Protein AF-0000000084418316 (afdb_homodimer)

Structure (mmCIF, N/CA/C/O backbone):
data_AF-0000000084418316-model_v1
#
loop_
_entity.id
_entity.type
_entity.pdbx_description
1 polymer 'Protein kinase domain-containing protein'
#
loop_
_atom_site.group_PDB
_atom_site.id
_atom_site.type_symbol
_atom_site.label_atom_id
_atom_site.label_alt_id
_atom_site.label_comp_id
_atom_site.label_asym_id
_atom_site.label_entity_id
_atom_site.label_seq_id
_atom_site.pdbx_PDB_ins_code
_atom_site.Cartn_x
_atom_site.Cartn_y
_atom_site.Cartn_z
_atom_site.occupancy
_atom_site.B_iso_or_equiv
_atom_site.auth_seq_id
_atom_site.auth_comp_id
_atom_site.auth_asym_id
_atom_site.auth_atom_id
_atom_site.pdbx_PDB_model_num
ATOM 1 N N . MET A 1 1 ? -5.098 -10.656 -24.969 1 36.81 1 MET A N 1
ATOM 2 C CA . MET A 1 1 ? -5.328 -9.789 -23.828 1 36.81 1 MET A CA 1
ATOM 3 C C . MET A 1 1 ? -4.992 -10.516 -22.516 1 36.81 1 MET A C 1
ATOM 5 O O . MET A 1 1 ? -5.582 -11.547 -22.203 1 36.81 1 MET A O 1
ATOM 9 N N . GLY A 1 2 ? -3.758 -10.477 -22.016 1 43.19 2 GLY A N 1
ATOM 10 C CA . GLY A 1 2 ? -3.17 -11.344 -21.016 1 43.19 2 GLY A CA 1
ATOM 11 C C . GLY A 1 2 ? -3.787 -11.172 -19.641 1 43.19 2 GLY A C 1
ATOM 12 O O . GLY A 1 2 ? -4.938 -11.547 -19.422 1 43.19 2 GLY A O 1
ATOM 13 N N . CYS A 1 3 ? -3.117 -10.469 -18.781 1 48.62 3 CYS A N 1
ATOM 14 C CA . CYS A 1 3 ? -3.398 -10.508 -17.359 1 48.62 3 CYS A CA 1
ATOM 15 C C . CYS A 1 3 ? -4.289 -9.344 -16.953 1 48.62 3 CYS A C 1
ATOM 17 O O . CYS A 1 3 ? -3.979 -8.188 -17.234 1 48.62 3 CYS A O 1
ATOM 19 N N . PRO A 1 4 ? -5.602 -9.695 -16.672 1 51.12 4 PRO A N 1
ATOM 20 C CA . PRO A 1 4 ? -6.477 -8.633 -16.172 1 51.12 4 PRO A CA 1
ATOM 21 C C . PRO A 1 4 ? -5.738 -7.633 -15.289 1 51.12 4 PRO A C 1
ATOM 23 O O . PRO A 1 4 ? -6.055 -6.441 -15.297 1 51.12 4 PRO A O 1
ATOM 26 N N . HIS A 1 5 ? -4.812 -8.188 -14.773 1 55.28 5 HIS A N 1
ATOM 27 C CA . HIS A 1 5 ? -4.051 -7.312 -13.891 1 55.28 5 HIS A CA 1
ATOM 28 C C . HIS A 1 5 ? -3.303 -6.246 -14.68 1 55.28 5 HIS A C 1
ATOM 30 O O . HIS A 1 5 ? -2.992 -5.176 -14.148 1 55.28 5 HIS A O 1
ATOM 36 N N . GLN A 1 6 ? -3.092 -6.609 -15.93 1 53.12 6 GLN A N 1
ATOM 37 C CA . GLN A 1 6 ? -2.42 -5.629 -16.781 1 53.12 6 GLN A CA 1
ATOM 38 C C . GLN A 1 6 ? -3.275 -4.379 -16.953 1 53.12 6 GLN A C 1
ATOM 40 O O . GLN A 1 6 ? -2.744 -3.277 -17.125 1 53.12 6 GLN A O 1
ATOM 45 N N . ALA A 1 7 ? -4.539 -4.715 -16.891 1 45.88 7 ALA A N 1
ATOM 46 C CA . ALA A 1 7 ? -5.449 -3.596 -17.125 1 45.88 7 ALA A CA 1
ATOM 47 C C . ALA A 1 7 ? -5.438 -2.625 -15.938 1 45.88 7 ALA A C 1
ATOM 49 O O . ALA A 1 7 ? -5.727 -1.438 -16.109 1 45.88 7 ALA A O 1
ATOM 50 N N . VAL A 1 8 ? -5.121 -3.195 -14.797 1 52.38 8 VAL A N 1
ATOM 51 C CA . VAL A 1 8 ? -5.238 -2.334 -13.625 1 52.38 8 VAL A CA 1
ATOM 52 C C . VAL A 1 8 ? -3.863 -2.131 -12.992 1 52.38 8 VAL A C 1
ATOM 54 O O . VAL A 1 8 ? -3.736 -1.439 -11.977 1 52.38 8 VAL A O 1
ATOM 57 N N . ALA A 1 9 ? -2.914 -2.811 -13.594 1 52.31 9 ALA A N 1
ATOM 58 C CA . ALA A 1 9 ? -1.593 -2.695 -12.977 1 52.31 9 ALA A CA 1
ATOM 59 C C . ALA A 1 9 ? -1.119 -1.245 -12.961 1 52.31 9 ALA A C 1
ATOM 61 O O . ALA A 1 9 ? -1.149 -0.564 -13.992 1 52.31 9 ALA A O 1
ATOM 62 N N . GLY A 1 10 ? -1.32 -0.512 -11.922 1 50.88 10 GLY A N 1
ATOM 63 C CA . GLY A 1 10 ? -0.862 0.856 -11.734 1 50.88 10 GLY A CA 1
ATOM 64 C C . GLY A 1 10 ? 0.598 1.049 -12.102 1 50.88 10 GLY A C 1
ATOM 65 O O . GLY A 1 10 ? 1.486 0.791 -11.289 1 50.88 10 GLY A O 1
ATOM 66 N N . GLY A 1 11 ? 0.791 0.738 -13.305 1 54.06 11 GLY A N 1
ATOM 67 C CA . GLY A 1 11 ? 2.133 1.188 -13.641 1 54.06 11 GLY A CA 1
ATOM 68 C C . GLY A 1 11 ? 2.475 2.539 -13.039 1 54.06 11 GLY A C 1
ATOM 69 O O . GLY A 1 11 ? 1.628 3.176 -12.406 1 54.06 11 GLY A O 1
ATOM 70 N N . ASN A 1 12 ? 3.678 2.775 -12.805 1 63.22 12 ASN A N 1
ATOM 71 C CA . ASN A 1 12 ? 4.23 4.043 -12.328 1 63.22 12 ASN A CA 1
ATOM 72 C C . ASN A 1 12 ? 3.857 5.195 -13.258 1 63.22 12 ASN A C 1
ATOM 74 O O . ASN A 1 12 ? 4.703 6.031 -13.586 1 63.22 12 ASN A O 1
ATOM 78 N N . TYR A 1 13 ? 2.381 5.055 -13.641 1 72.44 13 TYR A N 1
ATOM 79 C CA . TYR A 1 13 ? 2 6.195 -14.469 1 72.44 13 TYR A CA 1
ATOM 80 C C . TYR A 1 13 ? 1.75 7.43 -13.617 1 72.44 13 TYR A C 1
ATOM 82 O O . TYR A 1 13 ? 1.115 7.344 -12.562 1 72.44 13 TYR A O 1
ATOM 90 N N . PRO A 1 14 ? 2.238 8.461 -14.18 1 81.81 14 PRO A N 1
ATOM 91 C CA . PRO A 1 14 ? 2.016 9.688 -13.414 1 81.81 14 PRO A CA 1
ATOM 92 C C . PRO A 1 14 ? 0.55 10.117 -13.398 1 81.81 14 PRO A C 1
ATOM 94 O O . PRO A 1 14 ? -0.157 9.945 -14.398 1 81.81 14 PRO A O 1
ATOM 97 N N . LEU A 1 15 ? 0.095 10.578 -12.344 1 89 15 LEU A N 1
ATOM 98 C CA . LEU A 1 15 ? -1.263 11.094 -12.211 1 89 15 LEU A CA 1
ATOM 99 C C . LEU A 1 15 ? -1.44 12.375 -13.008 1 89 15 LEU A C 1
ATOM 101 O O . LEU A 1 15 ? -0.502 13.164 -13.141 1 89 15 LEU A O 1
ATOM 105 N N . GLU A 1 16 ? -2.592 12.547 -13.547 1 91 16 GLU A N 1
ATOM 106 C CA . GLU A 1 16 ? -2.996 13.789 -14.203 1 91 16 GLU A CA 1
ATOM 107 C C . GLU A 1 16 ? -4.023 14.547 -13.367 1 91 16 GLU A C 1
ATOM 109 O O . GLU A 1 16 ? -4.586 13.992 -12.422 1 91 16 GLU A O 1
ATOM 114 N N . GLN A 1 17 ? -4.227 15.781 -13.75 1 92.12 17 GLN A N 1
ATOM 115 C CA . GLN A 1 17 ? -5.133 16.641 -13 1 92.12 17 GLN A CA 1
ATOM 116 C C . GLN A 1 17 ? -6.539 16.062 -12.953 1 92.12 17 GLN A C 1
ATOM 118 O O . GLN A 1 17 ? -7.219 16.141 -11.93 1 92.12 17 GLN A O 1
ATOM 123 N N . GLU A 1 18 ? -6.945 15.5 -14.031 1 93.88 18 GLU A N 1
ATOM 124 C CA . GLU A 1 18 ? -8.297 14.953 -14.109 1 93.88 18 GLU A CA 1
ATOM 125 C C . GLU A 1 18 ? -8.469 13.773 -13.156 1 93.88 18 GLU A C 1
ATOM 127 O O . GLU A 1 18 ? -9.562 13.562 -12.617 1 93.88 18 GLU A O 1
ATOM 132 N N . ASP A 1 19 ? -7.43 12.961 -12.984 1 94.25 19 ASP A N 1
ATOM 133 C CA . ASP A 1 19 ? -7.473 11.844 -12.047 1 94.25 19 ASP A CA 1
ATOM 134 C C . ASP A 1 19 ? -7.723 12.336 -10.625 1 94.25 19 ASP A C 1
ATOM 136 O O . ASP A 1 19 ? -8.523 11.75 -9.891 1 94.25 19 ASP A O 1
ATOM 140 N N . CYS A 1 20 ? -7.047 13.43 -10.289 1 94.31 20 CYS A N 1
ATOM 141 C CA . CYS A 1 20 ? -7.172 13.992 -8.945 1 94.31 20 CYS A CA 1
ATOM 142 C C . CYS A 1 20 ? -8.539 14.641 -8.75 1 94.31 20 CYS A C 1
ATOM 144 O O . CYS A 1 20 ? -9.141 14.523 -7.684 1 94.31 20 CYS A O 1
ATOM 146 N N . GLN A 1 21 ? -8.984 15.234 -9.789 1 94.56 21 GLN A N 1
ATOM 147 C CA . GLN A 1 21 ? -10.281 15.906 -9.703 1 94.56 21 GLN A CA 1
ATOM 148 C C . GLN A 1 21 ? -11.406 14.898 -9.484 1 94.56 21 GLN A C 1
ATOM 150 O O . GLN A 1 21 ? -12.273 15.109 -8.641 1 94.56 21 GLN A O 1
ATOM 155 N N . VAL A 1 22 ? -11.422 13.844 -10.234 1 96.94 22 VAL A N 1
ATOM 156 C CA . VAL A 1 22 ? -12.477 12.844 -10.094 1 96.94 22 VAL A CA 1
ATOM 157 C C . VAL A 1 22 ? -12.406 12.211 -8.711 1 96.94 22 VAL A C 1
ATOM 159 O O . VAL A 1 22 ? -13.438 11.945 -8.086 1 96.94 22 VAL A O 1
ATOM 162 N N . ALA A 1 23 ? -11.203 11.906 -8.266 1 96.06 23 ALA A N 1
ATOM 163 C CA . ALA A 1 23 ? -11.039 11.375 -6.922 1 96.06 23 ALA A CA 1
ATOM 164 C C . ALA A 1 23 ? -11.609 12.328 -5.875 1 96.06 23 ALA A C 1
ATOM 166 O O . ALA A 1 23 ? -12.328 11.906 -4.969 1 96.06 23 ALA A O 1
ATOM 167 N N . PHE A 1 24 ? -11.266 13.617 -6.039 1 95.44 24 PHE A N 1
ATOM 168 C CA . PHE A 1 24 ? -11.758 14.641 -5.121 1 95.44 24 PHE A CA 1
ATOM 169 C C . PHE A 1 24 ? -13.281 14.695 -5.145 1 95.44 24 PHE A C 1
ATOM 171 O O . PHE A 1 24 ? -13.922 14.742 -4.09 1 95.44 24 PHE A O 1
ATOM 178 N N . ASP A 1 25 ? -13.852 14.641 -6.305 1 96.94 25 ASP A N 1
ATOM 179 C CA . ASP A 1 25 ? -15.305 14.711 -6.461 1 96.94 25 ASP A CA 1
ATOM 180 C C . ASP A 1 25 ? -15.984 13.516 -5.797 1 96.94 25 ASP A C 1
ATOM 182 O O . ASP A 1 25 ? -16.969 13.688 -5.066 1 96.94 25 ASP A O 1
ATOM 186 N N . LEU A 1 26 ? -15.484 12.352 -6.043 1 97.44 26 LEU A N 1
ATOM 187 C CA . LEU A 1 26 ? -16.062 11.148 -5.457 1 97.44 26 LEU A CA 1
ATOM 188 C C . LEU A 1 26 ? -15.938 11.172 -3.938 1 97.44 26 LEU A C 1
ATOM 190 O O . LEU A 1 26 ? -16.891 10.852 -3.225 1 97.44 26 LEU A O 1
ATOM 194 N N . CYS A 1 27 ? -14.82 11.586 -3.426 1 95.5 27 CYS A N 1
ATOM 195 C CA . CYS A 1 27 ? -14.57 11.602 -1.988 1 95.5 27 CYS A CA 1
ATOM 196 C C . CYS A 1 27 ? -15.398 12.68 -1.304 1 95.5 27 CYS A C 1
ATOM 198 O O . CYS A 1 27 ? -15.656 12.602 -0.099 1 95.5 27 CYS A O 1
ATOM 200 N N . SER A 1 28 ? -15.805 13.672 -2.078 1 94.75 28 SER A N 1
ATOM 201 C CA . SER A 1 28 ? -16.625 14.742 -1.522 1 94.75 28 SER A CA 1
ATOM 202 C C . SER A 1 28 ? -18.109 14.398 -1.576 1 94.75 28 SER A C 1
ATOM 204 O O . SER A 1 28 ? -18.859 14.727 -0.661 1 94.75 28 SER A O 1
ATOM 206 N N . GLN A 1 29 ? -18.562 13.656 -2.551 1 95.62 29 GLN A N 1
ATOM 207 C CA . GLN A 1 29 ? -20 13.477 -2.801 1 95.62 29 GLN A CA 1
ATOM 208 C C . GLN A 1 29 ? -20.5 12.156 -2.227 1 95.62 29 GLN A C 1
ATOM 210 O O . GLN A 1 29 ? -21.609 12.086 -1.693 1 95.62 29 GLN A O 1
ATOM 215 N N . MET A 1 30 ? -19.703 11.102 -2.234 1 94 30 MET A N 1
ATOM 216 C CA . MET A 1 30 ? -20.188 9.758 -1.927 1 94 30 MET A CA 1
ATOM 217 C C . MET A 1 30 ? -20.453 9.602 -0.435 1 94 30 MET A C 1
ATOM 219 O O . MET A 1 30 ? -21.266 8.766 -0.033 1 94 30 MET A O 1
ATOM 223 N N . PRO A 1 31 ? -19.75 10.406 0.423 1 90.5 31 PRO A N 1
ATOM 224 C CA . PRO A 1 31 ? -20.062 10.273 1.848 1 90.5 31 PRO A CA 1
ATOM 225 C C . PRO A 1 31 ? -21.391 10.93 2.225 1 90.5 31 PRO A C 1
ATOM 227 O O . PRO A 1 31 ? -21.891 10.727 3.332 1 90.5 31 PRO A O 1
ATOM 230 N N . GLN A 1 32 ? -21.906 11.656 1.34 1 89.88 32 GLN A N 1
ATOM 231 C CA . GLN A 1 32 ? -23.188 12.297 1.633 1 89.88 32 GLN A CA 1
ATOM 232 C C . GLN A 1 32 ? -24.312 11.273 1.764 1 89.88 32 GLN A C 1
ATOM 234 O O . GLN A 1 32 ? -24.156 10.125 1.323 1 89.88 32 GLN A O 1
ATOM 239 N N . SER A 1 33 ? -25.344 11.664 2.527 1 86.81 33 SER A N 1
ATOM 240 C CA . SER A 1 33 ? -26.516 10.797 2.668 1 86.81 33 SER A CA 1
ATOM 241 C C . SER A 1 33 ? -27.391 10.852 1.428 1 86.81 33 SER A C 1
ATOM 243 O O . SER A 1 33 ? -27.656 11.93 0.896 1 86.81 33 SER A O 1
ATOM 245 N N . PHE A 1 34 ? -27.734 9.633 0.931 1 90.19 34 PHE A N 1
ATOM 246 C CA . PHE A 1 34 ? -28.656 9.523 -0.197 1 90.19 34 PHE A CA 1
ATOM 247 C C . PHE A 1 34 ? -29.953 8.867 0.231 1 90.19 34 PHE A C 1
ATOM 249 O O . PHE A 1 34 ? -29.953 7.848 0.927 1 90.19 34 PHE A O 1
ATOM 256 N N . PRO A 1 35 ? -31.062 9.445 -0.2 1 89.38 35 PRO A N 1
ATOM 257 C CA . PRO A 1 35 ? -32.344 8.859 0.175 1 89.38 35 PRO A CA 1
ATOM 258 C C . PRO A 1 35 ? -32.625 7.527 -0.517 1 89.38 35 PRO A C 1
ATOM 260 O O . PRO A 1 35 ? -33.406 6.723 -0.027 1 89.38 35 PRO A O 1
ATOM 263 N N . SER A 1 36 ? -32.031 7.34 -1.69 1 89.69 36 SER A N 1
ATOM 264 C CA . SER A 1 36 ? -32.25 6.098 -2.428 1 89.69 36 SER A CA 1
ATOM 265 C C . SER A 1 36 ? -30.969 5.672 -3.17 1 89.69 36 SER A C 1
ATOM 267 O O . SER A 1 36 ? -30.078 6.484 -3.398 1 89.69 36 SER A O 1
ATOM 269 N N . GLU A 1 37 ? -31 4.418 -3.492 1 89.12 37 GLU A N 1
ATOM 270 C CA . GLU A 1 37 ? -29.906 3.855 -4.281 1 89.12 37 GLU A CA 1
ATOM 271 C C . GLU A 1 37 ? -29.828 4.508 -5.66 1 89.12 37 GLU A C 1
ATOM 273 O O . GLU A 1 37 ? -28.734 4.746 -6.176 1 89.12 37 GLU A O 1
ATOM 278 N N . GLN A 1 38 ? -30.922 4.891 -6.227 1 90.75 38 GLN A N 1
ATOM 279 C CA . GLN A 1 38 ? -31 5.48 -7.559 1 90.75 38 GLN A CA 1
ATOM 280 C C . GLN A 1 38 ? -30.312 6.848 -7.594 1 90.75 38 GLN A C 1
ATOM 282 O O . GLN A 1 38 ? -29.641 7.188 -8.57 1 90.75 38 GLN A O 1
ATOM 287 N N . LEU A 1 39 ? -30.516 7.547 -6.535 1 93.75 39 LEU A N 1
ATOM 288 C CA . LEU A 1 39 ? -29.922 8.875 -6.496 1 93.75 39 LEU A CA 1
ATOM 289 C C . LEU A 1 39 ? -28.406 8.773 -6.328 1 93.75 39 LEU A C 1
ATOM 291 O O . LEU A 1 39 ? -27.656 9.555 -6.926 1 93.75 39 LEU A O 1
ATOM 295 N N . ARG A 1 40 ? -27.953 7.824 -5.52 1 92.88 40 ARG A N 1
ATOM 296 C CA . ARG A 1 40 ? -26.516 7.586 -5.41 1 92.88 40 ARG A CA 1
ATOM 297 C C . ARG A 1 40 ? -25.922 7.16 -6.75 1 92.88 40 ARG A C 1
ATOM 299 O O . ARG A 1 40 ? -24.859 7.645 -7.148 1 92.88 40 ARG A O 1
ATOM 306 N N . GLU A 1 41 ? -26.641 6.301 -7.391 1 93.88 41 GLU A N 1
ATOM 307 C CA . GLU A 1 41 ? -26.234 5.836 -8.711 1 93.88 41 GLU A CA 1
ATOM 308 C C . GLU A 1 41 ? -26.094 7 -9.688 1 93.88 41 GLU A C 1
ATOM 310 O O . GLU A 1 41 ? -25.109 7.086 -10.422 1 93.88 41 GLU A O 1
ATOM 315 N N . ALA A 1 42 ? -27.047 7.883 -9.664 1 94.5 42 ALA A N 1
ATOM 316 C CA . ALA A 1 42 ? -27.078 9.008 -10.594 1 94.5 42 ALA A CA 1
ATOM 317 C C . ALA A 1 42 ? -25.859 9.914 -10.398 1 94.5 42 ALA A C 1
ATOM 319 O O . ALA A 1 42 ? -25.219 10.32 -11.359 1 94.5 42 ALA A O 1
ATOM 320 N N . VAL A 1 43 ? -25.562 10.203 -9.141 1 95.69 43 VAL A N 1
ATOM 321 C CA . VAL A 1 43 ? -24.438 11.078 -8.836 1 95.69 43 VAL A CA 1
ATOM 322 C C . VAL A 1 43 ? -23.125 10.375 -9.188 1 95.69 43 VAL A C 1
ATOM 324 O O . VAL A 1 43 ? -22.234 10.984 -9.797 1 95.69 43 VAL A O 1
ATOM 327 N N . PHE A 1 44 ? -23.078 9.117 -8.883 1 96.62 44 PHE A N 1
ATOM 328 C CA . PHE A 1 44 ? -21.875 8.336 -9.18 1 96.62 44 PHE A CA 1
ATOM 329 C C . PHE A 1 44 ? -21.656 8.234 -10.688 1 96.62 44 PHE A C 1
ATOM 331 O O . PHE A 1 44 ? -20.547 8.422 -11.172 1 96.62 44 PHE A O 1
ATOM 338 N N . HIS A 1 45 ? -22.656 8 -11.453 1 96.06 45 HIS A N 1
ATOM 339 C CA . HIS A 1 45 ? -22.594 7.887 -12.906 1 96.06 45 HIS A CA 1
ATOM 340 C C . HIS A 1 45 ? -22.156 9.203 -13.547 1 96.06 45 HIS A C 1
ATOM 342 O O . HIS A 1 45 ? -21.391 9.203 -14.508 1 96.06 45 HIS A O 1
ATOM 348 N N . ALA A 1 46 ? -22.672 10.242 -13.047 1 96.06 46 ALA A N 1
ATOM 349 C CA . ALA A 1 46 ? -22.328 11.555 -13.594 1 96.06 46 ALA A CA 1
ATOM 350 C C . ALA A 1 46 ? -20.844 11.844 -13.453 1 96.06 46 ALA A C 1
ATOM 352 O O . ALA A 1 46 ? -20.203 12.336 -14.391 1 96.06 46 ALA A O 1
ATOM 353 N N . ILE A 1 47 ? -20.312 11.516 -12.305 1 96.94 47 ILE A N 1
ATOM 354 C CA . ILE A 1 47 ? -18.906 11.805 -12.031 1 96.94 47 ILE A CA 1
ATOM 355 C C . ILE A 1 47 ? -18.016 10.82 -12.789 1 96.94 47 ILE A C 1
ATOM 357 O O . ILE A 1 47 ? -17.172 11.234 -13.586 1 96.94 47 ILE A O 1
ATOM 361 N N . LEU A 1 48 ? -18.234 9.523 -12.617 1 96.31 48 LEU A N 1
ATOM 362 C CA . LEU A 1 48 ? -17.344 8.516 -13.172 1 96.31 48 LEU A CA 1
ATOM 363 C C . LEU A 1 48 ? -17.547 8.367 -14.672 1 96.31 48 LEU A C 1
ATOM 365 O O . LEU A 1 48 ? -16.578 8.133 -15.414 1 96.31 48 LEU A O 1
ATOM 369 N N . GLY A 1 49 ? -18.781 8.461 -15.117 1 95.69 49 GLY A N 1
ATOM 370 C CA . GLY A 1 49 ? -19.062 8.375 -16.547 1 95.69 49 GLY A CA 1
ATOM 371 C C . GLY A 1 49 ? -18.344 9.438 -17.359 1 95.69 49 GLY A C 1
ATOM 372 O O . GLY A 1 49 ? -17.797 9.148 -18.422 1 95.69 49 GLY A O 1
ATOM 373 N N . ARG A 1 50 ? -18.344 10.602 -16.828 1 94.75 50 ARG A N 1
ATOM 374 C CA . ARG A 1 50 ? -17.641 11.688 -17.5 1 94.75 50 ARG A CA 1
ATOM 375 C C . ARG A 1 50 ? -16.141 11.406 -17.547 1 94.75 50 ARG A C 1
ATOM 377 O O . ARG A 1 50 ? -15.492 11.633 -18.562 1 94.75 50 ARG A O 1
ATOM 384 N N . TYR A 1 51 ? -15.672 10.922 -16.547 1 96.25 51 TYR A N 1
ATOM 385 C CA . TYR A 1 51 ? -14.242 10.648 -16.438 1 96.25 51 TYR A CA 1
ATOM 386 C C . TYR A 1 51 ? -13.828 9.516 -17.375 1 96.25 51 TYR A C 1
ATOM 388 O O . TYR A 1 51 ? -12.789 9.602 -18.031 1 96.25 51 TYR A O 1
ATOM 396 N N . LEU A 1 52 ? -14.594 8.484 -17.438 1 95.88 52 LEU A N 1
ATOM 397 C CA . LEU A 1 52 ? -14.289 7.34 -18.281 1 95.88 52 LEU A CA 1
ATOM 398 C C . LEU A 1 52 ? -14.641 7.637 -19.734 1 95.88 52 LEU A C 1
ATOM 400 O O . LEU A 1 52 ? -14.305 6.855 -20.641 1 95.88 52 LEU A O 1
ATOM 404 N N . ASP A 1 53 ? -15.258 8.766 -19.969 1 93.12 53 ASP A N 1
ATOM 405 C CA . ASP A 1 53 ? -15.695 9.188 -21.297 1 93.12 53 ASP A CA 1
ATOM 406 C C . ASP A 1 53 ? -16.641 8.156 -21.906 1 93.12 53 ASP A C 1
ATOM 408 O O . ASP A 1 53 ? -16.484 7.797 -23.078 1 93.12 53 ASP A O 1
ATOM 412 N N . ASP A 1 54 ? -17.453 7.52 -21.078 1 91.88 54 ASP A N 1
ATOM 413 C CA . ASP A 1 54 ? -18.469 6.535 -21.438 1 91.88 54 ASP A CA 1
ATOM 414 C C . ASP A 1 54 ? -19.672 6.613 -20.5 1 91.88 54 ASP A C 1
ATOM 416 O O . ASP A 1 54 ? -19.516 6.598 -19.281 1 91.88 54 ASP A O 1
ATOM 420 N N . PRO A 1 55 ? -20.828 6.727 -21.109 1 88.12 55 PRO A N 1
ATOM 421 C CA . PRO A 1 55 ? -22 6.695 -20.234 1 88.12 55 PRO A CA 1
ATOM 422 C C . PRO A 1 55 ? -22.172 5.348 -19.531 1 88.12 55 PRO A C 1
ATOM 424 O O . PRO A 1 55 ? -22 4.297 -20.156 1 88.12 55 PRO A O 1
ATOM 427 N N . LEU A 1 56 ? -22.391 5.418 -18.25 1 89.44 56 LEU A N 1
ATOM 428 C CA . LEU A 1 56 ? -22.688 4.219 -17.484 1 89.44 56 LEU A CA 1
ATOM 429 C C . LEU A 1 56 ? -24.188 3.943 -17.484 1 89.44 56 LEU A C 1
ATOM 431 O O . LEU A 1 56 ? -24.984 4.793 -17.062 1 89.44 56 LEU A O 1
ATOM 435 N N . THR A 1 57 ? -24.578 2.854 -18.094 1 80.12 57 THR A N 1
ATOM 436 C CA . THR A 1 57 ? -26 2.566 -18.203 1 80.12 57 THR A CA 1
ATOM 437 C C . THR A 1 57 ? -26.297 1.125 -17.797 1 80.12 57 THR A C 1
ATOM 439 O O . THR A 1 57 ? -25.453 0.243 -17.984 1 80.12 57 THR A O 1
ATOM 442 N N . GLY A 1 58 ? -27.375 0.934 -17.031 1 68.44 58 GLY A N 1
ATOM 443 C CA . GLY A 1 58 ? -27.812 -0.405 -16.672 1 68.44 58 GLY A CA 1
ATOM 444 C C . GLY A 1 58 ? -28.5 -1.14 -17.812 1 68.44 58 GLY A C 1
ATOM 445 O O . GLY A 1 58 ? -28.75 -2.344 -17.719 1 68.44 58 GLY A O 1
ATOM 446 N N . ARG A 1 59 ? -28.906 -0.5 -18.859 1 59.97 59 ARG A N 1
ATOM 447 C CA . ARG A 1 59 ? -29.766 -1.107 -19.875 1 59.97 59 ARG A CA 1
ATOM 448 C C . ARG A 1 59 ? -28.938 -1.799 -20.953 1 59.97 59 ARG A C 1
ATOM 450 O O . ARG A 1 59 ? -28.031 -1.2 -21.516 1 59.97 59 ARG A O 1
ATOM 457 N N . PHE A 1 60 ? -28.844 -3.098 -20.75 1 58.19 60 PHE A N 1
ATOM 458 C CA . PHE A 1 60 ? -28.203 -3.846 -21.828 1 58.19 60 PHE A CA 1
ATOM 459 C C . PHE A 1 60 ? -29.219 -4.305 -22.859 1 58.19 60 PHE A C 1
ATOM 461 O O . PHE A 1 60 ? -30.359 -4.645 -22.5 1 58.19 60 PHE A O 1
ATOM 468 N N . PRO A 1 61 ? -28.938 -3.879 -24.078 1 48.72 61 PRO A N 1
ATOM 469 C CA . PRO A 1 61 ? -29.922 -4.188 -25.125 1 48.72 61 PRO A CA 1
ATOM 470 C C . PRO A 1 61 ? -30.344 -5.656 -25.125 1 48.72 61 PRO A C 1
ATOM 472 O O . PRO A 1 61 ? -31.25 -6.039 -25.859 1 48.72 61 PRO A O 1
ATOM 475 N N . ASN A 1 62 ? -29.484 -6.586 -24.719 1 49.94 62 ASN A N 1
ATOM 476 C CA . ASN A 1 62 ? -29.969 -7.922 -25.047 1 49.94 62 ASN A CA 1
ATOM 477 C C . ASN A 1 62 ? -31 -8.414 -24.031 1 49.94 62 ASN A C 1
ATOM 479 O O . ASN A 1 62 ? -30.953 -8.031 -22.859 1 49.94 62 ASN A O 1
ATOM 483 N N . LYS A 1 63 ? -32.062 -8.914 -24.547 1 46.28 63 LYS A N 1
ATOM 484 C CA . LYS A 1 63 ? -33.219 -9.516 -23.891 1 46.28 63 LYS A CA 1
ATOM 485 C C . LYS A 1 63 ? -32.812 -10.43 -22.75 1 46.28 63 LYS A C 1
ATOM 487 O O . LYS A 1 63 ? -33.562 -10.641 -21.797 1 46.28 63 LYS A O 1
ATOM 492 N N . VAL A 1 64 ? -31.797 -11.109 -22.922 1 45.03 64 VAL A N 1
ATOM 493 C CA . VAL A 1 64 ? -31.453 -12.148 -21.953 1 45.03 64 VAL A CA 1
ATOM 494 C C . VAL A 1 64 ? -31.25 -11.531 -20.578 1 45.03 64 VAL A C 1
ATOM 496 O O . VAL A 1 64 ? -31.469 -12.195 -19.562 1 45.03 64 VAL A O 1
ATOM 499 N N . MET A 1 65 ? -30.906 -10.281 -20.516 1 52.88 65 MET A N 1
ATOM 500 C CA . MET A 1 65 ? -30.625 -9.633 -19.234 1 52.88 65 MET A CA 1
ATOM 501 C C . MET A 1 65 ? -31.906 -9.117 -18.594 1 52.88 65 MET A C 1
ATOM 503 O O . MET A 1 65 ? -31.859 -8.234 -17.734 1 52.88 65 MET A O 1
ATOM 507 N N . SER A 1 66 ? -32.969 -9.492 -19.078 1 51.84 66 SER A N 1
ATOM 508 C CA . SER A 1 66 ? -34.219 -8.945 -18.578 1 51.84 66 SER A CA 1
ATOM 509 C C . SER A 1 66 ? -34.344 -9.109 -17.062 1 51.84 66 SER A C 1
ATOM 511 O O . SER A 1 66 ? -34.938 -8.266 -16.406 1 51.84 66 SER A O 1
ATOM 513 N N . GLU A 1 67 ? -33.781 -10.195 -16.562 1 57.34 67 GLU A N 1
ATOM 514 C CA . GLU A 1 67 ? -34.094 -10.438 -15.156 1 57.34 67 GLU A CA 1
ATOM 515 C C . GLU A 1 67 ? -33 -9.891 -14.25 1 57.34 67 GLU A C 1
ATOM 517 O O . GLU A 1 67 ? -33.219 -9.68 -13.055 1 57.34 67 GLU A O 1
ATOM 522 N N . ALA A 1 68 ? -31.844 -9.57 -14.82 1 71.62 68 ALA A N 1
ATOM 523 C CA . ALA A 1 68 ? -30.781 -9.078 -13.945 1 71.62 68 ALA A CA 1
ATOM 524 C C . ALA A 1 68 ? -29.922 -8.039 -14.656 1 71.62 68 ALA A C 1
ATOM 526 O O . ALA A 1 68 ? -29.234 -8.344 -15.633 1 71.62 68 ALA A O 1
ATOM 527 N N . VAL A 1 69 ? -30.25 -6.859 -14.281 1 78.62 69 VAL A N 1
ATOM 528 C CA . VAL A 1 69 ? -29.547 -5.75 -14.922 1 78.62 69 VAL A CA 1
ATOM 529 C C . VAL A 1 69 ? -28.562 -5.129 -13.938 1 78.62 69 VAL A C 1
ATOM 531 O O . VAL A 1 69 ? -28.906 -4.824 -12.797 1 78.62 69 VAL A O 1
ATOM 534 N N . PRO A 1 70 ? -27.297 -5.07 -14.469 1 88.69 70 PRO A N 1
ATOM 535 C CA . PRO A 1 70 ? -26.359 -4.352 -13.609 1 88.69 70 PRO A CA 1
ATOM 536 C C . PRO A 1 70 ? -26.719 -2.877 -13.438 1 88.69 70 PRO A C 1
ATOM 538 O O . PRO A 1 70 ? -27.453 -2.318 -14.266 1 88.69 70 PRO A O 1
ATOM 541 N N . ASP A 1 71 ? -26.25 -2.254 -12.414 1 90.75 71 ASP A N 1
ATOM 542 C CA . ASP A 1 71 ? -26.516 -0.838 -12.172 1 90.75 71 ASP A CA 1
ATOM 543 C C . ASP A 1 71 ? -25.797 0.037 -13.195 1 90.75 71 ASP A C 1
ATOM 545 O O . ASP A 1 71 ? -26.266 1.139 -13.508 1 90.75 71 ASP A O 1
ATOM 549 N N . GLY A 1 72 ? -24.703 -0.412 -13.672 1 91.94 72 GLY A N 1
ATOM 550 C CA . GLY A 1 72 ? -23.922 0.248 -14.719 1 91.94 72 GLY A CA 1
ATOM 551 C C . GLY A 1 72 ? -23.078 -0.711 -15.523 1 91.94 72 GLY A C 1
ATOM 552 O O . GLY A 1 72 ? -22.609 -1.73 -15.008 1 91.94 72 GLY A O 1
ATOM 553 N N . CYS A 1 73 ? -22.906 -0.337 -16.812 1 92.56 73 CYS A N 1
ATOM 554 C CA . CYS A 1 73 ? -22.125 -1.188 -17.688 1 92.56 73 CYS A CA 1
ATOM 555 C C . CYS A 1 73 ? -21.547 -0.384 -18.859 1 92.56 73 CYS A C 1
ATOM 557 O O . CYS A 1 73 ? -22.141 0.603 -19.281 1 92.56 73 CYS A O 1
ATOM 559 N N . ILE A 1 74 ? -20.344 -0.687 -19.203 1 93 74 ILE A N 1
ATOM 560 C CA . ILE A 1 74 ? -19.734 -0.262 -20.469 1 93 74 ILE A CA 1
ATOM 561 C C . ILE A 1 74 ? -19.5 -1.477 -21.359 1 93 74 ILE A C 1
ATOM 563 O O . ILE A 1 74 ? -18.906 -2.471 -20.922 1 93 74 ILE A O 1
ATOM 567 N N . ALA A 1 75 ? -20 -1.46 -22.578 1 90.44 75 ALA A N 1
ATOM 568 C CA . ALA A 1 75 ? -19.844 -2.584 -23.5 1 90.44 75 ALA A CA 1
ATOM 569 C C . ALA A 1 75 ? -19.516 -2.098 -24.906 1 90.44 75 ALA A C 1
ATOM 571 O O . ALA A 1 75 ? -19.797 -0.948 -25.25 1 90.44 75 ALA A O 1
ATOM 572 N N . ILE A 1 76 ? -18.906 -2.969 -25.625 1 88.06 76 ILE A N 1
ATOM 573 C CA . ILE A 1 76 ? -18.656 -2.732 -27.047 1 88.06 76 ILE A CA 1
ATOM 574 C C . ILE A 1 76 ? -19.734 -3.441 -27.875 1 88.06 76 ILE A C 1
ATOM 576 O O . ILE A 1 76 ? -20.109 -4.57 -27.562 1 88.06 76 ILE A O 1
ATOM 580 N N . TYR A 1 77 ? -20.203 -2.635 -28.812 1 84.44 77 TYR A N 1
ATOM 581 C CA . TYR A 1 77 ? -21.125 -3.186 -29.797 1 84.44 77 TYR A CA 1
ATOM 582 C C . TYR A 1 77 ? -20.531 -3.156 -31.188 1 84.44 77 TYR A C 1
ATOM 584 O O . TYR A 1 77 ? -20.422 -2.09 -31.812 1 84.44 77 TYR A O 1
ATOM 592 N N . LYS A 1 78 ? -20.172 -4.371 -31.594 1 86.12 78 LYS A N 1
ATOM 593 C CA . LYS A 1 78 ? -19.516 -4.465 -32.906 1 86.12 78 LYS A CA 1
ATOM 594 C C . LYS A 1 78 ? -19.781 -5.82 -33.562 1 86.12 78 LYS A C 1
ATOM 596 O O . LYS A 1 78 ? -19.688 -6.859 -32.906 1 86.12 78 LYS A O 1
ATOM 601 N N . LYS A 1 79 ? -20.156 -5.871 -34.875 1 84.88 79 LYS A N 1
ATOM 602 C CA . LYS A 1 79 ? -20.375 -7.07 -35.656 1 84.88 79 LYS A CA 1
ATOM 603 C C . LYS A 1 79 ? -21.359 -8.008 -35 1 84.88 79 LYS A C 1
ATOM 605 O O . LYS A 1 79 ? -21.141 -9.219 -34.906 1 84.88 79 LYS A O 1
ATOM 610 N N . GLY A 1 80 ? -22.406 -7.371 -34.281 1 77.88 80 GLY A N 1
ATOM 611 C CA . GLY A 1 80 ? -23.453 -8.148 -33.625 1 77.88 80 GLY A CA 1
ATOM 612 C C . GLY A 1 80 ? -23.031 -8.703 -32.281 1 77.88 80 GLY A C 1
ATOM 613 O O . GLY A 1 80 ? -23.828 -9.359 -31.609 1 77.88 80 GLY A O 1
ATOM 614 N N . CYS A 1 81 ? -21.812 -8.422 -31.922 1 80.62 81 CYS A N 1
ATOM 615 C CA . CYS A 1 81 ? -21.312 -8.883 -30.625 1 80.62 81 CYS A CA 1
ATOM 616 C C . CYS A 1 81 ? -21.422 -7.789 -29.578 1 80.62 81 CYS A C 1
ATOM 618 O O . CYS A 1 81 ? -21.219 -6.609 -29.875 1 80.62 81 CYS A O 1
ATOM 620 N N . VAL A 1 82 ? -21.828 -8.203 -28.375 1 82.19 82 VAL A N 1
ATOM 621 C CA . VAL A 1 82 ? -21.859 -7.293 -27.219 1 82.19 82 VAL A CA 1
ATOM 622 C C . VAL A 1 82 ? -20.891 -7.789 -26.156 1 82.19 82 VAL A C 1
ATOM 624 O O . VAL A 1 82 ? -21.219 -8.688 -25.375 1 82.19 82 VAL A O 1
ATOM 627 N N . ALA A 1 83 ? -19.797 -7.195 -26.109 1 87.75 83 ALA A N 1
ATOM 628 C CA . ALA A 1 83 ? -18.797 -7.621 -25.141 1 87.75 83 ALA A CA 1
ATOM 629 C C . ALA A 1 83 ? -18.672 -6.621 -23.984 1 87.75 83 ALA A C 1
ATOM 631 O O . ALA A 1 83 ? -18.375 -5.445 -24.203 1 87.75 83 ALA A O 1
ATOM 632 N N . PRO A 1 84 ? -18.891 -7.055 -22.797 1 91.31 84 PRO A N 1
ATOM 633 C CA . PRO A 1 84 ? -18.766 -6.141 -21.656 1 91.31 84 PRO A CA 1
ATOM 634 C C . PRO A 1 84 ? -17.297 -5.82 -21.312 1 91.31 84 PRO A C 1
ATOM 636 O O . PRO A 1 84 ? -16.438 -6.688 -21.422 1 91.31 84 PRO A O 1
ATOM 639 N N . LEU A 1 85 ? -17.062 -4.598 -20.969 1 92.56 85 LEU A N 1
ATOM 640 C CA . LEU A 1 85 ? -15.75 -4.137 -20.516 1 92.56 85 LEU A CA 1
ATOM 641 C C . LEU A 1 85 ? -15.758 -3.855 -19.016 1 92.56 85 LEU A C 1
ATOM 643 O O . LEU A 1 85 ? -14.719 -3.961 -18.359 1 92.56 85 LEU A O 1
ATOM 647 N N . TYR A 1 86 ? -16.859 -3.402 -18.578 1 93.94 86 TYR A N 1
ATOM 648 C CA . TYR A 1 86 ? -17.062 -2.844 -17.25 1 93.94 86 TYR A CA 1
ATOM 649 C C . TYR A 1 86 ? -18.469 -3.158 -16.734 1 93.94 86 TYR A C 1
ATOM 651 O O . TYR A 1 86 ? -19.453 -3.002 -17.469 1 93.94 86 TYR A O 1
ATOM 659 N N . ILE A 1 87 ? -18.547 -3.775 -15.555 1 94.06 87 ILE A N 1
ATOM 660 C CA . ILE A 1 87 ? -19.797 -4.031 -14.852 1 94.06 87 ILE A CA 1
ATOM 661 C C . ILE A 1 87 ? -19.766 -3.363 -13.484 1 94.06 87 ILE A C 1
ATOM 663 O O . ILE A 1 87 ? -18.734 -3.373 -12.805 1 94.06 87 ILE A O 1
ATOM 667 N N . GLU A 1 88 ? -20.875 -2.746 -13.094 1 94.81 88 GLU A N 1
ATOM 668 C CA . GLU A 1 88 ? -20.891 -2.055 -11.805 1 94.81 88 GLU A CA 1
ATOM 669 C C . GLU A 1 88 ? -22.125 -2.457 -10.984 1 94.81 88 GLU A C 1
ATOM 671 O O . GLU A 1 88 ? -23.188 -2.717 -11.539 1 94.81 88 GLU A O 1
ATOM 676 N N . GLU A 1 89 ? -21.938 -2.555 -9.734 1 91.94 89 GLU A N 1
ATOM 677 C CA . GLU A 1 89 ? -23.016 -2.752 -8.766 1 91.94 89 GLU A CA 1
ATOM 678 C C . GLU A 1 89 ? -22.922 -1.749 -7.621 1 91.94 89 GLU A C 1
ATOM 680 O O . GLU A 1 89 ? -21.844 -1.578 -7.023 1 91.94 89 GLU A O 1
ATOM 685 N N . ILE A 1 90 ? -24.016 -1.083 -7.375 1 91.75 90 ILE A N 1
ATOM 686 C CA . ILE A 1 90 ? -24.062 -0.032 -6.367 1 91.75 90 ILE A CA 1
ATOM 687 C C . ILE A 1 90 ? -25.062 -0.403 -5.281 1 91.75 90 ILE A C 1
ATOM 689 O O . ILE A 1 90 ? -26.156 -0.896 -5.578 1 91.75 90 ILE A O 1
ATOM 693 N N . LYS A 1 91 ? -24.656 -0.261 -4.055 1 87.69 91 LYS A N 1
ATOM 694 C CA . LYS A 1 91 ? -25.516 -0.415 -2.889 1 87.69 91 LYS A CA 1
ATOM 695 C C . LYS A 1 91 ? -25.562 0.869 -2.064 1 87.69 91 LYS A C 1
ATOM 697 O O . LYS A 1 91 ? -24.562 1.595 -1.983 1 87.69 91 LYS A O 1
ATOM 702 N N . LEU A 1 92 ? -26.656 1.159 -1.501 1 83.38 92 LEU A N 1
ATOM 703 C CA . LEU A 1 92 ? -26.844 2.393 -0.747 1 83.38 92 LEU A CA 1
ATOM 704 C C . LEU A 1 92 ? -25.906 2.443 0.456 1 83.38 92 LEU A C 1
ATOM 706 O O . LEU A 1 92 ? -25.266 3.461 0.695 1 83.38 92 LEU A O 1
ATOM 710 N N . GLU A 1 93 ? -25.891 1.451 1.227 1 77.94 93 GLU A N 1
ATOM 711 C CA . GLU A 1 93 ? -25.062 1.372 2.424 1 77.94 93 GLU A CA 1
ATOM 712 C C . GLU A 1 93 ? -24.578 -0.055 2.666 1 77.94 93 GLU A C 1
ATOM 714 O O . GLU A 1 93 ? -25.047 -0.993 2.018 1 77.94 93 GLU A O 1
ATOM 719 N N . ILE A 1 94 ? -23.578 -0.026 3.535 1 66.38 94 ILE A N 1
ATOM 720 C CA . ILE A 1 94 ? -23.188 -1.344 4.023 1 66.38 94 ILE A CA 1
ATOM 721 C C . ILE A 1 94 ? -24.375 -1.998 4.742 1 66.38 94 ILE A C 1
ATOM 723 O O . ILE A 1 94 ? -25.031 -1.359 5.559 1 66.38 94 ILE A O 1
ATOM 727 N N . GLY A 1 95 ? -24.766 -3.145 4.281 1 58.09 95 GLY A N 1
ATOM 728 C CA . GLY A 1 95 ? -25.875 -3.822 4.922 1 58.09 95 GLY A CA 1
ATOM 729 C C . GLY A 1 95 ? -27.125 -3.895 4.047 1 58.09 95 GLY A C 1
ATOM 730 O O . GLY A 1 95 ? -28.094 -4.559 4.398 1 58.09 95 GLY A O 1
ATOM 731 N N . SER A 1 96 ? -27.078 -3.178 2.924 1 56.53 96 SER A N 1
ATOM 732 C CA . SER A 1 96 ? -28.219 -3.258 2.018 1 56.53 96 SER A CA 1
ATOM 733 C C . SER A 1 96 ? -28.328 -4.645 1.39 1 56.53 96 SER A C 1
ATOM 735 O O . SER A 1 96 ? -27.406 -5.457 1.504 1 56.53 96 SER A O 1
ATOM 737 N N . LEU A 1 97 ? -29.422 -4.961 0.814 1 60.09 97 LEU A N 1
ATOM 738 C CA . LEU A 1 97 ? -29.766 -6.27 0.261 1 60.09 97 LEU A CA 1
ATOM 739 C C . LEU A 1 97 ? -28.859 -6.609 -0.918 1 60.09 97 LEU A C 1
ATOM 741 O O . LEU A 1 97 ? -28.672 -5.793 -1.825 1 60.09 97 LEU A O 1
ATOM 745 N N . GLY A 1 98 ? -28.203 -7.75 -0.809 1 69.81 98 GLY A N 1
ATOM 746 C CA . GLY A 1 98 ? -27.453 -8.32 -1.912 1 69.81 98 GLY A CA 1
ATOM 747 C C . GLY A 1 98 ? -25.969 -7.965 -1.867 1 69.81 98 GLY A C 1
ATOM 748 O O . GLY A 1 98 ? -25.609 -6.855 -1.475 1 69.81 98 GLY A O 1
ATOM 749 N N . ASP A 1 99 ? -25.125 -8.945 -2.074 1 79.19 99 ASP A N 1
ATOM 750 C CA . ASP A 1 99 ? -23.672 -8.75 -2.148 1 79.19 99 ASP A CA 1
ATOM 751 C C . ASP A 1 99 ? -23.234 -8.383 -3.564 1 79.19 99 ASP A C 1
ATOM 753 O O . ASP A 1 99 ? -23.422 -9.164 -4.5 1 79.19 99 ASP A O 1
ATOM 757 N N . PRO A 1 100 ? -22.766 -7.137 -3.688 1 85.88 100 PRO A N 1
ATOM 758 C CA . PRO A 1 100 ? -22.391 -6.688 -5.035 1 85.88 100 PRO A CA 1
ATOM 759 C C . PRO A 1 100 ? -21.344 -7.578 -5.691 1 85.88 100 PRO A C 1
ATOM 761 O O . PRO A 1 100 ? -21.312 -7.699 -6.918 1 85.88 100 PRO A O 1
ATOM 764 N N . TYR A 1 101 ? -20.547 -8.242 -4.918 1 85.62 101 TYR A N 1
ATOM 765 C CA . TYR A 1 101 ? -19.5 -9.125 -5.434 1 85.62 101 TYR A CA 1
ATOM 766 C C . TYR A 1 101 ? -20.109 -10.32 -6.16 1 85.62 101 TYR A C 1
ATOM 768 O O . TYR A 1 101 ? -19.719 -10.633 -7.289 1 85.62 101 TYR A O 1
ATOM 776 N N . PHE A 1 102 ? -21.094 -10.883 -5.633 1 85.75 102 PHE A N 1
ATOM 777 C CA . PHE A 1 102 ? -21.75 -12.047 -6.227 1 85.75 102 PHE A CA 1
ATOM 778 C C . PHE A 1 102 ? -22.688 -11.625 -7.355 1 85.75 102 PHE A C 1
ATOM 780 O O . PHE A 1 102 ? -22.812 -12.328 -8.359 1 85.75 102 PHE A O 1
ATOM 787 N N . GLN A 1 103 ? -23.328 -10.531 -7.16 1 87 103 GLN A N 1
ATOM 788 C CA . GLN A 1 103 ? -24.219 -10.031 -8.203 1 87 103 GLN A CA 1
ATOM 789 C C . GLN A 1 103 ? -23.438 -9.711 -9.477 1 87 103 GLN A C 1
ATOM 791 O O . GLN A 1 103 ? -23.891 -10.023 -10.586 1 87 103 GLN A O 1
ATOM 796 N N . GLY A 1 104 ? -22.266 -9.094 -9.266 1 90.06 104 GLY A N 1
ATOM 797 C CA . GLY A 1 104 ? -21.422 -8.812 -10.414 1 90.06 104 GLY A CA 1
ATOM 798 C C . GLY A 1 104 ? -21.016 -10.062 -11.172 1 90.06 104 GLY A C 1
ATOM 799 O O . GLY A 1 104 ? -21 -10.078 -12.406 1 90.06 104 GLY A O 1
ATOM 800 N N . GLN A 1 105 ? -20.75 -11.141 -10.445 1 90.81 105 GLN A N 1
ATOM 801 C CA . GLN A 1 105 ? -20.391 -12.414 -11.062 1 90.81 105 GLN A CA 1
ATOM 802 C C . GLN A 1 105 ? -21.562 -13.008 -11.844 1 90.81 105 GLN A C 1
ATOM 804 O O . GLN A 1 105 ? -21.391 -13.562 -12.922 1 90.81 105 GLN A O 1
ATOM 809 N N . ARG A 1 106 ? -22.688 -12.82 -11.273 1 88.31 106 ARG A N 1
ATOM 810 C CA . ARG A 1 106 ? -23.875 -13.328 -11.938 1 88.31 106 ARG A CA 1
ATOM 811 C C . ARG A 1 106 ? -24.109 -12.625 -13.266 1 88.31 106 ARG A C 1
ATOM 813 O O . ARG A 1 106 ? -24.438 -13.266 -14.266 1 88.31 106 ARG A O 1
ATOM 820 N N . TYR A 1 107 ? -23.984 -11.32 -13.266 1 88.81 107 TYR A N 1
ATOM 821 C CA . TYR A 1 107 ? -24.141 -10.578 -14.516 1 88.81 107 TYR A CA 1
ATOM 822 C C . TYR A 1 107 ? -23.125 -11.031 -15.555 1 88.81 107 TYR A C 1
ATOM 824 O O . TYR A 1 107 ? -23.469 -11.211 -16.719 1 88.81 107 TYR A O 1
ATOM 832 N N . TYR A 1 108 ? -21.922 -11.234 -15.133 1 90.31 108 TYR A N 1
ATOM 833 C CA . TYR A 1 108 ? -20.844 -11.703 -16 1 90.31 108 TYR A CA 1
ATOM 834 C C . TYR A 1 108 ? -21.188 -13.07 -16.578 1 90.31 108 TYR A C 1
ATOM 836 O O . TYR A 1 108 ? -20.953 -13.32 -17.766 1 90.31 108 TYR A O 1
ATOM 844 N N . GLN A 1 109 ? -21.734 -13.906 -15.789 1 87.75 109 GLN A N 1
ATOM 845 C CA . GLN A 1 109 ? -22.125 -15.234 -16.234 1 87.75 109 GLN A CA 1
ATOM 846 C C . GLN A 1 109 ? -23.188 -15.148 -17.328 1 87.75 109 GLN A C 1
ATOM 848 O O . GLN A 1 109 ? -23.172 -15.945 -18.281 1 87.75 109 GLN A O 1
ATOM 853 N N . LEU A 1 110 ? -24.031 -14.258 -17.156 1 84.94 110 LEU A N 1
ATOM 854 C CA . LEU A 1 110 ? -25.078 -14.078 -18.156 1 84.94 110 LEU A CA 1
ATOM 855 C C . LEU A 1 110 ? -24.484 -13.633 -19.5 1 84.94 110 LEU A C 1
ATOM 857 O O . LEU A 1 110 ? -24.906 -14.086 -20.562 1 84.94 110 LEU A O 1
ATOM 861 N N . PHE A 1 111 ? -23.484 -12.812 -19.469 1 84.56 111 PHE A N 1
ATOM 862 C CA . PHE A 1 111 ? -22.797 -12.398 -20.703 1 84.56 111 PHE A CA 1
ATOM 863 C C . PHE A 1 111 ? -22.125 -13.586 -21.359 1 84.56 111 PHE A C 1
ATOM 865 O O . PHE A 1 111 ? -22.125 -13.703 -22.594 1 84.56 111 PHE A O 1
ATOM 872 N N . LEU A 1 112 ? -21.625 -14.469 -20.594 1 84.56 112 LEU A N 1
ATOM 873 C CA . LEU A 1 112 ? -20.891 -15.625 -21.094 1 84.56 112 LEU A CA 1
ATOM 874 C C . LEU A 1 112 ? -21.812 -16.547 -21.875 1 84.56 112 LEU A C 1
ATOM 876 O O . LEU A 1 112 ? -21.359 -17.25 -22.797 1 84.56 112 LEU A O 1
ATOM 880 N N . THR A 1 113 ? -23.031 -16.484 -21.547 1 80.75 113 THR A N 1
ATOM 881 C CA . THR A 1 113 ? -23.969 -17.422 -22.172 1 80.75 113 THR A CA 1
ATOM 882 C C . THR A 1 113 ? -24.609 -16.812 -23.422 1 80.75 113 THR A C 1
ATOM 884 O O . THR A 1 113 ? -25.344 -17.484 -24.141 1 80.75 113 THR A O 1
ATOM 887 N N . GLU A 1 114 ? -24.266 -15.641 -23.688 1 79.88 114 GLU A N 1
ATOM 888 C CA . GLU A 1 114 ? -24.812 -14.977 -24.859 1 79.88 114 GLU A CA 1
ATOM 889 C C . GLU A 1 114 ? -24.203 -15.539 -26.141 1 79.88 114 GLU A C 1
ATOM 891 O O . GLU A 1 114 ? -22.984 -15.477 -26.328 1 79.88 114 GLU A O 1
ATOM 896 N N . LYS A 1 115 ? -25.016 -15.961 -27 1 77.81 115 LYS A N 1
ATOM 897 C CA . LYS A 1 115 ? -24.578 -16.609 -28.234 1 77.81 115 LYS A CA 1
ATOM 898 C C . LYS A 1 115 ? -23.766 -15.648 -29.094 1 77.81 115 LYS A C 1
ATOM 900 O O . LYS A 1 115 ? -22.828 -16.062 -29.781 1 77.81 115 LYS A O 1
ATOM 905 N N . SER A 1 116 ? -24.172 -14.406 -29.094 1 77.44 116 SER A N 1
ATOM 906 C CA . SER A 1 116 ? -23.5 -13.406 -29.906 1 77.44 116 SER A CA 1
ATOM 907 C C . SER A 1 116 ? -22.031 -13.25 -29.484 1 77.44 116 SER A C 1
ATOM 909 O O . SER A 1 116 ? -21.203 -12.789 -30.266 1 77.44 116 SER A O 1
ATOM 911 N N . LEU A 1 117 ? -21.672 -13.695 -28.312 1 83.56 117 LEU A N 1
ATOM 912 C CA . LEU A 1 117 ? -20.328 -13.547 -27.797 1 83.56 117 LEU A CA 1
ATOM 913 C C . LEU A 1 117 ? -19.516 -14.828 -28 1 83.56 117 LEU A C 1
ATOM 915 O O . LEU A 1 117 ? -18.344 -14.891 -27.625 1 83.56 117 LEU A O 1
ATOM 919 N N . GLY A 1 118 ? -20.125 -15.773 -28.547 1 80.38 118 GLY A N 1
ATOM 920 C CA . GLY A 1 118 ? -19.516 -17.078 -28.719 1 80.38 118 GLY A CA 1
ATOM 921 C C . GLY A 1 118 ? -18.125 -17.016 -29.312 1 80.38 118 GLY A C 1
ATOM 922 O O . GLY A 1 118 ? -17.156 -17.484 -28.719 1 80.38 118 GLY A O 1
ATOM 923 N N . PRO A 1 119 ? -18.062 -16.344 -30.438 1 81.75 119 PRO A N 1
ATOM 924 C CA . PRO A 1 119 ? -16.75 -16.266 -31.078 1 81.75 119 PRO A CA 1
ATOM 925 C C . PRO A 1 119 ? -15.703 -15.555 -30.203 1 81.75 119 PRO A C 1
ATOM 927 O O . PRO A 1 119 ? -14.523 -15.93 -30.219 1 81.75 119 PRO A O 1
ATOM 930 N N . VAL A 1 120 ? -16.078 -14.586 -29.5 1 84.81 120 VAL A N 1
ATOM 931 C CA . VAL A 1 120 ? -15.172 -13.844 -28.625 1 84.81 120 VAL A CA 1
ATOM 932 C C . VAL A 1 120 ? -14.75 -14.719 -27.453 1 84.81 120 VAL A C 1
ATOM 934 O O . VAL A 1 120 ? -13.562 -14.781 -27.109 1 84.81 120 VAL A O 1
ATOM 937 N N . VAL A 1 121 ? -15.672 -15.414 -26.938 1 84.94 121 VAL A N 1
ATOM 938 C CA . VAL A 1 121 ? -15.445 -16.25 -25.766 1 84.94 121 VAL A CA 1
ATOM 939 C C . VAL A 1 121 ? -14.555 -17.438 -26.141 1 84.94 121 VAL A C 1
ATOM 941 O O . VAL A 1 121 ? -13.781 -17.922 -25.312 1 84.94 121 VAL A O 1
ATOM 944 N N . GLN A 1 122 ? -14.625 -17.812 -27.328 1 83.44 122 GLN A N 1
ATOM 945 C CA . GLN A 1 122 ? -13.797 -18.922 -27.812 1 83.44 122 GLN A CA 1
ATOM 946 C C . GLN A 1 122 ? -12.32 -18.531 -27.828 1 83.44 122 GLN A C 1
ATOM 948 O O . GLN A 1 122 ? -11.445 -19.375 -27.656 1 83.44 122 GLN A O 1
ATOM 953 N N . ARG A 1 123 ? -12.078 -17.266 -27.969 1 85.62 123 ARG A N 1
ATOM 954 C CA . ARG A 1 123 ? -10.703 -16.844 -28.234 1 85.62 123 ARG A CA 1
ATOM 955 C C . ARG A 1 123 ? -10.18 -15.945 -27.125 1 85.62 123 ARG A C 1
ATOM 957 O O . ARG A 1 123 ? -9.086 -15.398 -27.219 1 85.62 123 ARG A O 1
ATOM 964 N N . SER A 1 124 ? -10.93 -15.766 -26.125 1 86.62 124 SER A N 1
ATOM 965 C CA . SER A 1 124 ? -10.539 -14.875 -25.031 1 86.62 124 SER A CA 1
ATOM 966 C C . SER A 1 124 ? -11.078 -15.375 -23.703 1 86.62 124 SER A C 1
ATOM 968 O O . SER A 1 124 ? -12.094 -16.078 -23.656 1 86.62 124 SER A O 1
ATOM 970 N N . VAL A 1 125 ? -10.383 -15.016 -22.656 1 87.94 125 VAL A N 1
ATOM 971 C CA . VAL A 1 125 ? -10.906 -15.328 -21.344 1 87.94 125 VAL A CA 1
ATOM 972 C C . VAL A 1 125 ? -11.945 -14.289 -20.938 1 87.94 125 VAL A C 1
ATOM 974 O O . VAL A 1 125 ? -12.453 -14.32 -19.812 1 87.94 125 VAL A O 1
ATOM 977 N N . LEU A 1 126 ? -12.25 -13.344 -21.75 1 87.19 126 LEU A N 1
ATOM 978 C CA . LEU A 1 126 ? -13.266 -12.305 -21.594 1 87.19 126 LEU A CA 1
ATOM 979 C C . LEU A 1 126 ? -13.078 -11.57 -20.266 1 87.19 126 LEU A C 1
ATOM 981 O O . LEU A 1 126 ? -13.961 -11.586 -19.406 1 87.19 126 LEU A O 1
ATOM 985 N N . PRO A 1 127 ? -11.945 -10.898 -20.125 1 91.31 127 PRO A N 1
ATOM 986 C CA . PRO A 1 127 ? -11.758 -10.117 -18.891 1 91.31 127 PRO A CA 1
ATOM 987 C C . PRO A 1 127 ? -12.672 -8.898 -18.828 1 91.31 127 PRO A C 1
ATOM 989 O O . PRO A 1 127 ? -12.898 -8.227 -19.844 1 91.31 127 PRO A O 1
ATOM 992 N N . VAL A 1 128 ? -13.227 -8.711 -17.641 1 93.19 128 VAL A N 1
ATOM 993 C CA . VAL A 1 128 ? -14.125 -7.586 -17.406 1 93.19 128 VAL A CA 1
ATOM 994 C C . VAL A 1 128 ? -13.797 -6.941 -16.047 1 93.19 128 VAL A C 1
ATOM 996 O O . VAL A 1 128 ? -13.469 -7.637 -15.094 1 93.19 128 VAL A O 1
ATOM 999 N N . LEU A 1 129 ? -13.852 -5.613 -16 1 94.75 129 LEU A N 1
ATOM 1000 C CA . LEU A 1 129 ? -13.672 -4.898 -14.742 1 94.75 129 LEU A CA 1
ATOM 1001 C C . LEU A 1 129 ? -14.992 -4.836 -13.969 1 94.75 129 LEU A C 1
ATOM 1003 O O . LEU A 1 129 ? -16.031 -4.477 -14.531 1 94.75 129 LEU A O 1
ATOM 1007 N N . LEU A 1 130 ? -14.93 -5.258 -12.758 1 95.81 130 LEU A N 1
ATOM 1008 C CA . LEU A 1 130 ? -16.078 -5.148 -11.859 1 95.81 130 LEU A CA 1
ATOM 1009 C C . LEU A 1 130 ? -15.867 -4.039 -10.836 1 95.81 130 LEU A C 1
ATOM 1011 O O . LEU A 1 130 ? -14.883 -4.055 -10.094 1 95.81 130 LEU A O 1
ATOM 1015 N N . VAL A 1 131 ? -16.75 -3.072 -10.828 1 96.19 131 VAL A N 1
ATOM 1016 C CA . VAL A 1 131 ? -16.688 -1.978 -9.867 1 96.19 131 VAL A CA 1
ATOM 1017 C C . VAL A 1 131 ? -17.844 -2.086 -8.883 1 96.19 131 VAL A C 1
ATOM 1019 O O . VAL A 1 131 ? -19 -2.146 -9.289 1 96.19 131 VAL A O 1
ATOM 1022 N N . GLU A 1 132 ? -17.516 -2.137 -7.645 1 94.56 132 GLU A N 1
ATOM 1023 C CA . GLU A 1 132 ? -18.5 -2.193 -6.578 1 94.56 132 GLU A CA 1
ATOM 1024 C C . GLU A 1 132 ? -18.484 -0.919 -5.738 1 94.56 132 GLU A C 1
ATOM 1026 O O . GLU A 1 132 ? -17.422 -0.503 -5.258 1 94.56 132 GLU A O 1
ATOM 1031 N N . LEU A 1 133 ? -19.625 -0.298 -5.613 1 93.88 133 LEU A N 1
ATOM 1032 C CA . LEU A 1 133 ? -19.781 0.836 -4.707 1 93.88 133 LEU A CA 1
ATOM 1033 C C . LEU A 1 133 ? -20.797 0.516 -3.611 1 93.88 133 LEU A C 1
ATOM 1035 O O . LEU A 1 133 ? -21.969 0.28 -3.893 1 93.88 133 LEU A O 1
ATOM 1039 N N . VAL A 1 134 ? -20.344 0.456 -2.396 1 90.5 134 VAL A N 1
ATOM 1040 C CA . VAL A 1 134 ? -21.188 0.217 -1.229 1 90.5 134 VAL A CA 1
ATOM 1041 C C . VAL A 1 134 ? -21.094 1.402 -0.27 1 90.5 134 VAL A C 1
ATOM 1043 O O . VAL A 1 134 ? -20.125 1.519 0.485 1 90.5 134 VAL A O 1
ATOM 1046 N N . GLY A 1 135 ? -22.172 2.207 -0.218 1 89.44 135 GLY A N 1
ATOM 1047 C CA . GLY A 1 135 ? -22 3.471 0.479 1 89.44 135 GLY A CA 1
ATOM 1048 C C . GLY A 1 135 ? -20.828 4.277 -0.045 1 89.44 135 GLY A C 1
ATOM 1049 O O . GLY A 1 135 ? -20.688 4.484 -1.253 1 89.44 135 GLY A O 1
ATOM 1050 N N . PRO A 1 136 ? -20.031 4.77 0.904 1 92.12 136 PRO A N 1
ATOM 1051 C CA . PRO A 1 136 ? -18.859 5.512 0.428 1 92.12 136 PRO A CA 1
ATOM 1052 C C . PRO A 1 136 ? -17.609 4.637 0.301 1 92.12 136 PRO A C 1
ATOM 1054 O O . PRO A 1 136 ? -16.516 5.066 0.658 1 92.12 136 PRO A O 1
ATOM 1057 N N . HIS A 1 137 ? -17.812 3.42 -0.128 1 93.06 137 HIS A N 1
ATOM 1058 C CA . HIS A 1 137 ? -16.688 2.502 -0.293 1 93.06 137 HIS A CA 1
ATOM 1059 C C . HIS A 1 137 ? -16.641 1.945 -1.712 1 93.06 137 HIS A C 1
ATOM 1061 O O . HIS A 1 137 ? -17.656 1.493 -2.244 1 93.06 137 HIS A O 1
ATOM 1067 N N . LEU A 1 138 ? -15.477 1.99 -2.275 1 95.44 138 LEU A N 1
ATOM 1068 C CA . LEU A 1 138 ? -15.297 1.587 -3.666 1 95.44 138 LEU A CA 1
ATOM 1069 C C . LEU A 1 138 ? -14.297 0.44 -3.77 1 95.44 138 LEU A C 1
ATOM 1071 O O . LEU A 1 138 ? -13.234 0.475 -3.141 1 95.44 138 LEU A O 1
ATOM 1075 N N . ARG A 1 139 ? -14.625 -0.611 -4.516 1 94.19 139 ARG A N 1
ATOM 1076 C CA . ARG A 1 139 ? -13.703 -1.708 -4.797 1 94.19 139 ARG A CA 1
ATOM 1077 C C . ARG A 1 139 ? -13.695 -2.053 -6.281 1 94.19 139 ARG A C 1
ATOM 1079 O O . ARG A 1 139 ? -14.742 -2.047 -6.93 1 94.19 139 ARG A O 1
ATOM 1086 N N . VAL A 1 140 ? -12.531 -2.312 -6.766 1 94.25 140 VAL A N 1
ATOM 1087 C CA . VAL A 1 140 ? -12.359 -2.773 -8.141 1 94.25 140 VAL A CA 1
ATOM 1088 C C . VAL A 1 140 ? -11.922 -4.234 -8.148 1 94.25 140 VAL A C 1
ATOM 1090 O O . VAL A 1 140 ? -10.984 -4.609 -7.441 1 94.25 140 VAL A O 1
ATOM 1093 N N . SER A 1 141 ? -12.609 -5.055 -8.922 1 93.38 141 SER A N 1
ATOM 1094 C CA . SER A 1 141 ? -12.289 -6.465 -9.102 1 93.38 141 SER A CA 1
ATOM 1095 C C . SER A 1 141 ? -12.172 -6.816 -10.586 1 93.38 141 SER A C 1
ATOM 1097 O O . SER A 1 141 ? -12.508 -6.004 -11.445 1 93.38 141 SER A O 1
ATOM 1099 N N . LEU A 1 142 ? -11.578 -7.973 -10.797 1 91.5 142 LEU A N 1
ATOM 1100 C CA . LEU A 1 142 ? -11.438 -8.492 -12.156 1 91.5 142 LEU A CA 1
ATOM 1101 C C . LEU A 1 142 ? -12.234 -9.781 -12.328 1 91.5 142 LEU A C 1
ATOM 1103 O O . LEU A 1 142 ? -12.234 -10.641 -11.445 1 91.5 142 LEU A O 1
ATOM 1107 N N . LEU A 1 143 ? -12.984 -9.812 -13.422 1 92.38 143 LEU A N 1
ATOM 1108 C CA . LEU A 1 143 ? -13.703 -11.016 -13.82 1 92.38 143 LEU A CA 1
ATOM 1109 C C . LEU A 1 143 ? -13.07 -11.648 -15.055 1 92.38 143 LEU A C 1
ATOM 1111 O O . LEU A 1 143 ? -12.617 -10.945 -15.953 1 92.38 143 LEU A O 1
ATOM 1115 N N . ALA A 1 144 ? -12.992 -12.945 -15.07 1 90.38 144 ALA A N 1
ATOM 1116 C CA . ALA A 1 144 ? -12.523 -13.695 -16.234 1 90.38 144 ALA A CA 1
ATOM 1117 C C . ALA A 1 144 ? -13.086 -15.109 -16.234 1 90.38 144 ALA A C 1
ATOM 1119 O O . ALA A 1 144 ? -13.562 -15.602 -15.211 1 90.38 144 ALA A O 1
ATOM 1120 N N . SER A 1 145 ? -13.094 -15.688 -17.391 1 88.12 145 SER A N 1
ATOM 1121 C CA . SER A 1 145 ? -13.5 -17.078 -17.547 1 88.12 145 SER A CA 1
ATOM 1122 C C . SER A 1 145 ? -12.484 -17.875 -18.359 1 88.12 145 SER A C 1
ATOM 1124 O O . SER A 1 145 ? -12.555 -17.906 -19.578 1 88.12 145 SER A O 1
ATOM 1126 N N . PRO A 1 146 ? -11.562 -18.594 -17.656 1 78.69 146 PRO A N 1
ATOM 1127 C CA . PRO A 1 146 ? -10.523 -19.328 -18.375 1 78.69 146 PRO A CA 1
ATOM 1128 C C . PRO A 1 146 ? -11.047 -20.625 -18.984 1 78.69 146 PRO A C 1
ATOM 1130 O O . PRO A 1 146 ? -10.461 -21.141 -19.953 1 78.69 146 PRO A O 1
ATOM 1133 N N . LYS A 1 147 ? -12.023 -21.172 -18.375 1 79 147 LYS A N 1
ATOM 1134 C CA . LYS A 1 147 ? -12.633 -22.406 -18.844 1 79 147 LYS A CA 1
ATOM 1135 C C . LYS A 1 147 ? -14.156 -22.297 -18.906 1 79 147 LYS A C 1
ATOM 1137 O O . LYS A 1 147 ? -14.734 -21.359 -18.344 1 79 147 LYS A O 1
ATOM 1142 N N . ASP A 1 148 ? -14.734 -23.25 -19.672 1 72.69 148 ASP A N 1
ATOM 1143 C CA . ASP A 1 148 ? -16.156 -23.125 -20.016 1 72.69 148 ASP A CA 1
ATOM 1144 C C . ASP A 1 148 ? -17.016 -23.141 -18.75 1 72.69 148 ASP A C 1
ATOM 1146 O O . ASP A 1 148 ? -17.031 -24.141 -18.016 1 72.69 148 ASP A O 1
ATOM 1150 N N . GLY A 1 149 ? -17.625 -21.969 -18.484 1 71.88 149 GLY A N 1
ATOM 1151 C CA . GLY A 1 149 ? -18.625 -21.844 -17.438 1 71.88 149 GLY A CA 1
ATOM 1152 C C . GLY A 1 149 ? -18.016 -21.438 -16.094 1 71.88 149 GLY A C 1
ATOM 1153 O O . GLY A 1 149 ? -18.75 -21.109 -15.156 1 71.88 149 GLY A O 1
ATOM 1154 N N . VAL A 1 150 ? -16.672 -21.484 -16.016 1 83.19 150 VAL A N 1
ATOM 1155 C CA . VAL A 1 150 ? -16.047 -21.156 -14.742 1 83.19 150 VAL A CA 1
ATOM 1156 C C . VAL A 1 150 ? -15.812 -19.641 -14.672 1 83.19 150 VAL A C 1
ATOM 1158 O O . VAL A 1 150 ? -15.25 -19.047 -15.594 1 83.19 150 VAL A O 1
ATOM 1161 N N . VAL A 1 151 ? -16.391 -19.062 -13.625 1 88.88 151 VAL A N 1
ATOM 1162 C CA . VAL A 1 151 ? -16.188 -17.641 -13.391 1 88.88 151 VAL A CA 1
ATOM 1163 C C . VAL A 1 151 ? -15.148 -17.438 -12.289 1 88.88 151 VAL A C 1
ATOM 1165 O O . VAL A 1 151 ? -15.258 -18.031 -11.211 1 88.88 151 VAL A O 1
ATOM 1168 N N . VAL A 1 152 ? -14.125 -16.703 -12.68 1 87.38 152 VAL A N 1
ATOM 1169 C CA . VAL A 1 152 ? -13.133 -16.312 -11.68 1 87.38 152 VAL A CA 1
ATOM 1170 C C . VAL A 1 152 ? -13.25 -14.805 -11.406 1 87.38 152 VAL A C 1
ATOM 1172 O O . VAL A 1 152 ? -13.344 -14.008 -12.336 1 87.38 152 VAL A O 1
ATOM 1175 N N . CYS A 1 153 ? -13.406 -14.469 -10.141 1 90.75 153 CYS A N 1
ATOM 1176 C CA . CYS A 1 153 ? -13.461 -13.078 -9.711 1 90.75 153 CYS A CA 1
ATOM 1177 C C . CYS A 1 153 ? -12.414 -12.797 -8.641 1 90.75 153 CYS A C 1
ATOM 1179 O O . CYS A 1 153 ? -12.344 -13.508 -7.637 1 90.75 153 CYS A O 1
ATOM 1181 N N . GLU A 1 154 ? -11.648 -11.797 -8.875 1 88 154 GLU A N 1
ATOM 1182 C CA . GLU A 1 154 ? -10.609 -11.461 -7.902 1 88 154 GLU A CA 1
ATOM 1183 C C . GLU A 1 154 ? -10.578 -9.961 -7.625 1 88 154 GLU A C 1
ATOM 1185 O O . GLU A 1 154 ? -10.438 -9.156 -8.547 1 88 154 GLU A O 1
ATOM 1190 N N . PRO A 1 155 ? -10.727 -9.602 -6.316 1 89.94 155 PRO A N 1
ATOM 1191 C CA . PRO A 1 155 ? -10.523 -8.188 -5.992 1 89.94 155 PRO A CA 1
ATOM 1192 C C . PRO A 1 155 ? -9.086 -7.73 -6.203 1 89.94 155 PRO A C 1
ATOM 1194 O O . PRO A 1 155 ? -8.148 -8.414 -5.781 1 89.94 155 PRO A O 1
ATOM 1197 N N . VAL A 1 156 ? -8.922 -6.625 -6.867 1 88.25 156 VAL A N 1
ATOM 1198 C CA . VAL A 1 156 ? -7.57 -6.125 -7.094 1 88.25 156 VAL A CA 1
ATOM 1199 C C . VAL A 1 156 ? -7.309 -4.918 -6.195 1 88.25 156 VAL A C 1
ATOM 1201 O O . VAL A 1 156 ? -6.176 -4.438 -6.109 1 88.25 156 VAL A O 1
ATOM 1204 N N . THR A 1 157 ? -8.305 -4.414 -5.531 1 89.94 157 THR A N 1
ATOM 1205 C CA . THR A 1 157 ? -8.188 -3.41 -4.48 1 89.94 157 THR A CA 1
ATOM 1206 C C . THR A 1 157 ? -8.992 -3.812 -3.252 1 89.94 157 THR A C 1
ATOM 1208 O O . THR A 1 157 ? -9.953 -4.586 -3.357 1 89.94 157 THR A O 1
ATOM 1211 N N . PRO A 1 158 ? -8.609 -3.295 -2.07 1 90.75 158 PRO A N 1
ATOM 1212 C CA . PRO A 1 158 ? -9.586 -3.35 -0.985 1 90.75 158 PRO A CA 1
ATOM 1213 C C . PRO A 1 158 ? -10.758 -2.389 -1.195 1 90.75 158 PRO A C 1
ATOM 1215 O O . PRO A 1 158 ? -10.852 -1.751 -2.248 1 90.75 158 PRO A O 1
ATOM 1218 N N . PHE A 1 159 ? -11.688 -2.441 -0.257 1 92.62 159 PHE A N 1
ATOM 1219 C CA . PHE A 1 159 ? -12.688 -1.377 -0.268 1 92.62 159 PHE A CA 1
ATOM 1220 C C . PHE A 1 159 ? -12.078 -0.061 0.205 1 92.62 159 PHE A C 1
ATOM 1222 O O . PHE A 1 159 ? -11.758 0.092 1.385 1 92.62 159 PHE A O 1
ATOM 1229 N N . LEU A 1 160 ? -11.961 0.811 -0.693 1 93.12 160 LEU A N 1
ATOM 1230 C CA . LEU A 1 160 ? -11.414 2.129 -0.39 1 93.12 160 LEU A CA 1
ATOM 1231 C C . LEU A 1 160 ? -12.508 3.07 0.105 1 93.12 160 LEU A C 1
ATOM 1233 O O . LEU A 1 160 ? -13.586 3.15 -0.496 1 93.12 160 LEU A O 1
ATOM 1237 N N . HIS A 1 161 ? -12.266 3.709 1.228 1 91.81 161 HIS A N 1
ATOM 1238 C CA . HIS A 1 161 ? -13.227 4.715 1.665 1 91.81 161 HIS A CA 1
ATOM 1239 C C . HIS A 1 161 ? -13.117 5.984 0.827 1 91.81 161 HIS A C 1
ATOM 1241 O O . HIS A 1 161 ? -12.008 6.422 0.5 1 91.81 161 HIS A O 1
ATOM 1247 N N . LEU A 1 162 ? -14.227 6.457 0.467 1 94.12 162 LEU A N 1
ATOM 1248 C CA . LEU A 1 162 ? -14.305 7.676 -0.332 1 94.12 162 LEU A CA 1
ATOM 1249 C C . LEU A 1 162 ? -14.617 8.883 0.545 1 94.12 162 LEU A C 1
ATOM 1251 O O . LEU A 1 162 ? -15.602 9.586 0.312 1 94.12 162 LEU A O 1
ATOM 1255 N N . PHE A 1 163 ? -13.758 9.148 1.51 1 91.38 163 PHE A N 1
ATOM 1256 C CA . PHE A 1 163 ? -13.805 10.336 2.354 1 91.38 163 PHE A CA 1
ATOM 1257 C C . PHE A 1 163 ? -12.797 11.375 1.887 1 91.38 163 PHE A C 1
ATOM 1259 O O . PHE A 1 163 ? -11.711 11.023 1.425 1 91.38 163 PHE A O 1
ATOM 1266 N N . ASN A 1 164 ? -13.219 12.609 1.941 1 89.44 164 ASN A N 1
ATOM 1267 C CA . ASN A 1 164 ? -12.227 13.648 1.675 1 89.44 164 ASN A CA 1
ATOM 1268 C C . ASN A 1 164 ? -11.227 13.773 2.82 1 89.44 164 ASN A C 1
ATOM 1270 O O . ASN A 1 164 ? -11.531 14.383 3.848 1 89.44 164 ASN A O 1
ATOM 1274 N N . MET A 1 165 ? -10.094 13.211 2.596 1 85.12 165 MET A N 1
ATOM 1275 C CA . MET A 1 165 ? -9.047 13.211 3.607 1 85.12 165 MET A CA 1
ATOM 1276 C C . MET A 1 165 ? -7.801 13.938 3.1 1 85.12 165 MET A C 1
ATOM 1278 O O . MET A 1 165 ? -6.68 13.531 3.402 1 85.12 165 MET A O 1
ATOM 1282 N N . SER A 1 166 ? -7.957 14.93 2.293 1 80.06 166 SER A N 1
ATOM 1283 C CA . SER A 1 166 ? -6.867 15.656 1.649 1 80.06 166 SER A CA 1
ATOM 1284 C C . SER A 1 166 ? -5.906 16.234 2.68 1 80.06 166 SER A C 1
ATOM 1286 O O . SER A 1 166 ? -4.695 16.281 2.449 1 80.06 166 SER A O 1
ATOM 1288 N N . SER A 1 167 ? -6.406 16.594 3.863 1 75.12 167 SER A N 1
ATOM 1289 C CA . SER A 1 167 ? -5.586 17.234 4.879 1 75.12 167 SER A CA 1
ATOM 1290 C C . SER A 1 167 ? -4.941 16.219 5.805 1 75.12 167 SER A C 1
ATOM 1292 O O . SER A 1 167 ? -3.787 16.375 6.211 1 75.12 167 SER A O 1
ATOM 1294 N N . SER A 1 168 ? -5.688 15.164 6.039 1 76.12 168 SER A N 1
ATOM 1295 C CA . SER A 1 168 ? -5.23 14.234 7.062 1 76.12 168 SER A CA 1
ATOM 1296 C C . SER A 1 168 ? -4.457 13.07 6.441 1 76.12 168 SER A C 1
ATOM 1298 O O . SER A 1 168 ? -3.463 12.609 7.008 1 76.12 168 SER A O 1
ATOM 1300 N N . GLN A 1 169 ? -4.961 12.656 5.289 1 81.06 169 GLN A N 1
ATOM 1301 C CA . GLN A 1 169 ? -4.328 11.516 4.633 1 81.06 169 GLN A CA 1
ATOM 1302 C C . GLN A 1 169 ? -4.207 11.742 3.129 1 81.06 169 GLN A C 1
ATOM 1304 O O . GLN A 1 169 ? -4.848 11.047 2.336 1 81.06 169 GLN A O 1
ATOM 1309 N N . PRO A 1 170 ? -3.262 12.586 2.779 1 81.88 170 PRO A N 1
ATOM 1310 C CA . PRO A 1 170 ? -3.102 12.859 1.351 1 81.88 170 PRO A CA 1
ATOM 1311 C C . PRO A 1 170 ? -2.705 11.625 0.552 1 81.88 170 PRO A C 1
ATOM 1313 O O . PRO A 1 170 ? -3.076 11.492 -0.617 1 81.88 170 PRO A O 1
ATOM 1316 N N . ASP A 1 171 ? -2.051 10.727 1.185 1 82.31 171 ASP A N 1
ATOM 1317 C CA . ASP A 1 171 ? -1.639 9.508 0.496 1 82.31 171 ASP A CA 1
ATOM 1318 C C . ASP A 1 171 ? -2.846 8.648 0.127 1 82.31 171 ASP A C 1
ATOM 1320 O O . ASP A 1 171 ? -2.838 7.965 -0.899 1 82.31 171 ASP A O 1
ATOM 1324 N N . HIS A 1 172 ? -3.783 8.68 1.005 1 86.69 172 HIS A N 1
ATOM 1325 C CA . HIS A 1 172 ? -5.004 7.945 0.686 1 86.69 172 HIS A CA 1
ATOM 1326 C C . HIS A 1 172 ? -5.699 8.539 -0.536 1 86.69 172 HIS A C 1
ATOM 1328 O O . HIS A 1 172 ? -6.141 7.797 -1.42 1 86.69 172 HIS A O 1
ATOM 1334 N N . MET A 1 173 ? -5.766 9.867 -0.548 1 89.62 173 MET A N 1
ATOM 1335 C CA . MET A 1 173 ? -6.375 10.531 -1.696 1 89.62 173 MET A CA 1
ATOM 1336 C C . MET A 1 173 ? -5.645 10.172 -2.984 1 89.62 173 MET A C 1
ATOM 1338 O O . MET A 1 173 ? -6.273 9.914 -4.012 1 89.62 173 MET A O 1
ATOM 1342 N N . THR A 1 174 ? -4.371 10.148 -2.861 1 89.06 174 THR A N 1
ATOM 1343 C CA . THR A 1 174 ? -3.541 9.797 -4.008 1 89.06 174 THR A CA 1
ATOM 1344 C C . THR A 1 174 ? -3.803 8.359 -4.438 1 89.06 174 THR A C 1
ATOM 1346 O O . THR A 1 174 ? -3.85 8.062 -5.637 1 89.06 174 THR A O 1
ATOM 1349 N N . ARG A 1 175 ? -4 7.496 -3.506 1 88.88 175 ARG A N 1
ATOM 1350 C CA . ARG A 1 175 ? -4.301 6.102 -3.805 1 88.88 175 ARG A CA 1
ATOM 1351 C C . ARG A 1 175 ? -5.621 5.973 -4.555 1 88.88 175 ARG A C 1
ATOM 1353 O O . ARG A 1 175 ? -5.723 5.211 -5.52 1 88.88 175 ARG A O 1
ATOM 1360 N N . VAL A 1 176 ? -6.582 6.688 -4.102 1 93.12 176 VAL A N 1
ATOM 1361 C CA . VAL A 1 176 ? -7.879 6.66 -4.773 1 93.12 176 VAL A CA 1
ATOM 1362 C C . VAL A 1 176 ? -7.727 7.133 -6.215 1 93.12 176 VAL A C 1
ATOM 1364 O O . VAL A 1 176 ? -8.219 6.488 -7.145 1 93.12 176 VAL A O 1
ATOM 1367 N N . ALA A 1 177 ? -6.969 8.211 -6.398 1 93.62 177 ALA A N 1
ATOM 1368 C CA . ALA A 1 177 ? -6.742 8.742 -7.738 1 93.62 177 ALA A CA 1
ATOM 1369 C C . ALA A 1 177 ? -6.023 7.727 -8.617 1 93.62 177 ALA A C 1
ATOM 1371 O O . ALA A 1 177 ? -6.355 7.57 -9.797 1 93.62 177 ALA A O 1
ATOM 1372 N N . ARG A 1 178 ? -5.078 7.059 -8.047 1 91.44 178 ARG A N 1
ATOM 1373 C CA . ARG A 1 178 ? -4.316 6.066 -8.797 1 91.44 178 ARG A CA 1
ATOM 1374 C C . ARG A 1 178 ? -5.207 4.906 -9.234 1 91.44 178 ARG A C 1
ATOM 1376 O O . ARG A 1 178 ? -5.07 4.395 -10.344 1 91.44 178 ARG A O 1
ATOM 1383 N N . VAL A 1 179 ? -6.027 4.465 -8.391 1 92.56 179 VAL A N 1
ATOM 1384 C CA . VAL A 1 179 ? -6.941 3.369 -8.695 1 92.56 179 VAL A CA 1
ATOM 1385 C C . VAL A 1 179 ? -7.891 3.781 -9.82 1 92.56 179 VAL A C 1
ATOM 1387 O O . VAL A 1 179 ? -8.141 3.006 -10.742 1 92.56 179 VAL A O 1
ATOM 1390 N N . LEU A 1 180 ? -8.375 5.008 -9.766 1 94.38 180 LEU A N 1
ATOM 1391 C CA . LEU A 1 180 ? -9.289 5.492 -10.797 1 94.38 180 LEU A CA 1
ATOM 1392 C C . LEU A 1 180 ? -8.578 5.621 -12.133 1 94.38 180 LEU A C 1
ATOM 1394 O O . LEU A 1 180 ? -9.148 5.301 -13.18 1 94.38 180 LEU A O 1
ATOM 1398 N N . ARG A 1 181 ? -7.367 6.074 -12.086 1 92.88 181 ARG A N 1
ATOM 1399 C CA . ARG A 1 181 ? -6.59 6.145 -13.32 1 92.88 181 ARG A CA 1
ATOM 1400 C C . ARG A 1 181 ? -6.383 4.754 -13.914 1 92.88 181 ARG A C 1
ATOM 1402 O O . ARG A 1 181 ? -6.516 4.57 -15.125 1 92.88 181 ARG A O 1
ATOM 1409 N N . ALA A 1 182 ? -6.031 3.836 -13.023 1 90.81 182 ALA A N 1
ATOM 1410 C CA . ALA A 1 182 ? -5.863 2.459 -13.484 1 90.81 182 ALA A CA 1
ATOM 1411 C C . ALA A 1 182 ? -7.156 1.921 -14.086 1 90.81 182 ALA A C 1
ATOM 1413 O O . ALA A 1 182 ? -7.129 1.2 -15.086 1 90.81 182 ALA A O 1
ATOM 1414 N N . LEU A 1 183 ? -8.25 2.23 -13.484 1 92.94 183 LEU A N 1
ATOM 1415 C CA . LEU A 1 183 ? -9.555 1.82 -13.992 1 92.94 183 LEU A CA 1
ATOM 1416 C C . LEU A 1 183 ? -9.805 2.391 -15.383 1 92.94 183 LEU A C 1
ATOM 1418 O O . LEU A 1 183 ? -10.227 1.667 -16.281 1 92.94 183 LEU A O 1
ATOM 1422 N N . GLN A 1 184 ? -9.594 3.668 -15.531 1 94 184 GLN A N 1
ATOM 1423 C CA . GLN A 1 184 ? -9.781 4.32 -16.828 1 94 184 GLN A CA 1
ATOM 1424 C C . GLN A 1 184 ? -8.898 3.68 -17.891 1 94 184 GLN A C 1
ATOM 1426 O O . GLN A 1 184 ? -9.375 3.391 -19 1 94 184 GLN A O 1
ATOM 1431 N N . ARG A 1 185 ? -7.691 3.512 -17.594 1 90.81 185 ARG A N 1
ATOM 1432 C CA . ARG A 1 185 ? -6.762 2.883 -18.531 1 90.81 185 ARG A CA 1
ATOM 1433 C C . ARG A 1 185 ? -7.188 1.453 -18.844 1 90.81 185 ARG A C 1
ATOM 1435 O O . ARG A 1 185 ? -7.059 0.999 -19.984 1 90.81 185 ARG A O 1
ATOM 1442 N N . GLY A 1 186 ? -7.605 0.763 -17.797 1 91.06 186 GLY A N 1
ATOM 1443 C CA . GLY A 1 186 ? -8.086 -0.595 -17.984 1 91.06 186 GLY A CA 1
ATOM 1444 C C . GLY A 1 186 ? -9.242 -0.682 -18.969 1 91.06 186 GLY A C 1
ATOM 1445 O O . GLY A 1 186 ? -9.25 -1.547 -19.844 1 91.06 186 GLY A O 1
ATOM 1446 N N . VAL A 1 187 ? -10.195 0.197 -18.859 1 93.25 187 VAL A N 1
ATOM 1447 C CA . VAL A 1 187 ? -11.336 0.228 -19.766 1 93.25 187 VAL A CA 1
ATOM 1448 C C . VAL A 1 187 ? -10.859 0.492 -21.188 1 93.25 187 VAL A C 1
ATOM 1450 O O . VAL A 1 187 ? -11.297 -0.175 -22.125 1 93.25 187 VAL A O 1
ATOM 1453 N N . ARG A 1 188 ? -9.953 1.404 -21.344 1 91.88 188 ARG A N 1
ATOM 1454 C CA . ARG A 1 188 ? -9.43 1.75 -22.672 1 91.88 188 ARG A CA 1
ATOM 1455 C C . ARG A 1 188 ? -8.664 0.582 -23.281 1 91.88 188 ARG A C 1
ATOM 1457 O O . ARG A 1 188 ? -8.805 0.298 -24.469 1 91.88 188 ARG A O 1
ATOM 1464 N N . LEU A 1 189 ? -7.895 -0.017 -22.484 1 89.94 189 LEU A N 1
ATOM 1465 C CA . LEU A 1 189 ? -7.102 -1.146 -22.953 1 89.94 189 LEU A CA 1
ATOM 1466 C C . LEU A 1 189 ? -8 -2.305 -23.375 1 89.94 189 LEU A C 1
ATOM 1468 O O . LEU A 1 189 ? -7.785 -2.922 -24.422 1 89.94 189 LEU A O 1
ATOM 1472 N N . LEU A 1 190 ? -8.961 -2.639 -22.547 1 91.5 190 LEU A N 1
ATOM 1473 C CA . LEU A 1 190 ? -9.898 -3.711 -22.859 1 91.5 190 LEU A CA 1
ATOM 1474 C C . LEU A 1 190 ? -10.672 -3.389 -24.141 1 91.5 190 LEU A C 1
ATOM 1476 O O . LEU A 1 190 ? -10.906 -4.27 -24.969 1 91.5 190 LEU A O 1
ATOM 1480 N N . ARG A 1 191 ? -11.07 -2.162 -24.25 1 92.19 191 ARG A N 1
ATOM 1481 C CA . ARG A 1 191 ? -11.781 -1.733 -25.453 1 92.19 191 ARG A CA 1
ATOM 1482 C C . ARG A 1 191 ? -10.945 -1.983 -26.703 1 92.19 191 ARG A C 1
ATOM 1484 O O . ARG A 1 191 ? -11.438 -2.545 -27.688 1 92.19 191 ARG A O 1
ATOM 1491 N N . ALA A 1 192 ? -9.758 -1.549 -26.688 1 91.25 192 ALA A N 1
ATOM 1492 C CA . ALA A 1 192 ? -8.859 -1.72 -27.828 1 91.25 192 ALA A CA 1
ATOM 1493 C C . ALA A 1 192 ? -8.664 -3.197 -28.156 1 91.25 192 ALA A C 1
ATOM 1495 O O . ALA A 1 192 ? -8.672 -3.588 -29.312 1 91.25 192 ALA A O 1
ATOM 1496 N N . GLU A 1 193 ? -8.508 -3.977 -27.156 1 87.56 193 GLU A N 1
ATOM 1497 C CA . GLU A 1 193 ? -8.289 -5.41 -27.344 1 87.56 193 GLU A CA 1
ATOM 1498 C C . GLU A 1 193 ? -9.516 -6.09 -27.938 1 87.56 193 GLU A C 1
ATOM 1500 O O . GLU A 1 193 ? -9.398 -6.914 -28.844 1 87.56 193 GLU A O 1
ATOM 1505 N N . TYR A 1 194 ? -10.664 -5.781 -27.422 1 90.06 194 TYR A N 1
ATOM 1506 C CA . TYR A 1 194 ? -11.898 -6.406 -27.906 1 90.06 194 TYR A CA 1
ATOM 1507 C C . TYR A 1 194 ? -12.234 -5.941 -29.312 1 90.06 194 TYR A C 1
ATOM 1509 O O . TYR A 1 194 ? -12.711 -6.73 -30.125 1 90.06 194 TYR A O 1
ATOM 1517 N N . GLU A 1 195 ? -12.016 -4.742 -29.531 1 91.31 195 GLU A N 1
ATOM 1518 C CA . GLU A 1 195 ? -12.234 -4.254 -30.891 1 91.31 195 GLU A CA 1
ATOM 1519 C C . GLU A 1 195 ? -11.344 -4.98 -31.891 1 91.31 195 GLU A C 1
ATOM 1521 O O . GLU A 1 195 ? -11.805 -5.398 -32.969 1 91.31 195 GLU A O 1
ATOM 1526 N N . GLY A 1 196 ? -10.094 -5.062 -31.516 1 89.69 196 GLY A N 1
ATOM 1527 C CA . GLY A 1 196 ? -9.18 -5.801 -32.375 1 89.69 196 GLY A CA 1
ATOM 1528 C C . GLY A 1 196 ? -9.594 -7.246 -32.594 1 89.69 196 GLY A C 1
ATOM 1529 O O . GLY A 1 196 ? -9.539 -7.75 -33.719 1 89.69 196 GLY A O 1
ATOM 1530 N N . LEU A 1 197 ? -9.992 -7.891 -31.562 1 89.25 197 LEU A N 1
ATOM 1531 C CA . LEU A 1 197 ? -10.406 -9.289 -31.641 1 89.25 197 LEU A CA 1
ATOM 1532 C C . LEU A 1 197 ? -11.656 -9.438 -32.5 1 89.25 197 LEU A C 1
ATOM 1534 O O . LEU A 1 197 ? -11.719 -10.312 -33.375 1 89.25 197 LEU A O 1
ATOM 1538 N N . ILE A 1 198 ? -12.633 -8.625 -32.281 1 89.62 198 ILE A N 1
ATOM 1539 C CA . ILE A 1 198 ? -13.898 -8.703 -33 1 89.62 198 ILE A CA 1
ATOM 1540 C C . ILE A 1 198 ? -13.68 -8.383 -34.469 1 89.62 198 ILE A C 1
ATOM 1542 O O . ILE A 1 198 ? -14.273 -9.016 -35.344 1 89.62 198 ILE A O 1
ATOM 1546 N N . ASP A 1 199 ? -12.789 -7.48 -34.719 1 90.5 199 ASP A N 1
ATOM 1547 C CA . ASP A 1 199 ? -12.461 -7.133 -36.094 1 90.5 199 ASP A CA 1
ATOM 1548 C C . ASP A 1 199 ? -11.828 -8.312 -36.812 1 90.5 199 ASP A C 1
ATOM 1550 O O . ASP A 1 199 ? -11.992 -8.469 -38.031 1 90.5 199 ASP A O 1
ATOM 1554 N N . SER A 1 200 ? -11.141 -9.062 -36.125 1 87.62 200 SER A N 1
ATOM 1555 C CA . SER A 1 200 ? -10.43 -10.188 -36.719 1 87.62 200 SER A CA 1
ATOM 1556 C C . SER A 1 200 ? -11.375 -11.359 -36.969 1 87.62 200 SER A C 1
ATOM 1558 O O . SER A 1 200 ? -11.023 -12.305 -37.688 1 87.62 200 SER A O 1
ATOM 1560 N N . LEU A 1 201 ? -12.547 -11.297 -36.406 1 84.25 201 LEU A N 1
ATOM 1561 C CA . LEU A 1 201 ? -13.523 -12.367 -36.594 1 84.25 201 LEU A CA 1
ATOM 1562 C C . LEU A 1 201 ? -14.164 -12.289 -37.969 1 84.25 201 LEU A C 1
ATOM 1564 O O . LEU A 1 201 ? -14.32 -11.195 -38.531 1 84.25 201 LEU A O 1
ATOM 1568 N N . PRO A 1 202 ? -14.32 -13.5 -38.625 1 76.19 202 PRO A N 1
ATOM 1569 C CA . PRO A 1 202 ? -14.977 -13.484 -39.938 1 76.19 202 PRO A CA 1
ATOM 1570 C C . PRO A 1 202 ? -16.375 -12.859 -39.906 1 76.19 202 PRO A C 1
ATOM 1572 O O . PRO A 1 202 ? -17.031 -12.898 -38.875 1 76.19 202 PRO A O 1
ATOM 1575 N N . ALA A 1 203 ? -16.609 -11.938 -40.844 1 62.5 203 ALA A N 1
ATOM 1576 C CA . ALA A 1 203 ? -17.891 -11.234 -40.969 1 62.5 203 ALA A CA 1
ATOM 1577 C C . ALA A 1 203 ? -19.047 -12.211 -41.031 1 62.5 203 ALA A C 1
ATOM 1579 O O . ALA A 1 203 ? -20.203 -11.812 -41.219 1 62.5 203 ALA A O 1
ATOM 1580 N N . GLU A 1 204 ? -19.031 -13.469 -40.875 1 54.22 204 GLU A N 1
ATOM 1581 C CA . GLU A 1 204 ? -20.219 -14.273 -41.156 1 54.22 204 GLU A CA 1
ATOM 1582 C C . GLU A 1 204 ? -21.406 -13.828 -40.344 1 54.22 204 GLU A C 1
ATOM 1584 O O . GLU A 1 204 ? -21.266 -13.531 -39.156 1 54.22 204 GLU A O 1
ATOM 1589 N N . PRO A 1 205 ? -22.516 -13.484 -41.094 1 47 205 PRO A N 1
ATOM 1590 C CA . PRO A 1 205 ? -23.766 -13.07 -40.469 1 47 205 PRO A CA 1
ATOM 1591 C C . PRO A 1 205 ? -24.172 -13.977 -39.312 1 47 205 PRO A C 1
ATOM 1593 O O . PRO A 1 205 ? -24 -15.195 -39.375 1 47 205 PRO A O 1
ATOM 1596 N N . LEU A 1 206 ? -23.953 -13.578 -38.094 1 47.16 206 LEU A N 1
ATOM 1597 C CA . LEU A 1 206 ? -24.641 -14.398 -37.094 1 47.16 206 LEU A CA 1
ATOM 1598 C C . LEU A 1 206 ? -25.938 -14.961 -37.656 1 47.16 206 LEU A C 1
ATOM 1600 O O . LEU A 1 206 ? -26.641 -14.289 -38.406 1 47.16 206 LEU A O 1
ATOM 1604 N N . PRO A 1 207 ? -26.188 -16.281 -37.781 1 38.81 207 PRO A N 1
ATOM 1605 C CA . PRO A 1 207 ? -27.5 -16.719 -38.281 1 38.81 207 PRO A CA 1
ATOM 1606 C C . PRO A 1 207 ? -28.641 -15.898 -37.719 1 38.81 207 PRO A C 1
ATOM 1608 O O . PRO A 1 207 ? -28.625 -15.539 -36.531 1 38.81 207 PRO A O 1
ATOM 1611 N N . ALA A 1 208 ? -29.359 -15.031 -38.5 1 33.88 208 ALA A N 1
ATOM 1612 C CA . ALA A 1 208 ? -30.594 -14.305 -38.25 1 33.88 208 ALA A CA 1
ATOM 1613 C C . ALA A 1 208 ? -31.656 -15.227 -37.625 1 33.88 208 ALA A C 1
ATOM 1615 O O . ALA A 1 208 ? -32.812 -14.852 -37.531 1 33.88 208 ALA A O 1
ATOM 1616 N N . GLY A 1 209 ? -31.688 -16.656 -37.812 1 32.06 209 GLY A N 1
ATOM 1617 C CA . GLY A 1 209 ? -32.938 -17.359 -37.562 1 32.06 209 GLY A CA 1
ATOM 1618 C C . GLY A 1 209 ? -33.562 -17.016 -36.219 1 32.06 209 GLY A C 1
ATOM 1619 O O . GLY A 1 209 ? -32.844 -16.938 -35.219 1 32.06 209 GLY A O 1
ATOM 1620 N N . GLY A 1 210 ? -34.781 -16.281 -36.188 1 32.28 210 GLY A N 1
ATOM 1621 C CA . GLY A 1 210 ? -35.906 -15.977 -35.344 1 32.28 210 GLY A CA 1
ATOM 1622 C C . GLY A 1 210 ? -36.406 -17.172 -34.562 1 32.28 210 GLY A C 1
ATOM 1623 O O . GLY A 1 210 ? -37.531 -17.141 -34 1 32.28 210 GLY A O 1
ATOM 1624 N N . GLY A 1 211 ? -36.406 -18.5 -35.094 1 28.45 211 GLY A N 1
ATOM 1625 C CA . GLY A 1 211 ? -37.25 -19.438 -34.375 1 28.45 211 GLY A CA 1
ATOM 1626 C C . GLY A 1 211 ? -37 -19.453 -32.906 1 28.45 211 GLY A C 1
ATOM 1627 O O . GLY A 1 211 ? -35.906 -19.078 -32.438 1 28.45 211 GLY A O 1
ATOM 1628 N N . SER A 1 212 ? -38.188 -19.312 -32.062 1 29.42 212 SER A N 1
ATOM 1629 C CA . SER A 1 212 ? -38.5 -19.547 -30.672 1 29.42 212 SER A CA 1
ATOM 1630 C C . SER A 1 212 ? -37.812 -20.812 -30.156 1 29.42 212 SER A C 1
ATOM 1632 O O . SER A 1 212 ? -38.406 -21.875 -30.125 1 29.42 212 SER A O 1
ATOM 1634 N N . ALA A 1 213 ? -36.875 -21.375 -30.797 1 27.12 213 ALA A N 1
ATOM 1635 C CA . ALA A 1 213 ? -36.5 -22.656 -30.188 1 27.12 213 ALA A CA 1
ATOM 1636 C C . ALA A 1 213 ? -36.531 -22.578 -28.672 1 27.12 213 ALA A C 1
ATOM 1638 O O . ALA A 1 213 ? -36.25 -21.531 -28.094 1 27.12 213 ALA A O 1
ATOM 1639 N N . SER A 1 214 ? -37.375 -23.531 -28.062 1 28.83 214 SER A N 1
ATOM 1640 C CA . SER A 1 214 ? -37.625 -23.875 -26.656 1 28.83 214 SER A CA 1
ATOM 1641 C C . SER A 1 214 ? -36.344 -23.719 -25.844 1 28.83 214 SER A C 1
ATOM 1643 O O . SER A 1 214 ? -35.281 -24.266 -26.188 1 28.83 214 SER A O 1
ATOM 1645 N N . TYR A 1 215 ? -36.125 -22.688 -25.266 1 29.98 215 TYR A N 1
ATOM 1646 C CA . TYR A 1 215 ? -35.188 -22.312 -24.219 1 29.98 215 TYR A CA 1
ATOM 1647 C C . TYR A 1 215 ? -34.844 -23.5 -23.312 1 29.98 215 TYR A C 1
ATOM 1649 O O . TYR A 1 215 ? -34.125 -23.359 -22.344 1 29.98 215 TYR A O 1
ATOM 1657 N N . ALA A 1 216 ? -35.781 -24.531 -23.219 1 31.19 216 ALA A N 1
ATOM 1658 C CA . ALA A 1 216 ? -35.844 -25.531 -22.156 1 31.19 216 ALA A CA 1
ATOM 1659 C C . ALA A 1 216 ? -34.594 -26.406 -22.156 1 31.19 216 ALA A C 1
ATOM 1661 O O . ALA A 1 216 ? -34.062 -26.719 -21.094 1 31.19 216 ALA A O 1
ATOM 1662 N N . SER A 1 217 ? -34.375 -27.328 -23.188 1 31.78 217 SER A N 1
ATOM 1663 C CA . SER A 1 217 ? -33.562 -28.5 -22.922 1 31.78 217 SER A CA 1
ATOM 1664 C C . SER A 1 217 ? -32.062 -28.172 -22.953 1 31.78 217 SER A C 1
ATOM 1666 O O . SER A 1 217 ? -31.219 -29.047 -22.734 1 31.78 217 SER A O 1
ATOM 1668 N N . ALA A 1 218 ? -31.609 -27.25 -23.922 1 35.34 218 ALA A N 1
ATOM 1669 C CA . ALA A 1 218 ? -30.172 -27.312 -24.156 1 35.34 218 ALA A CA 1
ATOM 1670 C C . ALA A 1 218 ? -29.406 -26.672 -23 1 35.34 218 ALA A C 1
ATOM 1672 O O . ALA A 1 218 ? -29.828 -25.656 -22.453 1 35.34 218 ALA A O 1
ATOM 1673 N N . GLY A 1 219 ? -28.75 -27.375 -22.203 1 44.72 219 GLY A N 1
ATOM 1674 C CA . GLY A 1 219 ? -27.781 -26.906 -21.219 1 44.72 219 GLY A CA 1
ATOM 1675 C C . GLY A 1 219 ? -27.031 -25.672 -21.672 1 44.72 219 GLY A C 1
ATOM 1676 O O . GLY A 1 219 ? -27.094 -25.297 -22.844 1 44.72 219 GLY A O 1
ATOM 1677 N N . PRO A 1 220 ? -26.812 -24.688 -20.781 1 52.91 220 PRO A N 1
ATOM 1678 C CA . PRO A 1 220 ? -26.094 -23.438 -21.078 1 52.91 220 PRO A CA 1
ATOM 1679 C C . PRO A 1 220 ? -24.969 -23.641 -22.094 1 52.91 220 PRO A C 1
ATOM 1681 O O . PRO A 1 220 ? -24.234 -24.641 -22.031 1 52.91 220 PRO A O 1
ATOM 1684 N N . TRP A 1 221 ? -25.219 -23.375 -23.422 1 58.19 221 TRP A N 1
ATOM 1685 C CA . TRP A 1 221 ? -24.188 -23.422 -24.453 1 58.19 221 TRP A CA 1
ATOM 1686 C C . TRP A 1 221 ? -22.953 -22.641 -24.031 1 58.19 221 TRP A C 1
ATOM 1688 O O . TRP A 1 221 ? -23.062 -21.484 -23.625 1 58.19 221 TRP A O 1
ATOM 1698 N N . LEU A 1 222 ? -21.875 -23.281 -23.641 1 65.94 222 LEU A N 1
ATOM 1699 C CA . LEU A 1 222 ? -20.594 -22.594 -23.547 1 65.94 222 LEU A CA 1
ATOM 1700 C C . LEU A 1 222 ? -19.656 -23 -24.672 1 65.94 222 LEU A C 1
ATOM 1702 O O . LEU A 1 222 ? -19.5 -24.188 -24.969 1 65.94 222 LEU A O 1
ATOM 1706 N N . PRO A 1 223 ? -19.266 -22 -25.578 1 69.25 223 PRO A N 1
ATOM 1707 C CA . PRO A 1 223 ? -18.328 -22.344 -26.641 1 69.25 223 PRO A CA 1
ATOM 1708 C C . PRO A 1 223 ? -17.047 -23 -26.109 1 69.25 223 PRO A C 1
ATOM 1710 O O . PRO A 1 223 ? -16.641 -22.719 -24.984 1 69.25 223 PRO A O 1
ATOM 1713 N N . GLU A 1 224 ? -16.609 -24.031 -26.906 1 76.69 224 GLU A N 1
ATOM 1714 C CA . GLU A 1 224 ? -15.328 -24.641 -26.562 1 76.69 224 GLU A CA 1
ATOM 1715 C C . GLU A 1 224 ? -14.18 -23.641 -26.688 1 76.69 224 GLU A C 1
ATOM 1717 O O . GLU A 1 224 ? -13.961 -23.078 -27.766 1 76.69 224 GLU A O 1
ATOM 1722 N N . ARG A 1 225 ? -13.414 -23.406 -25.734 1 84.12 225 ARG A N 1
ATOM 1723 C CA . ARG A 1 225 ? -12.367 -22.391 -25.656 1 84.12 225 ARG A CA 1
ATOM 1724 C C . ARG A 1 225 ? -11.047 -22.922 -26.203 1 84.12 225 ARG A C 1
ATOM 1726 O O . ARG A 1 225 ? -10.773 -24.125 -26.109 1 84.12 225 ARG A O 1
ATOM 1733 N N . ASP A 1 226 ? -10.312 -22 -26.797 1 84.31 226 ASP A N 1
ATOM 1734 C CA . ASP A 1 226 ? -8.945 -22.312 -27.203 1 84.31 226 ASP A CA 1
ATOM 1735 C C . ASP A 1 226 ? -8.109 -22.766 -26 1 84.31 226 ASP A C 1
ATOM 1737 O O . ASP A 1 226 ? -8.102 -22.109 -24.953 1 84.31 226 ASP A O 1
ATOM 1741 N N . ALA A 1 227 ? -7.43 -23.875 -26.125 1 83.56 227 ALA A N 1
ATOM 1742 C CA . ALA A 1 227 ? -6.656 -24.469 -25.047 1 83.56 227 ALA A CA 1
ATOM 1743 C C . ALA A 1 227 ? -5.535 -23.547 -24.594 1 83.56 227 ALA A C 1
ATOM 1745 O O . ALA A 1 227 ? -5.113 -23.594 -23.438 1 83.56 227 ALA A O 1
ATOM 1746 N N . SER A 1 228 ? -5.098 -22.656 -25.5 1 85.81 228 SER A N 1
ATOM 1747 C CA . SER A 1 228 ? -3.994 -21.75 -25.188 1 85.81 228 SER A CA 1
ATOM 1748 C C . SER A 1 228 ? -4.398 -20.734 -24.125 1 85.81 228 SER A C 1
ATOM 1750 O O . SER A 1 228 ? -3.543 -20.094 -23.516 1 85.81 228 SER A O 1
ATOM 1752 N N . LEU A 1 229 ? -5.656 -20.609 -23.891 1 85.12 229 LEU A N 1
ATOM 1753 C CA . LEU A 1 229 ? -6.148 -19.609 -22.938 1 85.12 229 LEU A CA 1
ATOM 1754 C C . LEU A 1 229 ? -5.852 -20.047 -21.5 1 85.12 229 LEU A C 1
ATOM 1756 O O . LEU A 1 229 ? -5.938 -19.234 -20.578 1 85.12 229 LEU A O 1
ATOM 1760 N N . GLN A 1 230 ? -5.406 -21.25 -21.344 1 83.56 230 GLN A N 1
ATOM 1761 C CA . GLN A 1 230 ? -5.062 -21.75 -20.031 1 83.56 230 GLN A CA 1
ATOM 1762 C C . GLN A 1 230 ? -3.609 -21.453 -19.672 1 83.56 230 GLN A C 1
ATOM 1764 O O . GLN A 1 230 ? -3.207 -21.562 -18.516 1 83.56 230 GLN A O 1
ATOM 1769 N N . LEU A 1 231 ? -2.908 -21 -20.656 1 87.19 231 LEU A N 1
ATOM 1770 C CA . LEU A 1 231 ? -1.507 -20.656 -20.453 1 87.19 231 LEU A CA 1
ATOM 1771 C C . LEU A 1 231 ? -1.368 -19.219 -19.953 1 87.19 231 LEU A C 1
ATOM 1773 O O . LEU A 1 231 ? -2.215 -18.359 -20.25 1 87.19 231 LEU A O 1
ATOM 1777 N N . PRO A 1 232 ? -0.255 -18.969 -19.234 1 87.38 232 PRO A N 1
ATOM 1778 C CA . PRO A 1 232 ? 0.054 -17.562 -18.984 1 87.38 232 PRO A CA 1
ATOM 1779 C C . PRO A 1 232 ? 0.22 -16.75 -20.266 1 87.38 232 PRO A C 1
ATOM 1781 O O . PRO A 1 232 ? 0.757 -17.266 -21.266 1 87.38 232 PRO A O 1
ATOM 1784 N N . TYR A 1 233 ? -0.176 -15.547 -20.266 1 84.88 233 TYR A N 1
ATOM 1785 C CA . TYR A 1 233 ? -0.255 -14.758 -21.484 1 84.88 233 TYR A CA 1
ATOM 1786 C C . TYR A 1 233 ? 1.118 -14.617 -22.125 1 84.88 233 TYR A C 1
ATOM 1788 O O . TYR A 1 233 ? 1.237 -14.625 -23.359 1 84.88 233 TYR A O 1
ATOM 1796 N N . PRO A 1 234 ? 2.221 -14.539 -21.406 1 89.44 234 PRO A N 1
ATOM 1797 C CA . PRO A 1 234 ? 3.521 -14.406 -22.062 1 89.44 234 PRO A CA 1
ATOM 1798 C C . PRO A 1 234 ? 3.957 -15.688 -22.781 1 89.44 234 PRO A C 1
ATOM 1800 O O . PRO A 1 234 ? 4.98 -15.703 -23.469 1 89.44 234 PRO A O 1
ATOM 1803 N N . LEU A 1 235 ? 3.223 -16.719 -22.594 1 93.38 235 LEU A N 1
ATOM 1804 C CA . LEU A 1 235 ? 3.598 -18 -23.203 1 93.38 235 LEU A CA 1
ATOM 1805 C C . LEU A 1 235 ? 2.59 -18.406 -24.266 1 93.38 235 LEU A C 1
ATOM 1807 O O . LEU A 1 235 ? 2.664 -19.516 -24.797 1 93.38 235 LEU A O 1
ATOM 1811 N N . ARG A 1 236 ? 1.66 -17.578 -24.531 1 89.31 236 ARG A N 1
ATOM 1812 C CA . ARG A 1 236 ? 0.649 -17.891 -25.547 1 89.31 236 ARG A CA 1
ATOM 1813 C C . ARG A 1 236 ? 1.227 -17.781 -26.953 1 89.31 236 ARG A C 1
ATOM 1815 O O . ARG A 1 236 ? 2.312 -17.234 -27.141 1 89.31 236 ARG A O 1
ATOM 1822 N N . PRO A 1 237 ? 0.469 -18.406 -27.859 1 87.69 237 PRO A N 1
ATOM 1823 C CA . PRO A 1 237 ? 0.98 -18.359 -29.234 1 87.69 237 PRO A CA 1
ATOM 1824 C C . PRO A 1 237 ? 1.274 -16.938 -29.703 1 87.69 237 PRO A C 1
ATOM 1826 O O . PRO A 1 237 ? 0.508 -16.016 -29.406 1 87.69 237 PRO A O 1
ATOM 1829 N N . GLY A 1 238 ? 2.34 -16.75 -30.328 1 87.06 238 GLY A N 1
ATOM 1830 C CA . GLY A 1 238 ? 2.732 -15.438 -30.828 1 87.06 238 GLY A CA 1
ATOM 1831 C C . GLY A 1 238 ? 3.664 -14.695 -29.891 1 87.06 238 GLY A C 1
ATOM 1832 O O . GLY A 1 238 ? 4.141 -13.602 -30.203 1 87.06 238 GLY A O 1
ATOM 1833 N N . SER A 1 239 ? 4.09 -15.258 -28.797 1 89 239 SER A N 1
ATOM 1834 C CA . SER A 1 239 ? 4.906 -14.586 -27.781 1 89 239 SER A CA 1
ATOM 1835 C C . SER A 1 239 ? 6.387 -14.906 -27.969 1 89 239 SER A C 1
ATOM 1837 O O . SER A 1 239 ? 7.234 -14.375 -27.25 1 89 239 SER A O 1
ATOM 1839 N N . GLY A 1 240 ? 6.699 -15.805 -28.844 1 93.12 240 GLY A N 1
ATOM 1840 C CA . GLY A 1 240 ? 8.07 -16.266 -29.031 1 93.12 240 GLY A CA 1
ATOM 1841 C C . GLY A 1 240 ? 8.328 -17.641 -28.438 1 93.12 240 GLY A C 1
ATOM 1842 O O . GLY A 1 240 ? 9.438 -18.156 -28.516 1 93.12 240 GLY A O 1
ATOM 1843 N N . PHE A 1 241 ? 7.324 -18.172 -27.859 1 95.75 241 PHE A N 1
ATOM 1844 C CA . PHE A 1 241 ? 7.414 -19.531 -27.312 1 95.75 241 PHE A CA 1
ATOM 1845 C C . PHE A 1 241 ? 6.414 -20.453 -27.984 1 95.75 241 PHE A C 1
ATOM 1847 O O . PHE A 1 241 ? 5.344 -20.016 -28.406 1 95.75 241 PHE A O 1
ATOM 1854 N N . ARG A 1 242 ? 6.766 -21.688 -28.172 1 95.06 242 ARG A N 1
ATOM 1855 C CA . ARG A 1 242 ? 5.871 -22.703 -28.719 1 95.06 242 ARG A CA 1
ATOM 1856 C C . ARG A 1 242 ? 5.992 -24.016 -27.953 1 95.06 242 ARG A C 1
ATOM 1858 O O . ARG A 1 242 ? 6.887 -24.188 -27.125 1 95.06 242 ARG A O 1
ATOM 1865 N N . ASN A 1 243 ? 4.965 -24.922 -28.172 1 94.56 243 ASN A N 1
ATOM 1866 C CA . ASN A 1 243 ? 4.934 -26.234 -27.531 1 94.56 243 ASN A CA 1
ATOM 1867 C C . ASN A 1 243 ? 5.027 -26.109 -26.016 1 94.56 243 ASN A C 1
ATOM 1869 O O . ASN A 1 243 ? 5.855 -26.781 -25.391 1 94.56 243 ASN A O 1
ATOM 1873 N N . VAL A 1 244 ? 4.309 -25.234 -25.531 1 95.44 244 VAL A N 1
ATOM 1874 C CA . VAL A 1 244 ? 4.348 -24.938 -24.094 1 95.44 244 VAL A CA 1
ATOM 1875 C C . VAL A 1 244 ? 3.582 -26.016 -23.328 1 95.44 244 VAL A C 1
ATOM 1877 O O . VAL A 1 244 ? 2.453 -26.359 -23.688 1 95.44 244 VAL A O 1
ATOM 1880 N N . GLU A 1 245 ? 4.172 -26.578 -22.312 1 92.19 245 GLU A N 1
ATOM 1881 C CA . GLU A 1 245 ? 3.543 -27.562 -21.438 1 92.19 245 GLU A CA 1
ATOM 1882 C C . GLU A 1 245 ? 3.881 -27.297 -19.969 1 92.19 245 GLU A C 1
ATOM 1884 O O . GLU A 1 245 ? 4.938 -26.734 -19.672 1 92.19 245 GLU A O 1
ATOM 1889 N N . ALA A 1 246 ? 2.971 -27.641 -19.125 1 91.12 246 ALA A N 1
ATOM 1890 C CA . ALA A 1 246 ? 3.268 -27.547 -17.703 1 91.12 246 ALA A CA 1
ATOM 1891 C C . ALA A 1 246 ? 4.434 -28.438 -17.328 1 91.12 246 ALA A C 1
ATOM 1893 O O . ALA A 1 246 ? 4.539 -29.578 -17.812 1 91.12 246 ALA A O 1
ATOM 1894 N N . HIS A 1 247 ? 5.332 -27.875 -16.547 1 91.12 247 HIS A N 1
ATOM 1895 C CA . HIS A 1 247 ? 6.43 -28.688 -16.031 1 91.12 247 HIS A CA 1
ATOM 1896 C C . HIS A 1 247 ? 5.914 -29.781 -15.102 1 91.12 247 HIS A C 1
ATOM 1898 O O . HIS A 1 247 ? 4.926 -29.594 -14.391 1 91.12 247 HIS A O 1
ATOM 1904 N N . ALA A 1 248 ? 6.527 -30.875 -15.07 1 82.44 248 ALA A N 1
ATOM 1905 C CA . ALA A 1 248 ? 6.113 -32 -14.258 1 82.44 248 ALA A CA 1
ATOM 1906 C C . ALA A 1 248 ? 6.027 -31.641 -12.781 1 82.44 248 ALA A C 1
ATOM 1908 O O . ALA A 1 248 ? 5.16 -32.125 -12.055 1 82.44 248 ALA A O 1
ATOM 1909 N N . ALA A 1 249 ? 6.918 -30.844 -12.375 1 79.12 249 ALA A N 1
ATOM 1910 C CA . ALA A 1 249 ? 6.938 -30.406 -10.977 1 79.12 249 ALA A CA 1
ATOM 1911 C C . ALA A 1 249 ? 5.672 -29.625 -10.633 1 79.12 249 ALA A C 1
ATOM 1913 O O . ALA A 1 249 ? 5.27 -29.562 -9.469 1 79.12 249 ALA A O 1
ATOM 1914 N N . ALA A 1 250 ? 5.043 -28.953 -11.57 1 77.94 250 ALA A N 1
ATOM 1915 C CA . ALA A 1 250 ? 3.826 -28.172 -11.359 1 77.94 250 ALA A CA 1
ATOM 1916 C C . ALA A 1 250 ? 2.641 -29.078 -11.039 1 77.94 250 ALA A C 1
ATOM 1918 O O . ALA A 1 250 ? 1.657 -28.641 -10.438 1 77.94 250 ALA A O 1
ATOM 1919 N N . ALA A 1 251 ? 2.709 -30.25 -11.461 1 74 251 ALA A N 1
ATOM 1920 C CA . ALA A 1 251 ? 1.657 -31.219 -11.156 1 74 251 ALA A CA 1
ATOM 1921 C C . ALA A 1 251 ? 1.607 -31.516 -9.656 1 74 251 ALA A C 1
ATOM 1923 O O . ALA A 1 251 ? 0.536 -31.781 -9.109 1 74 251 ALA A O 1
ATOM 1924 N N . ARG A 1 252 ? 2.775 -31.453 -9.062 1 72.38 252 ARG A N 1
ATOM 1925 C CA . ARG A 1 252 ? 2.873 -31.75 -7.637 1 72.38 252 ARG A CA 1
ATOM 1926 C C . ARG A 1 252 ? 2.416 -30.547 -6.805 1 72.38 252 ARG A C 1
ATOM 1928 O O . ARG A 1 252 ? 1.849 -30.719 -5.723 1 72.38 252 ARG A O 1
ATOM 1935 N N . ASP A 1 253 ? 2.652 -29.391 -7.266 1 75.38 253 ASP A N 1
ATOM 1936 C CA . ASP A 1 253 ? 2.277 -28.156 -6.586 1 75.38 253 ASP A CA 1
ATOM 1937 C C . ASP A 1 253 ? 1.664 -27.156 -7.562 1 75.38 253 ASP A C 1
ATOM 1939 O O . ASP A 1 253 ? 2.383 -26.391 -8.211 1 75.38 253 ASP A O 1
ATOM 1943 N N . PRO A 1 254 ? 0.353 -27.188 -7.551 1 68 254 PRO A N 1
ATOM 1944 C CA . PRO A 1 254 ? -0.338 -26.359 -8.539 1 68 254 PRO A CA 1
ATOM 1945 C C . PRO A 1 254 ? -0.099 -24.859 -8.312 1 68 254 PRO A C 1
ATOM 1947 O O . PRO A 1 254 ? -0.372 -24.047 -9.203 1 68 254 PRO A O 1
ATOM 1950 N N . THR A 1 255 ? 0.438 -24.547 -7.188 1 71.62 255 THR A N 1
ATOM 1951 C CA . THR A 1 255 ? 0.691 -23.141 -6.934 1 71.62 255 THR A CA 1
ATOM 1952 C C . THR A 1 255 ? 1.941 -22.672 -7.676 1 71.62 255 THR A C 1
ATOM 1954 O O . THR A 1 255 ? 2.15 -21.469 -7.855 1 71.62 255 THR A O 1
ATOM 1957 N N . LYS A 1 256 ? 2.689 -23.656 -8.102 1 79.75 256 LYS A N 1
ATOM 1958 C CA . LYS A 1 256 ? 3.906 -23.328 -8.836 1 79.75 256 LYS A CA 1
ATOM 1959 C C . LYS A 1 256 ? 3.621 -23.156 -10.32 1 79.75 256 LYS A C 1
ATOM 1961 O O . LYS A 1 256 ? 3.135 -24.078 -10.977 1 79.75 256 LYS A O 1
ATOM 1966 N N . LEU A 1 257 ? 3.889 -22.016 -10.844 1 88.88 257 LEU A N 1
ATOM 1967 C CA . LEU A 1 257 ? 3.725 -21.719 -12.266 1 88.88 257 LEU A CA 1
ATOM 1968 C C . LEU A 1 257 ? 5.02 -21.984 -13.031 1 88.88 257 LEU A C 1
ATOM 1970 O O . LEU A 1 257 ? 5.781 -21.047 -13.297 1 88.88 257 LEU A O 1
ATOM 1974 N N . LEU A 1 258 ? 5.188 -23.281 -13.312 1 93.56 258 LEU A N 1
ATOM 1975 C CA . LEU A 1 258 ? 6.387 -23.766 -13.992 1 93.56 258 LEU A CA 1
ATOM 1976 C C . LEU A 1 258 ? 6.027 -24.453 -15.305 1 93.56 258 LEU A C 1
ATOM 1978 O O . LEU A 1 258 ? 5.152 -25.312 -15.336 1 93.56 258 LEU A O 1
ATOM 1982 N N . TYR A 1 259 ? 6.762 -24.047 -16.391 1 95.25 259 TYR A N 1
ATOM 1983 C CA . TYR A 1 259 ? 6.441 -24.531 -17.734 1 95.25 259 TYR A CA 1
ATOM 1984 C C . TYR A 1 259 ? 7.703 -24.922 -18.484 1 95.25 259 TYR A C 1
ATOM 1986 O O . TYR A 1 259 ? 8.797 -24.469 -18.156 1 95.25 259 TYR A O 1
ATOM 1994 N N . VAL A 1 260 ? 7.531 -25.859 -19.375 1 96.19 260 VAL A N 1
ATOM 1995 C CA . VAL A 1 260 ? 8.531 -26.141 -20.406 1 96.19 260 VAL A CA 1
ATOM 1996 C C . VAL A 1 260 ? 8.078 -25.547 -21.734 1 96.19 260 VAL A C 1
ATOM 1998 O O . VAL A 1 260 ? 6.906 -25.672 -22.109 1 96.19 260 VAL A O 1
ATOM 2001 N N . ALA A 1 261 ? 8.977 -24.844 -22.359 1 97.06 261 ALA A N 1
ATOM 2002 C CA . ALA A 1 261 ? 8.641 -24.203 -23.625 1 97.06 261 ALA A CA 1
ATOM 2003 C C . ALA A 1 261 ? 9.828 -24.219 -24.594 1 97.06 261 ALA A C 1
ATOM 2005 O O . ALA A 1 261 ? 10.969 -24.391 -24.156 1 97.06 261 ALA A O 1
ATOM 2006 N N . GLU A 1 262 ? 9.445 -24.172 -25.797 1 97.12 262 GLU A N 1
ATOM 2007 C CA . GLU A 1 262 ? 10.461 -24.031 -26.844 1 97.12 262 GLU A CA 1
ATOM 2008 C C . GLU A 1 262 ? 10.539 -22.594 -27.344 1 97.12 262 GLU A C 1
ATOM 2010 O O . GLU A 1 262 ? 9.516 -22 -27.688 1 97.12 262 GLU A O 1
ATOM 2015 N N . GLN A 1 263 ? 11.75 -22.062 -27.312 1 95.56 263 GLN A N 1
ATOM 2016 C CA . GLN A 1 263 ? 11.922 -20.734 -27.875 1 95.56 263 GLN A CA 1
ATOM 2017 C C . GLN A 1 263 ? 11.906 -20.781 -29.406 1 95.56 263 GLN A C 1
ATOM 2019 O O . GLN A 1 263 ? 12.711 -21.484 -30.016 1 95.56 263 GLN A O 1
ATOM 2024 N N . GLU A 1 264 ? 11.078 -19.984 -29.984 1 93.81 264 GLU A N 1
ATOM 2025 C CA . GLU A 1 264 ? 10.844 -20.047 -31.438 1 93.81 264 GLU A CA 1
ATOM 2026 C C . GLU A 1 264 ? 12.109 -19.688 -32.219 1 93.81 264 GLU A C 1
ATOM 2028 O O . GLU A 1 264 ? 12.43 -20.312 -33.219 1 93.81 264 GLU A O 1
ATOM 2033 N N . GLU A 1 265 ? 12.812 -18.703 -31.781 1 91.56 265 GLU A N 1
ATOM 2034 C CA . GLU A 1 265 ? 13.977 -18.203 -32.5 1 91.56 265 GLU A CA 1
ATOM 2035 C C . GLU A 1 265 ? 15.117 -19.219 -32.469 1 91.56 265 GLU A C 1
ATOM 2037 O O . GLU A 1 265 ? 15.727 -19.516 -33.5 1 91.56 265 GLU A O 1
ATOM 2042 N N . SER A 1 266 ? 15.438 -19.797 -31.375 1 92 266 SER A N 1
ATOM 2043 C CA . SER A 1 266 ? 16.594 -20.672 -31.203 1 92 266 SER A CA 1
ATOM 2044 C C . SER A 1 266 ? 16.203 -22.141 -31.297 1 92 266 SER A C 1
ATOM 2046 O O . SER A 1 266 ? 17.047 -23 -31.578 1 92 266 SER A O 1
ATOM 2048 N N . GLY A 1 267 ? 14.969 -22.422 -31.016 1 92.94 267 GLY A N 1
ATOM 2049 C CA . GLY A 1 267 ? 14.539 -23.812 -30.969 1 92.94 267 GLY A CA 1
ATOM 2050 C C . GLY A 1 267 ? 14.93 -24.516 -29.688 1 92.94 267 GLY A C 1
ATOM 2051 O O . GLY A 1 267 ? 14.664 -25.703 -29.516 1 92.94 267 GLY A O 1
ATOM 2052 N N . ARG A 1 268 ? 15.508 -23.797 -28.844 1 94.31 268 ARG A N 1
ATOM 2053 C CA . ARG A 1 268 ? 15.977 -24.359 -27.578 1 94.31 268 ARG A CA 1
ATOM 2054 C C . ARG A 1 268 ? 14.812 -24.578 -26.609 1 94.31 268 ARG A C 1
ATOM 2056 O O . ARG A 1 268 ? 13.93 -23.719 -26.5 1 94.31 268 ARG A O 1
ATOM 2063 N N . LYS A 1 269 ? 14.836 -25.797 -25.938 1 95.81 269 LYS A N 1
ATOM 2064 C CA . LYS A 1 269 ? 13.859 -26.047 -24.891 1 95.81 269 LYS A CA 1
ATOM 2065 C C . LYS A 1 269 ? 14.305 -25.438 -23.562 1 95.81 269 LYS A C 1
ATOM 2067 O O . LYS A 1 269 ? 15.453 -25.594 -23.156 1 95.81 269 LYS A O 1
ATOM 2072 N N . VAL A 1 270 ? 13.391 -24.703 -22.969 1 97.56 270 VAL A N 1
ATOM 2073 C CA . VAL A 1 270 ? 13.727 -23.953 -21.766 1 97.56 270 VAL A CA 1
ATOM 2074 C C . VAL A 1 270 ? 12.664 -24.203 -20.703 1 97.56 270 VAL A C 1
ATOM 2076 O O . VAL A 1 270 ? 11.594 -24.75 -20.984 1 97.56 270 VAL A O 1
ATOM 2079 N N . VAL A 1 271 ? 13 -23.906 -19.469 1 97.12 271 VAL A N 1
ATOM 2080 C CA . VAL A 1 271 ? 12.055 -23.891 -18.359 1 97.12 271 VAL A CA 1
ATOM 2081 C C . VAL A 1 271 ? 11.648 -22.453 -18.047 1 97.12 271 VAL A C 1
ATOM 2083 O O . VAL A 1 271 ? 12.492 -21.562 -17.969 1 97.12 271 VAL A O 1
ATOM 2086 N N . VAL A 1 272 ? 10.344 -22.188 -17.938 1 97.12 272 VAL A N 1
ATOM 2087 C CA . VAL A 1 272 ? 9.812 -20.859 -17.625 1 97.12 272 VAL A CA 1
ATOM 2088 C C . VAL A 1 272 ? 9.07 -20.891 -16.297 1 97.12 272 VAL A C 1
ATOM 2090 O O . VAL A 1 272 ? 8.156 -21.703 -16.109 1 97.12 272 VAL A O 1
ATOM 2093 N N . LYS A 1 273 ? 9.516 -20.016 -15.43 1 95.44 273 LYS A N 1
ATOM 2094 C CA . LYS A 1 273 ? 8.891 -19.906 -14.109 1 95.44 273 LYS A CA 1
ATOM 2095 C C . LYS A 1 273 ? 8.289 -18.516 -13.898 1 95.44 273 LYS A C 1
ATOM 2097 O O . LYS A 1 273 ? 8.883 -17.516 -14.289 1 95.44 273 LYS A O 1
ATOM 2102 N N . PHE A 1 274 ? 7.082 -18.5 -13.305 1 91.81 274 PHE A N 1
ATOM 2103 C CA . PHE A 1 274 ? 6.473 -17.25 -12.867 1 91.81 274 PHE A CA 1
ATOM 2104 C C . PHE A 1 274 ? 6.457 -17.156 -11.344 1 91.81 274 PHE A C 1
ATOM 2106 O O . PHE A 1 274 ? 5.883 -18.016 -10.672 1 91.81 274 PHE A O 1
ATOM 2113 N N . ALA A 1 275 ? 7.156 -16.141 -10.812 1 90.06 275 ALA A N 1
ATOM 2114 C CA . ALA A 1 275 ? 7.277 -15.977 -9.367 1 90.06 275 ALA A CA 1
ATOM 2115 C C . ALA A 1 275 ? 6.695 -14.641 -8.914 1 90.06 275 ALA A C 1
ATOM 2117 O O . ALA A 1 275 ? 7.035 -13.586 -9.469 1 90.06 275 ALA A O 1
ATOM 2118 N N . PRO A 1 276 ? 5.848 -14.758 -7.879 1 82.19 276 PRO A N 1
ATOM 2119 C CA . PRO A 1 276 ? 5.324 -13.5 -7.348 1 82.19 276 PRO A CA 1
ATOM 2120 C C . PRO A 1 276 ? 6.297 -12.812 -6.395 1 82.19 276 PRO A C 1
ATOM 2122 O O . PRO A 1 276 ? 6.992 -13.477 -5.625 1 82.19 276 PRO A O 1
ATOM 2125 N N . SER A 1 277 ? 6.391 -11.477 -6.438 1 78.38 277 SER A N 1
ATOM 2126 C CA . SER A 1 277 ? 7.113 -10.633 -5.496 1 78.38 277 SER A CA 1
ATOM 2127 C C . SER A 1 277 ? 8.555 -11.094 -5.328 1 78.38 277 SER A C 1
ATOM 2129 O O . SER A 1 277 ? 9.055 -11.195 -4.207 1 78.38 277 SER A O 1
ATOM 2131 N N . LEU A 1 278 ? 9.148 -11.516 -6.414 1 87.44 278 LEU A N 1
ATOM 2132 C CA . LEU A 1 278 ? 10.539 -11.953 -6.375 1 87.44 278 LEU A CA 1
ATOM 2133 C C . LEU A 1 278 ? 11.469 -10.781 -6.055 1 87.44 278 LEU A C 1
ATOM 2135 O O . LEU A 1 278 ? 11.359 -9.719 -6.66 1 87.44 278 LEU A O 1
ATOM 2139 N N . SER A 1 279 ? 12.383 -11.023 -5.094 1 87.19 279 SER A N 1
ATOM 2140 C CA . SER A 1 279 ? 13.32 -9.969 -4.719 1 87.19 279 SER A CA 1
ATOM 2141 C C . SER A 1 279 ? 14.391 -9.781 -5.789 1 87.19 279 SER A C 1
ATOM 2143 O O . SER A 1 279 ? 14.695 -10.711 -6.543 1 87.19 279 SER A O 1
ATOM 2145 N N . GLU A 1 280 ? 14.961 -8.633 -5.812 1 87.19 280 GLU A N 1
ATOM 2146 C CA . GLU A 1 280 ? 16.062 -8.383 -6.73 1 87.19 280 GLU A CA 1
ATOM 2147 C C . GLU A 1 280 ? 17.281 -9.234 -6.375 1 87.19 280 GLU A C 1
ATOM 2149 O O . GLU A 1 280 ? 18.016 -9.688 -7.258 1 87.19 280 GLU A O 1
ATOM 2154 N N . ASP A 1 281 ? 17.469 -9.469 -5.18 1 93.06 281 ASP A N 1
ATOM 2155 C CA . ASP A 1 281 ? 18.609 -10.273 -4.73 1 93.06 281 ASP A CA 1
ATOM 2156 C C . ASP A 1 281 ? 18.5 -11.711 -5.234 1 93.06 281 ASP A C 1
ATOM 2158 O O . ASP A 1 281 ? 19.516 -12.328 -5.574 1 93.06 281 ASP A O 1
ATOM 2162 N N . ALA A 1 282 ? 17.328 -12.195 -5.336 1 95.19 282 ALA A N 1
ATOM 2163 C CA . ALA A 1 282 ? 17.125 -13.594 -5.703 1 95.19 282 ALA A CA 1
ATOM 2164 C C . ALA A 1 282 ? 17.672 -13.883 -7.098 1 95.19 282 ALA A C 1
ATOM 2166 O O . ALA A 1 282 ? 18.375 -14.883 -7.305 1 95.19 282 ALA A O 1
ATOM 2167 N N . THR A 1 283 ? 17.375 -13.031 -8.023 1 96.06 283 THR A N 1
ATOM 2168 C CA . THR A 1 283 ? 17.844 -13.227 -9.391 1 96.06 283 THR A CA 1
ATOM 2169 C C . THR A 1 283 ? 19.359 -13.055 -9.477 1 96.06 283 THR A C 1
ATOM 2171 O O . THR A 1 283 ? 20.031 -13.781 -10.211 1 96.06 283 THR A O 1
ATOM 2174 N N . ARG A 1 284 ? 19.891 -12.094 -8.711 1 96.88 284 ARG A N 1
ATOM 2175 C CA . ARG A 1 284 ? 21.328 -11.891 -8.68 1 96.88 284 ARG A CA 1
ATOM 2176 C C . ARG A 1 284 ? 22.047 -13.109 -8.109 1 96.88 284 ARG A C 1
ATOM 2178 O O . ARG A 1 284 ? 23.078 -13.523 -8.617 1 96.88 284 ARG A O 1
ATOM 2185 N N . ILE A 1 285 ? 21.484 -13.656 -7.125 1 98 285 ILE A N 1
ATOM 2186 C CA . ILE A 1 285 ? 22.047 -14.844 -6.492 1 98 285 ILE A CA 1
ATOM 2187 C C . ILE A 1 285 ? 21.984 -16.016 -7.465 1 98 285 ILE A C 1
ATOM 2189 O O . ILE A 1 285 ? 22.969 -16.75 -7.633 1 98 285 ILE A O 1
ATOM 2193 N N . HIS A 1 286 ? 20.828 -16.172 -8.094 1 98.12 286 HIS A N 1
ATOM 2194 C CA . HIS A 1 286 ? 20.672 -17.219 -9.109 1 98.12 286 HIS A CA 1
ATOM 2195 C C . HIS A 1 286 ? 21.75 -17.094 -10.18 1 98.12 286 HIS A C 1
ATOM 2197 O O . HIS A 1 286 ? 22.406 -18.094 -10.523 1 98.12 286 HIS A O 1
ATOM 2203 N N . ARG A 1 287 ? 22.016 -15.969 -10.648 1 97.94 287 ARG A N 1
ATOM 2204 C CA . ARG A 1 287 ? 23.016 -15.734 -11.688 1 97.94 287 ARG A CA 1
ATOM 2205 C C . ARG A 1 287 ? 24.422 -16.016 -11.172 1 97.94 287 ARG A C 1
ATOM 2207 O O . ARG A 1 287 ? 25.234 -16.609 -11.883 1 97.94 287 ARG A O 1
ATOM 2214 N N . ALA A 1 288 ? 24.656 -15.555 -9.992 1 98.31 288 ALA A N 1
ATOM 2215 C CA . ALA A 1 288 ? 25.969 -15.789 -9.398 1 98.31 288 ALA A CA 1
ATOM 2216 C C . ALA A 1 288 ? 26.25 -17.281 -9.234 1 98.31 288 ALA A C 1
ATOM 2218 O O . ALA A 1 288 ? 27.328 -17.766 -9.562 1 98.31 288 ALA A O 1
ATOM 2219 N N . TRP A 1 289 ? 25.266 -18 -8.727 1 98.56 289 TRP A N 1
ATOM 2220 C CA . TRP A 1 289 ? 25.422 -19.438 -8.531 1 98.56 289 TRP A CA 1
ATOM 2221 C C . TRP A 1 289 ? 25.5 -20.156 -9.875 1 98.56 289 TRP A C 1
ATOM 2223 O O . TRP A 1 289 ? 26.219 -21.141 -10.008 1 98.56 289 TRP A O 1
ATOM 2233 N N . ALA A 1 290 ? 24.766 -19.703 -10.844 1 98.38 290 ALA A N 1
ATOM 2234 C CA . ALA A 1 290 ? 24.844 -20.266 -12.188 1 98.38 290 ALA A CA 1
ATOM 2235 C C . ALA A 1 290 ? 26.234 -20.062 -12.781 1 98.38 290 ALA A C 1
ATOM 2237 O O . ALA A 1 290 ? 26.781 -20.969 -13.43 1 98.38 290 ALA A O 1
ATOM 2238 N N . ALA A 1 291 ? 26.781 -18.922 -12.562 1 97.81 291 ALA A N 1
ATOM 2239 C CA . ALA A 1 291 ? 28.125 -18.625 -13.055 1 97.81 291 ALA A CA 1
ATOM 2240 C C . ALA A 1 291 ? 29.156 -19.547 -12.43 1 97.81 291 ALA A C 1
ATOM 2242 O O . ALA A 1 291 ? 30.203 -19.828 -13.031 1 97.81 291 ALA A O 1
ATOM 2243 N N . ALA A 1 292 ? 28.891 -20.031 -11.305 1 97.75 292 ALA A N 1
ATOM 2244 C CA . ALA A 1 292 ? 29.797 -20.953 -10.609 1 97.75 292 ALA A CA 1
ATOM 2245 C C . ALA A 1 292 ? 29.422 -22.406 -10.906 1 97.75 292 ALA A C 1
ATOM 2247 O O . ALA A 1 292 ? 29.891 -23.328 -10.234 1 97.75 292 ALA A O 1
ATOM 2248 N N . ASP A 1 293 ? 28.516 -22.625 -11.805 1 97.12 293 ASP A N 1
ATOM 2249 C CA . ASP A 1 293 ? 28.062 -23.938 -12.242 1 97.12 293 ASP A CA 1
ATOM 2250 C C . ASP A 1 293 ? 27.312 -24.656 -11.117 1 97.12 293 ASP A C 1
ATOM 2252 O O . ASP A 1 293 ? 27.5 -25.859 -10.922 1 97.12 293 ASP A O 1
ATOM 2256 N N . LEU A 1 294 ? 26.547 -23.906 -10.391 1 98.38 294 LEU A N 1
ATOM 2257 C CA . LEU A 1 294 ? 25.844 -24.484 -9.258 1 98.38 294 LEU A CA 1
ATOM 2258 C C . LEU A 1 294 ? 24.344 -24.297 -9.398 1 98.38 294 LEU A C 1
ATOM 2260 O O . LEU A 1 294 ? 23.578 -24.703 -8.523 1 98.38 294 LEU A O 1
ATOM 2264 N N . ALA A 1 295 ? 23.844 -23.625 -10.375 1 98.5 295 ALA A N 1
ATOM 2265 C CA . ALA A 1 295 ? 22.438 -23.438 -10.734 1 98.5 295 ALA A CA 1
ATOM 2266 C C . ALA A 1 295 ? 22.25 -23.422 -12.25 1 98.5 295 ALA A C 1
ATOM 2268 O O . ALA A 1 295 ? 23.219 -23.219 -13 1 98.5 295 ALA A O 1
ATOM 2269 N N . PRO A 1 296 ? 21.062 -23.781 -12.703 1 97.75 296 PRO A N 1
ATOM 2270 C CA . PRO A 1 296 ? 20.859 -23.641 -14.141 1 97.75 296 PRO A CA 1
ATOM 2271 C C . PRO A 1 296 ? 21.047 -22.203 -14.633 1 97.75 296 PRO A C 1
ATOM 2273 O O . PRO A 1 296 ? 20.625 -21.266 -13.953 1 97.75 296 PRO A O 1
ATOM 2276 N N . PRO A 1 297 ? 21.672 -22.047 -15.75 1 97.5 297 PRO A N 1
ATOM 2277 C CA . PRO A 1 297 ? 21.828 -20.688 -16.297 1 97.5 297 PRO A CA 1
ATOM 2278 C C . PRO A 1 297 ? 20.5 -19.969 -16.469 1 97.5 297 PRO A C 1
ATOM 2280 O O . PRO A 1 297 ? 19.547 -20.562 -16.984 1 97.5 297 PRO A O 1
ATOM 2283 N N . LEU A 1 298 ? 20.453 -18.797 -16.016 1 97.38 298 LEU A N 1
ATOM 2284 C CA . LEU A 1 298 ? 19.297 -17.922 -16.188 1 97.38 298 LEU A CA 1
ATOM 2285 C C . LEU A 1 298 ? 19.406 -17.141 -17.5 1 97.38 298 LEU A C 1
ATOM 2287 O O . LEU A 1 298 ? 20.297 -16.297 -17.656 1 97.38 298 LEU A O 1
ATOM 2291 N N . LEU A 1 299 ? 18.5 -17.328 -18.422 1 96.62 299 LEU A N 1
ATOM 2292 C CA . LEU A 1 299 ? 18.594 -16.781 -19.766 1 96.62 299 LEU A CA 1
ATOM 2293 C C . LEU A 1 299 ? 17.859 -15.445 -19.875 1 96.62 299 LEU A C 1
ATOM 2295 O O . LEU A 1 299 ? 18.297 -14.555 -20.609 1 96.62 299 LEU A O 1
ATOM 2299 N N . GLU A 1 300 ? 16.734 -15.352 -19.219 1 95.69 300 GLU A N 1
ATOM 2300 C CA . GLU A 1 300 ? 15.906 -14.148 -19.297 1 95.69 300 GLU A CA 1
ATOM 2301 C C . GLU A 1 300 ? 15.172 -13.891 -17.984 1 95.69 300 GLU A C 1
ATOM 2303 O O . GLU A 1 300 ? 14.773 -14.828 -17.297 1 95.69 300 GLU A O 1
ATOM 2308 N N . GLU A 1 301 ? 15.156 -12.695 -17.609 1 96 301 GLU A N 1
ATOM 2309 C CA . GLU A 1 301 ? 14.305 -12.188 -16.531 1 96 301 GLU A CA 1
ATOM 2310 C C . GLU A 1 301 ? 13.398 -11.062 -17.031 1 96 301 GLU A C 1
ATOM 2312 O O . GLU A 1 301 ? 13.883 -10.086 -17.625 1 96 301 GLU A O 1
ATOM 2317 N N . ARG A 1 302 ? 12.117 -11.195 -16.797 1 92.5 302 ARG A N 1
ATOM 2318 C CA . ARG A 1 302 ? 11.164 -10.18 -17.234 1 92.5 302 ARG A CA 1
ATOM 2319 C C . ARG A 1 302 ? 10.164 -9.852 -16.125 1 92.5 302 ARG A C 1
ATOM 2321 O O . ARG A 1 302 ? 9.469 -10.742 -15.625 1 92.5 302 ARG A O 1
ATOM 2328 N N . ARG A 1 303 ? 10.117 -8.617 -15.742 1 88.5 303 ARG A N 1
ATOM 2329 C CA . ARG A 1 303 ? 9.102 -8.18 -14.797 1 88.5 303 ARG A CA 1
ATOM 2330 C C . ARG A 1 303 ? 7.789 -7.867 -15.508 1 88.5 303 ARG A C 1
ATOM 2332 O O . ARG A 1 303 ? 7.766 -7.105 -16.469 1 88.5 303 ARG A O 1
ATOM 2339 N N . LEU A 1 304 ? 6.723 -8.445 -14.945 1 83.88 304 LEU A N 1
ATOM 2340 C CA . LEU A 1 304 ? 5.414 -8.297 -15.578 1 83.88 304 LEU A CA 1
ATOM 2341 C C . LEU A 1 304 ? 4.57 -7.258 -14.844 1 83.88 304 LEU A C 1
ATOM 2343 O O . LEU A 1 304 ? 4.766 -7.023 -13.648 1 83.88 304 LEU A O 1
ATOM 2347 N N . PRO A 1 305 ? 3.605 -6.676 -15.469 1 72.06 305 PRO A N 1
ATOM 2348 C CA . PRO A 1 305 ? 2.764 -5.633 -14.867 1 72.06 305 PRO A CA 1
ATOM 2349 C C . PRO A 1 305 ? 1.948 -6.141 -13.68 1 72.06 305 PRO A C 1
ATOM 2351 O O . PRO A 1 305 ? 1.603 -5.367 -12.789 1 72.06 305 PRO A O 1
ATOM 2354 N N . CYS A 1 306 ? 1.691 -7.387 -13.641 1 72.19 306 CYS A N 1
ATOM 2355 C CA . CYS A 1 306 ? 0.86 -7.934 -12.578 1 72.19 306 CYS A CA 1
ATOM 2356 C C . CYS A 1 306 ? 1.683 -8.188 -11.32 1 72.19 306 CYS A C 1
ATOM 2358 O O . CYS A 1 306 ? 1.167 -8.703 -10.328 1 72.19 306 CYS A O 1
ATOM 2360 N N . GLY A 1 307 ? 2.965 -7.883 -11.406 1 74.62 307 GLY A N 1
ATOM 2361 C CA . GLY A 1 307 ? 3.793 -8.047 -10.219 1 74.62 307 GLY A CA 1
ATOM 2362 C C . GLY A 1 307 ? 4.566 -9.359 -10.211 1 74.62 307 GLY A C 1
ATOM 2363 O O . GLY A 1 307 ? 5.387 -9.594 -9.32 1 74.62 307 GLY A O 1
ATOM 2364 N N . MET A 1 308 ? 4.363 -10.086 -11.258 1 85.5 308 MET A N 1
ATOM 2365 C CA . MET A 1 308 ? 5.09 -11.352 -11.367 1 85.5 308 MET A CA 1
ATOM 2366 C C . MET A 1 308 ? 6.41 -11.156 -12.102 1 85.5 308 MET A C 1
ATOM 2368 O O . MET A 1 308 ? 6.562 -10.211 -12.875 1 85.5 308 MET A O 1
ATOM 2372 N N . THR A 1 309 ? 7.309 -12.023 -11.805 1 91.88 309 THR A N 1
ATOM 2373 C CA . THR A 1 309 ? 8.562 -12.086 -12.547 1 91.88 309 THR A CA 1
ATOM 2374 C C . THR A 1 309 ? 8.648 -13.383 -13.352 1 91.88 309 THR A C 1
ATOM 2376 O O . THR A 1 309 ? 8.43 -14.469 -12.812 1 91.88 309 THR A O 1
ATOM 2379 N N . MET A 1 310 ? 8.812 -13.234 -14.617 1 94.81 310 MET A N 1
ATOM 2380 C CA . MET A 1 310 ? 9.023 -14.367 -15.508 1 94.81 310 MET A CA 1
ATOM 2381 C C . MET A 1 310 ? 10.508 -14.711 -15.617 1 94.81 310 MET A C 1
ATOM 2383 O O . MET A 1 310 ? 11.312 -13.852 -15.984 1 94.81 310 MET A O 1
ATOM 2387 N N . LEU A 1 311 ? 10.867 -15.906 -15.266 1 97 311 LEU A N 1
ATOM 2388 C CA . LEU A 1 311 ? 12.234 -16.391 -15.375 1 97 311 LEU A CA 1
ATOM 2389 C C . LEU A 1 311 ? 12.352 -17.484 -16.438 1 97 311 LEU A C 1
ATOM 2391 O O . LEU A 1 311 ? 11.594 -18.453 -16.406 1 97 311 LEU A O 1
ATOM 2395 N N . VAL A 1 312 ? 13.219 -17.281 -17.375 1 97.56 312 VAL A N 1
ATOM 2396 C CA . VAL A 1 312 ? 13.539 -18.281 -18.375 1 97.56 312 VAL A CA 1
ATOM 2397 C C . VAL A 1 312 ? 14.922 -18.875 -18.094 1 97.56 312 VAL A C 1
ATOM 2399 O O . VAL A 1 312 ? 15.906 -18.141 -18 1 97.56 312 VAL A O 1
ATOM 2402 N N . MET A 1 313 ? 15.008 -20.172 -17.969 1 97.75 313 MET A N 1
ATOM 2403 C CA . MET A 1 313 ? 16.281 -20.797 -17.609 1 97.75 313 MET A CA 1
ATOM 2404 C C . MET A 1 313 ? 16.484 -22.078 -18.422 1 97.75 313 MET A C 1
ATOM 2406 O O . MET A 1 313 ? 15.555 -22.609 -19.016 1 97.75 313 MET A O 1
ATOM 2410 N N . GLU A 1 314 ? 17.703 -22.516 -18.391 1 96.88 314 GLU A N 1
ATOM 2411 C CA . GLU A 1 314 ? 18.062 -23.734 -19.094 1 96.88 314 GLU A CA 1
ATOM 2412 C C . GLU A 1 314 ? 17.344 -24.938 -18.516 1 96.88 314 GLU A C 1
ATOM 2414 O O . GLU A 1 314 ? 17.188 -25.062 -17.297 1 96.88 314 GLU A O 1
ATOM 2419 N N . ARG A 1 315 ? 16.875 -25.766 -19.422 1 96.19 315 ARG A N 1
ATOM 2420 C CA . ARG A 1 315 ? 16.203 -26.984 -19.016 1 96.19 315 ARG A CA 1
ATOM 2421 C C . ARG A 1 315 ? 17.203 -28.109 -18.734 1 96.19 315 ARG A C 1
ATOM 2423 O O . ARG A 1 315 ? 18 -28.453 -19.609 1 96.19 315 ARG A O 1
ATOM 2430 N N . LEU A 1 316 ? 17.203 -28.609 -17.547 1 95.12 316 LEU A N 1
ATOM 2431 C CA . LEU A 1 316 ? 18 -29.781 -17.172 1 95.12 316 LEU A CA 1
ATOM 2432 C C . LEU A 1 316 ? 17.172 -31.062 -17.297 1 95.12 316 LEU A C 1
ATOM 2434 O O . LEU A 1 316 ? 16.156 -31.203 -16.609 1 95.12 316 LEU A O 1
ATOM 2438 N N . THR A 1 317 ? 17.641 -31.984 -18.172 1 92.44 317 THR A N 1
ATOM 2439 C CA . THR A 1 317 ? 16.797 -33.156 -18.438 1 92.44 317 THR A CA 1
ATOM 2440 C C . THR A 1 317 ? 17.484 -34.438 -17.984 1 92.44 317 THR A C 1
ATOM 2442 O O . THR A 1 317 ? 18.703 -34.438 -17.766 1 92.44 317 THR A O 1
ATOM 2445 N N . GLN A 1 318 ? 16.688 -35.375 -17.859 1 90.06 318 GLN A N 1
ATOM 2446 C CA . GLN A 1 318 ? 17.219 -36.688 -17.578 1 90.06 318 GLN A CA 1
ATOM 2447 C C . GLN A 1 318 ? 18.078 -37.188 -18.719 1 90.06 318 GLN A C 1
ATOM 2449 O O . GLN A 1 318 ? 19.062 -37.906 -18.484 1 90.06 318 GLN A O 1
ATOM 2454 N N . GLU A 1 319 ? 17.734 -36.875 -19.875 1 89.75 319 GLU A N 1
ATOM 2455 C CA . GLU A 1 319 ? 18.5 -37.25 -21.047 1 89.75 319 GLU A CA 1
ATOM 2456 C C . GLU A 1 319 ? 19.922 -36.719 -20.984 1 89.75 319 GLU A C 1
ATOM 2458 O O . GLU A 1 319 ? 20.859 -37.375 -21.469 1 89.75 319 GLU A O 1
ATOM 2463 N N . ASP A 1 320 ? 20.062 -35.625 -20.359 1 91.12 320 ASP A N 1
ATOM 2464 C CA . ASP A 1 320 ? 21.391 -35 -20.219 1 91.12 320 ASP A CA 1
ATOM 2465 C C . ASP A 1 320 ? 22.094 -35.562 -18.969 1 91.12 320 ASP A C 1
ATOM 2467 O O . ASP A 1 320 ? 23.203 -35.125 -18.641 1 91.12 320 ASP A O 1
ATOM 2471 N N . GLY A 1 321 ? 21.438 -36.375 -18.266 1 92.69 321 GLY A N 1
ATOM 2472 C CA . GLY A 1 321 ? 22.047 -37 -17.125 1 92.69 321 GLY A CA 1
ATOM 2473 C C . GLY A 1 321 ? 21.625 -36.406 -15.797 1 92.69 321 GLY A C 1
ATOM 2474 O O . GLY A 1 321 ? 22.062 -36.875 -14.742 1 92.69 321 GLY A O 1
ATOM 2475 N N . TRP A 1 322 ? 20.766 -35.469 -15.828 1 95.5 322 TRP A N 1
ATOM 2476 C CA . TRP A 1 322 ? 20.344 -34.812 -14.594 1 95.5 322 TRP A CA 1
ATOM 2477 C C . TRP A 1 322 ? 19.188 -35.562 -13.938 1 95.5 322 TRP A C 1
ATOM 2479 O O . TRP A 1 322 ? 18.281 -36.062 -14.625 1 95.5 322 TRP A O 1
ATOM 2489 N N . THR A 1 323 ? 19.234 -35.656 -12.625 1 94.94 323 THR A N 1
ATOM 2490 C CA . THR A 1 323 ? 18.172 -36.281 -11.844 1 94.94 323 THR A CA 1
ATOM 2491 C C . THR A 1 323 ? 17.844 -35.438 -10.609 1 94.94 323 THR A C 1
ATOM 2493 O O . THR A 1 323 ? 18.75 -34.906 -9.953 1 94.94 323 THR A O 1
ATOM 2496 N N . LEU A 1 324 ? 16.562 -35.312 -10.398 1 93.62 324 LEU A N 1
ATOM 2497 C CA . LEU A 1 324 ? 16.141 -34.656 -9.164 1 93.62 324 LEU A CA 1
ATOM 2498 C C . LEU A 1 324 ? 16.516 -35.5 -7.949 1 93.62 324 LEU A C 1
ATOM 2500 O O . LEU A 1 324 ? 16.297 -36.719 -7.93 1 93.62 324 LEU A O 1
ATOM 2504 N N . PHE A 1 325 ? 17.062 -34.844 -6.992 1 94.62 325 PHE A N 1
ATOM 2505 C CA . PHE A 1 325 ? 17.5 -35.531 -5.801 1 94.62 325 PHE A CA 1
ATOM 2506 C C . PHE A 1 325 ? 16.328 -36.25 -5.129 1 94.62 325 PHE A C 1
ATOM 2508 O O . PHE A 1 325 ? 16.484 -37.344 -4.594 1 94.62 325 PHE A O 1
ATOM 2515 N N . TYR A 1 326 ? 15.203 -35.625 -5.156 1 91.56 326 TYR A N 1
ATOM 2516 C CA . TYR A 1 326 ? 13.977 -36.156 -4.562 1 91.56 326 TYR A CA 1
ATOM 2517 C C . TYR A 1 326 ? 13.641 -37.531 -5.141 1 91.56 326 TYR A C 1
ATOM 2519 O O . TYR A 1 326 ? 13.102 -38.375 -4.434 1 91.56 326 TYR A O 1
ATOM 2527 N N . ASP A 1 327 ? 14.008 -37.812 -6.336 1 90.81 327 ASP A N 1
ATOM 2528 C CA . ASP A 1 327 ? 13.609 -39.031 -7.051 1 90.81 327 ASP A CA 1
ATOM 2529 C C . ASP A 1 327 ? 14.625 -40.156 -6.848 1 90.81 327 ASP A C 1
ATOM 2531 O O . ASP A 1 327 ? 14.383 -41.281 -7.254 1 90.81 327 ASP A O 1
ATOM 2535 N N . LEU A 1 328 ? 15.695 -39.875 -6.223 1 92.81 328 LEU A N 1
ATOM 2536 C CA . LEU A 1 328 ? 16.75 -40.875 -6.027 1 92.81 328 LEU A CA 1
ATOM 2537 C C . LEU A 1 328 ? 16.328 -41.906 -4.992 1 92.81 328 LEU A C 1
ATOM 2539 O O . LEU A 1 328 ? 15.5 -41.625 -4.121 1 92.81 328 LEU A O 1
ATOM 2543 N N . GLU A 1 329 ? 16.891 -43.062 -5.156 1 92.62 329 GLU A N 1
ATOM 2544 C CA . GLU A 1 329 ? 16.703 -44.125 -4.148 1 92.62 329 GLU A CA 1
ATOM 2545 C C . GLU A 1 329 ? 17.406 -43.75 -2.84 1 92.62 329 GLU A C 1
ATOM 2547 O O . GLU A 1 329 ? 18.422 -43.062 -2.846 1 92.62 329 GLU A O 1
ATOM 2552 N N . PRO A 1 330 ? 16.859 -44.219 -1.747 1 91.62 330 PRO A N 1
ATOM 2553 C CA . PRO A 1 330 ? 17.406 -43.875 -0.432 1 91.62 330 PRO A CA 1
ATOM 2554 C C . PRO A 1 330 ? 18.891 -44.156 -0.312 1 91.62 330 PRO A C 1
ATOM 2556 O O . PRO A 1 330 ? 19.625 -43.344 0.284 1 91.62 330 PRO A O 1
ATOM 2559 N N . GLU A 1 331 ? 19.281 -45.219 -0.889 1 91.31 331 GLU A N 1
ATOM 2560 C CA . GLU A 1 331 ? 20.703 -45.562 -0.806 1 91.31 331 GLU A CA 1
ATOM 2561 C C . GLU A 1 331 ? 21.562 -44.562 -1.555 1 91.31 331 GLU A C 1
ATOM 2563 O O . GLU A 1 331 ? 22.609 -44.156 -1.061 1 91.31 331 GLU A O 1
ATOM 2568 N N . ALA A 1 332 ? 21.125 -44.219 -2.682 1 91.69 332 ALA A N 1
ATOM 2569 C CA . ALA A 1 332 ? 21.844 -43.219 -3.471 1 91.69 332 ALA A CA 1
ATOM 2570 C C . ALA A 1 332 ? 21.859 -41.875 -2.756 1 91.69 332 ALA A C 1
ATOM 2572 O O . ALA A 1 332 ? 22.859 -41.156 -2.797 1 91.69 332 ALA A O 1
ATOM 2573 N N . LYS A 1 333 ? 20.766 -41.5 -2.141 1 93.31 333 LYS A N 1
ATOM 2574 C CA . LYS A 1 333 ? 20.672 -40.25 -1.398 1 93.31 333 LYS A CA 1
ATOM 2575 C C . LYS A 1 333 ? 21.719 -40.188 -0.292 1 93.31 333 LYS A C 1
ATOM 2577 O O . LYS A 1 333 ? 22.375 -39.156 -0.117 1 93.31 333 LYS A O 1
ATOM 2582 N N . ARG A 1 334 ? 21.812 -41.219 0.424 1 90.62 334 ARG A N 1
ATOM 2583 C CA . ARG A 1 334 ? 22.781 -41.281 1.52 1 90.62 334 ARG A CA 1
ATOM 2584 C C . ARG A 1 334 ? 24.203 -41.125 1.002 1 90.62 334 ARG A C 1
ATOM 2586 O O . ARG A 1 334 ? 25.031 -40.438 1.627 1 90.62 334 ARG A O 1
ATOM 2593 N N . GLU A 1 335 ? 24.391 -41.719 -0.113 1 90.06 335 GLU A N 1
ATOM 2594 C CA . GLU A 1 335 ? 25.734 -41.719 -0.687 1 90.06 335 GLU A CA 1
ATOM 2595 C C . GLU A 1 335 ? 26.094 -40.312 -1.226 1 90.06 335 GLU A C 1
ATOM 2597 O O . GLU A 1 335 ? 27.25 -39.875 -1.096 1 90.06 335 GLU A O 1
ATOM 2602 N N . LEU A 1 336 ? 25.141 -39.656 -1.785 1 93.94 336 LEU A N 1
ATOM 2603 C CA . LEU A 1 336 ? 25.438 -38.438 -2.52 1 93.94 336 LEU A CA 1
ATOM 2604 C C . LEU A 1 336 ? 25.234 -37.219 -1.634 1 93.94 336 LEU A C 1
ATOM 2606 O O . LEU A 1 336 ? 25.641 -36.125 -1.988 1 93.94 336 LEU A O 1
ATOM 2610 N N . SER A 1 337 ? 24.641 -37.344 -0.477 1 94.19 337 SER A N 1
ATOM 2611 C CA . SER A 1 337 ? 24.234 -36.25 0.388 1 94.19 337 SER A CA 1
ATOM 2612 C C . SER A 1 337 ? 25.422 -35.375 0.748 1 94.19 337 SER A C 1
ATOM 2614 O O . SER A 1 337 ? 25.328 -34.156 0.755 1 94.19 337 SER A O 1
ATOM 2616 N N . GLN A 1 338 ? 26.516 -36.031 1.079 1 93.94 338 GLN A N 1
ATOM 2617 C CA . GLN A 1 338 ? 27.688 -35.281 1.481 1 93.94 338 GLN A CA 1
ATOM 2618 C C . GLN A 1 338 ? 28.219 -34.438 0.328 1 93.94 338 GLN A C 1
ATOM 2620 O O . GLN A 1 338 ? 28.688 -33.312 0.538 1 93.94 338 GLN A O 1
ATOM 2625 N N . GLN A 1 339 ? 28.203 -34.969 -0.833 1 94.75 339 GLN A N 1
ATOM 2626 C CA . GLN A 1 339 ? 28.656 -34.219 -1.998 1 94.75 339 GLN A CA 1
ATOM 2627 C C . GLN A 1 339 ? 27.766 -33 -2.268 1 94.75 339 GLN A C 1
ATOM 2629 O O . GLN A 1 339 ? 28.234 -31.953 -2.715 1 94.75 339 GLN A O 1
ATOM 2634 N N . VAL A 1 340 ? 26.516 -33.188 -2.041 1 96.81 340 VAL A N 1
ATOM 2635 C CA . VAL A 1 340 ? 25.594 -32.062 -2.172 1 96.81 340 VAL A CA 1
ATOM 2636 C C . VAL A 1 340 ? 25.938 -30.969 -1.143 1 96.81 340 VAL A C 1
ATOM 2638 O O . VAL A 1 340 ? 25.953 -29.781 -1.459 1 96.81 340 VAL A O 1
ATOM 2641 N N . LEU A 1 341 ? 26.234 -31.375 0.062 1 96.69 341 LEU A N 1
ATOM 2642 C CA . LEU A 1 341 ? 26.609 -30.438 1.113 1 96.69 341 LEU A CA 1
ATOM 2643 C C . LEU A 1 341 ? 27.891 -29.688 0.741 1 96.69 341 LEU A C 1
ATOM 2645 O O . LEU A 1 341 ? 28.031 -28.5 1.038 1 96.69 341 LEU A O 1
ATOM 2649 N N . ASP A 1 342 ? 28.797 -30.422 0.135 1 96.44 342 ASP A N 1
ATOM 2650 C CA . ASP A 1 342 ? 30.016 -29.797 -0.327 1 96.44 342 ASP A CA 1
ATOM 2651 C C . ASP A 1 342 ? 29.734 -28.75 -1.397 1 96.44 342 ASP A C 1
ATOM 2653 O O . ASP A 1 342 ? 30.344 -27.672 -1.396 1 96.44 342 ASP A O 1
ATOM 2657 N N . ALA A 1 343 ? 28.906 -29.109 -2.291 1 97.62 343 ALA A N 1
ATOM 2658 C CA . ALA A 1 343 ? 28.5 -28.141 -3.314 1 97.62 343 ALA A CA 1
ATOM 2659 C C . ALA A 1 343 ? 27.828 -26.922 -2.688 1 97.62 343 ALA A C 1
ATOM 2661 O O . ALA A 1 343 ? 28.031 -25.797 -3.139 1 97.62 343 ALA A O 1
ATOM 2662 N N . LEU A 1 344 ? 27 -27.188 -1.699 1 98.25 344 LEU A N 1
ATOM 2663 C CA . LEU A 1 344 ? 26.328 -26.109 -0.991 1 98.25 344 LEU A CA 1
ATOM 2664 C C . LEU A 1 344 ? 27.344 -25.188 -0.325 1 98.25 344 LEU A C 1
ATOM 2666 O O . LEU A 1 344 ? 27.188 -23.969 -0.336 1 98.25 344 LEU A O 1
ATOM 2670 N N . ALA A 1 345 ? 28.344 -25.734 0.25 1 97.88 345 ALA A N 1
ATOM 2671 C CA . ALA A 1 345 ? 29.406 -24.922 0.858 1 97.88 345 ALA A CA 1
ATOM 2672 C C . ALA A 1 345 ? 30.062 -24.031 -0.176 1 97.88 345 ALA A C 1
ATOM 2674 O O . ALA A 1 345 ? 30.375 -22.875 0.112 1 97.88 345 ALA A O 1
ATOM 2675 N N . ARG A 1 346 ? 30.312 -24.594 -1.311 1 98 346 ARG A N 1
ATOM 2676 C CA . ARG A 1 346 ? 30.859 -23.781 -2.402 1 98 346 ARG A CA 1
ATOM 2677 C C . ARG A 1 346 ? 29.906 -22.656 -2.775 1 98 346 ARG A C 1
ATOM 2679 O O . ARG A 1 346 ? 30.344 -21.516 -2.971 1 98 346 ARG A O 1
ATOM 2686 N N . ALA A 1 347 ? 28.688 -23 -2.902 1 98.5 347 ALA A N 1
ATOM 2687 C CA . ALA A 1 347 ? 27.672 -22 -3.238 1 98.5 347 ALA A CA 1
ATOM 2688 C C . ALA A 1 347 ? 27.641 -20.891 -2.193 1 98.5 347 ALA A C 1
ATOM 2690 O O . ALA A 1 347 ? 27.562 -19.703 -2.537 1 98.5 347 ALA A O 1
ATOM 2691 N N . HIS A 1 348 ? 27.719 -21.266 -0.946 1 98.38 348 HIS A N 1
ATOM 2692 C CA . HIS A 1 348 ? 27.672 -20.344 0.182 1 98.38 348 HIS A CA 1
ATOM 2693 C C . HIS A 1 348 ? 28.859 -19.391 0.162 1 98.38 348 HIS A C 1
ATOM 2695 O O . HIS A 1 348 ? 28.812 -18.312 0.784 1 98.38 348 HIS A O 1
ATOM 2701 N N . SER A 1 349 ? 29.891 -19.75 -0.555 1 98 349 SER A N 1
ATOM 2702 C CA . SER A 1 349 ? 31.094 -18.938 -0.579 1 98 349 SER A CA 1
ATOM 2703 C C . SER A 1 349 ? 31.125 -18.016 -1.798 1 98 349 SER A C 1
ATOM 2705 O O . SER A 1 349 ? 32 -17.172 -1.917 1 98 349 SER A O 1
ATOM 2707 N N . VAL A 1 350 ? 30.203 -18.25 -2.691 1 98.06 350 VAL A N 1
ATOM 2708 C CA . VAL A 1 350 ? 30.156 -17.438 -3.904 1 98.06 350 VAL A CA 1
ATOM 2709 C C . VAL A 1 350 ? 29.766 -16 -3.553 1 98.06 350 VAL A C 1
ATOM 2711 O O . VAL A 1 350 ? 28.766 -15.773 -2.867 1 98.06 350 VAL A O 1
ATOM 2714 N N . ASN A 1 351 ? 30.547 -15.039 -3.992 1 97.5 351 ASN A N 1
ATOM 2715 C CA . ASN A 1 351 ? 30.234 -13.633 -3.799 1 97.5 351 ASN A CA 1
ATOM 2716 C C . ASN A 1 351 ? 29.25 -13.125 -4.844 1 97.5 351 ASN A C 1
ATOM 2718 O O . ASN A 1 351 ? 29.406 -13.391 -6.039 1 97.5 351 ASN A O 1
ATOM 2722 N N . VAL A 1 352 ? 28.25 -12.422 -4.375 1 97.44 352 VAL A N 1
ATOM 2723 C CA . VAL A 1 352 ? 27.219 -11.906 -5.266 1 97.44 352 VAL A CA 1
ATOM 2724 C C . VAL A 1 352 ? 27.469 -10.43 -5.559 1 97.44 352 VAL A C 1
ATOM 2726 O O . VAL A 1 352 ? 27.109 -9.562 -4.762 1 97.44 352 VAL A O 1
ATOM 2729 N N . ASP A 1 353 ? 28.047 -10.094 -6.688 1 94.75 353 ASP A N 1
ATOM 2730 C CA . ASP A 1 353 ? 28.266 -8.75 -7.199 1 94.75 353 ASP A CA 1
ATOM 2731 C C . ASP A 1 353 ? 29 -7.887 -6.172 1 94.75 353 ASP A C 1
ATOM 2733 O O . ASP A 1 353 ? 28.688 -6.699 -6.023 1 94.75 353 ASP A O 1
ATOM 2737 N N . GLY A 1 354 ? 29.75 -8.422 -5.387 1 94.31 354 GLY A N 1
ATOM 2738 C CA . GLY A 1 354 ? 30.531 -7.672 -4.422 1 94.31 354 GLY A CA 1
ATOM 2739 C C . GLY A 1 354 ? 29.734 -7.27 -3.193 1 94.31 354 GLY A C 1
ATOM 2740 O O . GLY A 1 354 ? 30.219 -6.484 -2.369 1 94.31 354 GLY A O 1
ATOM 2741 N N . GLU A 1 355 ? 28.594 -7.715 -3.002 1 94.31 355 GLU A N 1
ATOM 2742 C CA . GLU A 1 355 ? 27.719 -7.266 -1.925 1 94.31 355 GLU A CA 1
ATOM 2743 C C . GLU A 1 355 ? 27.672 -8.281 -0.785 1 94.31 355 GLU A C 1
ATOM 2745 O O . GLU A 1 355 ? 27.078 -8.016 0.263 1 94.31 355 GLU A O 1
ATOM 2750 N N . GLY A 1 356 ? 28.297 -9.445 -1.023 1 95.94 356 GLY A N 1
ATOM 2751 C CA . GLY A 1 356 ? 28.344 -10.445 0.033 1 95.94 356 GLY A CA 1
ATOM 2752 C C . GLY A 1 356 ? 27.984 -11.844 -0.449 1 95.94 356 GLY A C 1
ATOM 2753 O O . GLY A 1 356 ? 28.016 -12.117 -1.65 1 95.94 356 GLY A O 1
ATOM 2754 N N . VAL A 1 357 ? 27.703 -12.75 0.591 1 97.69 357 VAL A N 1
ATOM 2755 C CA . VAL A 1 357 ? 27.375 -14.133 0.28 1 97.69 357 VAL A CA 1
ATOM 2756 C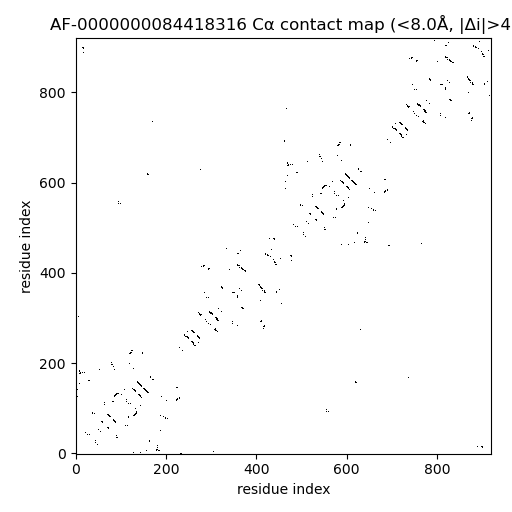 C . VAL A 1 357 ? 25.891 -14.375 0.521 1 97.69 357 VAL A C 1
ATOM 2758 O O . VAL A 1 357 ? 25.203 -13.531 1.113 1 97.69 357 VAL A O 1
ATOM 2761 N N . ALA A 1 358 ? 25.453 -15.57 -0.037 1 97.81 358 ALA A N 1
ATOM 2762 C CA . ALA A 1 358 ? 24 -15.734 -0.075 1 97.81 358 ALA A CA 1
ATOM 2763 C C . ALA A 1 358 ? 23.562 -16.984 0.685 1 97.81 358 ALA A C 1
ATOM 2765 O O . ALA A 1 358 ? 24.391 -17.812 1.041 1 97.81 358 ALA A O 1
ATOM 2766 N N . VAL A 1 359 ? 22.328 -17.016 1.041 1 97.69 359 VAL A N 1
ATOM 2767 C CA . VAL A 1 359 ? 21.609 -18.172 1.565 1 97.69 359 VAL A CA 1
ATOM 2768 C C . VAL A 1 359 ? 20.516 -18.578 0.59 1 97.69 359 VAL A C 1
ATOM 2770 O O . VAL A 1 359 ? 19.922 -17.734 -0.08 1 97.69 359 VAL A O 1
ATOM 2773 N N . HIS A 1 360 ? 20.234 -19.844 0.435 1 97.56 360 HIS A N 1
ATOM 2774 C CA . HIS A 1 360 ? 19.172 -20.328 -0.435 1 97.56 360 HIS A CA 1
ATOM 2775 C C . HIS A 1 360 ? 17.812 -20.234 0.246 1 97.56 360 HIS A C 1
ATOM 2777 O O . HIS A 1 360 ? 16.844 -19.797 -0.368 1 97.56 360 HIS A O 1
ATOM 2783 N N . ALA A 1 361 ? 17.781 -20.625 1.508 1 96.31 361 ALA A N 1
ATOM 2784 C CA . ALA A 1 361 ? 16.656 -20.484 2.432 1 96.31 361 ALA A CA 1
ATOM 2785 C C . ALA A 1 361 ? 15.586 -21.531 2.146 1 96.31 361 ALA A C 1
ATOM 2787 O O . ALA A 1 361 ? 14.562 -21.578 2.836 1 96.31 361 ALA A O 1
ATOM 2788 N N . ASP A 1 362 ? 15.734 -22.391 1.162 1 94.88 362 ASP A N 1
ATOM 2789 C CA . ASP A 1 362 ? 14.789 -23.469 0.882 1 94.88 362 ASP A CA 1
ATOM 2790 C C . ASP A 1 362 ? 15.508 -24.703 0.367 1 94.88 362 ASP A C 1
ATOM 2792 O O . ASP A 1 362 ? 15.148 -25.25 -0.681 1 94.88 362 ASP A O 1
ATOM 2796 N N . MET A 1 363 ? 16.438 -25.172 1.121 1 96.06 363 MET A N 1
ATOM 2797 C CA . MET A 1 363 ? 17.25 -26.328 0.751 1 96.06 363 MET A CA 1
ATOM 2798 C C . MET A 1 363 ? 16.516 -27.641 1.007 1 96.06 363 MET A C 1
ATOM 2800 O O . MET A 1 363 ? 16.828 -28.359 1.954 1 96.06 363 MET A O 1
ATOM 2804 N N . ARG A 1 364 ? 15.633 -27.953 0.129 1 93.38 364 ARG A N 1
ATOM 2805 C CA . ARG A 1 364 ? 14.891 -29.203 0.15 1 93.38 364 ARG A CA 1
ATOM 2806 C C . ARG A 1 364 ? 15.312 -30.109 -1.001 1 93.38 364 ARG A C 1
ATOM 2808 O O . ARG A 1 364 ? 15.961 -29.656 -1.947 1 93.38 364 ARG A O 1
ATOM 2815 N N . GLN A 1 365 ? 14.891 -31.359 -0.934 1 93.38 365 GLN A N 1
ATOM 2816 C CA . GLN A 1 365 ? 15.312 -32.344 -1.919 1 93.38 365 GLN A CA 1
ATOM 2817 C C . GLN A 1 365 ? 14.766 -32.031 -3.303 1 93.38 365 GLN A C 1
ATOM 2819 O O . GLN A 1 365 ? 15.414 -32.281 -4.316 1 93.38 365 GLN A O 1
ATOM 2824 N N . ALA A 1 366 ? 13.594 -31.375 -3.305 1 91.56 366 ALA A N 1
ATOM 2825 C CA . ALA A 1 366 ? 12.938 -31.047 -4.566 1 91.56 366 ALA A CA 1
ATOM 2826 C C . ALA A 1 366 ? 13.633 -29.875 -5.262 1 91.56 366 ALA A C 1
ATOM 2828 O O . ALA A 1 366 ? 13.391 -29.609 -6.438 1 91.56 366 ALA A O 1
ATOM 2829 N N . ASN A 1 367 ? 14.625 -29.266 -4.625 1 95.25 367 ASN A N 1
ATOM 2830 C CA . ASN A 1 367 ? 15.289 -28.094 -5.184 1 95.25 367 ASN A CA 1
ATOM 2831 C C . ASN A 1 367 ? 16.75 -28.391 -5.512 1 95.25 367 ASN A C 1
ATOM 2833 O O . ASN A 1 367 ? 17.562 -27.469 -5.602 1 95.25 367 ASN A O 1
ATOM 2837 N N . VAL A 1 368 ? 17.047 -29.641 -5.648 1 96.81 368 VAL A N 1
ATOM 2838 C CA . VAL A 1 368 ? 18.422 -30.047 -5.957 1 96.81 368 VAL A CA 1
ATOM 2839 C C . VAL A 1 368 ? 18.406 -31.094 -7.07 1 96.81 368 VAL A C 1
ATOM 2841 O O . VAL A 1 368 ? 17.672 -32.062 -7.008 1 96.81 368 VAL A O 1
ATOM 2844 N N . MET A 1 369 ? 19.234 -30.828 -8.062 1 96.69 369 MET A N 1
ATOM 2845 C CA . MET A 1 369 ? 19.469 -31.812 -9.109 1 96.69 369 MET A CA 1
ATOM 2846 C C . MET A 1 369 ? 20.922 -32.25 -9.141 1 96.69 369 MET A C 1
ATOM 2848 O O . MET A 1 369 ? 21.828 -31.453 -8.852 1 96.69 369 MET A O 1
ATOM 2852 N N . VAL A 1 370 ? 21.141 -33.531 -9.547 1 97 370 VAL A N 1
ATOM 2853 C CA . VAL A 1 370 ? 22.5 -34.062 -9.555 1 97 370 VAL A CA 1
ATOM 2854 C C . VAL A 1 370 ? 22.75 -34.812 -10.867 1 97 370 VAL A C 1
ATOM 2856 O O . VAL A 1 370 ? 21.812 -35.312 -11.492 1 97 370 VAL A O 1
ATOM 2859 N N . LYS A 1 371 ? 23.953 -34.781 -11.297 1 95.44 371 LYS A N 1
ATOM 2860 C CA . LYS A 1 371 ? 24.438 -35.5 -12.477 1 95.44 371 LYS A CA 1
ATOM 2861 C C . LYS A 1 371 ? 25.781 -36.156 -12.195 1 95.44 371 LYS A C 1
ATOM 2863 O O . LYS A 1 371 ? 26.719 -35.5 -11.727 1 95.44 371 LYS A O 1
ATOM 2868 N N . MET A 1 372 ? 25.875 -37.5 -12.5 1 87 372 MET A N 1
ATOM 2869 C CA . MET A 1 372 ? 27.109 -38.219 -12.312 1 87 372 MET A CA 1
ATOM 2870 C C . MET A 1 372 ? 28.016 -38.125 -13.539 1 87 372 MET A C 1
ATOM 2872 O O . MET A 1 372 ? 27.531 -38.25 -14.672 1 87 372 MET A O 1
ATOM 2876 N N . SER A 1 373 ? 29.125 -37.5 -13.555 1 73.75 373 SER A N 1
ATOM 2877 C CA . SER A 1 373 ? 30.031 -37.406 -14.703 1 73.75 373 SER A CA 1
ATOM 2878 C C . SER A 1 373 ? 30.828 -38.719 -14.852 1 73.75 373 SER A C 1
ATOM 2880 O O . SER A 1 373 ? 31.219 -39.312 -13.852 1 73.75 373 SER A O 1
ATOM 2882 N N . GLU A 1 374 ? 30.812 -39.5 -15.945 1 57.56 374 GLU A N 1
ATOM 2883 C CA . GLU A 1 374 ? 31.703 -40.594 -16.266 1 57.56 374 GLU A CA 1
ATOM 2884 C C . GLU A 1 374 ? 33.156 -40.156 -16.281 1 57.56 374 GLU A C 1
ATOM 2886 O O . GLU A 1 374 ? 33.438 -39 -16.609 1 57.56 374 GLU A O 1
ATOM 2891 N N . GLY A 1 375 ? 34.031 -40.625 -15.523 1 47.34 375 GLY A N 1
ATOM 2892 C CA . GLY A 1 375 ? 35.5 -40.438 -15.562 1 47.34 375 GLY A CA 1
ATOM 2893 C C . GLY A 1 375 ? 36.031 -40.375 -16.969 1 47.34 375 GLY A C 1
ATOM 2894 O O . GLY A 1 375 ? 35.75 -41.219 -17.797 1 47.34 375 GLY A O 1
ATOM 2895 N N . GLY A 1 376 ? 36.219 -39.25 -17.625 1 39.25 376 GLY A N 1
ATOM 2896 C CA . GLY A 1 376 ? 36.969 -39.156 -18.859 1 39.25 376 GLY A CA 1
ATOM 2897 C C . GLY A 1 376 ? 38.219 -40.031 -18.875 1 39.25 376 GLY A C 1
ATOM 2898 O O . GLY A 1 376 ? 38.906 -40.156 -17.859 1 39.25 376 GLY A O 1
ATOM 2899 N N . ASP A 1 377 ? 38.312 -41.125 -19.672 1 37.09 377 ASP A N 1
ATOM 2900 C CA . ASP A 1 377 ? 39.562 -41.781 -20.141 1 37.09 377 ASP A CA 1
ATOM 2901 C C . ASP A 1 377 ? 40.594 -40.719 -20.516 1 37.09 377 ASP A C 1
ATOM 2903 O O . ASP A 1 377 ? 40.312 -39.75 -21.234 1 37.09 377 ASP A O 1
ATOM 2907 N N . GLY A 1 378 ? 41.656 -40.375 -19.672 1 34 378 GLY A N 1
ATOM 2908 C CA . GLY A 1 378 ? 42.844 -39.688 -20.125 1 34 378 GLY A CA 1
ATOM 2909 C C . GLY A 1 378 ? 43.406 -40.25 -21.406 1 34 378 GLY A C 1
ATOM 2910 O O . GLY A 1 378 ? 43.938 -41.344 -21.438 1 34 378 GLY A O 1
ATOM 2911 N N . ALA A 1 379 ? 42.75 -40.125 -22.578 1 30.08 379 ALA A N 1
ATOM 2912 C CA . ALA A 1 379 ? 43.375 -40.375 -23.875 1 30.08 379 ALA A CA 1
ATOM 2913 C C . ALA A 1 379 ? 44.781 -39.719 -23.938 1 30.08 379 ALA A C 1
ATOM 2915 O O . ALA A 1 379 ? 44.875 -38.5 -24.047 1 30.08 379 ALA A O 1
ATOM 2916 N N . GLY A 1 380 ? 45.75 -40.094 -23.016 1 28.95 380 GLY A N 1
ATOM 2917 C CA . GLY A 1 380 ? 47.125 -39.781 -23.375 1 28.95 380 GLY A CA 1
ATOM 2918 C C . GLY A 1 380 ? 47.5 -40.25 -24.766 1 28.95 380 GLY A C 1
ATOM 2919 O O . GLY A 1 380 ? 47.375 -41.438 -25.078 1 28.95 380 GLY A O 1
ATOM 2920 N N . GLY A 1 381 ? 47.156 -39.531 -25.828 1 29.06 381 GLY A N 1
ATOM 2921 C CA . GLY A 1 381 ? 47.844 -39.656 -27.109 1 29.06 381 GLY A CA 1
ATOM 2922 C C . GLY A 1 381 ? 49.344 -39.781 -26.969 1 29.06 381 GLY A C 1
ATOM 2923 O O . GLY A 1 381 ? 50.094 -38.844 -27.344 1 29.06 381 GLY A O 1
ATOM 2924 N N . GLY A 1 382 ? 49.844 -40.219 -25.844 1 24.22 382 GLY A N 1
ATOM 2925 C CA . GLY A 1 382 ? 51.281 -40.406 -25.953 1 24.22 382 GLY A CA 1
ATOM 2926 C C . GLY A 1 382 ? 51.688 -41.312 -27.094 1 24.22 382 GLY A C 1
ATOM 2927 O O . GLY A 1 382 ? 51.094 -42.375 -27.281 1 24.22 382 GLY A O 1
ATOM 2928 N N . GLN A 1 383 ? 52.031 -40.625 -28.25 1 23.66 383 GLN A N 1
ATOM 2929 C CA . GLN A 1 383 ? 52.906 -41.219 -29.266 1 23.66 383 GLN A CA 1
ATOM 2930 C C . GLN A 1 383 ? 54 -42.062 -28.656 1 23.66 383 GLN A C 1
ATOM 2932 O O . GLN A 1 383 ? 54.75 -41.625 -27.797 1 23.66 383 GLN A O 1
ATOM 2937 N N . THR A 1 384 ? 53.625 -43.281 -28.438 1 23.55 384 THR A N 1
ATOM 2938 C CA . THR A 1 384 ? 54.562 -44.344 -28.016 1 23.55 384 THR A CA 1
ATOM 2939 C C . THR A 1 384 ? 55.812 -44.344 -28.891 1 23.55 384 THR A C 1
ATOM 2941 O O . THR A 1 384 ? 55.719 -44.562 -30.109 1 23.55 384 THR A O 1
ATOM 2944 N N . PRO A 1 385 ? 56.656 -43.25 -28.641 1 23.72 385 PRO A N 1
ATOM 2945 C CA . PRO A 1 385 ? 57.844 -43.562 -29.453 1 23.72 385 PRO A CA 1
ATOM 2946 C C . PRO A 1 385 ? 58.344 -44.969 -29.25 1 23.72 385 PRO A C 1
ATOM 2948 O O . PRO A 1 385 ? 58.094 -45.562 -28.203 1 23.72 385 PRO A O 1
ATOM 2951 N N . ALA A 1 386 ? 58.75 -45.656 -30.266 1 22.73 386 ALA A N 1
ATOM 2952 C CA . ALA A 1 386 ? 59.188 -47 -30.547 1 22.73 386 ALA A CA 1
ATOM 2953 C C . ALA A 1 386 ? 60.375 -47.375 -29.656 1 22.73 386 ALA A C 1
ATOM 2955 O O . ALA A 1 386 ? 60.969 -48.438 -29.828 1 22.73 386 ALA A O 1
ATOM 2956 N N . GLY A 1 387 ? 60.688 -46.438 -28.594 1 21.78 387 GLY A N 1
ATOM 2957 C CA . GLY A 1 387 ? 62.062 -46.875 -28.375 1 21.78 387 GLY A CA 1
ATOM 2958 C C . GLY A 1 387 ? 62.156 -48.312 -27.906 1 21.78 387 GLY A C 1
ATOM 2959 O O . GLY A 1 387 ? 61.188 -48.906 -27.5 1 21.78 387 GLY A O 1
ATOM 2960 N N . ARG A 1 388 ? 63.469 -48.812 -27.719 1 21.14 388 ARG A N 1
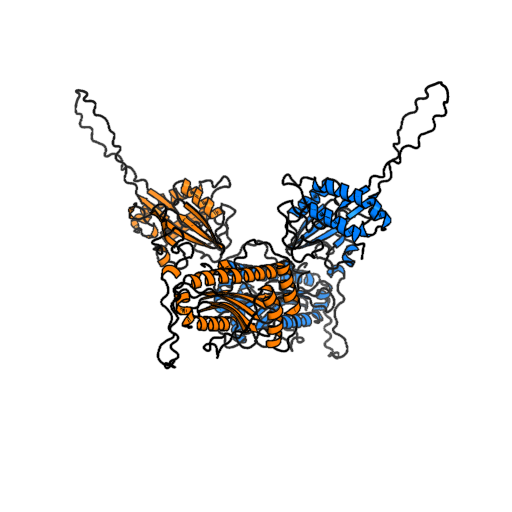ATOM 2961 C CA . ARG A 1 388 ? 64.188 -50.094 -27.828 1 21.14 388 ARG A CA 1
ATOM 2962 C C . ARG A 1 388 ? 63.75 -51.031 -26.703 1 21.14 388 ARG A C 1
ATOM 2964 O O . ARG A 1 388 ? 63.125 -52.062 -26.953 1 21.14 388 ARG A O 1
ATOM 2971 N N . GLY A 1 389 ? 64.625 -51.25 -25.797 1 22.23 389 GLY A N 1
ATOM 2972 C CA . GLY A 1 389 ? 65.188 -52.562 -25.438 1 22.23 389 GLY A CA 1
ATOM 2973 C C . GLY A 1 389 ? 64.375 -53.25 -24.344 1 22.23 389 GLY A C 1
ATOM 2974 O O . GLY A 1 389 ? 64.062 -54.438 -24.484 1 22.23 389 GLY A O 1
ATOM 2975 N N . GLY A 1 390 ? 64.562 -52.812 -23.078 1 23.61 390 GLY A N 1
ATOM 2976 C CA . GLY A 1 390 ? 64.938 -53.781 -22.031 1 23.61 390 GLY A CA 1
ATOM 2977 C C . GLY A 1 390 ? 63.75 -54.562 -21.484 1 23.61 390 GLY A C 1
ATOM 2978 O O . GLY A 1 390 ? 62.594 -54.281 -21.828 1 23.61 390 GLY A O 1
ATOM 2979 N N . ARG A 1 391 ? 64.062 -55.25 -20.172 1 26.78 391 ARG A N 1
ATOM 2980 C CA . ARG A 1 391 ? 63.594 -56.406 -19.453 1 26.78 391 ARG A CA 1
ATOM 2981 C C . ARG A 1 391 ? 62.188 -56.156 -18.875 1 26.78 391 ARG A C 1
ATOM 2983 O O . ARG A 1 391 ? 61.906 -55.062 -18.375 1 26.78 391 ARG A O 1
ATOM 2990 N N . ALA A 1 392 ? 61.219 -56.969 -19.203 1 24.28 392 ALA A N 1
ATOM 2991 C CA . ALA A 1 392 ? 59.75 -57.062 -19.109 1 24.28 392 ALA A CA 1
ATOM 2992 C C . ALA A 1 392 ? 59.281 -57.156 -17.656 1 24.28 392 ALA A C 1
ATOM 2994 O O . ALA A 1 392 ? 59.312 -58.219 -17.078 1 24.28 392 ALA A O 1
ATOM 2995 N N . ARG A 1 393 ? 59.938 -56.562 -16.609 1 25.17 393 ARG A N 1
ATOM 2996 C CA . ARG A 1 393 ? 59.438 -56.969 -15.297 1 25.17 393 ARG A CA 1
ATOM 2997 C C . ARG A 1 393 ? 57.938 -56.719 -15.172 1 25.17 393 ARG A C 1
ATOM 2999 O O . ARG A 1 393 ? 57.438 -55.75 -15.758 1 25.17 393 ARG A O 1
ATOM 3006 N N . SER A 1 394 ? 57.219 -57.75 -14.828 1 25.73 394 SER A N 1
ATOM 3007 C CA . SER A 1 394 ? 55.781 -57.906 -14.664 1 25.73 394 SER A CA 1
ATOM 3008 C C . SER A 1 394 ? 55.219 -56.875 -13.672 1 25.73 394 SER A C 1
ATOM 3010 O O . SER A 1 394 ? 55.531 -56.938 -12.477 1 25.73 394 SER A O 1
ATOM 3012 N N . ARG A 1 395 ? 55.5 -55.625 -13.758 1 25.89 395 ARG A N 1
ATOM 3013 C CA . ARG A 1 395 ? 54.938 -54.75 -12.734 1 25.89 395 ARG A CA 1
ATOM 3014 C C . ARG A 1 395 ? 53.438 -54.875 -12.672 1 25.89 395 ARG A C 1
ATOM 3016 O O . ARG A 1 395 ? 52.75 -54.781 -13.695 1 25.89 395 ARG A O 1
ATOM 3023 N N . ARG A 1 396 ? 52.938 -55.562 -11.625 1 29.94 396 ARG A N 1
ATOM 3024 C CA . ARG A 1 396 ? 51.562 -55.625 -11.172 1 29.94 396 ARG A CA 1
ATOM 3025 C C . ARG A 1 396 ? 50.906 -54.25 -11.273 1 29.94 396 ARG A C 1
ATOM 3027 O O . ARG A 1 396 ? 51.406 -53.281 -10.727 1 29.94 396 ARG A O 1
ATOM 3034 N N . ARG A 1 397 ? 50.188 -54 -12.344 1 28.97 397 ARG A N 1
ATOM 3035 C CA . ARG A 1 397 ? 49.375 -52.812 -12.633 1 28.97 397 ARG A CA 1
ATOM 3036 C C . ARG A 1 397 ? 48.5 -52.469 -11.445 1 28.97 397 ARG A C 1
ATOM 3038 O O . ARG A 1 397 ? 47.625 -53.25 -11.039 1 28.97 397 ARG A O 1
ATOM 3045 N N . GLN A 1 398 ? 49.031 -51.844 -10.344 1 28 398 GLN A N 1
ATOM 3046 C CA . GLN A 1 398 ? 48.156 -51.25 -9.344 1 28 398 GLN A CA 1
ATOM 3047 C C . GLN A 1 398 ? 46.906 -50.656 -9.992 1 28 398 GLN A C 1
ATOM 3049 O O . GLN A 1 398 ? 47 -49.969 -11.016 1 28 398 GLN A O 1
ATOM 3054 N N . THR A 1 399 ? 45.781 -51.438 -9.93 1 29.97 399 THR A N 1
ATOM 3055 C CA . THR A 1 399 ? 44.469 -50.938 -10.352 1 29.97 399 THR A CA 1
ATOM 3056 C C . THR A 1 399 ? 44.344 -49.438 -10.023 1 29.97 399 THR A C 1
ATOM 3058 O O . THR A 1 399 ? 44.594 -49.031 -8.891 1 29.97 399 THR A O 1
ATOM 3061 N N . PRO A 1 400 ? 44.625 -48.562 -10.977 1 33.88 400 PRO A N 1
ATOM 3062 C CA . PRO A 1 400 ? 44.5 -47.125 -10.656 1 33.88 400 PRO A CA 1
ATOM 3063 C C . PRO A 1 400 ? 43.312 -46.844 -9.719 1 33.88 400 PRO A C 1
ATOM 3065 O O . PRO A 1 400 ? 42.344 -47.594 -9.672 1 33.88 400 PRO A O 1
ATOM 3068 N N . ALA A 1 401 ? 43.562 -46.344 -8.547 1 35.88 401 ALA A N 1
ATOM 3069 C CA . ALA A 1 401 ? 42.562 -45.812 -7.605 1 35.88 401 ALA A CA 1
ATOM 3070 C C . ALA A 1 401 ? 41.344 -45.312 -8.336 1 35.88 401 ALA A C 1
ATOM 3072 O O . ALA A 1 401 ? 41.438 -44.75 -9.438 1 35.88 401 ALA A O 1
ATOM 3073 N N . GLY A 1 402 ? 40.156 -45.969 -8.109 1 37.19 402 GLY A N 1
ATOM 3074 C CA . GLY A 1 402 ? 38.844 -45.562 -8.594 1 37.19 402 GLY A CA 1
ATOM 3075 C C . GLY A 1 402 ? 38.688 -44.094 -8.781 1 37.19 402 GLY A C 1
ATOM 3076 O O . GLY A 1 402 ? 38.969 -43.312 -7.867 1 37.19 402 GLY A O 1
ATOM 3077 N N . ARG A 1 403 ? 39.062 -43.5 -9.797 1 40.84 403 ARG A N 1
ATOM 3078 C CA . ARG A 1 403 ? 38.781 -42.125 -10.156 1 40.84 403 ARG A CA 1
ATOM 3079 C C . ARG A 1 403 ? 37.438 -41.688 -9.609 1 40.84 403 ARG A C 1
ATOM 3081 O O . ARG A 1 403 ? 36.406 -42.281 -9.922 1 40.84 403 ARG A O 1
ATOM 3088 N N . ALA A 1 404 ? 37.25 -41.219 -8.383 1 46.69 404 ALA A N 1
ATOM 3089 C CA . ALA A 1 404 ? 36.062 -40.656 -7.699 1 46.69 404 ALA A CA 1
ATOM 3090 C C . ALA A 1 404 ? 35.156 -39.906 -8.68 1 46.69 404 ALA A C 1
ATOM 3092 O O . ALA A 1 404 ? 35.625 -39 -9.367 1 46.69 404 ALA A O 1
ATOM 3093 N N . GLN A 1 405 ? 34.188 -40.469 -9.359 1 57.88 405 GLN A N 1
ATOM 3094 C CA . GLN A 1 405 ? 33.125 -39.938 -10.211 1 57.88 405 GLN A CA 1
ATOM 3095 C C . GLN A 1 405 ? 32.625 -38.594 -9.656 1 57.88 405 GLN A C 1
ATOM 3097 O O . GLN A 1 405 ? 32.281 -38.531 -8.477 1 57.88 405 GLN A O 1
ATOM 3102 N N . ALA A 1 406 ? 33.062 -37.438 -10.25 1 78.38 406 ALA A N 1
ATOM 3103 C CA . ALA A 1 406 ? 32.75 -36.094 -9.797 1 78.38 406 ALA A CA 1
ATOM 3104 C C . ALA A 1 406 ? 31.25 -35.781 -9.969 1 78.38 406 ALA A C 1
ATOM 3106 O O . ALA A 1 406 ? 30.688 -36.062 -11.031 1 78.38 406 ALA A O 1
ATOM 3107 N N . LEU A 1 407 ? 30.469 -35.625 -8.914 1 90.81 407 LEU A N 1
ATOM 3108 C CA . LEU A 1 407 ? 29.047 -35.281 -8.883 1 90.81 407 LEU A CA 1
ATOM 3109 C C . LEU A 1 407 ? 28.844 -33.812 -9.18 1 90.81 407 LEU A C 1
ATOM 3111 O O . LEU A 1 407 ? 29.484 -32.969 -8.57 1 90.81 407 LEU A O 1
ATOM 3115 N N . GLN A 1 408 ? 28.125 -33.531 -10.219 1 95.81 408 GLN A N 1
ATOM 3116 C CA . GLN A 1 408 ? 27.672 -32.188 -10.461 1 95.81 408 GLN A CA 1
ATOM 3117 C C . GLN A 1 408 ? 26.344 -31.891 -9.758 1 95.81 408 GLN A C 1
ATOM 3119 O O . GLN A 1 408 ? 25.453 -32.75 -9.742 1 95.81 408 GLN A O 1
ATOM 3124 N N . VAL A 1 409 ? 26.297 -30.766 -9.156 1 97.62 409 VAL A N 1
ATOM 3125 C CA . VAL A 1 409 ? 25.094 -30.391 -8.414 1 97.62 409 VAL A CA 1
ATOM 3126 C C . VAL A 1 409 ? 24.562 -29.062 -8.953 1 97.62 409 VAL A C 1
ATOM 3128 O O . VAL A 1 409 ? 25.328 -28.156 -9.258 1 97.62 409 VAL A O 1
ATOM 3131 N N . ARG A 1 410 ? 23.219 -28.969 -9.148 1 98.31 410 ARG A N 1
ATOM 3132 C CA . ARG A 1 410 ? 22.531 -27.719 -9.461 1 98.31 410 ARG A CA 1
ATOM 3133 C C . ARG A 1 410 ? 21.422 -27.438 -8.453 1 98.31 410 ARG A C 1
ATOM 3135 O O . ARG A 1 410 ? 20.562 -28.297 -8.211 1 98.31 410 ARG A O 1
ATOM 3142 N N . PHE A 1 411 ? 21.484 -26.281 -7.883 1 98.25 411 PHE A N 1
ATOM 3143 C CA . PHE A 1 411 ? 20.422 -25.859 -6.98 1 98.25 411 PHE A CA 1
ATOM 3144 C C . PHE A 1 411 ? 19.312 -25.141 -7.75 1 98.25 411 PHE A C 1
ATOM 3146 O O . PHE A 1 411 ? 19.594 -24.391 -8.688 1 98.25 411 PHE A O 1
ATOM 3153 N N . LEU A 1 412 ? 18.047 -25.438 -7.289 1 96.06 412 LEU A N 1
ATOM 3154 C CA . LEU A 1 412 ? 16.875 -24.906 -7.969 1 96.06 412 LEU A CA 1
ATOM 3155 C C . LEU A 1 412 ? 16.062 -24 -7.039 1 96.06 412 LEU A C 1
ATOM 3157 O O . LEU A 1 412 ? 16.25 -24.031 -5.82 1 96.06 412 LEU A O 1
ATOM 3161 N N . ASP A 1 413 ? 15.219 -23.156 -7.629 1 94.5 413 ASP A N 1
ATOM 3162 C CA . ASP A 1 413 ? 14.211 -22.344 -6.949 1 94.5 413 ASP A CA 1
ATOM 3163 C C . ASP A 1 413 ? 14.867 -21.391 -5.953 1 94.5 413 ASP A C 1
ATOM 3165 O O . ASP A 1 413 ? 15.047 -21.719 -4.781 1 94.5 413 ASP A O 1
ATOM 3169 N N . PHE A 1 414 ? 15.055 -20.203 -6.328 1 96.25 414 PHE A N 1
ATOM 3170 C CA . PHE A 1 414 ? 15.75 -19.188 -5.535 1 96.25 414 PHE A CA 1
ATOM 3171 C C . PHE A 1 414 ? 14.766 -18.172 -4.965 1 96.25 414 PHE A C 1
ATOM 3173 O O . PHE A 1 414 ? 15.156 -17.062 -4.609 1 96.25 414 PHE A O 1
ATOM 3180 N N . ASP A 1 415 ? 13.484 -18.578 -4.855 1 92.19 415 ASP A N 1
ATOM 3181 C CA . ASP A 1 415 ? 12.438 -17.625 -4.477 1 92.19 415 ASP A CA 1
ATOM 3182 C C . ASP A 1 415 ? 12.711 -17.031 -3.096 1 92.19 415 ASP A C 1
ATOM 3184 O O . ASP A 1 415 ? 12.406 -15.867 -2.844 1 92.19 415 ASP A O 1
ATOM 3188 N N . TRP A 1 416 ? 13.312 -17.828 -2.225 1 93.75 416 TRP A N 1
ATOM 3189 C CA . TRP A 1 416 ? 13.469 -17.406 -0.84 1 93.75 416 TRP A CA 1
ATOM 3190 C C . TRP A 1 416 ? 14.906 -16.969 -0.57 1 93.75 416 TRP A C 1
ATOM 3192 O O . TRP A 1 416 ? 15.234 -16.516 0.535 1 93.75 416 TRP A O 1
ATOM 3202 N N . SER A 1 417 ? 15.742 -16.984 -1.593 1 96.44 417 SER A N 1
ATOM 3203 C CA . SER A 1 417 ? 17.156 -16.688 -1.39 1 96.44 417 SER A CA 1
ATOM 3204 C C . SER A 1 417 ? 17.391 -15.219 -1.092 1 96.44 417 SER A C 1
ATOM 3206 O O . SER A 1 417 ? 16.562 -14.367 -1.448 1 96.44 417 SER A O 1
ATOM 3208 N N . GLY A 1 418 ? 18.453 -14.961 -0.369 1 95.88 418 GLY A N 1
ATOM 3209 C CA . GLY A 1 418 ? 18.844 -13.602 -0.032 1 95.88 418 GLY A CA 1
ATOM 3210 C C . GLY A 1 418 ? 20.281 -13.508 0.471 1 95.88 418 GLY A C 1
ATOM 3211 O O . GLY A 1 418 ? 20.922 -14.523 0.696 1 95.88 418 GLY A O 1
ATOM 3212 N N . LEU A 1 419 ? 20.719 -12.281 0.542 1 96.31 419 LEU A N 1
ATOM 3213 C CA . LEU A 1 419 ? 22.047 -12.07 1.08 1 96.31 419 LEU A CA 1
ATOM 3214 C C . LEU A 1 419 ? 22.078 -12.289 2.59 1 96.31 419 LEU A C 1
ATOM 3216 O O . LEU A 1 419 ? 21.141 -11.898 3.291 1 96.31 419 LEU A O 1
ATOM 3220 N N . VAL A 1 420 ? 23.156 -12.883 3.008 1 95.19 420 VAL A N 1
ATOM 3221 C CA . VAL A 1 420 ? 23.312 -13.148 4.434 1 95.19 420 VAL A CA 1
ATOM 3222 C C . VAL A 1 420 ? 23.219 -11.844 5.219 1 95.19 420 VAL A C 1
ATOM 3224 O O . VAL A 1 420 ? 23.859 -10.852 4.871 1 95.19 420 VAL A O 1
ATOM 3227 N N . GLY A 1 421 ? 22.344 -11.844 6.258 1 90.81 421 GLY A N 1
ATOM 3228 C CA . GLY A 1 421 ? 22.188 -10.68 7.121 1 90.81 421 GLY A CA 1
ATOM 3229 C C . GLY A 1 421 ? 21.062 -9.766 6.676 1 90.81 421 GLY A C 1
ATOM 3230 O O . GLY A 1 421 ? 20.672 -8.844 7.406 1 90.81 421 GLY A O 1
ATOM 3231 N N . ARG A 1 422 ? 20.469 -9.992 5.543 1 86.88 422 ARG A N 1
ATOM 3232 C CA . ARG A 1 422 ? 19.484 -9.07 5 1 86.88 422 ARG A CA 1
ATOM 3233 C C . ARG A 1 422 ? 18.219 -9.82 4.574 1 86.88 422 ARG A C 1
ATOM 3235 O O . ARG A 1 422 ? 17.281 -9.211 4.047 1 86.88 422 ARG A O 1
ATOM 3242 N N . ALA A 1 423 ? 18.188 -11.102 4.781 1 85.81 423 ALA A N 1
ATOM 3243 C CA . ALA A 1 423 ? 17.109 -11.898 4.207 1 85.81 423 ALA A CA 1
ATOM 3244 C C . ALA A 1 423 ? 16.266 -12.539 5.305 1 85.81 423 ALA A C 1
ATOM 3246 O O . ALA A 1 423 ? 16.703 -13.492 5.957 1 85.81 423 ALA A O 1
ATOM 3247 N N . PRO A 1 424 ? 15.125 -12.039 5.492 1 87.94 424 PRO A N 1
ATOM 3248 C CA . PRO A 1 424 ? 14.227 -12.766 6.395 1 87.94 424 PRO A CA 1
ATOM 3249 C C . PRO A 1 424 ? 13.531 -13.938 5.715 1 87.94 424 PRO A C 1
ATOM 3251 O O . PRO A 1 424 ? 13.328 -13.922 4.5 1 87.94 424 PRO A O 1
ATOM 3254 N N . LEU A 1 425 ? 13.227 -14.953 6.492 1 92.25 425 LEU A N 1
ATOM 3255 C CA . LEU A 1 425 ? 12.391 -16.031 5.984 1 92.25 425 LEU A CA 1
ATOM 3256 C C . LEU A 1 425 ? 11 -15.531 5.625 1 92.25 425 LEU A C 1
ATOM 3258 O O . LEU A 1 425 ? 10.477 -14.633 6.281 1 92.25 425 LEU A O 1
ATOM 3262 N N . PRO A 1 426 ? 10.398 -16.078 4.59 1 89 426 PRO A N 1
ATOM 3263 C CA . PRO A 1 426 ? 9.188 -15.5 4.012 1 89 426 PRO A CA 1
ATOM 3264 C C . PRO A 1 426 ? 7.961 -15.688 4.902 1 89 426 PRO A C 1
ATOM 3266 O O . PRO A 1 426 ? 7.926 -16.609 5.73 1 89 426 PRO A O 1
ATOM 3269 N N . PRO A 1 427 ? 7 -14.828 4.676 1 89 427 PRO A N 1
ATOM 3270 C CA . PRO A 1 427 ? 5.73 -14.992 5.387 1 89 427 PRO A CA 1
ATOM 3271 C C . PRO A 1 427 ? 4.988 -16.266 4.98 1 89 427 PRO A C 1
ATOM 3273 O O . PRO A 1 427 ? 5.051 -16.672 3.818 1 89 427 PRO A O 1
ATOM 3276 N N . PHE A 1 428 ? 4.266 -16.922 5.988 1 88.38 428 PHE A N 1
ATOM 3277 C CA . PHE A 1 428 ? 3.35 -18.047 5.805 1 88.38 428 PHE A CA 1
ATOM 3278 C C . PHE A 1 428 ? 4.113 -19.312 5.469 1 88.38 428 PHE A C 1
ATOM 3280 O O . PHE A 1 428 ? 3.551 -20.25 4.895 1 88.38 428 PHE A O 1
ATOM 3287 N N . MET A 1 429 ? 5.41 -19.266 5.715 1 89.31 429 MET A N 1
ATOM 3288 C CA . MET A 1 429 ? 6.168 -20.5 5.555 1 89.31 429 MET A CA 1
ATOM 3289 C C . MET A 1 429 ? 5.797 -21.516 6.637 1 89.31 429 MET A C 1
ATOM 3291 O O . MET A 1 429 ? 5.293 -21.141 7.695 1 89.31 429 MET A O 1
ATOM 3295 N N . ARG A 1 430 ? 6.035 -22.766 6.309 1 86.19 430 ARG A N 1
ATOM 3296 C CA . ARG A 1 430 ? 5.93 -23.797 7.332 1 86.19 430 ARG A CA 1
ATOM 3297 C C . ARG A 1 430 ? 7.227 -23.922 8.125 1 86.19 430 ARG A C 1
ATOM 3299 O O . ARG A 1 430 ? 8.312 -24.016 7.547 1 86.19 430 ARG A O 1
ATOM 3306 N N . GLU A 1 431 ? 7.062 -23.859 9.391 1 90.38 431 GLU A N 1
ATOM 3307 C CA . GLU A 1 431 ? 8.25 -24.047 10.219 1 90.38 431 GLU A CA 1
ATOM 3308 C C . GLU A 1 431 ? 8.672 -25.516 10.258 1 90.38 431 GLU A C 1
ATOM 3310 O O . GLU A 1 431 ? 8.016 -26.328 10.906 1 90.38 431 GLU A O 1
ATOM 3315 N N . ARG A 1 432 ? 9.734 -25.797 9.656 1 90.44 432 ARG A N 1
ATOM 3316 C CA . ARG A 1 432 ? 10.219 -27.172 9.586 1 90.44 432 ARG A CA 1
ATOM 3317 C C . ARG A 1 432 ? 11.297 -27.438 10.633 1 90.44 432 ARG A C 1
ATOM 3319 O O . ARG A 1 432 ? 11.492 -28.578 11.062 1 90.44 432 ARG A O 1
ATOM 3326 N N . LEU A 1 433 ? 12.055 -26.406 10.984 1 93.75 433 LEU A N 1
ATOM 3327 C CA . LEU A 1 433 ? 13.094 -26.453 12.008 1 93.75 433 LEU A CA 1
ATOM 3328 C C . LEU A 1 433 ? 12.812 -25.453 13.125 1 93.75 433 LEU A C 1
ATOM 3330 O O . LEU A 1 433 ? 12.469 -24.297 12.852 1 93.75 433 LEU A O 1
ATOM 3334 N N . PRO A 1 434 ? 12.93 -25.953 14.273 1 91.25 434 PRO A N 1
ATOM 3335 C CA . PRO A 1 434 ? 12.703 -25.016 15.383 1 91.25 434 PRO A CA 1
ATOM 3336 C C . PRO A 1 434 ? 13.609 -23.781 15.312 1 91.25 434 PRO A C 1
ATOM 3338 O O . PRO A 1 434 ? 14.805 -23.906 15.055 1 91.25 434 PRO A O 1
ATOM 3341 N N . GLY A 1 435 ? 13.039 -22.719 15.477 1 89.56 435 GLY A N 1
ATOM 3342 C CA . GLY A 1 435 ? 13.805 -21.484 15.508 1 89.56 435 GLY A CA 1
ATOM 3343 C C . GLY A 1 435 ? 13.852 -20.766 14.164 1 89.56 435 GLY A C 1
ATOM 3344 O O . GLY A 1 435 ? 14.297 -19.625 14.078 1 89.56 435 GLY A O 1
ATOM 3345 N N . TYR A 1 436 ? 13.445 -21.484 13.141 1 92.06 436 TYR A N 1
ATOM 3346 C CA . TYR A 1 436 ? 13.438 -20.891 11.805 1 92.06 436 TYR A CA 1
ATOM 3347 C C . TYR A 1 436 ? 12.016 -20.766 11.273 1 92.06 436 TYR A C 1
ATOM 3349 O O . TYR A 1 436 ? 11.477 -21.703 10.688 1 92.06 436 TYR A O 1
ATOM 3357 N N . SER A 1 437 ? 11.461 -19.609 11.578 1 91.69 437 SER A N 1
ATOM 3358 C CA . SER A 1 437 ? 10.086 -19.328 11.18 1 91.69 437 SER A CA 1
ATOM 3359 C C . SER A 1 437 ? 9.969 -17.953 10.516 1 91.69 437 SER A C 1
ATOM 3361 O O . SER A 1 437 ? 10.977 -17.281 10.312 1 91.69 437 SER A O 1
ATOM 3363 N N . THR A 1 438 ? 8.742 -17.656 10.18 1 91.06 438 THR A N 1
ATOM 3364 C CA . THR A 1 438 ? 8.469 -16.391 9.5 1 91.06 438 THR A CA 1
ATOM 3365 C C . THR A 1 438 ? 9.172 -15.234 10.195 1 91.06 438 THR A C 1
ATOM 3367 O O . THR A 1 438 ? 9.125 -15.125 11.422 1 91.06 438 THR A O 1
ATOM 3370 N N . GLY A 1 439 ? 9.867 -14.477 9.383 1 87.5 439 GLY A N 1
ATOM 3371 C CA . GLY A 1 439 ? 10.438 -13.242 9.891 1 87.5 439 GLY A CA 1
ATOM 3372 C C . GLY A 1 439 ? 11.836 -13.422 10.453 1 87.5 439 GLY A C 1
ATOM 3373 O O . GLY A 1 439 ? 12.578 -12.453 10.609 1 87.5 439 GLY A O 1
ATOM 3374 N N . ARG A 1 440 ? 12.164 -14.578 10.75 1 90.25 440 ARG A N 1
ATOM 3375 C CA . ARG A 1 440 ? 13.508 -14.852 11.242 1 90.25 440 ARG A CA 1
ATOM 3376 C C . ARG A 1 440 ? 14.539 -14.766 10.117 1 90.25 440 ARG A C 1
ATOM 3378 O O . ARG A 1 440 ? 14.188 -14.891 8.945 1 90.25 440 ARG A O 1
ATOM 3385 N N . GLN A 1 441 ? 15.711 -14.523 10.547 1 91.38 441 GLN A N 1
ATOM 3386 C CA . GLN A 1 441 ? 16.781 -14.398 9.562 1 91.38 441 GLN A CA 1
ATOM 3387 C C . GLN A 1 441 ? 17.125 -15.758 8.961 1 91.38 441 GLN A C 1
ATOM 3389 O O . GLN A 1 441 ? 17.328 -16.734 9.695 1 91.38 441 GLN A O 1
ATOM 3394 N N . ALA A 1 442 ? 17.172 -15.758 7.645 1 92.69 442 ALA A N 1
ATOM 3395 C CA . ALA A 1 442 ? 17.703 -16.938 6.98 1 92.69 442 ALA A CA 1
ATOM 3396 C C . ALA A 1 442 ? 19.234 -17 7.086 1 92.69 442 ALA A C 1
ATOM 3398 O O . ALA A 1 442 ? 19.906 -16.016 6.797 1 92.69 442 ALA A O 1
ATOM 3399 N N . THR A 1 443 ? 19.734 -18.078 7.551 1 96.06 443 THR A N 1
ATOM 3400 C CA . THR A 1 443 ? 21.172 -18.25 7.695 1 96.06 443 THR A CA 1
ATOM 3401 C C . THR A 1 443 ? 21.672 -19.438 6.879 1 96.06 443 THR A C 1
ATOM 3403 O O . THR A 1 443 ? 20.875 -20.266 6.441 1 96.06 443 THR A O 1
ATOM 3406 N N . GLN A 1 444 ? 22.969 -19.391 6.648 1 97.5 444 GLN A N 1
ATOM 3407 C CA . GLN A 1 444 ? 23.547 -20.547 5.953 1 97.5 444 GLN A CA 1
ATOM 3408 C C . GLN A 1 444 ? 23.453 -21.797 6.809 1 97.5 444 GLN A C 1
ATOM 3410 O O . GLN A 1 444 ? 23.344 -22.906 6.277 1 97.5 444 GLN A O 1
ATOM 3415 N N . GLU A 1 445 ? 23.5 -21.578 8.07 1 96.81 445 GLU A N 1
ATOM 3416 C CA . GLU A 1 445 ? 23.281 -22.688 8.984 1 96.81 445 GLU A CA 1
ATOM 3417 C C . GLU A 1 445 ? 21.906 -23.297 8.797 1 96.81 445 GLU A C 1
ATOM 3419 O O . GLU A 1 445 ? 21.734 -24.516 8.883 1 96.81 445 GLU A O 1
ATOM 3424 N N . TYR A 1 446 ? 20.969 -22.5 8.617 1 96.69 446 TYR A N 1
ATOM 3425 C CA . TYR A 1 446 ? 19.609 -22.984 8.367 1 96.69 446 TYR A CA 1
ATOM 3426 C C . TYR A 1 446 ? 19.578 -23.875 7.129 1 96.69 446 TYR A C 1
ATOM 3428 O O . TYR A 1 446 ? 18.938 -24.938 7.141 1 96.69 446 TYR A O 1
ATOM 3436 N N . ASP A 1 447 ? 20.234 -23.438 6.055 1 97.56 447 ASP A N 1
ATOM 3437 C CA . ASP A 1 447 ? 20.281 -24.234 4.828 1 97.56 447 ASP A CA 1
ATOM 3438 C C . ASP A 1 447 ? 20.797 -25.641 5.098 1 97.56 447 ASP A C 1
ATOM 3440 O O . ASP A 1 447 ? 20.188 -26.625 4.672 1 97.56 447 ASP A O 1
ATOM 3444 N N . ARG A 1 448 ? 21.891 -25.703 5.812 1 97 448 ARG A N 1
ATOM 3445 C CA . ARG A 1 448 ? 22.516 -26.984 6.105 1 97 448 ARG A CA 1
ATOM 3446 C C . ARG A 1 448 ? 21.625 -27.828 7.004 1 97 448 ARG A C 1
ATOM 3448 O O . ARG A 1 448 ? 21.469 -29.031 6.773 1 97 448 ARG A O 1
ATOM 3455 N N . ALA A 1 449 ? 21.062 -27.188 7.984 1 96.12 449 ALA A N 1
ATOM 3456 C CA . ALA A 1 449 ? 20.203 -27.906 8.922 1 96.12 449 ALA A CA 1
ATOM 3457 C C . ALA A 1 449 ? 18.953 -28.438 8.219 1 96.12 449 ALA A C 1
ATOM 3459 O O . ALA A 1 449 ? 18.5 -29.547 8.508 1 96.12 449 ALA A O 1
ATOM 3460 N N . LEU A 1 450 ? 18.422 -27.625 7.371 1 96.12 450 LEU A N 1
ATOM 3461 C CA . LEU A 1 450 ? 17.234 -28.031 6.637 1 96.12 450 LEU A CA 1
ATOM 3462 C C . LEU A 1 450 ? 17.531 -29.234 5.746 1 96.12 450 LEU A C 1
ATOM 3464 O O . LEU A 1 450 ? 16.719 -30.156 5.664 1 96.12 450 LEU A O 1
ATOM 3468 N N . TRP A 1 451 ? 18.656 -29.188 5.074 1 95.88 451 TRP A N 1
ATOM 3469 C CA . TRP A 1 451 ? 19.062 -30.297 4.227 1 95.88 451 TRP A CA 1
ATOM 3470 C C . TRP A 1 451 ? 19.172 -31.594 5.031 1 95.88 451 TRP A C 1
ATOM 3472 O O . TRP A 1 451 ? 18.641 -32.625 4.629 1 95.88 451 TRP A O 1
ATOM 3482 N N . GLN A 1 452 ? 19.781 -31.469 6.164 1 93.38 452 GLN A N 1
ATOM 3483 C CA . GLN A 1 452 ? 19.953 -32.625 7.027 1 93.38 452 GLN A CA 1
ATOM 3484 C C . GLN A 1 452 ? 18.594 -33.156 7.512 1 93.38 452 GLN A C 1
ATOM 3486 O O . GLN A 1 452 ? 18.359 -34.375 7.551 1 93.38 452 GLN A O 1
ATOM 3491 N N . HIS A 1 453 ? 17.828 -32.25 7.863 1 93.88 453 HIS A N 1
ATOM 3492 C CA . HIS A 1 453 ? 16.484 -32.594 8.32 1 93.88 453 HIS A CA 1
ATOM 3493 C C . HIS A 1 453 ? 15.711 -33.344 7.238 1 93.88 453 HIS A C 1
ATOM 3495 O O . HIS A 1 453 ? 15.023 -34.312 7.527 1 93.88 453 HIS A O 1
ATOM 3501 N N . GLU A 1 454 ? 15.805 -32.875 6.016 1 90.31 454 GLU A N 1
ATOM 3502 C CA . GLU A 1 454 ? 15.109 -33.5 4.887 1 90.31 454 GLU A CA 1
ATOM 3503 C C . GLU A 1 454 ? 15.625 -34.906 4.617 1 90.31 454 GLU A C 1
ATOM 3505 O O . GLU A 1 454 ? 14.867 -35.781 4.199 1 90.31 454 GLU A O 1
ATOM 3510 N N . LEU A 1 455 ? 16.844 -35.094 4.828 1 88.94 455 LEU A N 1
ATOM 3511 C CA . LEU A 1 455 ? 17.453 -36.406 4.586 1 88.94 455 LEU A CA 1
ATOM 3512 C C . LEU A 1 455 ? 17.016 -37.406 5.641 1 88.94 455 LEU A C 1
ATOM 3514 O O . LEU A 1 455 ? 16.844 -38.594 5.336 1 88.94 455 LEU A O 1
ATOM 3518 N N . GLU A 1 456 ? 16.891 -36.938 6.875 1 86.56 456 GLU A N 1
ATOM 3519 C CA . GLU A 1 456 ? 16.531 -37.812 7.977 1 86.56 456 GLU A CA 1
ATOM 3520 C C . GLU A 1 456 ? 15.047 -38.188 7.926 1 86.56 456 GLU A C 1
ATOM 3522 O O . GLU A 1 456 ? 14.656 -39.281 8.336 1 86.56 456 GLU A O 1
ATOM 3527 N N . ARG A 1 457 ? 14.164 -37.25 7.746 1 76.12 457 ARG A N 1
ATOM 3528 C CA . ARG A 1 457 ? 12.727 -37.5 7.738 1 76.12 457 ARG A CA 1
ATOM 3529 C C . ARG A 1 457 ? 12.328 -38.375 6.57 1 76.12 457 ARG A C 1
ATOM 3531 O O . ARG A 1 457 ? 11.32 -39.094 6.637 1 76.12 457 ARG A O 1
ATOM 3538 N N . GLY A 1 458 ? 13.055 -38.781 5.836 1 58 458 GLY A N 1
ATOM 3539 C CA . GLY A 1 458 ? 12.641 -39.594 4.703 1 58 458 GLY A CA 1
ATOM 3540 C C . GLY A 1 458 ? 11.516 -38.969 3.902 1 58 458 GLY A C 1
ATOM 3541 O O . GLY A 1 458 ? 10.961 -37.938 4.297 1 58 458 GLY A O 1
ATOM 3542 N N . ASP A 1 459 ? 11.273 -39.156 2.555 1 48.12 459 ASP A N 1
ATOM 3543 C CA . ASP A 1 459 ? 10.117 -38.75 1.773 1 48.12 459 ASP A CA 1
ATOM 3544 C C . ASP A 1 459 ? 8.812 -39.094 2.475 1 48.12 459 ASP A C 1
ATOM 3546 O O . ASP A 1 459 ? 8.203 -40.125 2.162 1 48.12 459 ASP A O 1
ATOM 3550 N N . LYS A 1 460 ? 8.656 -39.062 3.791 1 38.41 460 LYS A N 1
ATOM 3551 C CA . LYS A 1 460 ? 7.293 -39.344 4.23 1 38.41 460 LYS A CA 1
ATOM 3552 C C . LYS A 1 460 ? 6.359 -38.188 3.941 1 38.41 460 LYS A C 1
ATOM 3554 O O . LYS A 1 460 ? 6.727 -37.031 4.148 1 38.41 460 LYS A O 1
ATOM 3559 N N . MET B 1 1 ? 1.331 9.461 24.922 1 36.5 1 MET B N 1
ATOM 3560 C CA . MET B 1 1 ? 1.022 8.562 23.812 1 36.5 1 MET B CA 1
ATOM 3561 C C . MET B 1 1 ? 0.504 9.336 22.609 1 36.5 1 MET B C 1
ATOM 3563 O O . MET B 1 1 ? -0.578 9.922 22.656 1 36.5 1 MET B O 1
ATOM 3567 N N . GLY B 1 2 ? 1.284 10.008 21.797 1 42.97 2 GLY B N 1
ATOM 3568 C CA . GLY B 1 2 ? 0.944 11.094 20.891 1 42.97 2 GLY B CA 1
ATOM 3569 C C . GLY B 1 2 ? 0.082 10.641 19.719 1 42.97 2 GLY B C 1
ATOM 3570 O O . GLY B 1 2 ? -1.025 11.148 19.531 1 42.97 2 GLY B O 1
ATOM 3571 N N . CYS B 1 3 ? 0.695 9.938 18.75 1 48.03 3 CYS B N 1
ATOM 3572 C CA . CYS B 1 3 ? -0.032 9.805 17.484 1 48.03 3 CYS B CA 1
ATOM 3573 C C . CYS B 1 3 ? -0.615 8.406 17.344 1 48.03 3 CYS B C 1
ATOM 3575 O O . CYS B 1 3 ? 0.107 7.414 17.453 1 48.03 3 CYS B O 1
ATOM 3577 N N . PRO B 1 4 ? -1.968 8.328 17.547 1 50.84 4 PRO B N 1
ATOM 3578 C CA . PRO B 1 4 ? -2.607 7.027 17.328 1 50.84 4 PRO B CA 1
ATOM 3579 C C . PRO B 1 4 ? -1.968 6.246 16.172 1 50.84 4 PRO B C 1
ATOM 3581 O O . PRO B 1 4 ? -1.906 5.016 16.219 1 50.84 4 PRO B O 1
ATOM 3584 N N . HIS B 1 5 ? -1.47 7.016 15.406 1 54.56 5 HIS B N 1
ATOM 3585 C CA . HIS B 1 5 ? -0.842 6.363 14.266 1 54.56 5 HIS B CA 1
ATOM 3586 C C . HIS B 1 5 ? 0.407 5.598 14.688 1 54.56 5 HIS B C 1
ATOM 3588 O O . HIS B 1 5 ? 0.806 4.637 14.016 1 54.56 5 HIS B O 1
ATOM 3594 N N . GLN B 1 6 ? 0.923 6.062 15.797 1 53.12 6 GLN B N 1
ATOM 3595 C CA . GLN B 1 6 ? 2.098 5.359 16.312 1 53.12 6 GLN B CA 1
ATOM 3596 C C . GLN B 1 6 ? 1.752 3.926 16.703 1 53.12 6 GLN B C 1
ATOM 3598 O O . GLN B 1 6 ? 2.596 3.031 16.609 1 53.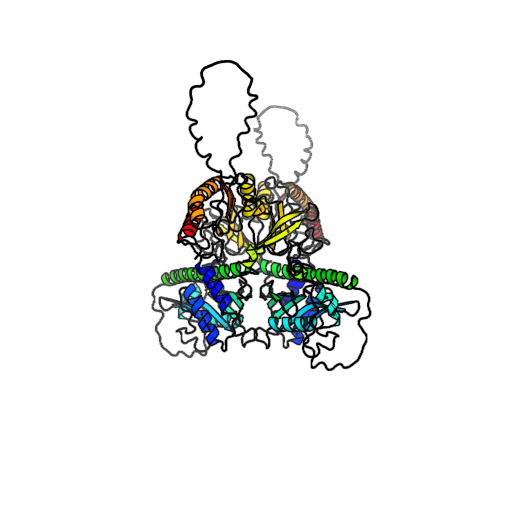12 6 GLN B O 1
ATOM 3603 N N . ALA B 1 7 ? 0.505 3.895 17.094 1 45.53 7 ALA B N 1
ATOM 3604 C CA . ALA B 1 7 ? 0.091 2.576 17.562 1 45.53 7 ALA B CA 1
ATOM 3605 C C . ALA B 1 7 ? -0.025 1.59 16.406 1 45.53 7 ALA B C 1
ATOM 3607 O O . ALA B 1 7 ? 0.119 0.379 16.594 1 45.53 7 ALA B O 1
ATOM 3608 N N . VAL B 1 8 ? -0.295 2.17 15.25 1 51.78 8 VAL B N 1
ATOM 3609 C CA . VAL B 1 8 ? -0.553 1.253 14.148 1 51.78 8 VAL B CA 1
ATOM 3610 C C . VAL B 1 8 ? 0.52 1.422 13.07 1 51.78 8 VAL B C 1
ATOM 3612 O O . VAL B 1 8 ? 0.497 0.732 12.055 1 51.78 8 VAL B O 1
ATOM 3615 N N . ALA B 1 9 ? 1.363 2.383 13.328 1 51.88 9 ALA B N 1
ATOM 3616 C CA . ALA B 1 9 ? 2.365 2.631 12.297 1 51.88 9 ALA B CA 1
ATOM 3617 C C . ALA B 1 9 ? 3.207 1.386 12.039 1 51.88 9 ALA B C 1
ATOM 3619 O O . ALA B 1 9 ? 3.74 0.784 12.977 1 51.88 9 ALA B O 1
ATOM 3620 N N . GLY B 1 10 ? 2.869 0.569 11.117 1 50.56 10 GLY B N 1
ATOM 3621 C CA . GLY B 1 10 ? 3.605 -0.616 10.703 1 50.56 10 GLY B CA 1
ATOM 3622 C C . GLY B 1 10 ? 5.09 -0.36 10.516 1 50.56 10 GLY B C 1
ATOM 3623 O O . GLY B 1 10 ? 5.523 0.022 9.422 1 50.56 10 GLY B O 1
ATOM 3624 N N . GLY B 1 11 ? 5.59 0.088 11.57 1 53.84 11 GLY B N 1
ATOM 3625 C CA . GLY B 1 11 ? 7.031 0.038 11.375 1 53.84 11 GLY B CA 1
ATOM 3626 C C . GLY B 1 11 ? 7.488 -1.207 10.633 1 53.84 11 GLY B C 1
ATOM 3627 O O . GLY B 1 11 ? 6.68 -2.09 10.336 1 53.84 11 GLY B O 1
ATOM 3628 N N . ASN B 1 12 ? 8.539 -1.114 9.961 1 63.16 12 ASN B N 1
ATOM 3629 C CA . ASN B 1 12 ? 9.211 -2.207 9.258 1 63.16 12 ASN B CA 1
ATOM 3630 C C . ASN B 1 12 ? 9.539 -3.357 10.203 1 63.16 12 ASN B C 1
ATOM 3632 O O . ASN B 1 12 ? 10.641 -3.904 10.164 1 63.16 12 ASN B O 1
ATOM 3636 N N . TYR B 1 13 ? 8.328 -3.604 11.109 1 72.31 13 TYR B N 1
ATOM 3637 C CA . TYR B 1 13 ? 8.609 -4.754 11.953 1 72.31 13 TYR B CA 1
ATOM 3638 C C . TYR B 1 13 ? 8.43 -6.059 11.188 1 72.31 13 TYR B C 1
ATOM 3640 O O . TYR B 1 13 ? 7.473 -6.215 10.43 1 72.31 13 TYR B O 1
ATOM 3648 N N . PRO B 1 14 ? 9.367 -6.867 11.484 1 81.69 14 PRO B N 1
ATOM 3649 C CA . PRO B 1 14 ? 9.25 -8.148 10.781 1 81.69 14 PRO B CA 1
ATOM 3650 C C . PRO B 1 14 ? 8.062 -8.977 11.266 1 81.69 14 PRO B C 1
ATOM 3652 O O . PRO B 1 14 ? 7.734 -8.961 12.453 1 81.69 14 PRO B O 1
ATOM 3655 N N . LEU B 1 15 ? 7.414 -9.609 10.414 1 88.81 15 LEU B N 1
ATOM 3656 C CA . LEU B 1 15 ? 6.305 -10.5 10.742 1 88.81 15 LEU B CA 1
ATOM 3657 C C . LEU B 1 15 ? 6.797 -11.734 11.484 1 88.81 15 LEU B C 1
ATOM 3659 O O . LEU B 1 15 ? 7.906 -12.211 11.234 1 88.81 15 LEU B O 1
ATOM 3663 N N . GLU B 1 16 ? 6.004 -12.188 12.391 1 90.88 16 GLU B N 1
ATOM 3664 C CA . GLU B 1 16 ? 6.23 -13.453 13.086 1 90.88 16 GLU B CA 1
ATOM 3665 C C . GLU B 1 16 ? 5.234 -14.516 12.625 1 90.88 16 GLU B C 1
ATOM 3667 O O . GLU B 1 16 ? 4.242 -14.203 11.961 1 90.88 16 GLU B O 1
ATOM 3672 N N . GLN B 1 17 ? 5.547 -15.734 12.977 1 92.06 17 GLN B N 1
ATOM 3673 C CA . GLN B 1 17 ? 4.727 -16.859 12.555 1 92.06 17 GLN B CA 1
ATOM 3674 C C . GLN B 1 17 ? 3.285 -16.703 13.031 1 92.06 17 GLN B C 1
ATOM 3676 O O . GLN B 1 17 ? 2.344 -17.031 12.305 1 92.06 17 GLN B O 1
ATOM 3681 N N . GLU B 1 18 ? 3.141 -16.234 14.219 1 93.81 18 GLU B N 1
ATOM 3682 C CA . GLU B 1 18 ? 1.808 -16.094 14.797 1 93.81 18 GLU B CA 1
ATOM 3683 C C . GLU B 1 18 ? 0.977 -15.062 14.031 1 93.81 18 GLU B C 1
ATOM 3685 O O . GLU B 1 18 ? -0.242 -15.203 13.922 1 93.81 18 GLU B O 1
ATOM 3690 N N . ASP B 1 19 ? 1.61 -14 13.547 1 94.25 19 ASP B N 1
ATOM 3691 C CA . ASP B 1 19 ? 0.922 -12.992 12.75 1 94.25 19 ASP B CA 1
ATOM 3692 C C . ASP B 1 19 ? 0.337 -13.602 11.477 1 94.25 19 ASP B C 1
ATOM 3694 O O . ASP B 1 19 ? -0.803 -13.312 11.109 1 94.25 19 ASP B O 1
ATOM 3698 N N . CYS B 1 20 ? 1.124 -14.477 10.859 1 94.19 20 CYS B N 1
ATOM 3699 C CA . CYS B 1 20 ? 0.7 -15.125 9.625 1 94.19 20 CYS B CA 1
ATOM 3700 C C . CYS B 1 20 ? -0.405 -16.141 9.891 1 94.19 20 CYS B C 1
ATOM 3702 O O . CYS B 1 20 ? -1.349 -16.266 9.109 1 94.19 20 CYS B O 1
ATOM 3704 N N . GLN B 1 21 ? -0.259 -16.781 10.984 1 94.5 21 GLN B N 1
ATOM 3705 C CA . GLN B 1 21 ? -1.252 -17.797 11.328 1 94.5 21 GLN B CA 1
ATOM 3706 C C . GLN B 1 21 ? -2.619 -17.172 11.57 1 94.5 21 GLN B C 1
ATOM 3708 O O . GLN B 1 21 ? -3.635 -17.672 11.078 1 94.5 21 GLN B O 1
ATOM 3713 N N . VAL B 1 22 ? -2.678 -16.125 12.336 1 96.94 22 VAL B N 1
ATOM 3714 C CA . VAL B 1 22 ? -3.951 -15.484 12.633 1 96.94 22 VAL B CA 1
ATOM 3715 C C . VAL B 1 22 ? -4.559 -14.93 11.344 1 96.94 22 VAL B C 1
ATOM 3717 O O . VAL B 1 22 ? -5.773 -15 11.141 1 96.94 22 VAL B O 1
ATOM 3720 N N . ALA B 1 23 ? -3.729 -14.32 10.523 1 95.94 23 ALA B N 1
ATOM 3721 C CA . ALA B 1 23 ? -4.207 -13.828 9.234 1 95.94 23 ALA B CA 1
ATOM 3722 C C . ALA B 1 23 ? -4.809 -14.961 8.406 1 95.94 23 ALA B C 1
ATOM 3724 O O . ALA B 1 23 ? -5.891 -14.812 7.832 1 95.94 23 ALA B O 1
ATOM 3725 N N . PHE B 1 24 ? -4.09 -16.094 8.359 1 95.38 24 PHE B N 1
ATOM 3726 C CA . PHE B 1 24 ? -4.559 -17.25 7.625 1 95.38 24 PHE B CA 1
ATOM 3727 C C . PHE B 1 24 ? -5.891 -17.75 8.18 1 95.38 24 PHE B C 1
ATOM 3729 O O . PHE B 1 24 ? -6.816 -18.031 7.422 1 95.38 24 PHE B O 1
ATOM 3736 N N . ASP B 1 25 ? -5.988 -17.797 9.469 1 96.88 25 ASP B N 1
ATOM 3737 C CA . ASP B 1 25 ? -7.203 -18.266 10.117 1 96.88 25 ASP B CA 1
ATOM 3738 C C . ASP B 1 25 ? -8.391 -17.359 9.805 1 96.88 25 ASP B C 1
ATOM 3740 O O . ASP B 1 25 ? -9.469 -17.844 9.461 1 96.88 25 ASP B O 1
ATOM 3744 N N . LEU B 1 26 ? -8.203 -16.078 9.938 1 97.38 26 LEU B N 1
ATOM 3745 C CA . LEU B 1 26 ? -9.273 -15.133 9.656 1 97.38 26 LEU B CA 1
ATOM 3746 C C . LEU B 1 26 ? -9.695 -15.195 8.195 1 97.38 26 LEU B C 1
ATOM 3748 O O . LEU B 1 26 ? -10.883 -15.203 7.883 1 97.38 26 LEU B O 1
ATOM 3752 N N . CYS B 1 27 ? -8.75 -15.297 7.293 1 95.44 27 CYS B N 1
ATOM 3753 C CA . CYS B 1 27 ? -9.031 -15.32 5.859 1 95.44 27 CYS B CA 1
ATOM 3754 C C . CYS B 1 27 ? -9.711 -16.625 5.453 1 95.44 27 CYS B C 1
ATOM 3756 O O . CYS B 1 27 ? -10.375 -16.688 4.422 1 95.44 27 CYS B O 1
ATOM 3758 N N . SER B 1 28 ? -9.508 -17.641 6.254 1 94.69 28 SER B N 1
ATOM 3759 C CA . SER B 1 28 ? -10.125 -18.938 5.965 1 94.69 28 SER B CA 1
ATOM 3760 C C . SER B 1 28 ? -11.523 -19.031 6.559 1 94.69 28 SER B C 1
ATOM 3762 O O . SER B 1 28 ? -12.43 -19.609 5.949 1 94.69 28 SER B O 1
ATOM 3764 N N . GLN B 1 29 ? -11.805 -18.391 7.684 1 95.56 29 GLN B N 1
ATOM 3765 C CA . GLN B 1 29 ? -13.039 -18.609 8.43 1 95.56 29 GLN B CA 1
ATOM 3766 C C . GLN B 1 29 ? -14.062 -17.531 8.141 1 95.56 29 GLN B C 1
ATOM 3768 O O . GLN B 1 29 ? -15.258 -17.797 8.039 1 95.56 29 GLN B O 1
ATOM 3773 N N . MET B 1 30 ? -13.664 -16.297 7.93 1 94 30 MET B N 1
ATOM 3774 C CA . MET B 1 30 ? -14.586 -15.164 7.887 1 94 30 MET B CA 1
ATOM 3775 C C . MET B 1 30 ? -15.406 -15.18 6.602 1 94 30 MET B C 1
ATOM 3777 O O . MET B 1 30 ? -16.516 -14.633 6.559 1 94 30 MET B O 1
ATOM 3781 N N . PRO B 1 31 ? -14.852 -15.789 5.5 1 90.44 31 PRO B N 1
ATOM 3782 C CA . PRO B 1 31 ? -15.672 -15.828 4.289 1 90.44 31 PRO B CA 1
ATOM 3783 C C . PRO B 1 31 ? -16.797 -16.859 4.367 1 90.44 31 PRO B C 1
ATOM 3785 O O . PRO B 1 31 ? -17.688 -16.859 3.521 1 90.44 31 PRO B O 1
ATOM 3788 N N . GLN B 1 32 ? -16.734 -17.641 5.332 1 89.81 32 GLN B N 1
ATOM 3789 C CA . GLN B 1 32 ? -17.797 -18.641 5.473 1 89.81 32 GLN B CA 1
ATOM 3790 C C . GLN B 1 32 ? -19.141 -17.984 5.805 1 89.81 32 GLN B C 1
ATOM 3792 O O . GLN B 1 32 ? -19.172 -16.828 6.234 1 89.81 32 GLN B O 1
ATOM 3797 N N . SER B 1 33 ? -20.234 -18.703 5.445 1 86.69 33 SER B N 1
ATOM 3798 C CA . SER B 1 33 ? -21.562 -18.219 5.777 1 86.69 33 SER B CA 1
ATOM 3799 C C . SER B 1 33 ? -21.891 -18.453 7.25 1 86.69 33 SER B C 1
ATOM 3801 O O . SER B 1 33 ? -21.609 -19.531 7.785 1 86.69 33 SER B O 1
ATOM 3803 N N . PHE B 1 34 ? -22.359 -17.359 7.906 1 90.12 34 PHE B N 1
ATOM 3804 C CA . PHE B 1 34 ? -22.797 -17.453 9.289 1 90.12 34 PHE B CA 1
ATOM 3805 C C . PHE B 1 34 ? -24.297 -17.219 9.391 1 90.12 34 PHE B C 1
ATOM 3807 O O . PHE B 1 34 ? -24.828 -16.281 8.805 1 90.12 34 PHE B O 1
ATOM 3814 N N . PRO B 1 35 ? -24.953 -18.062 10.148 1 89 35 PRO B N 1
ATOM 3815 C CA . PRO B 1 35 ? -26.406 -17.906 10.289 1 89 35 PRO B CA 1
ATOM 3816 C C . PRO B 1 35 ? -26.781 -16.672 11.102 1 89 35 PRO B C 1
ATOM 3818 O O . PRO B 1 35 ? -27.891 -16.156 10.977 1 89 35 PRO B O 1
ATOM 3821 N N . SER B 1 36 ? -25.891 -16.234 12 1 89.44 36 SER B N 1
ATOM 3822 C CA . SER B 1 36 ? -26.188 -15.078 12.836 1 89.44 36 SER B CA 1
ATOM 3823 C C . SER B 1 36 ? -24.922 -14.266 13.102 1 89.44 36 SER B C 1
ATOM 3825 O O . SER B 1 36 ? -23.812 -14.773 12.945 1 89.44 36 SER B O 1
ATOM 3827 N N . GLU B 1 37 ? -25.172 -13.062 13.477 1 88.88 37 GLU B N 1
ATOM 3828 C CA . GLU B 1 37 ? -24.094 -12.172 13.852 1 88.88 37 GLU B CA 1
ATOM 3829 C C . GLU B 1 37 ? -23.344 -12.695 15.078 1 88.88 37 GLU B C 1
ATOM 3831 O O . GLU B 1 37 ? -22.109 -12.586 15.156 1 88.88 37 GLU B O 1
ATOM 3836 N N . GLN B 1 38 ? -24.016 -13.352 15.977 1 90.5 38 GLN B N 1
ATOM 3837 C CA . GLN B 1 38 ? -23.422 -13.867 17.219 1 90.5 38 GLN B CA 1
ATOM 3838 C C . GLN B 1 38 ? -22.422 -14.977 16.938 1 90.5 38 GLN B C 1
ATOM 3840 O O . GLN B 1 38 ? -21.375 -15.055 17.578 1 90.5 38 GLN B O 1
ATOM 3845 N N . LEU B 1 39 ? -22.781 -15.75 15.969 1 93.56 39 LEU B N 1
ATOM 3846 C CA . LEU B 1 39 ? -21.875 -16.844 15.641 1 93.56 39 LEU B CA 1
ATOM 3847 C C . LEU B 1 39 ? -20.625 -16.328 14.961 1 93.56 39 LEU B C 1
ATOM 3849 O O . LEU B 1 39 ? -19.516 -16.828 15.211 1 93.56 39 LEU B O 1
ATOM 3853 N N . ARG B 1 40 ? -20.766 -15.336 14.094 1 92.62 40 ARG B N 1
ATOM 3854 C CA . ARG B 1 40 ? -19.594 -14.703 13.492 1 92.62 40 ARG B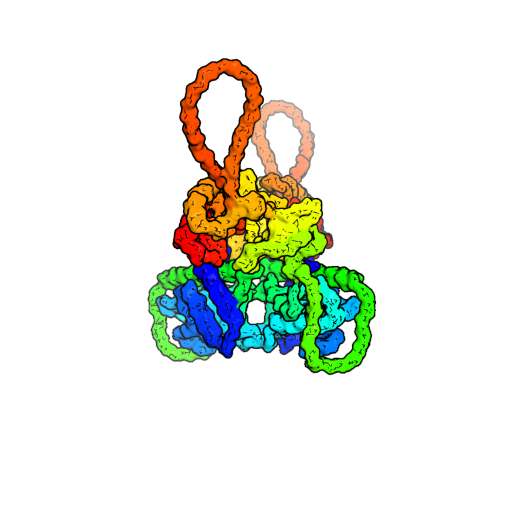 CA 1
ATOM 3855 C C . ARG B 1 40 ? -18.719 -14.055 14.562 1 92.62 40 ARG B C 1
ATOM 3857 O O . ARG B 1 40 ? -17.5 -14.195 14.531 1 92.62 40 ARG B O 1
ATOM 3864 N N . GLU B 1 41 ? -19.391 -13.414 15.461 1 93.81 41 GLU B N 1
ATOM 3865 C CA . GLU B 1 41 ? -18.688 -12.789 16.578 1 93.81 41 GLU B CA 1
ATOM 3866 C C . GLU B 1 41 ? -17.891 -13.812 17.375 1 93.81 41 GLU B C 1
ATOM 3868 O O . GLU B 1 41 ? -16.719 -13.57 17.719 1 93.81 41 GLU B O 1
ATOM 3873 N N . ALA B 1 42 ? -18.484 -14.93 17.641 1 94.44 42 ALA B N 1
ATOM 3874 C CA . ALA B 1 42 ? -17.859 -15.961 18.453 1 94.44 42 ALA B CA 1
ATOM 3875 C C . ALA B 1 42 ? -16.594 -16.484 17.797 1 94.44 42 ALA B C 1
ATOM 3877 O O . ALA B 1 42 ? -15.547 -16.641 18.438 1 94.44 42 ALA B O 1
ATOM 3878 N N . VAL B 1 43 ? -16.688 -16.734 16.5 1 95.56 43 VAL B N 1
ATOM 3879 C CA . VAL B 1 43 ? -15.547 -17.266 15.766 1 95.56 43 VAL B CA 1
ATOM 3880 C C . VAL B 1 43 ? -14.453 -16.203 15.672 1 95.56 43 VAL B C 1
ATOM 3882 O O . VAL B 1 43 ? -13.273 -16.5 15.891 1 95.56 43 VAL B O 1
ATOM 3885 N N . PHE B 1 44 ? -14.875 -15 15.43 1 96.62 44 PHE B N 1
ATOM 3886 C CA . PHE B 1 44 ? -13.93 -13.891 15.336 1 96.62 44 PHE B CA 1
ATOM 3887 C C . PHE B 1 44 ? -13.227 -13.656 16.672 1 96.62 44 PHE B C 1
ATOM 3889 O O . PHE B 1 44 ? -12.008 -13.492 16.719 1 96.62 44 PHE B O 1
ATOM 3896 N N . HIS B 1 45 ? -13.906 -13.688 17.734 1 96 45 HIS B N 1
ATOM 3897 C CA . HIS B 1 45 ? -13.367 -13.477 19.078 1 96 45 HIS B CA 1
ATOM 3898 C C . HIS B 1 45 ? -12.383 -14.578 19.453 1 96 45 HIS B C 1
ATOM 3900 O O . HIS B 1 45 ? -11.352 -14.312 20.078 1 96 45 HIS B O 1
ATOM 3906 N N . ALA B 1 46 ? -12.719 -15.75 19.109 1 96.06 46 ALA B N 1
ATOM 3907 C CA . ALA B 1 46 ? -11.852 -16.875 19.438 1 96.06 46 ALA B CA 1
ATOM 3908 C C . ALA B 1 46 ? -10.484 -16.734 18.766 1 96.06 46 ALA B C 1
ATOM 3910 O O . ALA B 1 46 ? -9.453 -16.969 19.391 1 96.06 46 ALA B O 1
ATOM 3911 N N . ILE B 1 47 ? -10.523 -16.312 17.531 1 96.81 47 ILE B N 1
ATOM 3912 C CA . ILE B 1 47 ? -9.289 -16.219 16.766 1 96.81 47 ILE B CA 1
ATOM 3913 C C . ILE B 1 47 ? -8.508 -14.977 17.203 1 96.81 47 ILE B C 1
ATOM 3915 O O . ILE B 1 47 ? -7.355 -15.078 17.625 1 96.81 47 ILE B O 1
ATOM 3919 N N . LEU B 1 48 ? -9.125 -13.805 17.188 1 96.25 48 LEU B N 1
ATOM 3920 C CA . LEU B 1 48 ? -8.422 -12.555 17.438 1 96.25 48 LEU B CA 1
ATOM 3921 C C . LEU B 1 48 ? -8.109 -12.398 18.922 1 96.25 48 LEU B C 1
ATOM 3923 O O . LEU B 1 48 ? -7.062 -11.859 19.297 1 96.25 48 LEU B O 1
ATOM 3927 N N . GLY B 1 49 ? -9.031 -12.82 19.781 1 95.62 49 GLY B N 1
ATOM 3928 C CA . GLY B 1 49 ? -8.805 -12.742 21.219 1 95.62 49 GLY B CA 1
ATOM 3929 C C . GLY B 1 49 ? -7.574 -13.516 21.672 1 95.62 49 GLY B C 1
ATOM 3930 O O . GLY B 1 49 ? -6.801 -13.031 22.5 1 95.62 49 GLY B O 1
ATOM 3931 N N . ARG B 1 50 ? -7.441 -14.664 21.109 1 94.75 50 ARG B N 1
ATOM 3932 C CA . ARG B 1 50 ? -6.262 -15.469 21.422 1 94.75 50 ARG B CA 1
ATOM 3933 C C . ARG B 1 50 ? -4.988 -14.766 20.953 1 94.75 50 ARG B C 1
ATOM 3935 O O . ARG B 1 50 ? -3.988 -14.742 21.672 1 94.75 50 ARG B O 1
ATOM 3942 N N . TYR B 1 51 ? -5.062 -14.211 19.875 1 96.38 51 TYR B N 1
ATOM 3943 C CA . TYR B 1 51 ? -3.908 -13.547 19.281 1 96.38 51 TYR B CA 1
ATOM 3944 C C . TYR B 1 51 ? -3.533 -12.297 20.062 1 96.38 51 TYR B C 1
ATOM 3946 O O . TYR B 1 51 ? -2.354 -12.039 20.312 1 96.38 51 TYR B O 1
ATOM 3954 N N . LEU B 1 52 ? -4.48 -11.539 20.469 1 95.81 52 LEU B N 1
ATOM 3955 C CA . LEU B 1 52 ? -4.238 -10.312 21.219 1 95.81 52 LEU B CA 1
ATOM 3956 C C . LEU B 1 52 ? -3.955 -10.617 22.688 1 95.81 52 LEU B C 1
ATOM 3958 O O . LEU B 1 52 ? -3.574 -9.727 23.453 1 95.81 52 LEU B O 1
ATOM 3962 N N . ASP B 1 53 ? -4.098 -11.867 23.047 1 93.12 53 ASP B N 1
ATOM 3963 C CA . ASP B 1 53 ? -3.904 -12.328 24.422 1 93.12 53 ASP B CA 1
ATOM 3964 C C . ASP B 1 53 ? -4.816 -11.57 25.391 1 93.12 53 ASP B C 1
ATOM 3966 O O . ASP B 1 53 ? -4.375 -11.125 26.453 1 93.12 53 ASP B O 1
ATOM 3970 N N . ASP B 1 54 ? -6.016 -11.242 24.938 1 91.81 54 ASP B N 1
ATOM 3971 C CA . ASP B 1 54 ? -7.07 -10.57 25.688 1 91.81 54 ASP B CA 1
ATOM 3972 C C . ASP B 1 54 ? -8.453 -11.039 25.234 1 91.81 54 ASP B C 1
ATOM 3974 O O . ASP B 1 54 ? -8.75 -11.047 24.047 1 91.81 54 ASP B O 1
ATOM 3978 N N . PRO B 1 55 ? -9.242 -11.438 26.203 1 88.12 55 PRO B N 1
ATOM 3979 C CA . PRO B 1 55 ? -10.602 -11.789 25.797 1 88.12 55 PRO B CA 1
ATOM 3980 C C . PRO B 1 55 ? -11.391 -10.586 25.281 1 88.12 55 PRO B C 1
ATOM 3982 O O . PRO B 1 55 ? -11.312 -9.492 25.859 1 88.12 55 PRO B O 1
ATOM 3985 N N . LEU B 1 56 ? -12.008 -10.781 24.141 1 89.19 56 LEU B N 1
ATOM 3986 C CA . LEU B 1 56 ? -12.891 -9.758 23.594 1 89.19 56 LEU B CA 1
ATOM 3987 C C . LEU B 1 56 ? -14.312 -9.914 24.125 1 89.19 56 LEU B C 1
ATOM 3989 O O . LEU B 1 56 ? -14.922 -10.969 23.969 1 89.19 56 LEU B O 1
ATOM 3993 N N . THR B 1 57 ? -14.727 -8.961 24.938 1 79.88 57 THR B N 1
ATOM 3994 C CA . THR B 1 57 ? -16.047 -9.086 25.547 1 79.88 57 THR B CA 1
ATOM 3995 C C . THR B 1 57 ? -16.859 -7.809 25.359 1 79.88 57 THR B C 1
ATOM 3997 O O . THR B 1 57 ? -16.281 -6.715 25.281 1 79.88 57 THR B O 1
ATOM 4000 N N . GLY B 1 58 ? -18.141 -7.965 25.016 1 67.88 58 GLY B N 1
ATOM 4001 C CA . GLY B 1 58 ? -19.047 -6.824 24.922 1 67.88 58 GLY B CA 1
ATOM 4002 C C . GLY B 1 58 ? -19.438 -6.258 26.266 1 67.88 58 GLY B C 1
ATOM 4003 O O . GLY B 1 58 ? -20.031 -5.172 26.344 1 67.88 58 GLY B O 1
ATOM 4004 N N . ARG B 1 59 ? -19.266 -6.938 27.344 1 59.88 59 ARG B N 1
ATOM 4005 C CA . ARG B 1 59 ? -19.844 -6.547 28.625 1 59.88 59 ARG B CA 1
ATOM 4006 C C . ARG B 1 59 ? -18.922 -5.594 29.375 1 59.88 59 ARG B C 1
ATOM 4008 O O . ARG B 1 59 ? -17.734 -5.871 29.547 1 59.88 59 ARG B O 1
ATOM 4015 N N . PHE B 1 60 ? -19.266 -4.328 29.219 1 57.84 60 PHE B N 1
ATOM 4016 C CA . PHE B 1 60 ? -18.531 -3.369 30.031 1 57.84 60 PHE B CA 1
ATOM 4017 C C . PHE B 1 60 ? -19.203 -3.186 31.391 1 57.84 60 PHE B C 1
ATOM 4019 O O . PHE B 1 60 ? -20.422 -3.223 31.5 1 57.84 60 PHE B O 1
ATOM 4026 N N . PRO B 1 61 ? -18.391 -3.453 32.406 1 48.5 61 PRO B N 1
ATOM 4027 C CA . PRO B 1 61 ? -18.969 -3.391 33.75 1 48.5 61 PRO B CA 1
ATOM 4028 C C . PRO B 1 61 ? -19.781 -2.123 34 1 48.5 61 PRO B C 1
ATOM 4030 O O . PRO B 1 61 ? -20.453 -1.997 35 1 48.5 61 PRO B O 1
ATOM 4033 N N . ASN B 1 62 ? -19.406 -0.994 33.375 1 49.91 62 ASN B N 1
ATOM 4034 C CA . ASN B 1 62 ? -20.109 0.149 33.938 1 49.91 62 ASN B CA 1
ATOM 4035 C C . ASN B 1 62 ? -21.531 0.252 33.406 1 49.91 62 ASN B C 1
ATOM 4037 O O . ASN B 1 62 ? -21.797 -0.127 32.25 1 49.91 62 ASN B O 1
ATOM 4041 N N . LYS B 1 63 ? -22.453 0.385 34.312 1 45.72 63 LYS B N 1
ATOM 4042 C CA . LYS B 1 63 ? -23.891 0.578 34.125 1 45.72 63 LYS B CA 1
ATOM 4043 C C . LYS B 1 63 ? -24.188 1.536 33 1 45.72 63 LYS B C 1
ATOM 4045 O O . LYS B 1 63 ? -25.266 1.492 32.406 1 45.72 63 LYS B O 1
ATOM 4050 N N . VAL B 1 64 ? -23.438 2.482 32.875 1 44.31 64 VAL B N 1
ATOM 4051 C CA . VAL B 1 64 ? -23.781 3.553 31.938 1 44.31 64 VAL B CA 1
ATOM 4052 C C . VAL B 1 64 ? -23.922 2.988 30.516 1 44.31 64 VAL B C 1
ATOM 4054 O O . VAL B 1 64 ? -24.656 3.547 29.703 1 44.31 64 VAL B O 1
ATOM 4057 N N . MET B 1 65 ? -23.281 1.895 30.234 1 52.78 65 MET B N 1
ATOM 4058 C CA . MET B 1 65 ? -23.312 1.348 28.891 1 52.78 65 MET B CA 1
ATOM 4059 C C . MET B 1 65 ? -24.531 0.442 28.688 1 52.78 65 MET B C 1
ATOM 4061 O O . MET B 1 65 ? -24.516 -0.45 27.844 1 52.78 65 MET B O 1
ATOM 4065 N N . SER B 1 66 ? -25.422 0.517 29.531 1 51.53 66 SER B N 1
ATOM 4066 C CA . SER B 1 66 ? -26.547 -0.402 29.484 1 51.53 66 SER B CA 1
ATOM 4067 C C . SER B 1 66 ? -27.219 -0.406 28.109 1 51.53 66 SER B C 1
ATOM 4069 O O . SER B 1 66 ? -27.719 -1.438 27.656 1 51.53 66 SER B O 1
ATOM 4071 N N . GLU B 1 67 ? -27.25 0.763 27.5 1 57.59 67 GLU B N 1
ATOM 4072 C CA . GLU B 1 67 ? -28.078 0.797 26.297 1 57.59 67 GLU B CA 1
ATOM 4073 C C . GLU B 1 67 ? -27.25 0.557 25.031 1 57.59 67 GLU B C 1
ATOM 4075 O O . GLU B 1 67 ? -27.797 0.217 23.984 1 57.59 67 GLU B O 1
ATOM 4080 N N . ALA B 1 68 ? -25.938 0.641 25.156 1 71.75 68 ALA B N 1
ATOM 4081 C CA . ALA B 1 68 ? -25.156 0.458 23.938 1 71.75 68 ALA B CA 1
ATOM 4082 C C . ALA B 1 68 ? -23.828 -0.257 24.234 1 71.75 68 ALA B C 1
ATOM 4084 O O . ALA B 1 68 ? -22.969 0.281 24.938 1 71.75 68 ALA B O 1
ATOM 4085 N N . VAL B 1 69 ? -23.906 -1.496 23.922 1 78.5 69 VAL B N 1
ATOM 4086 C CA . VAL B 1 69 ? -22.734 -2.32 24.203 1 78.5 69 VAL B CA 1
ATOM 4087 C C . VAL B 1 69 ? -22.031 -2.686 22.906 1 78.5 69 VAL B C 1
ATOM 4089 O O . VAL B 1 69 ? -22.672 -3.143 21.953 1 78.5 69 VAL B O 1
ATOM 4092 N N . PRO B 1 70 ? -20.719 -2.357 22.938 1 88.69 70 PRO B N 1
ATOM 4093 C CA . PRO B 1 70 ? -19.984 -2.818 21.766 1 88.69 70 PRO B CA 1
ATOM 4094 C C . PRO B 1 70 ? -19.938 -4.34 21.656 1 88.69 70 PRO B C 1
ATOM 4096 O O . PRO B 1 70 ? -20.141 -5.039 22.641 1 88.69 70 PRO B O 1
ATOM 4099 N N . ASP B 1 71 ? -19.719 -4.855 20.484 1 90.62 71 ASP B N 1
ATOM 4100 C CA . ASP B 1 71 ? -19.625 -6.297 20.281 1 90.62 71 ASP B CA 1
ATOM 4101 C C . ASP B 1 71 ? -18.375 -6.871 20.938 1 90.62 71 ASP B C 1
ATOM 4103 O O . ASP B 1 71 ? -18.359 -8.039 21.328 1 90.62 71 ASP B O 1
ATOM 4107 N N . GLY B 1 72 ? -17.344 -6.105 21.016 1 91.88 72 GLY B N 1
ATOM 4108 C CA . GLY B 1 72 ? -16.109 -6.457 21.672 1 91.88 72 GLY B CA 1
ATOM 4109 C C . GLY B 1 72 ? -15.336 -5.25 22.172 1 91.88 72 GLY B C 1
ATOM 4110 O O . GLY B 1 72 ? -15.398 -4.172 21.594 1 91.88 72 GLY B O 1
ATOM 4111 N N . CYS B 1 73 ? -14.617 -5.496 23.297 1 92.5 73 CYS B N 1
ATOM 4112 C CA . CYS B 1 73 ? -13.852 -4.41 23.891 1 92.5 73 CYS B CA 1
ATOM 4113 C C . CYS B 1 73 ? -12.688 -4.949 24.719 1 92.5 73 CYS B C 1
ATOM 4115 O O . CYS B 1 73 ? -12.789 -6.039 25.297 1 92.5 73 CYS B O 1
ATOM 4117 N N . ILE B 1 74 ? -11.578 -4.293 24.641 1 92.94 74 ILE B N 1
ATOM 4118 C CA . ILE B 1 74 ? -10.469 -4.457 25.578 1 92.94 74 ILE B CA 1
ATOM 4119 C C . ILE B 1 74 ? -10.289 -3.184 26.391 1 92.94 74 ILE B C 1
ATOM 4121 O O . ILE B 1 74 ? -10.211 -2.086 25.844 1 92.94 74 ILE B O 1
ATOM 4125 N N . ALA B 1 75 ? -10.289 -3.283 27.719 1 90.44 75 ALA B N 1
ATOM 4126 C CA . ALA B 1 75 ? -10.148 -2.117 28.578 1 90.44 75 ALA B CA 1
ATOM 4127 C C . ALA B 1 75 ? -9.227 -2.416 29.75 1 90.44 75 ALA B C 1
ATOM 4129 O O . ALA B 1 75 ? -9.023 -3.578 30.125 1 90.44 75 ALA B O 1
ATOM 4130 N N . ILE B 1 76 ? -8.672 -1.363 30.266 1 88.06 76 ILE B N 1
ATOM 4131 C CA . ILE B 1 76 ? -7.891 -1.446 31.5 1 88.06 76 ILE B CA 1
ATOM 4132 C C . ILE B 1 76 ? -8.758 -1.038 32.688 1 88.06 76 ILE B C 1
ATOM 4134 O O . ILE B 1 76 ? -9.531 -0.087 32.594 1 88.06 76 ILE B O 1
ATOM 4138 N N . TYR B 1 77 ? -8.602 -1.896 33.688 1 84.5 77 TYR B N 1
ATOM 4139 C CA . TYR B 1 77 ? -9.25 -1.59 34.969 1 84.5 77 TYR B CA 1
ATOM 4140 C C . TYR B 1 77 ? -8.219 -1.373 36.062 1 84.5 77 TYR B C 1
ATOM 4142 O O . TYR B 1 77 ? -7.605 -2.328 36.531 1 84.5 77 TYR B O 1
ATOM 4150 N N . LYS B 1 78 ? -8.094 -0.081 36.375 1 86.12 78 LYS B N 1
ATOM 4151 C CA . LYS B 1 78 ? -7.082 0.261 37.375 1 86.12 78 LYS B CA 1
ATOM 4152 C C . LYS B 1 78 ? -7.473 1.521 38.125 1 86.12 78 LYS B C 1
ATOM 4154 O O . LYS B 1 78 ? -7.91 2.508 37.531 1 86.12 78 LYS B O 1
ATOM 4159 N N . LYS B 1 79 ? -7.352 1.536 39.5 1 85.12 79 LYS B N 1
ATOM 4160 C CA . LYS B 1 79 ? -7.609 2.664 40.406 1 85.12 79 LYS B CA 1
ATOM 4161 C C . LYS B 1 79 ? -9 3.248 40.156 1 85.12 79 LYS B C 1
ATOM 4163 O O . LYS B 1 79 ? -9.164 4.469 40.062 1 85.12 79 LYS B O 1
ATOM 4168 N N . GLY B 1 80 ? -9.992 2.289 39.812 1 77.81 80 GLY B N 1
ATOM 4169 C CA . GLY B 1 80 ? -11.375 2.703 39.625 1 77.81 80 GLY B CA 1
ATOM 4170 C C . GLY B 1 80 ? -11.633 3.281 38.25 1 77.81 80 GLY B C 1
ATOM 4171 O O . GLY B 1 80 ? -12.766 3.645 37.906 1 77.81 80 GLY B O 1
ATOM 4172 N N . CYS B 1 81 ? -10.602 3.346 37.438 1 80.88 81 CYS B N 1
ATOM 4173 C CA . CYS B 1 81 ? -10.734 3.861 36.094 1 80.88 81 CYS B CA 1
ATOM 4174 C C . CYS B 1 81 ? -10.898 2.725 35.094 1 80.88 81 CYS B C 1
ATOM 4176 O O . CYS B 1 81 ? -10.281 1.669 35.25 1 80.88 81 CYS B O 1
ATOM 4178 N N . VAL B 1 82 ? -11.797 2.947 34.125 1 82.31 82 VAL B N 1
ATOM 4179 C CA . VAL B 1 82 ? -11.969 2.01 33.031 1 82.31 82 VAL B CA 1
ATOM 4180 C C . VAL B 1 82 ? -11.625 2.699 31.719 1 82.31 82 VAL B C 1
ATOM 4182 O O . VAL B 1 82 ? -12.453 3.42 31.156 1 82.31 82 VAL B O 1
ATOM 4185 N N . ALA B 1 83 ? -10.508 2.438 31.25 1 87.81 83 ALA B N 1
ATOM 4186 C CA . ALA B 1 83 ? -10.07 3.084 30.016 1 87.81 83 ALA B CA 1
ATOM 4187 C C . ALA B 1 83 ? -10.086 2.102 28.844 1 87.81 83 ALA B C 1
ATOM 4189 O O . ALA B 1 83 ? -9.406 1.074 28.891 1 87.81 83 ALA B O 1
ATOM 4190 N N . PRO B 1 84 ? -10.828 2.398 27.844 1 91.25 84 PRO B N 1
ATOM 4191 C CA . PRO B 1 84 ? -10.859 1.505 26.672 1 91.25 84 PRO B CA 1
ATOM 4192 C C . PRO B 1 84 ? -9.586 1.592 25.828 1 91.25 84 PRO B C 1
ATOM 4194 O O . PRO B 1 84 ? -9.016 2.676 25.672 1 91.25 84 PRO B O 1
ATOM 4197 N N . LEU B 1 85 ? -9.156 0.463 25.344 1 92.44 85 LEU B N 1
ATOM 4198 C CA . LEU B 1 85 ? -8.016 0.369 24.438 1 92.44 85 LEU B CA 1
ATOM 4199 C C . LEU B 1 85 ? -8.477 0.025 23.031 1 92.44 85 LEU B C 1
ATOM 4201 O O . LEU B 1 85 ? -7.816 0.389 22.047 1 92.44 85 LEU B O 1
ATOM 4205 N N . TYR B 1 86 ? -9.477 -0.743 22.984 1 93.88 86 TYR B N 1
ATOM 4206 C CA . TYR B 1 86 ? -9.977 -1.403 21.781 1 93.88 86 TYR B CA 1
ATOM 4207 C C . TYR B 1 86 ? -11.492 -1.532 21.828 1 93.88 86 TYR B C 1
ATOM 4209 O O . TYR B 1 86 ? -12.062 -1.93 22.844 1 93.88 86 TYR B O 1
ATOM 4217 N N . ILE B 1 87 ? -12.172 -1.021 20.797 1 93.94 87 ILE B N 1
ATOM 4218 C CA . ILE B 1 87 ? -13.609 -1.175 20.594 1 93.94 87 ILE B CA 1
ATOM 4219 C C . ILE B 1 87 ? -13.875 -1.875 19.266 1 93.94 87 ILE B C 1
ATOM 4221 O O . ILE B 1 87 ? -13.195 -1.604 18.266 1 93.94 87 ILE B O 1
ATOM 4225 N N . GLU B 1 88 ? -14.812 -2.812 19.25 1 94.75 88 GLU B N 1
ATOM 4226 C CA . GLU B 1 88 ? -15.086 -3.551 18.016 1 94.75 88 GLU B CA 1
ATOM 4227 C C . GLU B 1 88 ? -16.578 -3.562 17.719 1 94.75 88 GLU B C 1
ATOM 4229 O O . GLU B 1 88 ? -17.406 -3.598 18.625 1 94.75 88 GLU B O 1
ATOM 4234 N N . GLU B 1 89 ? -16.891 -3.477 16.469 1 91.88 89 GLU B N 1
ATOM 4235 C CA . GLU B 1 89 ? -18.25 -3.648 15.961 1 91.88 89 GLU B CA 1
ATOM 4236 C C . GLU B 1 89 ? -18.281 -4.645 14.805 1 91.88 89 GLU B C 1
ATOM 4238 O O . GLU B 1 89 ? -17.484 -4.539 13.867 1 91.88 89 GLU B O 1
ATOM 4243 N N . ILE B 1 90 ? -19.172 -5.605 14.922 1 91.69 90 ILE B N 1
ATOM 4244 C CA . ILE B 1 90 ? -19.266 -6.68 13.93 1 91.69 90 ILE B CA 1
ATOM 4245 C C . ILE B 1 90 ? -20.656 -6.668 13.297 1 91.69 90 ILE B C 1
ATOM 4247 O O . ILE B 1 90 ? -21.656 -6.5 13.992 1 91.69 90 ILE B O 1
ATOM 4251 N N . LYS B 1 91 ? -20.672 -6.738 11.992 1 87.44 91 LYS B N 1
ATOM 4252 C CA . LYS B 1 91 ? -21.891 -6.898 11.219 1 87.44 91 LYS B CA 1
ATOM 4253 C C . LYS B 1 91 ? -21.859 -8.18 10.391 1 87.44 91 LYS B C 1
ATOM 4255 O O . LYS B 1 91 ? -20.797 -8.594 9.93 1 87.44 91 LYS B O 1
ATOM 4260 N N . LEU B 1 92 ? -22.953 -8.812 10.234 1 82.94 92 LEU B N 1
ATOM 4261 C CA . LEU B 1 92 ? -23.047 -10.086 9.523 1 82.94 92 LEU B CA 1
ATOM 4262 C C . LEU B 1 92 ? -22.625 -9.922 8.07 1 82.94 92 LEU B C 1
ATOM 4264 O O . LEU B 1 92 ? -21.828 -10.727 7.555 1 82.94 92 LEU B O 1
ATOM 4268 N N . GLU B 1 93 ? -23.156 -9.008 7.391 1 77.56 93 GLU B N 1
ATOM 4269 C CA . GLU B 1 93 ? -22.859 -8.758 5.984 1 77.56 93 GLU B CA 1
ATOM 4270 C C . GLU B 1 93 ? -22.906 -7.266 5.664 1 77.56 93 GLU B C 1
ATOM 4272 O O . GLU B 1 93 ? -23.359 -6.465 6.484 1 77.56 93 GLU B O 1
ATOM 4277 N N . ILE B 1 94 ? -22.328 -7.082 4.477 1 66.06 94 ILE B N 1
ATOM 4278 C CA . ILE B 1 94 ? -22.5 -5.734 3.955 1 66.06 94 ILE B CA 1
ATOM 4279 C C . ILE B 1 94 ? -23.984 -5.461 3.734 1 66.06 94 ILE B C 1
ATOM 4281 O O . ILE B 1 94 ? -24.703 -6.289 3.162 1 66.06 94 ILE B O 1
ATOM 4285 N N . GLY B 1 95 ? -24.516 -4.488 4.41 1 57.88 95 GLY B N 1
ATOM 4286 C CA . GLY B 1 95 ? -25.922 -4.176 4.238 1 57.88 95 GLY B CA 1
ATOM 4287 C C . GLY B 1 95 ? -26.75 -4.402 5.496 1 57.88 95 GLY B C 1
ATOM 4288 O O . GLY B 1 95 ? -27.922 -4.047 5.547 1 57.88 95 GLY B O 1
ATOM 4289 N N . SER B 1 96 ? -26.109 -5.035 6.469 1 56.78 96 SER B N 1
ATOM 4290 C CA . SER B 1 96 ? -26.828 -5.23 7.723 1 56.78 96 SER B CA 1
ATOM 4291 C C . SER B 1 96 ? -27.094 -3.9 8.414 1 56.78 96 SER B C 1
ATOM 4293 O O . SER B 1 96 ? -26.547 -2.867 8.023 1 56.78 96 SER B O 1
ATOM 4295 N N . LEU B 1 97 ? -27.953 -3.883 9.352 1 60.19 97 LEU B N 1
ATOM 4296 C CA . LEU B 1 97 ? -28.422 -2.695 10.055 1 60.19 97 LEU B CA 1
ATOM 4297 C C . LEU B 1 97 ? -27.297 -2.057 10.859 1 60.19 97 LEU B C 1
ATOM 4299 O O . LEU B 1 97 ? -26.594 -2.744 11.594 1 60.19 97 LEU B O 1
ATOM 4303 N N . GLY B 1 98 ? -27.094 -0.775 10.602 1 69.12 98 GLY B N 1
ATOM 4304 C CA . GLY B 1 98 ? -26.203 0.033 11.406 1 69.12 98 GLY B CA 1
ATOM 4305 C C . GLY B 1 98 ? -24.797 0.12 10.828 1 69.12 98 GLY B C 1
ATOM 4306 O O . GLY B 1 98 ? -24.297 -0.853 10.266 1 69.12 98 GLY B O 1
ATOM 4307 N N . ASP B 1 99 ? -24.25 1.313 10.789 1 78.94 99 ASP B N 1
ATOM 4308 C CA . ASP B 1 99 ? -22.875 1.555 10.336 1 78.94 99 ASP B CA 1
ATOM 4309 C C . ASP B 1 99 ? -21.891 1.403 11.492 1 78.94 99 ASP B C 1
ATOM 4311 O O . ASP B 1 99 ? -21.938 2.154 12.469 1 78.94 99 ASP B O 1
ATOM 4315 N N . PRO B 1 100 ? -21.062 0.354 11.367 1 85.62 100 PRO B N 1
ATOM 4316 C CA . PRO B 1 100 ? -20.141 0.101 12.477 1 85.62 100 PRO B CA 1
ATOM 4317 C C . PRO B 1 100 ? -19.219 1.29 12.766 1 85.62 100 PRO B C 1
ATOM 4319 O O . PRO B 1 100 ? -18.797 1.484 13.906 1 85.62 100 PRO B O 1
ATOM 4322 N N . TYR B 1 101 ? -18.984 2.105 11.797 1 85.19 101 TYR B N 1
ATOM 4323 C CA . TYR B 1 101 ? -18.125 3.273 11.953 1 85.19 101 TYR B CA 1
ATOM 4324 C C . TYR B 1 101 ? -18.766 4.285 12.914 1 85.19 101 TYR B C 1
ATOM 4326 O O . TYR B 1 101 ? -18.109 4.754 13.844 1 85.19 101 TYR B O 1
ATOM 4334 N N . PHE B 1 102 ? -19.969 4.512 12.805 1 85.5 102 PHE B N 1
ATOM 4335 C CA . PHE B 1 102 ? -20.672 5.469 13.648 1 85.5 102 PHE B CA 1
ATOM 4336 C C . PHE B 1 102 ? -20.984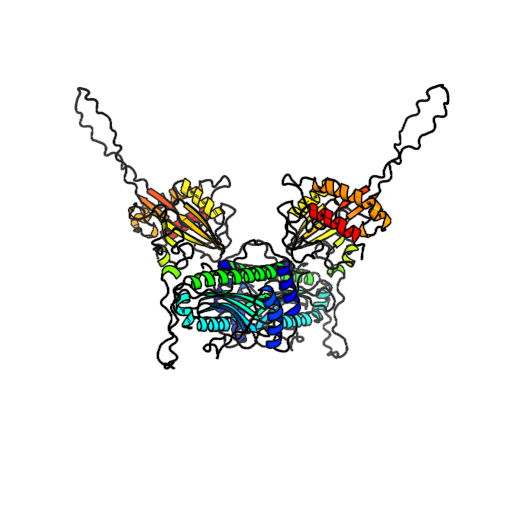 4.863 15.008 1 85.5 102 PHE B C 1
ATOM 4338 O O . PHE B 1 102 ? -20.953 5.555 16.031 1 85.5 102 PHE B O 1
ATOM 4345 N N . GLN B 1 103 ? -21.312 3.621 15.008 1 86.88 103 GLN B N 1
ATOM 4346 C CA . GLN B 1 103 ? -21.594 2.949 16.266 1 86.88 103 GLN B CA 1
ATOM 4347 C C . GLN B 1 103 ? -20.359 2.932 17.172 1 86.88 103 GLN B C 1
ATOM 4349 O O . GLN B 1 103 ? -20.453 3.162 18.375 1 86.88 103 GLN B O 1
ATOM 4354 N N . GLY B 1 104 ? -19.219 2.672 16.516 1 89.88 104 GLY B N 1
ATOM 4355 C CA . GLY B 1 104 ? -17.984 2.707 17.266 1 89.88 104 GLY B CA 1
ATOM 4356 C C . GLY B 1 104 ? -17.703 4.062 17.906 1 89.88 104 GLY B C 1
ATOM 4357 O O . GLY B 1 104 ? -17.25 4.141 19.047 1 89.88 104 GLY B O 1
ATOM 4358 N N . GLN B 1 105 ? -18.047 5.117 17.203 1 90.69 105 GLN B N 1
ATOM 4359 C CA . GLN B 1 105 ? -17.859 6.473 17.719 1 90.69 105 GLN B CA 1
ATOM 4360 C C . GLN B 1 105 ? -18.797 6.742 18.891 1 90.69 105 GLN B C 1
ATOM 4362 O O . GLN B 1 105 ? -18.406 7.391 19.859 1 90.69 105 GLN B O 1
ATOM 4367 N N . ARG B 1 106 ? -19.938 6.211 18.734 1 88.25 106 ARG B N 1
ATOM 4368 C CA . ARG B 1 106 ? -20.922 6.395 19.797 1 88.25 106 ARG B CA 1
ATOM 4369 C C . ARG B 1 106 ? -20.453 5.723 21.094 1 88.25 106 ARG B C 1
ATOM 4371 O O . ARG B 1 106 ? -20.562 6.297 22.172 1 88.25 106 ARG B O 1
ATOM 4378 N N . TYR B 1 107 ? -19.953 4.531 20.984 1 88.75 107 TYR B N 1
ATOM 4379 C CA . TYR B 1 107 ? -19.453 3.84 22.172 1 88.75 107 TYR B CA 1
ATOM 4380 C C . TYR B 1 107 ? -18.297 4.617 22.797 1 88.75 107 TYR B C 1
ATOM 4382 O O . TYR B 1 107 ? -18.234 4.758 24.016 1 88.75 107 TYR B O 1
ATOM 4390 N N . TYR B 1 108 ? -17.438 5.129 22 1 90.25 108 TYR B N 1
ATOM 4391 C CA . TYR B 1 108 ? -16.312 5.938 22.453 1 90.25 108 TYR B CA 1
ATOM 4392 C C . TYR B 1 108 ? -16.797 7.184 23.188 1 90.25 108 TYR B C 1
ATOM 4394 O O . TYR B 1 108 ? -16.234 7.551 24.219 1 90.25 108 TYR B O 1
ATOM 4402 N N . GLN B 1 109 ? -17.797 7.773 22.672 1 87.94 109 GLN B N 1
ATOM 4403 C CA . GLN B 1 109 ? -18.375 8.961 23.312 1 87.94 109 GLN B CA 1
ATOM 4404 C C . GLN B 1 109 ? -18.906 8.633 24.703 1 87.94 109 GLN B C 1
ATOM 4406 O O . GLN B 1 109 ? -18.781 9.445 25.625 1 87.94 109 GLN B O 1
ATOM 4411 N N . LEU B 1 110 ? -19.453 7.523 24.797 1 85 110 LEU B N 1
ATOM 4412 C CA . LEU B 1 110 ? -19.969 7.105 26.094 1 85 110 LEU B CA 1
ATOM 4413 C C . LEU B 1 110 ? -18.844 6.922 27.109 1 85 110 LEU B C 1
ATOM 4415 O O . LEU B 1 110 ? -18.984 7.293 28.266 1 85 110 LEU B O 1
ATOM 4419 N N . PHE B 1 111 ? -17.734 6.434 26.688 1 84.75 111 PHE B N 1
ATOM 4420 C CA . PHE B 1 111 ? -16.562 6.301 27.562 1 84.75 111 PHE B CA 1
ATOM 4421 C C . PHE B 1 111 ? -16.078 7.668 28 1 84.75 111 PHE B C 1
ATOM 4423 O O . PHE B 1 111 ? -15.672 7.844 29.156 1 84.75 111 PHE B O 1
ATOM 4430 N N . LEU B 1 112 ? -16.156 8.617 27.156 1 84.94 112 LEU B N 1
ATOM 4431 C CA . LEU B 1 112 ? -15.664 9.961 27.438 1 84.94 112 LEU B CA 1
ATOM 4432 C C . LEU B 1 112 ? -16.469 10.625 28.547 1 84.94 112 LEU B C 1
ATOM 4434 O O . LEU B 1 112 ? -15.961 11.477 29.266 1 84.94 112 LEU B O 1
ATOM 4438 N N . THR B 1 113 ? -17.672 10.18 28.672 1 81.25 113 THR B N 1
ATOM 4439 C CA . THR B 1 113 ? -18.562 10.828 29.625 1 81.25 113 THR B CA 1
ATOM 4440 C C . THR B 1 113 ? -18.516 10.117 30.984 1 81.25 113 THR B C 1
ATOM 4442 O O . THR B 1 113 ? -19.109 10.578 31.953 1 81.25 113 THR B O 1
ATOM 4445 N N . GLU B 1 114 ? -17.75 9.117 31.031 1 80.06 114 GLU B N 1
ATOM 4446 C CA . GLU B 1 114 ? -17.641 8.383 32.281 1 80.06 114 GLU B CA 1
ATOM 4447 C C . GLU B 1 114 ? -16.797 9.148 33.312 1 80.06 114 GLU B C 1
ATOM 4449 O O . GLU B 1 114 ? -15.633 9.445 33.062 1 80.06 114 GLU B O 1
ATOM 4454 N N . LYS B 1 115 ? -17.344 9.367 34.438 1 78 115 LYS B N 1
ATOM 4455 C CA . LYS B 1 115 ? -16.703 10.18 35.438 1 78 115 LYS B CA 1
ATOM 4456 C C . LYS B 1 115 ? -15.406 9.539 35.938 1 78 115 LYS B C 1
ATOM 4458 O O . LYS B 1 115 ? -14.445 10.234 36.25 1 78 115 LYS B O 1
ATOM 4463 N N . SER B 1 116 ? -15.414 8.227 36 1 77.56 116 SER B N 1
ATOM 4464 C CA . SER B 1 116 ? -14.234 7.508 36.469 1 77.56 116 SER B CA 1
ATOM 4465 C C . SER B 1 116 ? -13.039 7.758 35.531 1 77.56 116 SER B C 1
ATOM 4467 O O . SER B 1 116 ? -11.891 7.602 35.969 1 77.56 116 SER B O 1
ATOM 4469 N N . LEU B 1 117 ? -13.258 8.234 34.344 1 83.75 117 LEU B N 1
ATOM 4470 C CA . LEU B 1 117 ? -12.188 8.453 33.375 1 83.75 117 LEU B CA 1
ATOM 4471 C C . LEU B 1 117 ? -11.773 9.922 33.344 1 83.75 117 LEU B C 1
ATOM 4473 O O . LEU B 1 117 ? -10.875 10.305 32.594 1 83.75 117 LEU B O 1
ATOM 4477 N N . GLY B 1 118 ? -12.391 10.68 34.156 1 80.81 118 GLY B N 1
ATOM 4478 C CA . GLY B 1 118 ? -12.156 12.117 34.156 1 80.81 118 GLY B CA 1
ATOM 4479 C C . GLY B 1 118 ? -10.688 12.477 34.219 1 80.81 118 GLY B C 1
ATOM 4480 O O . GLY B 1 118 ? -10.172 13.18 33.375 1 80.81 118 GLY B O 1
ATOM 4481 N N . PRO B 1 119 ? -10.055 11.922 35.188 1 82.12 119 PRO B N 1
ATOM 4482 C CA . PRO B 1 119 ? -8.633 12.258 35.344 1 82.12 119 PRO B CA 1
ATOM 4483 C C . PRO B 1 119 ? -7.805 11.836 34.125 1 82.12 119 PRO B C 1
ATOM 4485 O O . PRO B 1 119 ? -6.855 12.531 33.75 1 82.12 119 PRO B O 1
ATOM 4488 N N . VAL B 1 120 ? -8.117 10.773 33.562 1 85 120 VAL B N 1
ATOM 4489 C CA . VAL B 1 120 ? -7.402 10.273 32.375 1 85 120 VAL B CA 1
ATOM 4490 C C . VAL B 1 120 ? -7.688 11.172 31.172 1 85 120 VAL B C 1
ATOM 4492 O O . VAL B 1 120 ? -6.77 11.555 30.453 1 85 120 VAL B O 1
ATOM 4495 N N . VAL B 1 121 ? -8.898 11.531 31.047 1 85.38 121 VAL B N 1
ATOM 4496 C CA . VAL B 1 121 ? -9.352 12.328 29.906 1 85.38 121 VAL B CA 1
ATOM 4497 C C . VAL B 1 121 ? -8.766 13.742 30 1 85.38 121 VAL B C 1
ATOM 4499 O O . VAL B 1 121 ? -8.508 14.383 28.984 1 85.38 121 VAL B O 1
ATOM 4502 N N . GLN B 1 122 ? -8.516 14.156 31.156 1 84.19 122 GLN B N 1
ATOM 4503 C CA . GLN B 1 122 ? -7.93 15.477 31.375 1 84.19 122 GLN B CA 1
ATOM 4504 C C . GLN B 1 122 ? -6.496 15.531 30.844 1 84.19 122 GLN B C 1
ATOM 4506 O O . GLN B 1 122 ? -6.027 16.578 30.406 1 84.19 122 GLN B O 1
ATOM 4511 N N . ARG B 1 123 ? -5.871 14.398 30.812 1 86 123 ARG B N 1
ATOM 4512 C CA . ARG B 1 123 ? -4.434 14.398 30.547 1 86 123 ARG B CA 1
ATOM 4513 C C . ARG B 1 123 ? -4.109 13.625 29.281 1 86 123 ARG B C 1
ATOM 4515 O O . ARG B 1 123 ? -2.941 13.422 28.938 1 86 123 ARG B O 1
ATOM 4522 N N . SER B 1 124 ? -5.074 13.18 28.609 1 86.88 124 SER B N 1
ATOM 4523 C CA . SER B 1 124 ? -4.859 12.375 27.406 1 86.88 124 SER B CA 1
ATOM 4524 C C . SER B 1 124 ? -5.953 12.625 26.375 1 86.88 124 SER B C 1
ATOM 4526 O O . SER B 1 124 ? -7.074 13 26.734 1 86.88 124 SER B O 1
ATOM 4528 N N . VAL B 1 125 ? -5.586 12.445 25.141 1 88.12 125 VAL B N 1
ATOM 4529 C CA . VAL B 1 125 ? -6.609 12.523 24.109 1 88.12 125 VAL B CA 1
ATOM 4530 C C . VAL B 1 125 ? -7.379 11.211 24.047 1 88.12 125 VAL B C 1
ATOM 4532 O O . VAL B 1 125 ? -8.242 11.031 23.172 1 88.12 125 VAL B O 1
ATOM 4535 N N . LEU B 1 126 ? -7.082 10.242 24.859 1 87.25 126 LEU B N 1
ATOM 4536 C CA . LEU B 1 126 ? -7.738 8.953 25 1 87.25 126 LEU B CA 1
ATOM 4537 C C . LEU B 1 126 ? -7.832 8.234 23.656 1 87.25 126 LEU B C 1
ATOM 4539 O O . LEU B 1 126 ? -8.93 7.953 23.172 1 87.25 126 LEU B O 1
ATOM 4543 N N . PRO B 1 127 ? -6.695 7.914 23.078 1 91.31 127 PRO B N 1
ATOM 4544 C CA . PRO B 1 127 ? -6.738 7.156 21.828 1 91.31 127 PRO B CA 1
ATOM 4545 C C . PRO B 1 127 ? -7.23 5.723 22.031 1 91.31 127 PRO B C 1
ATOM 4547 O O . PRO B 1 127 ? -6.883 5.078 23.016 1 91.31 127 PRO B O 1
ATOM 4550 N N . VAL B 1 128 ? -8.086 5.332 21.109 1 93.12 128 VAL B N 1
ATOM 4551 C CA . VAL B 1 128 ? -8.648 3.988 21.141 1 93.12 128 VAL B CA 1
ATOM 4552 C C . VAL B 1 128 ? -8.656 3.395 19.734 1 93.12 128 VAL B C 1
ATOM 4554 O O . VAL B 1 128 ? -8.898 4.102 18.75 1 93.12 128 VAL B O 1
ATOM 4557 N N . LEU B 1 129 ? -8.344 2.094 19.625 1 94.69 129 LEU B N 1
ATOM 4558 C CA . LEU B 1 129 ? -8.43 1.395 18.344 1 94.69 129 LEU B CA 1
ATOM 4559 C C . LEU B 1 129 ? -9.852 0.917 18.094 1 94.69 129 LEU B C 1
ATOM 4561 O O . LEU B 1 129 ? -10.477 0.306 18.969 1 94.69 129 LEU B O 1
ATOM 4565 N N . LEU B 1 130 ? -10.359 1.274 16.953 1 95.69 130 LEU B N 1
ATOM 4566 C CA . LEU B 1 130 ? -11.664 0.796 16.531 1 95.69 130 LEU B CA 1
ATOM 4567 C C . LEU B 1 130 ? -11.523 -0.26 15.438 1 95.69 130 LEU B C 1
ATOM 4569 O O . LEU B 1 130 ? -10.906 -0.006 14.398 1 95.69 130 LEU B O 1
ATOM 4573 N N . VAL B 1 131 ? -12.031 -1.439 15.688 1 96.06 131 VAL B N 1
ATOM 4574 C CA . VAL B 1 131 ? -12.008 -2.521 14.711 1 96.06 131 VAL B CA 1
ATOM 4575 C C . VAL B 1 131 ? -13.422 -2.801 14.211 1 96.06 131 VAL B C 1
ATOM 4577 O O . VAL B 1 131 ? -14.328 -3.051 15.008 1 96.06 131 VAL B O 1
ATOM 4580 N N . GLU B 1 132 ? -13.578 -2.717 12.938 1 94.44 132 GLU B N 1
ATOM 4581 C CA . GLU B 1 132 ? -14.859 -3.006 12.297 1 94.44 132 GLU B CA 1
ATOM 4582 C C . GLU B 1 132 ? -14.773 -4.262 11.438 1 94.44 132 GLU B C 1
ATOM 4584 O O . GLU B 1 132 ? -13.875 -4.387 10.594 1 94.44 132 GLU B O 1
ATOM 4589 N N . LEU B 1 133 ? -15.648 -5.188 11.68 1 93.81 133 LEU B N 1
ATOM 4590 C CA . LEU B 1 133 ? -15.797 -6.367 10.828 1 93.81 133 LEU B CA 1
ATOM 4591 C C . LEU B 1 133 ? -17.172 -6.402 10.18 1 93.81 133 LEU B C 1
ATOM 4593 O O . LEU B 1 133 ? -18.188 -6.496 10.875 1 93.81 133 LEU B O 1
ATOM 4597 N N . VAL B 1 134 ? -17.219 -6.273 8.883 1 90.44 134 VAL B N 1
ATOM 4598 C CA . VAL B 1 134 ? -18.453 -6.348 8.102 1 90.44 134 VAL B CA 1
ATOM 4599 C C . VAL B 1 134 ? -18.375 -7.5 7.105 1 90.44 134 VAL B C 1
ATOM 4601 O O . VAL B 1 134 ? -17.734 -7.375 6.055 1 90.44 134 VAL B O 1
ATOM 4604 N N . GLY B 1 135 ? -19.125 -8.578 7.402 1 89.38 135 GLY B N 1
ATOM 4605 C CA . GLY B 1 135 ? -18.844 -9.773 6.617 1 89.38 135 GLY B CA 1
ATOM 4606 C C . GLY B 1 135 ? -17.391 -10.18 6.656 1 89.38 135 GLY B C 1
ATOM 4607 O O . GLY B 1 135 ? -16.797 -10.281 7.73 1 89.38 135 GLY B O 1
ATOM 4608 N N . PRO B 1 136 ? -16.875 -10.484 5.465 1 92.06 136 PRO B N 1
ATOM 4609 C CA . PRO B 1 136 ? -15.445 -10.836 5.465 1 92.06 136 PRO B CA 1
ATOM 4610 C C . PRO B 1 136 ? -14.547 -9.633 5.191 1 92.06 136 PRO B C 1
ATOM 4612 O O . PRO B 1 136 ? -13.562 -9.75 4.445 1 92.06 136 PRO B O 1
ATOM 4615 N N . HIS B 1 137 ? -14.914 -8.5 5.723 1 93.06 137 HIS B N 1
ATOM 4616 C CA . HIS B 1 137 ? -14.117 -7.297 5.531 1 93.06 137 HIS B CA 1
ATOM 4617 C C . HIS B 1 137 ? -13.727 -6.676 6.867 1 93.06 137 HIS B C 1
ATOM 4619 O O . HIS B 1 137 ? -14.578 -6.5 7.746 1 93.06 137 HIS B O 1
ATOM 4625 N N . LEU B 1 138 ? -12.492 -6.359 6.984 1 95.31 138 LEU B N 1
ATOM 4626 C CA . LEU B 1 138 ? -11.945 -5.848 8.234 1 95.31 138 LEU B CA 1
ATOM 4627 C C . LEU B 1 138 ? -11.344 -4.461 8.047 1 95.31 138 LEU B C 1
ATOM 4629 O O . LEU B 1 138 ? -10.609 -4.227 7.082 1 95.31 138 LEU B O 1
ATOM 4633 N N . ARG B 1 139 ? -11.672 -3.518 8.906 1 94.06 139 ARG B N 1
ATOM 4634 C CA . ARG B 1 139 ? -11.062 -2.191 8.906 1 94.06 139 ARG B CA 1
ATOM 4635 C C . ARG B 1 139 ? -10.625 -1.781 10.305 1 94.06 139 ARG B C 1
ATOM 4637 O O . ARG B 1 139 ? -11.32 -2.057 11.281 1 94.06 139 ARG B O 1
ATOM 4644 N N . VAL B 1 140 ? -9.492 -1.169 10.367 1 94.19 140 VAL B N 1
ATOM 4645 C CA . VAL B 1 140 ? -8.992 -0.609 11.617 1 94.19 140 VAL B CA 1
ATOM 4646 C C . VAL B 1 140 ? -9.016 0.916 11.547 1 94.19 140 VAL B C 1
ATOM 4648 O O . VAL B 1 140 ? -8.539 1.505 10.57 1 94.19 140 VAL B O 1
ATOM 4651 N N . SER B 1 141 ? -9.586 1.538 12.555 1 93.31 141 SER B N 1
ATOM 4652 C CA . SER B 1 141 ? -9.641 2.99 12.688 1 93.31 141 SER B CA 1
ATOM 4653 C C . SER B 1 141 ? -9.117 3.441 14.047 1 93.31 141 SER B C 1
ATOM 4655 O O . SER B 1 141 ? -8.875 2.617 14.93 1 93.31 141 SER B O 1
ATOM 4657 N N . LEU B 1 142 ? -8.836 4.734 14.102 1 91.5 142 LEU B N 1
ATOM 4658 C CA . LEU B 1 142 ? -8.383 5.34 15.344 1 91.5 142 LEU B CA 1
ATOM 4659 C C . LEU B 1 142 ? -9.398 6.355 15.859 1 91.5 142 LEU B C 1
ATOM 4661 O O . LEU B 1 142 ? -9.953 7.137 15.078 1 91.5 142 LEU B O 1
ATOM 4665 N N . LEU B 1 143 ? -9.68 6.238 17.141 1 92.44 143 LEU B N 1
ATOM 4666 C CA . LEU B 1 143 ? -10.523 7.199 17.844 1 92.44 143 LEU B CA 1
ATOM 4667 C C . LEU B 1 143 ? -9.703 8.055 18.797 1 92.44 143 LEU B C 1
ATOM 4669 O O . LEU B 1 143 ? -8.773 7.562 19.438 1 92.44 143 LEU B O 1
ATOM 4673 N N . ALA B 1 144 ? -10.008 9.312 18.859 1 90.31 144 ALA B N 1
ATOM 4674 C CA . ALA B 1 144 ? -9.391 10.227 19.812 1 90.31 144 ALA B CA 1
ATOM 4675 C C . ALA B 1 144 ? -10.297 11.422 20.094 1 90.31 144 ALA B C 1
ATOM 4677 O O . ALA B 1 144 ? -11.227 11.703 19.344 1 90.31 144 ALA B O 1
ATOM 4678 N N . SER B 1 145 ? -10.055 12.039 21.203 1 88.25 145 SER B N 1
ATOM 4679 C CA . SER B 1 145 ? -10.758 13.258 21.578 1 88.25 145 SER B CA 1
ATOM 4680 C C . SER B 1 145 ? -9.789 14.352 22.016 1 88.25 145 SER B C 1
ATOM 4682 O O . SER B 1 145 ? -9.422 14.422 23.188 1 88.25 145 SER B O 1
ATOM 4684 N N . PRO B 1 146 ? -9.422 15.25 21.078 1 79.06 146 PRO B N 1
ATOM 4685 C CA . PRO B 1 146 ? -8.453 16.297 21.422 1 79.06 146 PRO B CA 1
ATOM 4686 C C . PRO B 1 146 ? -9.07 17.422 22.25 1 79.06 146 PRO B C 1
ATOM 4688 O O . PRO B 1 146 ? -8.352 18.125 22.969 1 79.06 146 PRO B O 1
ATOM 4691 N N . LYS B 1 147 ? -10.32 17.641 22.047 1 79.31 147 LYS B N 1
ATOM 4692 C CA . LYS B 1 147 ? -11.047 18.688 22.766 1 79.31 147 LYS B CA 1
ATOM 4693 C C . LYS B 1 147 ? -12.367 18.156 23.328 1 79.31 147 LYS B C 1
ATOM 4695 O O . LYS B 1 147 ? -12.828 17.094 22.938 1 79.31 147 LYS B O 1
ATOM 4700 N N . ASP B 1 148 ? -12.906 18.969 24.297 1 73 148 ASP B N 1
ATOM 4701 C CA . ASP B 1 148 ? -14.016 18.516 25.141 1 73 148 ASP B CA 1
ATOM 4702 C C . ASP B 1 148 ? -15.234 18.156 24.281 1 73 148 ASP B C 1
ATOM 4704 O O . ASP B 1 148 ? -15.891 19.031 23.734 1 73 148 ASP B O 1
ATOM 4708 N N . GLY B 1 149 ? -15.438 16.797 24.156 1 72.31 149 GLY B N 1
ATOM 4709 C CA . GLY B 1 149 ? -16.641 16.266 23.531 1 72.31 149 GLY B CA 1
ATOM 4710 C C . GLY B 1 149 ? -16.469 15.977 22.047 1 72.31 149 GLY B C 1
ATOM 4711 O O . GLY B 1 149 ? -17.344 15.375 21.422 1 72.31 149 GLY B O 1
ATOM 4712 N N . VAL B 1 150 ? -15.367 16.469 21.484 1 83.25 150 VAL B N 1
ATOM 4713 C CA . VAL B 1 150 ? -15.156 16.25 20.062 1 83.25 150 VAL B CA 1
ATOM 4714 C C . VAL B 1 150 ? -14.547 14.867 19.828 1 83.25 150 VAL B C 1
ATOM 4716 O O . VAL B 1 150 ? -13.547 14.508 20.453 1 83.25 150 VAL B O 1
ATOM 4719 N N . VAL B 1 151 ? -15.281 14.109 19.031 1 88.94 151 VAL B N 1
ATOM 4720 C CA . VAL B 1 151 ? -14.773 12.789 18.672 1 88.94 151 VAL B CA 1
ATOM 4721 C C . VAL B 1 151 ? -14.195 12.828 17.266 1 88.94 151 VAL B C 1
ATOM 4723 O O . VAL B 1 151 ? -14.844 13.305 16.328 1 88.94 151 VAL B O 1
ATOM 4726 N N . VAL B 1 152 ? -12.945 12.445 17.219 1 87.38 152 VAL B N 1
ATOM 4727 C CA . VAL B 1 152 ? -12.297 12.297 15.914 1 87.38 152 VAL B CA 1
ATOM 4728 C C . VAL B 1 152 ? -12.078 10.812 15.617 1 87.38 152 VAL B C 1
ATOM 4730 O O . VAL B 1 152 ? -11.609 10.07 16.484 1 87.38 152 VAL B O 1
ATOM 4733 N N . CYS B 1 153 ? -12.555 10.391 14.469 1 90.75 153 CYS B N 1
ATOM 4734 C CA . CYS B 1 153 ? -12.352 9.016 14.016 1 90.75 153 CYS B CA 1
ATOM 4735 C C . CYS B 1 153 ? -11.727 8.992 12.625 1 90.75 153 CYS B C 1
ATOM 4737 O O . CYS B 1 153 ? -12.219 9.641 11.703 1 90.75 153 CYS B O 1
ATOM 4739 N N . GLU B 1 154 ? -10.68 8.258 12.523 1 87.75 154 GLU B N 1
ATOM 4740 C CA . GLU B 1 154 ? -10.008 8.188 11.234 1 87.75 154 GLU B CA 1
ATOM 4741 C C . GLU B 1 154 ? -9.641 6.746 10.883 1 87.75 154 GLU B C 1
ATOM 4743 O O . GLU B 1 154 ? -8.961 6.066 11.656 1 87.75 154 GLU B O 1
ATOM 4748 N N . PRO B 1 155 ? -10.125 6.289 9.688 1 89.81 155 PRO B N 1
ATOM 4749 C CA . PRO B 1 155 ? -9.656 4.977 9.242 1 89.81 155 PRO B CA 1
ATOM 4750 C C . PRO B 1 155 ? -8.164 4.965 8.906 1 89.81 155 PRO B C 1
ATOM 4752 O O . PRO B 1 155 ? -7.676 5.863 8.219 1 89.81 155 PRO B O 1
ATOM 4755 N N . VAL B 1 156 ? -7.477 3.988 9.414 1 88.19 156 VAL B N 1
ATOM 4756 C CA . VAL B 1 156 ? -6.051 3.908 9.117 1 88.19 156 VAL B CA 1
ATOM 4757 C C . VAL B 1 156 ? -5.793 2.783 8.117 1 88.19 156 VAL B C 1
ATOM 4759 O O . VAL B 1 156 ? -4.68 2.641 7.605 1 88.19 156 VAL B O 1
ATOM 4762 N N . THR B 1 157 ? -6.766 1.982 7.832 1 89.94 157 THR B N 1
ATOM 4763 C CA . THR B 1 157 ? -6.746 1.003 6.75 1 89.94 157 THR B CA 1
ATOM 4764 C C . THR B 1 157 ? -8.023 1.093 5.914 1 89.94 157 THR B C 1
ATOM 4766 O O . THR B 1 157 ? -9.055 1.564 6.398 1 89.94 157 THR B O 1
ATOM 4769 N N . PRO B 1 158 ? -7.945 0.647 4.645 1 90.69 158 PRO B N 1
ATOM 4770 C CA . PRO B 1 158 ? -9.219 0.365 3.98 1 90.69 158 PRO B CA 1
ATOM 4771 C C . PRO B 1 158 ? -9.906 -0.88 4.535 1 90.69 158 PRO B C 1
ATOM 4773 O O . PRO B 1 158 ? -9.438 -1.466 5.516 1 90.69 158 PRO B O 1
ATOM 4776 N N . PHE B 1 159 ? -11.094 -1.143 3.99 1 92.5 159 PHE B N 1
ATOM 4777 C CA . PHE B 1 159 ? -11.68 -2.445 4.293 1 92.5 159 PHE B CA 1
ATOM 4778 C C . PHE B 1 159 ? -10.93 -3.555 3.564 1 92.5 159 PHE B C 1
ATOM 4780 O O . PHE B 1 159 ? -11.016 -3.67 2.34 1 92.5 159 PHE B O 1
ATOM 4787 N N . LEU B 1 160 ? -10.258 -4.312 4.32 1 93.06 160 LEU B N 1
ATOM 4788 C CA . LEU B 1 160 ? -9.5 -5.438 3.771 1 93.06 160 LEU B CA 1
ATOM 4789 C C . LEU B 1 160 ? -10.391 -6.672 3.646 1 93.06 160 LEU B C 1
ATOM 4791 O O . LEU B 1 160 ? -11.102 -7.023 4.586 1 93.06 160 LEU B O 1
ATOM 4795 N N . HIS B 1 161 ? -10.383 -7.266 2.475 1 91.88 161 HIS B N 1
ATOM 4796 C CA . HIS B 1 161 ? -11.109 -8.523 2.352 1 91.88 161 HIS B CA 1
ATOM 4797 C C . HIS B 1 161 ? -10.352 -9.664 3.018 1 91.88 161 HIS B C 1
ATOM 4799 O O . HIS B 1 161 ? -9.125 -9.758 2.891 1 91.88 161 HIS B O 1
ATOM 4805 N N . LEU B 1 162 ? -11.078 -10.43 3.734 1 94.12 162 LEU B N 1
ATOM 4806 C CA . LEU B 1 162 ? -10.508 -11.578 4.434 1 94.12 162 LEU B CA 1
ATOM 4807 C C . LEU B 1 162 ? -10.766 -12.859 3.656 1 94.12 162 LEU B C 1
ATOM 4809 O O . LEU B 1 162 ? -11.383 -13.797 4.176 1 94.12 162 LEU B O 1
ATOM 4813 N N . PHE B 1 163 ? -10.234 -12.922 2.438 1 91.38 163 PHE B N 1
ATOM 4814 C CA . PHE B 1 163 ? -10.242 -14.117 1.603 1 91.38 163 PHE B CA 1
ATOM 4815 C C . PHE B 1 163 ? -8.883 -14.797 1.62 1 91.38 163 PHE B C 1
ATOM 4817 O O . PHE B 1 163 ? -7.848 -14.133 1.683 1 91.38 163 PHE B O 1
ATOM 4824 N N . ASN B 1 164 ? -8.93 -16.109 1.655 1 89.38 164 ASN B N 1
ATOM 4825 C CA . ASN B 1 164 ? -7.66 -16.797 1.493 1 89.38 164 ASN B CA 1
ATOM 4826 C C . ASN B 1 164 ? -7.141 -16.703 0.062 1 89.38 164 ASN B C 1
ATOM 4828 O O . ASN B 1 164 ? -7.602 -17.422 -0.825 1 89.38 164 ASN B O 1
ATOM 4832 N N . MET B 1 165 ? -6.211 -15.82 -0.097 1 85.12 165 MET B N 1
ATOM 4833 C CA . MET B 1 165 ? -5.633 -15.57 -1.414 1 85.12 165 MET B CA 1
ATOM 4834 C C . MET B 1 165 ? -4.141 -15.875 -1.42 1 85.12 165 MET B C 1
ATOM 4836 O O . MET B 1 165 ? -3.363 -15.188 -2.08 1 85.12 165 MET B O 1
ATOM 4840 N N . SER B 1 166 ? -3.705 -16.828 -0.661 1 80.06 166 SER B N 1
ATOM 4841 C CA . SER B 1 166 ? -2.299 -17.172 -0.484 1 80.06 166 SER B CA 1
ATOM 4842 C C . SER B 1 166 ? -1.641 -17.516 -1.818 1 80.06 166 SER B C 1
ATOM 4844 O O . SER B 1 166 ? -0.469 -17.188 -2.035 1 80.06 166 SER B O 1
ATOM 4846 N N . SER B 1 167 ? -2.404 -18.078 -2.758 1 75.06 167 SER B N 1
ATOM 4847 C CA . SER B 1 167 ? -1.849 -18.516 -4.035 1 75.06 167 SER B CA 1
ATOM 4848 C C . SER B 1 167 ? -1.897 -17.391 -5.07 1 75.06 167 SER B C 1
ATOM 4850 O O . SER B 1 167 ? -0.967 -17.234 -5.863 1 75.06 167 SER B O 1
ATOM 4852 N N . SER B 1 168 ? -2.943 -16.609 -4.973 1 76 168 SER B N 1
ATOM 4853 C CA . SER B 1 168 ? -3.17 -15.641 -6.039 1 76 168 SER B CA 1
ATOM 4854 C C . SER B 1 168 ? -2.592 -14.273 -5.676 1 76 168 SER B C 1
ATOM 4856 O O . SER B 1 168 ? -2.039 -13.578 -6.531 1 76 168 SER B O 1
ATOM 4858 N N . GLN B 1 169 ? -2.754 -13.953 -4.395 1 80.94 169 GLN B N 1
ATOM 4859 C CA . GLN B 1 169 ? -2.283 -12.641 -3.945 1 80.94 169 GLN B CA 1
ATOM 4860 C C . GLN B 1 169 ? -1.574 -12.75 -2.598 1 80.94 169 GLN B C 1
ATOM 4862 O O . GLN B 1 169 ? -2.061 -12.227 -1.594 1 80.94 169 GLN B O 1
ATOM 4867 N N . PRO B 1 170 ? -0.371 -13.266 -2.652 1 81.75 170 PRO B N 1
ATOM 4868 C CA . PRO B 1 170 ? 0.356 -13.414 -1.39 1 81.75 170 PRO B CA 1
ATOM 4869 C C . PRO B 1 170 ? 0.635 -12.07 -0.714 1 81.75 170 PRO B C 1
ATOM 4871 O O . PRO B 1 170 ? 0.682 -11.992 0.516 1 81.75 170 PRO B O 1
ATOM 4874 N N . ASP B 1 171 ? 0.742 -11.062 -1.485 1 82.06 171 ASP B N 1
ATOM 4875 C CA . ASP B 1 171 ? 1.006 -9.742 -0.922 1 82.06 171 ASP B CA 1
ATOM 4876 C C . ASP B 1 171 ? -0.184 -9.242 -0.105 1 82.06 171 ASP B C 1
ATOM 4878 O O . ASP B 1 171 ? -0.01 -8.539 0.888 1 82.06 171 ASP B O 1
ATOM 4882 N N . HIS B 1 172 ? -1.326 -9.594 -0.588 1 86.5 172 HIS B N 1
ATOM 4883 C CA . HIS B 1 172 ? -2.51 -9.219 0.179 1 86.5 172 HIS B CA 1
ATOM 4884 C C . HIS B 1 172 ? -2.531 -9.922 1.533 1 86.5 172 HIS B C 1
ATOM 4886 O O . HIS B 1 172 ? -2.83 -9.297 2.555 1 86.5 172 HIS B O 1
ATOM 4892 N N . MET B 1 173 ? -2.199 -11.211 1.496 1 89.62 173 MET B N 1
ATOM 4893 C CA . MET B 1 173 ? -2.148 -11.961 2.748 1 89.62 173 MET B CA 1
ATOM 4894 C C . MET B 1 173 ? -1.142 -11.344 3.713 1 89.62 173 MET B C 1
ATOM 4896 O O . MET B 1 173 ? -1.415 -11.227 4.906 1 89.62 173 MET B O 1
ATOM 4900 N N . THR B 1 174 ? -0.065 -10.969 3.148 1 88.94 174 THR B N 1
ATOM 4901 C CA . THR B 1 174 ? 0.978 -10.328 3.945 1 88.94 174 THR B CA 1
ATOM 4902 C C . THR B 1 174 ? 0.486 -9.008 4.52 1 88.94 174 THR B C 1
ATOM 4904 O O . THR B 1 174 ? 0.781 -8.672 5.668 1 88.94 174 THR B O 1
ATOM 4907 N N . ARG B 1 175 ? -0.264 -8.281 3.764 1 88.81 175 ARG B N 1
ATOM 4908 C CA . ARG B 1 175 ? -0.826 -7.02 4.223 1 88.81 175 ARG B CA 1
ATOM 4909 C C . ARG B 1 175 ? -1.772 -7.234 5.398 1 88.81 175 ARG B C 1
ATOM 4911 O O . ARG B 1 175 ? -1.739 -6.48 6.375 1 88.81 175 ARG B O 1
ATOM 4918 N N . VAL B 1 176 ? -2.586 -8.219 5.285 1 93.06 176 VAL B N 1
ATOM 4919 C CA . VAL B 1 176 ? -3.51 -8.531 6.371 1 93.06 176 VAL B CA 1
ATOM 4920 C C . VAL B 1 176 ? -2.725 -8.867 7.641 1 93.06 176 VAL B C 1
ATOM 4922 O O . VAL B 1 176 ? -3.02 -8.336 8.719 1 93.06 176 VAL B O 1
ATOM 4925 N N . ALA B 1 177 ? -1.676 -9.664 7.48 1 93.5 177 ALA B N 1
ATOM 4926 C CA . ALA B 1 177 ? -0.846 -10.039 8.625 1 93.5 177 ALA B CA 1
ATOM 4927 C C . ALA B 1 177 ? -0.184 -8.812 9.242 1 93.5 177 ALA B C 1
ATOM 4929 O O . ALA B 1 177 ? -0.11 -8.695 10.469 1 93.5 177 ALA B O 1
ATOM 4930 N N . ARG B 1 178 ? 0.267 -7.938 8.422 1 91.25 178 ARG B N 1
ATOM 4931 C CA . ARG B 1 178 ? 0.926 -6.727 8.906 1 91.25 178 ARG B CA 1
ATOM 4932 C C . ARG B 1 178 ? -0.046 -5.852 9.688 1 91.25 178 ARG B C 1
ATOM 4934 O O . ARG B 1 178 ? 0.323 -5.262 10.703 1 91.25 178 ARG B O 1
ATOM 4941 N N . VAL B 1 179 ? -1.199 -5.719 9.211 1 92.5 179 VAL B N 1
ATOM 4942 C CA . VAL B 1 179 ? -2.219 -4.914 9.875 1 92.5 179 VAL B CA 1
ATOM 4943 C C . VAL B 1 179 ? -2.549 -5.523 11.234 1 92.5 179 VAL B C 1
ATOM 4945 O O . VAL B 1 179 ? -2.67 -4.805 12.227 1 92.5 179 VAL B O 1
ATOM 4948 N N . LEU B 1 180 ? -2.652 -6.828 11.297 1 94.25 180 LEU B N 1
ATOM 4949 C CA . LEU B 1 180 ? -2.965 -7.5 12.555 1 94.25 180 LEU B CA 1
ATOM 4950 C C . LEU B 1 180 ? -1.817 -7.352 13.547 1 94.25 180 LEU B C 1
ATOM 4952 O O . LEU B 1 180 ? -2.047 -7.16 14.742 1 94.25 180 LEU B O 1
ATOM 4956 N N . ARG B 1 181 ? -0.622 -7.43 13.047 1 92.62 181 ARG B N 1
ATOM 4957 C CA . ARG B 1 181 ? 0.528 -7.211 13.922 1 92.62 181 ARG B CA 1
ATOM 4958 C C . ARG B 1 181 ? 0.529 -5.793 14.477 1 92.62 181 ARG B C 1
ATOM 4960 O O . ARG B 1 181 ? 0.782 -5.59 15.672 1 92.62 181 ARG B O 1
ATOM 4967 N N . ALA B 1 182 ? 0.26 -4.867 13.57 1 90.81 182 ALA B N 1
ATOM 4968 C CA . ALA B 1 182 ? 0.179 -3.479 14.016 1 90.81 182 ALA B CA 1
ATOM 4969 C C . ALA B 1 182 ? -0.913 -3.299 15.062 1 90.81 182 ALA B C 1
ATOM 4971 O O . ALA B 1 182 ? -0.74 -2.547 16.031 1 90.81 182 ALA B O 1
ATOM 4972 N N . LEU B 1 183 ? -2.008 -3.941 14.883 1 92.81 183 LEU B N 1
ATOM 4973 C CA . LEU B 1 183 ? -3.111 -3.895 15.836 1 92.81 183 LEU B CA 1
ATOM 4974 C C . LEU B 1 183 ? -2.682 -4.438 17.188 1 92.81 183 LEU B C 1
ATOM 4976 O O . LEU B 1 183 ? -2.941 -3.816 18.234 1 92.81 183 LEU B O 1
ATOM 4980 N N . GLN B 1 184 ? -2.068 -5.586 17.188 1 93.88 184 GLN B N 1
ATOM 4981 C CA . GLN B 1 184 ? -1.589 -6.191 18.422 1 93.88 184 GLN B CA 1
ATOM 4982 C C . GLN B 1 184 ? -0.611 -5.273 19.141 1 93.88 184 GLN B C 1
ATOM 4984 O O . GLN B 1 184 ? -0.717 -5.074 20.359 1 93.88 184 GLN B O 1
ATOM 4989 N N . ARG B 1 185 ? 0.314 -4.785 18.453 1 90.75 185 ARG B N 1
ATOM 4990 C CA . ARG B 1 185 ? 1.293 -3.871 19.031 1 90.75 185 ARG B CA 1
ATOM 4991 C C . ARG B 1 185 ? 0.619 -2.607 19.562 1 90.75 185 ARG B C 1
ATOM 4993 O O . ARG B 1 185 ? 1.008 -2.076 20.594 1 90.75 185 ARG B O 1
ATOM 5000 N N . GLY B 1 186 ? -0.327 -2.125 18.75 1 91 186 GLY B N 1
ATOM 5001 C CA . GLY B 1 186 ? -1.072 -0.953 19.188 1 91 186 GLY B CA 1
ATOM 5002 C C . GLY B 1 186 ? -1.777 -1.149 20.516 1 91 186 GLY B C 1
ATOM 5003 O O . GLY B 1 186 ? -1.728 -0.278 21.391 1 91 186 GLY B O 1
ATOM 5004 N N . VAL B 1 187 ? -2.418 -2.268 20.688 1 93.06 187 VAL B N 1
ATOM 5005 C CA . VAL B 1 187 ? -3.105 -2.578 21.938 1 93.06 187 VAL B CA 1
ATOM 5006 C C . VAL B 1 187 ? -2.098 -2.619 23.094 1 93.06 187 VAL B C 1
ATOM 5008 O O . VAL B 1 187 ? -2.344 -2.057 24.156 1 93.06 187 VAL B O 1
ATOM 5011 N N . ARG B 1 188 ? -0.973 -3.213 22.875 1 91.75 188 ARG B N 1
ATOM 5012 C CA . ARG B 1 188 ? 0.058 -3.324 23.891 1 91.75 188 ARG B CA 1
ATOM 5013 C C . ARG B 1 188 ? 0.621 -1.955 24.25 1 91.75 188 ARG B C 1
ATOM 5015 O O . ARG B 1 188 ? 0.843 -1.659 25.438 1 91.75 188 ARG B O 1
ATOM 5022 N N . LEU B 1 189 ? 0.858 -1.204 23.281 1 89.88 189 LEU B N 1
ATOM 5023 C CA . LEU B 1 189 ? 1.408 0.129 23.5 1 89.88 189 LEU B CA 1
ATOM 5024 C C . LEU B 1 189 ? 0.422 1 24.266 1 89.88 189 LEU B C 1
ATOM 5026 O O . LEU B 1 189 ? 0.81 1.712 25.203 1 89.88 189 LEU B O 1
ATOM 5030 N N . LEU B 1 190 ? -0.827 0.997 23.844 1 91.44 190 LEU B N 1
ATOM 5031 C CA . LEU B 1 190 ? -1.85 1.772 24.547 1 91.44 190 LEU B CA 1
ATOM 5032 C C . LEU B 1 190 ? -2 1.308 25.984 1 91.44 190 LEU B C 1
ATOM 5034 O O . LEU B 1 190 ? -2.17 2.127 26.891 1 91.44 190 LEU B O 1
ATOM 5038 N N . ARG B 1 191 ? -1.951 0.03 26.172 1 92.19 191 ARG B N 1
ATOM 5039 C CA . ARG B 1 191 ? -2.039 -0.522 27.516 1 92.19 191 ARG B CA 1
ATOM 5040 C C . ARG B 1 191 ? -0.923 0.021 28.406 1 92.19 191 ARG B C 1
ATOM 5042 O O . ARG B 1 191 ? -1.177 0.468 29.516 1 92.19 191 ARG B O 1
ATOM 5049 N N . ALA B 1 192 ? 0.249 -0.051 27.922 1 91.25 192 ALA B N 1
ATOM 5050 C CA . ALA B 1 192 ? 1.401 0.43 28.688 1 91.25 192 ALA B CA 1
ATOM 5051 C C . ALA B 1 192 ? 1.27 1.917 29 1 91.25 192 ALA B C 1
ATOM 5053 O O . ALA B 1 192 ? 1.56 2.35 30.125 1 91.25 192 ALA B O 1
ATOM 5054 N N . GLU B 1 193 ? 0.84 2.645 28.078 1 87.69 193 GLU B N 1
ATOM 5055 C CA . GLU B 1 193 ? 0.691 4.086 28.234 1 87.69 193 GLU B CA 1
ATOM 5056 C C . GLU B 1 193 ? -0.387 4.414 29.266 1 87.69 193 GLU B C 1
ATOM 5058 O O . GLU B 1 193 ? -0.196 5.281 30.125 1 87.69 193 GLU B O 1
ATOM 5063 N N . TYR B 1 194 ? -1.501 3.768 29.203 1 90.12 194 TYR B N 1
ATOM 5064 C CA . TYR B 1 194 ? -2.607 4.043 30.109 1 90.12 194 TYR B CA 1
ATOM 5065 C C . TYR B 1 194 ? -2.285 3.566 31.516 1 90.12 194 TYR B C 1
ATOM 5067 O O . TYR B 1 194 ? -2.645 4.223 32.5 1 90.12 194 TYR B O 1
ATOM 5075 N N . GLU B 1 195 ? -1.666 2.506 31.562 1 91.38 195 GLU B N 1
ATOM 5076 C CA . GLU B 1 195 ? -1.244 2.043 32.875 1 91.38 195 GLU B CA 1
ATOM 5077 C C . GLU B 1 195 ? -0.299 3.041 33.531 1 91.38 195 GLU B C 1
ATOM 5079 O O . GLU B 1 195 ? -0.452 3.363 34.719 1 91.38 195 GLU B O 1
ATOM 5084 N N . GLY B 1 196 ? 0.648 3.453 32.75 1 89.94 196 GLY B N 1
ATOM 5085 C CA . GLY B 1 196 ? 1.558 4.465 33.281 1 89.94 196 GLY B CA 1
ATOM 5086 C C . GLY B 1 196 ? 0.854 5.738 33.688 1 89.94 196 GLY B C 1
ATOM 5087 O O . GLY B 1 196 ? 1.151 6.293 34.75 1 89.94 196 GLY B O 1
ATOM 5088 N N . LEU B 1 197 ? -0.045 6.188 32.906 1 89.38 197 LEU B N 1
ATOM 5089 C CA . LEU B 1 197 ? -0.79 7.406 33.219 1 89.38 197 LEU B CA 1
ATOM 5090 C C . LEU B 1 197 ? -1.638 7.238 34.469 1 89.38 197 LEU B C 1
ATOM 5092 O O . LEU B 1 197 ? -1.631 8.102 35.344 1 89.38 197 LEU B O 1
ATOM 5096 N N . ILE B 1 198 ? -2.354 6.176 34.562 1 89.81 198 ILE B N 1
ATOM 5097 C CA . ILE B 1 198 ? -3.25 5.93 35.688 1 89.81 198 ILE B CA 1
ATOM 5098 C C . ILE B 1 198 ? -2.436 5.762 36.969 1 89.81 198 ILE B C 1
ATOM 5100 O O . ILE B 1 198 ? -2.836 6.242 38.031 1 89.81 198 ILE B O 1
ATOM 5104 N N . ASP B 1 199 ? -1.298 5.164 36.844 1 90.69 199 ASP B N 1
ATOM 5105 C CA . ASP B 1 199 ? -0.413 4.996 38 1 90.69 199 ASP B CA 1
ATOM 5106 C C . ASP B 1 199 ? 0.072 6.348 38.5 1 90.69 199 ASP B C 1
ATOM 5108 O O . ASP B 1 199 ? 0.31 6.508 39.719 1 90.69 199 ASP B O 1
ATOM 5112 N N . SER B 1 200 ? 0.227 7.227 37.656 1 87.81 200 SER B N 1
ATOM 5113 C CA . SER B 1 200 ? 0.747 8.539 38.031 1 87.81 200 SER B CA 1
ATOM 5114 C C . SER B 1 200 ? -0.337 9.406 38.656 1 87.81 200 SER B C 1
ATOM 5116 O O . SER B 1 200 ? -0.04 10.438 39.25 1 87.81 200 SER B O 1
ATOM 5118 N N . LEU B 1 201 ? -1.569 8.977 38.562 1 84.31 201 LEU B N 1
ATOM 5119 C CA . LEU B 1 201 ? -2.678 9.727 39.125 1 84.31 201 LEU B CA 1
ATOM 5120 C C . LEU B 1 201 ? -2.736 9.539 40.656 1 84.31 201 LEU B C 1
ATOM 5122 O O . LEU B 1 201 ? -2.363 8.484 41.156 1 84.31 201 LEU B O 1
ATOM 5126 N N . PRO B 1 202 ? -2.99 10.688 41.375 1 76.5 202 PRO B N 1
ATOM 5127 C CA . PRO B 1 202 ? -3.104 10.555 42.844 1 76.5 202 PRO B CA 1
ATOM 5128 C C . PRO B 1 202 ? -4.176 9.555 43.25 1 76.5 202 PRO B C 1
ATOM 5130 O O . PRO B 1 202 ? -5.145 9.336 42.531 1 76.5 202 PRO B O 1
ATOM 5133 N N . ALA B 1 203 ? -3.801 8.648 44.188 1 62.91 203 ALA B N 1
ATOM 5134 C CA . ALA B 1 203 ? -4.676 7.605 44.719 1 62.91 203 ALA B CA 1
ATOM 5135 C C . ALA B 1 203 ? -5.988 8.195 45.219 1 62.91 203 ALA B C 1
ATOM 5137 O O . ALA B 1 203 ? -6.84 7.469 45.75 1 62.91 203 ALA B O 1
ATOM 5138 N N . GLU B 1 204 ? -6.371 9.414 45.188 1 54.69 204 GLU B N 1
ATOM 5139 C CA . GLU B 1 204 ? -7.566 9.836 45.906 1 54.69 204 GLU B CA 1
ATOM 5140 C C . GLU B 1 204 ? -8.789 9.047 45.438 1 54.69 204 GLU B C 1
ATOM 5142 O O . GLU B 1 204 ? -8.969 8.797 44.25 1 54.69 204 GLU B O 1
ATOM 5147 N N . PRO B 1 205 ? -9.43 8.406 46.5 1 47.38 205 PRO B N 1
ATOM 5148 C CA . PRO B 1 205 ? -10.633 7.621 46.25 1 47.38 205 PRO B CA 1
ATOM 5149 C C . PRO B 1 205 ? -11.641 8.359 45.375 1 47.38 205 PRO B C 1
ATOM 5151 O O . PRO B 1 205 ? -11.812 9.57 45.5 1 47.38 205 PRO B O 1
ATOM 5154 N N . LEU B 1 206 ? -11.703 8.047 44.094 1 47.56 206 LEU B N 1
ATOM 5155 C CA . LEU B 1 206 ? -12.875 8.609 43.438 1 47.56 206 LEU B CA 1
ATOM 5156 C C . LEU B 1 206 ? -14.047 8.734 44.406 1 47.56 206 LEU B C 1
ATOM 5158 O O . LEU B 1 206 ? -14.219 7.883 45.281 1 47.56 206 LEU B O 1
ATOM 5162 N N . PRO B 1 207 ? -14.625 9.914 44.75 1 39 207 PRO B N 1
ATOM 5163 C CA . PRO B 1 207 ? -15.773 9.93 45.656 1 39 207 PRO B CA 1
ATOM 5164 C C . PRO B 1 207 ? -16.734 8.773 45.406 1 39 207 PRO B C 1
ATOM 5166 O O . PRO B 1 207 ? -17 8.422 44.25 1 39 207 PRO B O 1
ATOM 5169 N N . ALA B 1 208 ? -16.797 7.734 46.281 1 34.5 208 ALA B N 1
ATOM 5170 C CA . ALA B 1 208 ? -17.781 6.645 46.375 1 34.5 208 ALA B CA 1
ATOM 5171 C C . ALA B 1 208 ? -19.203 7.176 46.25 1 34.5 208 ALA B C 1
ATOM 5173 O O . ALA B 1 208 ? -20.156 6.461 46.531 1 34.5 208 ALA B O 1
ATOM 5174 N N . GLY B 1 209 ? -19.594 8.555 46.531 1 32.34 209 GLY B N 1
ATOM 5175 C CA . GLY B 1 209 ? -21 8.836 46.781 1 32.34 209 GLY B CA 1
ATOM 5176 C C . GLY B 1 209 ? -21.938 8.25 45.75 1 32.34 209 GLY B C 1
ATOM 5177 O O . GLY B 1 209 ? -21.688 8.375 44.531 1 32.34 209 GLY B O 1
ATOM 5178 N N . GLY B 1 210 ? -22.766 7.164 46.094 1 32.44 210 GLY B N 1
ATOM 5179 C CA . GLY B 1 210 ? -23.969 6.465 45.688 1 32.44 210 GLY B CA 1
ATOM 5180 C C . GLY B 1 210 ? -25.094 7.402 45.281 1 32.44 210 GLY B C 1
ATOM 5181 O O . GLY B 1 210 ? -26.25 6.988 45.156 1 32.44 210 GLY B O 1
ATOM 5182 N N . GLY B 1 211 ? -25.312 8.672 45.906 1 29.08 211 GLY B N 1
ATOM 5183 C CA . GLY B 1 211 ? -26.609 9.258 45.625 1 29.08 211 GLY B CA 1
ATOM 5184 C C . GLY B 1 211 ? -26.953 9.32 44.156 1 29.08 211 GLY B C 1
ATOM 5185 O O . GLY B 1 211 ? -26.047 9.312 43.312 1 29.08 211 GLY B O 1
ATOM 5186 N N . SER B 1 212 ? -28.25 8.797 43.812 1 29.83 212 SER B N 1
ATOM 5187 C CA . SER B 1 212 ? -29.094 8.867 42.625 1 29.83 212 SER B CA 1
ATOM 5188 C C . SER B 1 212 ? -29.078 10.266 42.031 1 29.83 212 SER B C 1
ATOM 5190 O O . SER B 1 212 ? -29.969 11.078 42.281 1 29.83 212 SER B O 1
ATOM 5192 N N . ALA B 1 213 ? -28.219 11.156 42.344 1 27.36 213 ALA B N 1
ATOM 5193 C CA . ALA B 1 213 ? -28.531 12.461 41.781 1 27.36 213 ALA B CA 1
ATOM 5194 C C . ALA B 1 213 ? -29.031 12.312 40.344 1 27.36 213 ALA B C 1
ATOM 5196 O O . ALA B 1 213 ? -28.625 11.391 39.625 1 27.36 213 ALA B O 1
ATOM 5197 N N . SER B 1 214 ? -30.281 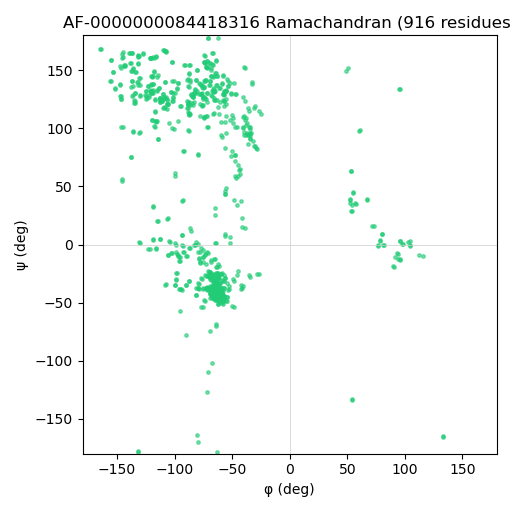12.945 40.094 1 29.14 214 SER B N 1
ATOM 5198 C CA . SER B 1 214 ? -31.062 13.133 38.875 1 29.14 214 SER B CA 1
ATOM 5199 C C . SER B 1 214 ? -30.156 13.328 37.656 1 29.14 214 SER B C 1
ATOM 5201 O O . SER B 1 214 ? -29.297 14.203 37.656 1 29.14 214 SER B O 1
ATOM 5203 N N . TYR B 1 215 ? -29.812 12.398 37 1 30.39 215 TYR B N 1
ATOM 5204 C CA . TYR B 1 215 ? -29.234 12.281 35.656 1 30.39 215 TYR B CA 1
ATOM 5205 C C . TYR B 1 215 ? -29.641 13.453 34.781 1 30.39 215 TYR B C 1
ATOM 5207 O O . TYR B 1 215 ? -29.297 13.508 33.594 1 30.39 215 TYR B O 1
ATOM 5215 N N . ALA B 1 216 ? -30.828 14.125 35.094 1 31.52 216 ALA B N 1
ATOM 5216 C CA . ALA B 1 216 ? -31.578 14.977 34.156 1 31.52 216 ALA B CA 1
ATOM 5217 C C . ALA B 1 216 ? -30.75 16.188 33.75 1 31.52 216 ALA B C 1
ATOM 5219 O O . ALA B 1 216 ? -30.766 16.594 32.594 1 31.52 216 ALA B O 1
ATOM 5220 N N . SER B 1 217 ? -30.453 17.203 34.688 1 32.28 217 SER B N 1
ATOM 5221 C CA . SER B 1 217 ? -30.203 18.562 34.188 1 32.28 217 SER B CA 1
ATOM 5222 C C . SER B 1 217 ? -28.781 18.703 33.688 1 32.28 217 SER B C 1
ATOM 5224 O O . SER B 1 217 ? -28.406 19.766 33.156 1 32.28 217 SER B O 1
ATOM 5226 N N . ALA B 1 218 ? -27.734 18.047 34.375 1 35.66 218 ALA B N 1
ATOM 5227 C CA . ALA B 1 218 ? -26.406 18.578 34.094 1 35.66 218 ALA B CA 1
ATOM 5228 C C . ALA B 1 218 ? -25.922 18.062 32.75 1 35.66 218 ALA B C 1
ATOM 5230 O O . ALA B 1 218 ? -26.172 16.906 32.375 1 35.66 218 ALA B O 1
ATOM 5231 N N . GLY B 1 219 ? -25.797 18.828 31.734 1 45.38 219 GLY B N 1
ATOM 5232 C CA . GLY B 1 219 ? -25.141 18.547 30.469 1 45.38 219 GLY B CA 1
ATOM 5233 C C . GLY B 1 219 ? -23.938 17.609 30.609 1 45.38 219 GLY B C 1
ATOM 5234 O O . GLY B 1 219 ? -23.484 17.344 31.719 1 45.38 219 GLY B O 1
ATOM 5235 N N . PRO B 1 220 ? -23.75 16.672 29.672 1 53.88 220 PRO B N 1
ATOM 5236 C CA . PRO B 1 220 ? -22.625 15.719 29.672 1 53.88 220 PRO B CA 1
ATOM 5237 C C . PRO B 1 220 ? -21.344 16.328 30.234 1 53.88 220 PRO B C 1
ATOM 5239 O O . PRO B 1 220 ? -21.031 17.484 29.938 1 53.88 220 PRO B O 1
ATOM 5242 N N . TRP B 1 221 ? -21 16.031 31.516 1 60.31 221 TRP B N 1
ATOM 5243 C CA . TRP B 1 221 ? -19.734 16.469 32.125 1 60.31 221 TRP B CA 1
ATOM 5244 C C . TRP B 1 221 ? -18.547 16.078 31.234 1 60.31 221 TRP B C 1
ATOM 5246 O O . TRP B 1 221 ? -18.422 14.93 30.828 1 60.31 221 TRP B O 1
ATOM 5256 N N . LEU B 1 222 ? -17.906 17.016 30.547 1 67.94 222 LEU B N 1
ATOM 5257 C CA . LEU B 1 222 ? -16.609 16.734 29.953 1 67.94 222 LEU B CA 1
ATOM 5258 C C . LEU B 1 222 ? -15.5 17.469 30.703 1 67.94 222 LEU B C 1
ATOM 5260 O O . LEU B 1 222 ? -15.609 18.656 30.984 1 67.94 222 LEU B O 1
ATOM 5264 N N . PRO B 1 223 ? -14.539 16.672 31.328 1 70.88 223 PRO B N 1
ATOM 5265 C CA . PRO B 1 223 ? -13.422 17.344 32 1 70.88 223 PRO B CA 1
ATOM 5266 C C . PRO B 1 223 ? -12.672 18.312 31.109 1 70.88 223 PRO B C 1
ATOM 5268 O O . PRO B 1 223 ? -12.617 18.109 29.891 1 70.88 223 PRO B O 1
ATOM 5271 N N . GLU B 1 224 ? -12.266 19.438 31.75 1 77.62 224 GLU B N 1
ATOM 5272 C CA . GLU B 1 224 ? -11.422 20.375 31.016 1 77.62 224 GLU B CA 1
ATOM 5273 C C . GLU B 1 224 ? -10.07 19.766 30.688 1 77.62 224 GLU B C 1
ATOM 5275 O O . GLU B 1 224 ? -9.336 19.344 31.594 1 77.62 224 GLU B O 1
ATOM 5280 N N . ARG B 1 225 ? -9.641 19.703 29.5 1 84.75 225 ARG B N 1
ATOM 5281 C CA . ARG B 1 225 ? -8.438 19.031 29.031 1 84.75 225 ARG B CA 1
ATOM 5282 C C . ARG B 1 225 ? -7.227 19.953 29.109 1 84.75 225 ARG B C 1
ATOM 5284 O O . ARG B 1 225 ? -7.371 21.188 29 1 84.75 225 ARG B O 1
ATOM 5291 N N . ASP B 1 226 ? -6.098 19.344 29.359 1 85.19 226 ASP B N 1
ATOM 5292 C CA . ASP B 1 226 ? -4.828 20.047 29.266 1 85.19 226 ASP B CA 1
ATOM 5293 C C . ASP B 1 226 ? -4.641 20.656 27.875 1 85.19 226 ASP B C 1
ATOM 5295 O O . ASP B 1 226 ? -4.801 19.984 26.859 1 85.19 226 ASP B O 1
ATOM 5299 N N . ALA B 1 227 ? -4.297 21.938 27.828 1 84.06 227 ALA B N 1
ATOM 5300 C CA . ALA B 1 227 ? -4.164 22.672 26.578 1 84.06 227 ALA B CA 1
ATOM 5301 C C . ALA B 1 227 ? -3.062 22.078 25.703 1 84.06 227 ALA B C 1
ATOM 5303 O O . ALA B 1 227 ? -3.109 22.188 24.469 1 84.06 227 ALA B O 1
ATOM 5304 N N . SER B 1 228 ? -2.098 21.422 26.344 1 86.19 228 SER B N 1
ATOM 5305 C CA . SER B 1 228 ? -0.967 20.859 25.594 1 86.19 228 SER B CA 1
ATOM 5306 C C . SER B 1 228 ? -1.406 19.703 24.703 1 86.19 228 SER B C 1
ATOM 5308 O O . SER B 1 228 ? -0.68 19.312 23.781 1 86.19 228 SER B O 1
ATOM 5310 N N . LEU B 1 229 ? -2.572 19.219 24.922 1 85.31 229 LEU B N 1
ATOM 5311 C CA . LEU B 1 229 ? -3.064 18.078 24.156 1 85.31 229 LEU B CA 1
ATOM 5312 C C . LEU B 1 229 ? -3.434 18.5 22.734 1 85.31 229 LEU B C 1
ATOM 5314 O O . LEU B 1 229 ? -3.605 17.656 21.859 1 85.31 229 LEU B O 1
ATOM 5318 N N . GLN B 1 230 ? -3.426 19.766 22.484 1 83.62 230 GLN B N 1
ATOM 5319 C CA . GLN B 1 230 ? -3.738 20.281 21.156 1 83.62 230 GLN B CA 1
ATOM 5320 C C . GLN B 1 230 ? -2.48 20.391 20.297 1 83.62 230 GLN B C 1
ATOM 5322 O O . GLN B 1 230 ? -2.564 20.547 19.078 1 83.62 230 GLN B O 1
ATOM 5327 N N . LEU B 1 231 ? -1.381 20.203 20.953 1 87.19 231 LEU B N 1
ATOM 5328 C CA . LEU B 1 231 ? -0.111 20.266 20.234 1 87.19 231 LEU B CA 1
ATOM 5329 C C . LEU B 1 231 ? 0.251 18.906 19.656 1 87.19 231 LEU B C 1
ATOM 5331 O O . LEU B 1 231 ? -0.15 17.875 20.188 1 87.19 231 LEU B O 1
ATOM 5335 N N . PRO B 1 232 ? 1.06 18.938 18.562 1 87.38 232 PRO B N 1
ATOM 5336 C CA . PRO B 1 232 ? 1.653 17.672 18.156 1 87.38 232 PRO B CA 1
ATOM 5337 C C . PRO B 1 232 ? 2.486 17.016 19.25 1 87.38 232 PRO B C 1
ATOM 5339 O O . PRO B 1 232 ? 3.168 17.719 20 1 87.38 232 PRO B O 1
ATOM 5342 N N . TYR B 1 233 ? 2.492 15.758 19.312 1 85.19 233 TYR B N 1
ATOM 5343 C CA . TYR B 1 233 ? 3.076 15.055 20.438 1 85.19 233 TYR B CA 1
ATOM 5344 C C . TYR B 1 233 ? 4.57 15.344 20.547 1 85.19 233 TYR B C 1
ATOM 5346 O O . TYR B 1 233 ? 5.105 15.453 21.656 1 85.19 233 TYR B O 1
ATOM 5354 N N . PRO B 1 234 ? 5.316 15.555 19.5 1 89.25 234 PRO B N 1
ATOM 5355 C CA . PRO B 1 234 ? 6.746 15.836 19.656 1 89.25 234 PRO B CA 1
ATOM 5356 C C . PRO B 1 234 ? 7.012 17.219 20.219 1 89.25 234 PRO B C 1
ATOM 5358 O O . PRO B 1 234 ? 8.164 17.578 20.5 1 89.25 234 PRO B O 1
ATOM 5361 N N . LEU B 1 235 ? 6.004 18 20.359 1 93.31 235 LEU B N 1
ATOM 5362 C CA . LEU B 1 235 ? 6.184 19.359 20.859 1 93.31 235 LEU B CA 1
ATOM 5363 C C . LEU B 1 235 ? 5.551 19.516 22.234 1 93.31 235 LEU B C 1
ATOM 5365 O O . LEU B 1 235 ? 5.492 20.625 22.766 1 93.31 235 LEU B O 1
ATOM 5369 N N . ARG B 1 236 ? 5.066 18.469 22.781 1 89.44 236 ARG B N 1
ATOM 5370 C CA . ARG B 1 236 ? 4.43 18.531 24.094 1 89.44 236 ARG B CA 1
ATOM 5371 C C . ARG B 1 236 ? 5.473 18.672 25.203 1 89.44 236 ARG B C 1
ATOM 5373 O O . ARG B 1 236 ? 6.664 18.453 24.969 1 89.44 236 ARG B O 1
ATOM 5380 N N . PRO B 1 237 ? 4.934 19.094 26.344 1 87.75 237 PRO B N 1
ATOM 5381 C CA . PRO B 1 237 ? 5.887 19.266 27.438 1 87.75 237 PRO B CA 1
ATOM 5382 C C . PRO B 1 237 ? 6.719 18.016 27.703 1 87.75 237 PRO B C 1
ATOM 5384 O O . PRO B 1 237 ? 6.195 16.906 27.641 1 87.75 237 PRO B O 1
ATOM 5387 N N . GLY B 1 238 ? 7.949 18.188 27.906 1 87.12 238 GLY B N 1
ATOM 5388 C CA . GLY B 1 238 ? 8.852 17.062 28.172 1 87.12 238 GLY B CA 1
ATOM 5389 C C . GLY B 1 238 ? 9.562 16.578 26.922 1 87.12 238 GLY B C 1
ATOM 5390 O O . GLY B 1 238 ? 10.414 15.688 27 1 87.12 238 GLY B O 1
ATOM 5391 N N . SER B 1 239 ? 9.391 17.188 25.781 1 89.12 239 SER B N 1
ATOM 5392 C CA . SER B 1 239 ? 9.961 16.719 24.516 1 89.12 239 SER B CA 1
ATOM 5393 C C . SER B 1 239 ? 11.242 17.469 24.172 1 89.12 239 SER B C 1
ATOM 5395 O O . SER B 1 239 ? 11.906 17.156 23.188 1 89.12 239 SER B O 1
ATOM 5397 N N . GLY B 1 240 ? 11.578 18.453 24.922 1 93.19 240 GLY B N 1
ATOM 5398 C CA . GLY B 1 240 ? 12.727 19.297 24.625 1 93.19 240 GLY B CA 1
ATOM 5399 C C . GLY B 1 240 ? 12.352 20.656 24.062 1 93.19 240 GLY B C 1
ATOM 5400 O O . GLY B 1 240 ? 13.227 21.469 23.766 1 93.19 240 GLY B O 1
ATOM 5401 N N . PHE B 1 241 ? 11.102 20.844 23.906 1 95.81 241 PHE B N 1
ATOM 5402 C CA . PHE B 1 241 ? 10.602 22.125 23.422 1 95.81 241 PHE B CA 1
ATOM 5403 C C . PHE B 1 241 ? 9.672 22.766 24.453 1 95.81 241 PHE B C 1
ATOM 5405 O O . PHE B 1 241 ? 9 22.062 25.203 1 95.81 241 PHE B O 1
ATOM 5412 N N . ARG B 1 242 ? 9.703 24.062 24.578 1 95.12 242 ARG B N 1
ATOM 5413 C CA . ARG B 1 242 ? 8.805 24.797 25.469 1 95.12 242 ARG B CA 1
ATOM 5414 C C . ARG B 1 242 ? 8.273 26.062 24.781 1 95.12 242 ARG B C 1
ATOM 5416 O O . ARG B 1 242 ? 8.719 26.422 23.688 1 95.12 242 ARG B O 1
ATOM 5423 N N . ASN B 1 243 ? 7.18 26.641 25.391 1 94.69 243 ASN B N 1
ATOM 5424 C CA . ASN B 1 243 ? 6.551 27.844 24.859 1 94.69 243 ASN B CA 1
ATOM 5425 C C . ASN B 1 243 ? 6.133 27.672 23.406 1 94.69 243 ASN B C 1
ATOM 5427 O O . ASN B 1 243 ? 6.465 28.516 22.562 1 94.69 243 ASN B O 1
ATOM 5431 N N . VAL B 1 244 ? 5.566 26.609 23.156 1 95.44 244 VAL B N 1
ATOM 5432 C CA . VAL B 1 244 ? 5.176 26.25 21.781 1 95.44 244 VAL B CA 1
ATOM 5433 C C . VAL B 1 244 ? 3.916 27.031 21.391 1 95.44 244 VAL B C 1
ATOM 5435 O O . VAL B 1 244 ? 2.939 27.047 22.141 1 95.44 244 VAL B O 1
ATOM 5438 N N . GLU B 1 245 ? 3.924 27.688 20.266 1 92.19 245 GLU B N 1
ATOM 5439 C CA . GLU B 1 245 ? 2.771 28.391 19.719 1 92.19 245 GLU B CA 1
ATOM 5440 C C . GLU B 1 245 ? 2.633 28.156 18.219 1 92.19 245 GLU B C 1
ATOM 5442 O O . GLU B 1 245 ? 3.627 27.906 17.531 1 92.19 245 GLU B O 1
ATOM 5447 N N . ALA B 1 246 ? 1.427 28.172 17.766 1 91.19 246 ALA B N 1
ATOM 5448 C CA . ALA B 1 246 ? 1.217 28.078 16.328 1 91.19 246 ALA B CA 1
ATOM 5449 C C . ALA B 1 246 ? 1.861 29.266 15.602 1 91.19 246 ALA B C 1
ATOM 5451 O O . ALA B 1 246 ? 1.801 30.406 16.078 1 91.19 246 ALA B O 1
ATOM 5452 N N . HIS B 1 247 ? 2.553 28.938 14.539 1 91.19 247 HIS B N 1
ATOM 5453 C CA . HIS B 1 247 ? 3.113 30 13.703 1 91.19 247 HIS B CA 1
ATOM 5454 C C . HIS B 1 247 ? 2.012 30.844 13.07 1 91.19 247 HIS B C 1
ATOM 5456 O O . HIS B 1 247 ? 0.938 30.344 12.75 1 91.19 247 HIS B O 1
ATOM 5462 N N . ALA B 1 248 ? 2.23 32.062 12.875 1 82.38 248 ALA B N 1
ATOM 5463 C CA . ALA B 1 248 ? 1.246 32.969 12.32 1 82.38 248 ALA B CA 1
ATOM 5464 C C . ALA B 1 248 ? 0.756 32.5 10.953 1 82.38 248 ALA B C 1
ATOM 5466 O O . ALA B 1 248 ? -0.412 32.688 10.609 1 82.38 248 ALA B O 1
ATOM 5467 N N . ALA B 1 249 ? 1.634 31.984 10.227 1 79.19 249 ALA B N 1
ATOM 5468 C CA . ALA B 1 249 ? 1.279 31.484 8.898 1 79.19 249 ALA B CA 1
ATOM 5469 C C . ALA B 1 249 ? 0.254 30.359 8.984 1 79.19 249 ALA B C 1
ATOM 5471 O O . ALA B 1 249 ? -0.505 30.125 8.039 1 79.19 249 ALA B O 1
ATOM 5472 N N . ALA B 1 250 ? 0.228 29.594 10.047 1 77.81 250 ALA B N 1
ATOM 5473 C CA . ALA B 1 250 ? -0.708 28.484 10.25 1 77.81 250 ALA B CA 1
ATOM 5474 C C . ALA B 1 250 ? -2.133 29 10.422 1 77.81 250 ALA B C 1
ATOM 5476 O O . ALA B 1 250 ? -3.1 28.281 10.188 1 77.81 250 ALA B O 1
ATOM 5477 N N . ALA B 1 251 ? -2.248 30.172 10.859 1 73.56 251 ALA B N 1
ATOM 5478 C CA . ALA B 1 251 ? -3.566 30.781 11 1 73.56 251 ALA B CA 1
ATOM 5479 C C . ALA B 1 251 ? -4.227 30.984 9.641 1 73.56 251 ALA B C 1
ATOM 5481 O O . ALA B 1 251 ? -5.453 30.906 9.523 1 73.56 251 ALA B O 1
ATOM 5482 N N . ARG B 1 252 ? -3.383 31.219 8.672 1 72 252 ARG B N 1
ATOM 5483 C CA . ARG B 1 252 ? -3.887 31.453 7.32 1 72 252 ARG B CA 1
ATOM 5484 C C . ARG B 1 252 ? -4.246 30.141 6.637 1 72 252 ARG B C 1
ATOM 5486 O O . ARG B 1 252 ? -5.18 30.078 5.832 1 72 252 ARG B O 1
ATOM 5493 N N . ASP B 1 253 ? -3.543 29.125 6.922 1 75.25 253 ASP B N 1
ATOM 5494 C CA . ASP B 1 253 ? -3.766 27.812 6.344 1 75.25 253 ASP B CA 1
ATOM 5495 C C . ASP B 1 253 ? -3.68 26.719 7.41 1 75.25 253 ASP B C 1
ATOM 5497 O O . ASP B 1 253 ? -2.594 26.219 7.711 1 75.25 253 ASP B O 1
ATOM 5501 N N . PRO B 1 254 ? -4.867 26.359 7.852 1 67.75 254 PRO B N 1
ATOM 5502 C CA . PRO B 1 254 ? -4.895 25.422 8.961 1 67.75 254 PRO B CA 1
ATOM 5503 C C . PRO B 1 254 ? -4.328 24.047 8.586 1 67.75 254 PRO B C 1
ATOM 5505 O O . PRO B 1 254 ? -4.023 23.234 9.469 1 67.75 254 PRO B O 1
ATOM 5508 N N . THR B 1 255 ? -4.148 23.844 7.328 1 71.5 255 THR B N 1
ATOM 5509 C CA . THR B 1 255 ? -3.6 22.562 6.918 1 71.5 255 THR B CA 1
ATOM 5510 C C . THR B 1 255 ? -2.09 22.516 7.145 1 71.5 255 THR B C 1
ATOM 5512 O O . THR B 1 255 ? -1.491 21.438 7.164 1 71.5 255 THR B O 1
ATOM 5515 N N . LYS B 1 256 ? -1.566 23.703 7.344 1 79.69 256 LYS B N 1
ATOM 5516 C CA . LYS B 1 256 ? -0.128 23.766 7.586 1 79.69 256 LYS B CA 1
ATOM 5517 C C . LYS B 1 256 ? 0.192 23.609 9.07 1 79.69 256 LYS B C 1
ATOM 5519 O O . LYS B 1 256 ? -0.276 24.391 9.898 1 79.69 256 LYS B O 1
ATOM 5524 N N . LEU B 1 257 ? 0.949 22.609 9.406 1 88.88 257 LEU B N 1
ATOM 5525 C CA . LEU B 1 257 ? 1.384 22.359 10.773 1 88.88 257 LEU B CA 1
ATOM 5526 C C . LEU B 1 257 ? 2.734 23.016 11.047 1 88.88 257 LEU B C 1
ATOM 5528 O O . LEU B 1 257 ? 3.773 22.359 10.984 1 88.88 257 LEU B O 1
ATOM 5532 N N . LEU B 1 258 ? 2.611 24.328 11.32 1 93.62 258 LEU B N 1
ATOM 5533 C CA . LEU B 1 258 ? 3.775 25.172 11.555 1 93.62 258 LEU B CA 1
ATOM 5534 C C . LEU B 1 258 ? 3.723 25.797 12.945 1 93.62 258 LEU B C 1
ATOM 5536 O O . LEU B 1 258 ? 2.707 26.375 13.328 1 93.62 258 LEU B O 1
ATOM 5540 N N . TYR B 1 259 ? 4.879 25.672 13.688 1 95.25 259 TYR B N 1
ATOM 5541 C CA . TYR B 1 259 ? 4.922 26.125 15.078 1 95.25 259 TYR B CA 1
ATOM 5542 C C . TYR B 1 259 ? 6.203 26.891 15.359 1 95.25 259 TYR B C 1
ATOM 5544 O O . TYR B 1 259 ? 7.191 26.766 14.633 1 95.25 259 TYR B O 1
ATOM 5552 N N . VAL B 1 260 ? 6.09 27.781 16.297 1 96.25 260 VAL B N 1
ATOM 5553 C CA . VAL B 1 260 ? 7.262 28.391 16.922 1 96.25 260 VAL B CA 1
ATOM 5554 C C . VAL B 1 260 ? 7.496 27.781 18.297 1 96.25 260 VAL B C 1
ATOM 5556 O O . VAL B 1 260 ? 6.555 27.578 19.062 1 96.25 260 VAL B O 1
ATOM 5559 N N . ALA B 1 261 ? 8.734 27.391 18.531 1 97.06 261 ALA B N 1
ATOM 5560 C CA . ALA B 1 261 ? 9.062 26.75 19.797 1 97.06 261 ALA B CA 1
ATOM 5561 C C . ALA B 1 261 ? 10.453 27.156 20.266 1 97.06 261 ALA B C 1
ATOM 5563 O O . ALA B 1 261 ? 11.273 27.609 19.484 1 97.06 261 ALA B O 1
ATOM 5564 N N . GLU B 1 262 ? 10.555 27.078 21.531 1 97.12 262 GLU B N 1
ATOM 5565 C CA . GLU B 1 262 ? 11.867 27.297 22.141 1 97.12 262 GLU B CA 1
ATOM 5566 C C . GLU B 1 262 ? 12.531 25.984 22.516 1 97.12 262 GLU B C 1
ATOM 5568 O O . GLU B 1 262 ? 11.914 25.125 23.156 1 97.12 262 GLU B O 1
ATOM 5573 N N . GLN B 1 263 ? 13.742 25.812 22.031 1 95.56 263 GLN B N 1
ATOM 5574 C CA . GLN B 1 263 ? 14.484 24.625 22.422 1 95.56 263 GLN B CA 1
ATOM 5575 C C . GLN B 1 263 ? 14.992 24.75 23.859 1 95.56 263 GLN B C 1
ATOM 5577 O O . GLN B 1 263 ? 15.727 25.672 24.188 1 95.56 263 GLN B O 1
ATOM 5582 N N . GLU B 1 264 ? 14.688 23.781 24.656 1 93.94 264 GLU B N 1
ATOM 5583 C CA . GLU B 1 264 ? 14.969 23.844 26.078 1 93.94 264 GLU B CA 1
ATOM 5584 C C . GLU B 1 264 ? 16.469 23.906 26.344 1 93.94 264 GLU B C 1
ATOM 5586 O O . GLU B 1 264 ? 16.938 24.656 27.203 1 93.94 264 GLU B O 1
ATOM 5591 N N . GLU B 1 265 ? 17.219 23.141 25.656 1 91.69 265 GLU B N 1
ATOM 5592 C CA . GLU B 1 265 ? 18.656 23.047 25.891 1 91.69 265 GLU B CA 1
ATOM 5593 C C . GLU B 1 265 ? 19.375 24.344 25.516 1 91.69 265 GLU B C 1
ATOM 5595 O O . GLU B 1 265 ? 20.203 24.844 26.281 1 91.69 265 GLU B O 1
ATOM 5600 N N . SER B 1 266 ? 19.094 24.922 24.406 1 92.12 266 SER B N 1
ATOM 5601 C CA . SER B 1 266 ? 19.828 26.078 23.875 1 92.12 266 SER B CA 1
ATOM 5602 C C . SER B 1 266 ? 19.094 27.375 24.188 1 92.12 266 SER B C 1
ATOM 5604 O O . SER B 1 266 ? 19.688 28.453 24.203 1 92.12 266 SER B O 1
ATOM 5606 N N . GLY B 1 267 ? 17.812 27.281 24.375 1 93 267 GLY B N 1
ATOM 5607 C CA . GLY B 1 267 ? 17 28.484 24.547 1 93 267 GLY B CA 1
ATOM 5608 C C . GLY B 1 267 ? 16.703 29.203 23.234 1 93 267 GLY B C 1
ATOM 5609 O O . GLY B 1 267 ? 16.062 30.25 23.234 1 93 267 GLY B O 1
ATOM 5610 N N . ARG B 1 268 ? 17.125 28.641 22.219 1 94.31 268 ARG B N 1
ATOM 5611 C CA . ARG B 1 268 ? 16.938 29.219 20.891 1 94.31 268 ARG B CA 1
ATOM 5612 C C . ARG B 1 268 ? 15.5 29.047 20.406 1 94.31 268 ARG B C 1
ATOM 5614 O O . ARG B 1 268 ? 14.914 27.969 20.562 1 94.31 268 ARG B O 1
ATOM 5621 N N . LYS B 1 269 ? 14.93 30.188 19.844 1 95.88 269 LYS B N 1
ATOM 5622 C CA . LYS B 1 269 ? 13.617 30.094 19.219 1 95.88 269 LYS B CA 1
ATOM 5623 C C . LYS B 1 269 ? 13.727 29.547 17.781 1 95.88 269 LYS B C 1
ATOM 5625 O O . LYS B 1 269 ? 14.562 30.016 17.016 1 95.88 269 LYS B O 1
ATOM 5630 N N . VAL B 1 270 ? 12.914 28.562 17.516 1 97.56 270 VAL B N 1
ATOM 5631 C CA . VAL B 1 270 ? 13 27.875 16.234 1 97.56 270 VAL B CA 1
ATOM 5632 C C . VAL B 1 270 ? 11.602 27.75 15.625 1 97.56 270 VAL B C 1
ATOM 5634 O O . VAL B 1 270 ? 10.602 27.984 16.312 1 97.56 270 VAL B O 1
ATOM 5637 N N . VAL B 1 271 ? 11.555 27.5 14.336 1 97.12 271 VAL B N 1
ATOM 5638 C CA . VAL B 1 271 ? 10.328 27.141 13.625 1 97.12 271 VAL B CA 1
ATOM 5639 C C . VAL B 1 271 ? 10.273 25.641 13.414 1 97.12 271 VAL B C 1
ATOM 5641 O O . VAL B 1 271 ? 11.25 25.016 12.984 1 97.12 271 VAL B O 1
ATOM 5644 N N . VAL B 1 272 ? 9.133 25 13.758 1 97.12 272 VAL B N 1
ATOM 5645 C CA . VAL B 1 272 ? 8.945 23.562 13.586 1 97.12 272 VAL B CA 1
ATOM 5646 C C . VAL B 1 272 ? 7.805 23.312 12.602 1 97.12 272 VAL B C 1
ATOM 5648 O O . VAL B 1 272 ? 6.691 23.812 12.789 1 97.12 272 VAL B O 1
ATOM 5651 N N . LYS B 1 273 ? 8.141 22.547 11.594 1 95.44 273 LYS B N 1
ATOM 5652 C CA . LYS B 1 273 ? 7.156 22.203 10.578 1 95.44 273 LYS B CA 1
ATOM 5653 C C . LYS B 1 273 ? 6.938 20.688 10.523 1 95.44 273 LYS B C 1
ATOM 5655 O O . LYS B 1 273 ? 7.887 19.922 10.625 1 95.44 273 LYS B O 1
ATOM 5660 N N . PHE B 1 274 ? 5.656 20.297 10.391 1 91.88 274 PHE B N 1
ATOM 5661 C CA . PHE B 1 274 ? 5.316 18.891 10.133 1 91.88 274 PHE B CA 1
ATOM 5662 C C . PHE B 1 274 ? 4.789 18.719 8.711 1 91.88 274 PHE B C 1
ATOM 5664 O O . PHE B 1 274 ? 3.795 19.344 8.336 1 91.88 274 PHE B O 1
ATOM 5671 N N . ALA B 1 275 ? 5.52 17.922 7.918 1 90 275 ALA B N 1
ATOM 5672 C CA . ALA B 1 275 ? 5.16 17.719 6.516 1 90 275 ALA B CA 1
ATOM 5673 C C . ALA B 1 275 ? 4.855 16.25 6.23 1 90 275 ALA B C 1
ATOM 5675 O O . ALA B 1 275 ? 5.652 15.375 6.562 1 90 275 ALA B O 1
ATOM 5676 N N . PRO B 1 276 ? 3.697 16.078 5.57 1 82.19 276 PRO B N 1
ATOM 5677 C CA . PRO B 1 276 ? 3.395 14.688 5.191 1 82.19 276 PRO B CA 1
ATOM 5678 C C . PRO B 1 276 ? 4.117 14.258 3.92 1 82.19 276 PRO B C 1
ATOM 5680 O O . PRO B 1 276 ? 4.27 15.047 2.988 1 82.19 276 PRO B O 1
ATOM 5683 N N . SER B 1 277 ? 4.59 13.016 3.85 1 78.25 277 SER B N 1
ATOM 5684 C CA . SER B 1 277 ? 5.145 12.359 2.67 1 78.25 277 SER B CA 1
ATOM 5685 C C . SER B 1 277 ? 6.238 13.211 2.029 1 78.25 277 SER B C 1
ATOM 5687 O O . SER B 1 277 ? 6.262 13.383 0.809 1 78.25 277 SER B O 1
ATOM 5689 N N . LEU B 1 278 ? 7.043 13.828 2.852 1 87.25 278 LEU B N 1
ATOM 5690 C CA . LEU B 1 278 ? 8.141 14.641 2.346 1 87.25 278 LEU B CA 1
ATOM 5691 C C . LEU B 1 278 ? 9.188 13.766 1.656 1 87.25 278 LEU B C 1
ATOM 5693 O O . LEU B 1 278 ? 9.609 12.742 2.201 1 87.25 278 LEU B O 1
ATOM 5697 N N . SER B 1 279 ? 9.594 14.203 0.447 1 87.12 279 SER B N 1
ATOM 5698 C CA . SER B 1 279 ? 10.594 13.438 -0.29 1 87.12 279 SER B CA 1
ATOM 5699 C C . SER B 1 279 ? 11.984 13.625 0.318 1 87.12 279 SER B C 1
ATOM 5701 O O . SER B 1 279 ? 12.258 14.641 0.963 1 87.12 279 SER B O 1
ATOM 5703 N N . GLU B 1 280 ? 12.828 12.688 0.069 1 87.19 280 GLU B N 1
ATOM 5704 C CA . GLU B 1 280 ? 14.211 12.812 0.524 1 87.19 280 GLU B CA 1
ATOM 5705 C C . GLU B 1 280 ? 14.93 13.953 -0.194 1 87.19 280 GLU B C 1
ATOM 5707 O O . GLU B 1 280 ? 15.766 14.633 0.397 1 87.19 280 GLU B O 1
ATOM 5712 N N . ASP B 1 281 ? 14.594 14.18 -1.357 1 93.06 281 ASP B N 1
ATOM 5713 C CA . ASP B 1 281 ? 15.219 15.242 -2.137 1 93.06 281 ASP B CA 1
ATOM 5714 C C . ASP B 1 281 ? 14.898 16.609 -1.549 1 93.06 281 ASP B C 1
ATOM 5716 O O . ASP B 1 281 ? 15.742 17.516 -1.563 1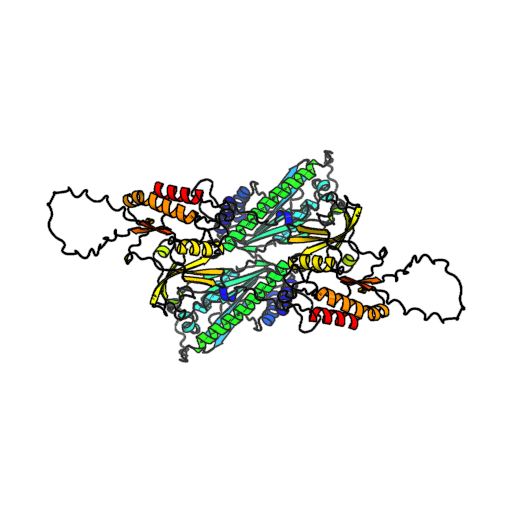 93.06 281 ASP B O 1
ATOM 5720 N N . ALA B 1 282 ? 13.75 16.75 -1.008 1 95.19 282 ALA B N 1
ATOM 5721 C CA . ALA B 1 282 ? 13.297 18.047 -0.515 1 95.19 282 ALA B CA 1
ATOM 5722 C C . ALA B 1 282 ? 14.203 18.547 0.604 1 95.19 282 ALA B C 1
ATOM 5724 O O . ALA B 1 282 ? 14.609 19.719 0.604 1 95.19 282 ALA B O 1
ATOM 5725 N N . THR B 1 283 ? 14.516 17.703 1.516 1 96.12 283 THR B N 1
ATOM 5726 C CA . THR B 1 283 ? 15.359 18.094 2.639 1 96.12 283 THR B CA 1
ATOM 5727 C C . THR B 1 283 ? 16.781 18.375 2.172 1 96.12 283 THR B C 1
ATOM 5729 O O . THR B 1 283 ? 17.438 19.297 2.658 1 96.12 283 THR B O 1
ATOM 5732 N N . ARG B 1 284 ? 17.266 17.562 1.229 1 96.81 284 ARG B N 1
ATOM 5733 C CA . ARG B 1 284 ? 18.594 17.781 0.677 1 96.81 284 ARG B CA 1
ATOM 5734 C C . ARG B 1 284 ? 18.688 19.109 -0.045 1 96.81 284 ARG B C 1
ATOM 5736 O O . ARG B 1 284 ? 19.672 19.828 0.076 1 96.81 284 ARG B O 1
ATOM 5743 N N . ILE B 1 285 ? 17.672 19.422 -0.727 1 97.94 285 ILE B N 1
ATOM 5744 C CA . ILE B 1 285 ? 17.609 20.688 -1.455 1 97.94 285 ILE B CA 1
ATOM 5745 C C . ILE B 1 285 ? 17.562 21.859 -0.468 1 97.94 285 ILE B C 1
ATOM 5747 O O . ILE B 1 285 ? 18.297 22.844 -0.625 1 97.94 285 ILE B O 1
ATOM 5751 N N . HIS B 1 286 ? 16.719 21.703 0.536 1 98.06 286 HIS B N 1
ATOM 5752 C CA . HIS B 1 286 ? 16.641 22.719 1.586 1 98.06 286 HIS B CA 1
ATOM 5753 C C . HIS B 1 286 ? 18.016 22.969 2.197 1 98.06 286 HIS B C 1
ATOM 5755 O O . HIS B 1 286 ? 18.438 24.125 2.342 1 98.06 286 HIS B O 1
ATOM 5761 N N . ARG B 1 287 ? 18.734 21.984 2.49 1 97.94 287 ARG B N 1
ATOM 5762 C CA . ARG B 1 287 ? 20.062 22.094 3.1 1 97.94 287 ARG B CA 1
ATOM 5763 C C . ARG B 1 287 ? 21.047 22.734 2.135 1 97.94 287 ARG B C 1
ATOM 5765 O O . ARG B 1 287 ? 21.875 23.562 2.539 1 97.94 287 ARG B O 1
ATOM 5772 N N . ALA B 1 288 ? 20.969 22.312 0.924 1 98.31 288 ALA B N 1
ATOM 5773 C CA . ALA B 1 288 ? 21.875 22.875 -0.079 1 98.31 288 ALA B CA 1
ATOM 5774 C C . ALA B 1 288 ? 21.625 24.359 -0.257 1 98.31 288 ALA B C 1
ATOM 5776 O O . ALA B 1 288 ? 22.578 25.156 -0.309 1 98.31 288 ALA B O 1
ATOM 5777 N N . TRP B 1 289 ? 20.375 24.734 -0.341 1 98.56 289 TRP B N 1
ATOM 5778 C CA . TRP B 1 289 ? 20.047 26.141 -0.509 1 98.56 289 TRP B CA 1
ATOM 5779 C C . TRP B 1 289 ? 20.375 26.938 0.754 1 98.56 289 TRP B C 1
ATOM 5781 O O . TRP B 1 289 ? 20.781 28.094 0.679 1 98.56 289 TRP B O 1
ATOM 5791 N N . ALA B 1 290 ? 20.188 26.359 1.892 1 98.38 290 ALA B N 1
ATOM 5792 C CA . ALA B 1 290 ? 20.578 27 3.146 1 98.38 290 ALA B CA 1
ATOM 5793 C C . ALA B 1 290 ? 22.078 27.219 3.201 1 98.38 290 ALA B C 1
ATOM 5795 O O . ALA B 1 290 ? 22.531 28.266 3.664 1 98.38 290 ALA B O 1
ATOM 5796 N N . ALA B 1 291 ? 22.812 26.281 2.748 1 97.81 291 ALA B N 1
ATOM 5797 C CA . ALA B 1 291 ? 24.266 26.391 2.721 1 97.81 291 ALA B CA 1
ATOM 5798 C C . ALA B 1 291 ? 24.703 27.547 1.815 1 97.81 291 ALA B C 1
ATOM 5800 O O . ALA B 1 291 ? 25.766 28.141 2.023 1 97.81 291 ALA B O 1
ATOM 5801 N N . ALA B 1 292 ? 23.938 27.875 0.881 1 97.75 292 ALA B N 1
ATOM 5802 C CA . ALA B 1 292 ? 24.234 28.969 -0.038 1 97.75 292 ALA B CA 1
ATOM 5803 C C . ALA B 1 292 ? 23.594 30.266 0.445 1 97.75 292 ALA B C 1
ATOM 5805 O O . ALA B 1 292 ? 23.516 31.25 -0.303 1 97.75 292 ALA B O 1
ATOM 5806 N N . ASP B 1 293 ? 23.047 30.266 1.61 1 97.19 293 ASP B N 1
ATOM 5807 C CA . ASP B 1 293 ? 22.422 31.422 2.24 1 97.19 293 ASP B CA 1
ATOM 5808 C C . ASP B 1 293 ? 21.156 31.844 1.493 1 97.19 293 ASP B C 1
ATOM 5810 O O . ASP B 1 293 ? 20.891 33.031 1.304 1 97.19 293 ASP B O 1
ATOM 5814 N N . LEU B 1 294 ? 20.422 30.859 1.062 1 98.38 294 LEU B N 1
ATOM 5815 C CA . LEU B 1 294 ? 19.219 31.156 0.28 1 98.38 294 LEU B CA 1
ATOM 5816 C C . LEU B 1 294 ? 17.984 30.547 0.935 1 98.38 294 LEU B C 1
ATOM 5818 O O . LEU B 1 294 ? 16.875 30.672 0.411 1 98.38 294 LEU B O 1
ATOM 5822 N N . ALA B 1 295 ? 18.078 29.812 1.994 1 98.5 295 ALA B N 1
ATOM 5823 C CA . ALA B 1 295 ? 17.016 29.25 2.814 1 98.5 295 ALA B CA 1
ATOM 5824 C C . ALA B 1 295 ? 17.391 29.266 4.293 1 98.5 295 ALA B C 1
ATOM 5826 O O . ALA B 1 295 ? 18.562 29.391 4.641 1 98.5 295 ALA B O 1
ATOM 5827 N N . PRO B 1 296 ? 16.391 29.312 5.152 1 97.75 296 PRO B N 1
ATOM 5828 C CA . PRO B 1 296 ? 16.75 29.203 6.566 1 97.75 296 PRO B CA 1
ATOM 5829 C C . PRO B 1 296 ? 17.484 27.906 6.887 1 97.75 296 PRO B C 1
ATOM 5831 O O . PRO B 1 296 ? 17.141 26.844 6.355 1 97.75 296 PRO B O 1
ATOM 5834 N N . PRO B 1 297 ? 18.5 27.984 7.695 1 97.5 297 PRO B N 1
ATOM 5835 C CA . PRO B 1 297 ? 19.219 26.766 8.078 1 97.5 297 PRO B CA 1
ATOM 5836 C C . PRO B 1 297 ? 18.297 25.703 8.68 1 97.5 297 PRO B C 1
ATOM 5838 O O . PRO B 1 297 ? 17.453 26.016 9.531 1 97.5 297 PRO B O 1
ATOM 5841 N N . LEU B 1 298 ? 18.438 24.531 8.211 1 97.31 298 LEU B N 1
ATOM 5842 C CA . LEU B 1 298 ? 17.719 23.391 8.742 1 97.31 298 LEU B CA 1
ATOM 5843 C C . LEU B 1 298 ? 18.5 22.734 9.875 1 97.31 298 LEU B C 1
ATOM 5845 O O . LEU B 1 298 ? 19.594 22.203 9.664 1 97.31 298 LEU B O 1
ATOM 5849 N N . LEU B 1 299 ? 17.969 22.703 11.07 1 96.62 299 LEU B N 1
ATOM 5850 C CA . LEU B 1 299 ? 18.672 22.281 12.273 1 96.62 299 LEU B CA 1
ATOM 5851 C C . LEU B 1 299 ? 18.438 20.812 12.555 1 96.62 299 LEU B C 1
ATOM 5853 O O . LEU B 1 299 ? 19.328 20.109 13.047 1 96.62 299 LEU B O 1
ATOM 5857 N N . GLU B 1 300 ? 17.234 20.359 12.336 1 95.75 300 GLU B N 1
ATOM 5858 C CA . GLU B 1 300 ? 16.875 18.969 12.641 1 95.75 300 GLU B CA 1
ATOM 5859 C C . GLU B 1 300 ? 15.828 18.438 11.672 1 95.75 300 GLU B C 1
ATOM 5861 O O . GLU B 1 300 ? 14.961 19.203 11.211 1 95.75 300 GLU B O 1
ATOM 5866 N N . GLU B 1 301 ? 16.016 17.266 11.266 1 96 301 GLU B N 1
ATOM 5867 C CA . GLU B 1 301 ? 15.023 16.484 10.547 1 96 301 GLU B CA 1
ATOM 5868 C C . GLU B 1 301 ? 14.719 15.18 11.273 1 96 301 GLU B C 1
ATOM 5870 O O . GLU B 1 301 ? 15.633 14.414 11.602 1 96 301 GLU B O 1
ATOM 5875 N N . ARG B 1 302 ? 13.445 14.93 11.5 1 92.44 302 ARG B N 1
ATOM 5876 C CA . ARG B 1 302 ? 13.039 13.703 12.195 1 92.44 302 ARG B CA 1
ATOM 5877 C C . ARG B 1 302 ? 11.852 13.047 11.492 1 92.44 302 ARG B C 1
ATOM 5879 O O . ARG B 1 302 ? 10.805 13.672 11.328 1 92.44 302 ARG B O 1
ATOM 5886 N N . ARG B 1 303 ? 12.039 11.828 11.086 1 88.81 303 ARG B N 1
ATOM 5887 C CA . ARG B 1 303 ? 10.922 11.07 10.539 1 88.81 303 ARG B CA 1
ATOM 5888 C C . ARG B 1 303 ? 10.094 10.43 11.648 1 88.81 303 ARG B C 1
ATOM 5890 O O . ARG B 1 303 ? 10.641 9.742 12.516 1 88.81 303 ARG B O 1
ATOM 5897 N N . LEU B 1 304 ? 8.781 10.664 11.523 1 84.12 304 LEU B N 1
ATOM 5898 C CA . LEU B 1 304 ? 7.883 10.18 12.57 1 84.12 304 LEU B CA 1
ATOM 5899 C C . LEU B 1 304 ? 7.168 8.906 12.133 1 84.12 304 LEU B C 1
ATOM 5901 O O . LEU B 1 304 ? 6.98 8.68 10.93 1 84.12 304 LEU B O 1
ATOM 5905 N N . PRO B 1 305 ? 6.703 8.094 13.023 1 72.25 305 PRO B N 1
ATOM 5906 C CA . PRO B 1 305 ? 6.043 6.828 12.703 1 72.25 305 PRO B CA 1
ATOM 5907 C C . PRO B 1 305 ? 4.746 7.02 11.922 1 72.25 305 PRO B C 1
ATOM 5909 O O . PRO B 1 305 ? 4.344 6.129 11.164 1 72.25 305 PRO B O 1
ATOM 5912 N N . CYS B 1 306 ? 4.148 8.141 12.047 1 72.44 306 CYS B N 1
ATOM 5913 C CA . CYS B 1 306 ? 2.873 8.367 11.375 1 72.44 306 CYS B CA 1
ATOM 5914 C C . CYS B 1 306 ? 3.088 8.773 9.922 1 72.44 306 CYS B C 1
ATOM 5916 O O . CYS B 1 306 ? 2.127 9.07 9.211 1 72.44 306 CYS B O 1
ATOM 5918 N N . GLY B 1 307 ? 4.344 8.852 9.531 1 74.75 307 GLY B N 1
ATOM 5919 C CA . GLY B 1 307 ? 4.609 9.18 8.141 1 74.75 307 GLY B CA 1
ATOM 5920 C C . GLY B 1 307 ? 4.926 10.648 7.922 1 74.75 307 GLY B C 1
ATOM 5921 O O . GLY B 1 307 ? 5.285 11.055 6.816 1 74.75 307 GLY B O 1
ATOM 5922 N N . MET B 1 308 ? 4.91 11.352 9.016 1 85.56 308 MET B N 1
ATOM 5923 C CA . MET B 1 308 ? 5.234 12.773 8.914 1 85.56 308 MET B CA 1
ATOM 5924 C C . MET B 1 308 ? 6.727 13 9.125 1 85.56 308 MET B C 1
ATOM 5926 O O . MET B 1 308 ? 7.402 12.188 9.75 1 85.56 308 MET B O 1
ATOM 5930 N N . THR B 1 309 ? 7.172 14.07 8.57 1 91.81 309 THR B N 1
ATOM 5931 C CA . THR B 1 309 ? 8.531 14.531 8.828 1 91.81 309 THR B CA 1
ATOM 5932 C C . THR B 1 309 ? 8.523 15.836 9.617 1 91.81 309 THR B C 1
ATOM 5934 O O . THR B 1 309 ? 7.828 16.781 9.242 1 91.81 309 THR B O 1
ATOM 5937 N N . MET B 1 310 ? 9.156 15.812 10.727 1 94.75 310 MET B N 1
ATOM 5938 C CA . MET B 1 310 ? 9.336 17.016 11.547 1 94.75 310 MET B CA 1
ATOM 5939 C C . MET B 1 310 ? 10.602 17.766 11.141 1 94.75 310 MET B C 1
ATOM 5941 O O . MET B 1 310 ? 11.695 17.203 11.148 1 94.75 310 MET B O 1
ATOM 5945 N N . LEU B 1 311 ? 10.461 18.984 10.75 1 97 311 LEU B N 1
ATOM 5946 C CA . LEU B 1 311 ? 11.586 19.844 10.391 1 97 311 LEU B CA 1
ATOM 5947 C C . LEU B 1 311 ? 11.742 20.984 11.391 1 97 311 LEU B C 1
ATOM 5949 O O . LEU B 1 311 ? 10.789 21.703 11.68 1 97 311 LEU B O 1
ATOM 5953 N N . VAL B 1 312 ? 12.906 21.094 11.961 1 97.56 312 VAL B N 1
ATOM 5954 C CA . VAL B 1 312 ? 13.266 22.203 12.844 1 97.56 312 VAL B CA 1
ATOM 5955 C C . VAL B 1 312 ? 14.227 23.141 12.117 1 97.56 312 VAL B C 1
ATOM 5957 O O . VAL B 1 312 ? 15.281 22.719 11.648 1 97.56 312 VAL B O 1
ATOM 5960 N N . MET B 1 313 ? 13.883 24.406 12.031 1 97.75 313 MET B N 1
ATOM 5961 C CA . MET B 1 313 ? 14.711 25.359 11.289 1 97.75 313 MET B CA 1
ATOM 5962 C C . MET B 1 313 ? 14.82 26.688 12.023 1 97.75 313 MET B C 1
ATOM 5964 O O . MET B 1 313 ? 14.055 26.953 12.945 1 97.75 313 MET B O 1
ATOM 5968 N N . GLU B 1 314 ? 15.766 27.438 11.594 1 96.88 314 GLU B N 1
ATOM 5969 C CA . GLU B 1 314 ? 15.984 28.75 12.18 1 96.88 314 GLU B CA 1
ATOM 5970 C C . GLU B 1 314 ? 14.789 29.672 11.961 1 96.88 314 GLU B C 1
ATOM 5972 O O . GLU B 1 314 ? 14.195 29.672 10.883 1 96.88 314 GLU B O 1
ATOM 5977 N N . ARG B 1 315 ? 14.461 30.375 13.016 1 96.25 315 ARG B N 1
ATOM 5978 C CA . ARG B 1 315 ? 13.359 31.328 12.93 1 96.25 315 ARG B CA 1
ATOM 5979 C C . ARG B 1 315 ? 13.844 32.656 12.375 1 96.25 315 ARG B C 1
ATOM 5981 O O . ARG B 1 315 ? 14.773 33.281 12.922 1 96.25 315 ARG B O 1
ATOM 5988 N N . LEU B 1 316 ? 13.273 33.094 11.297 1 95.12 316 LEU B N 1
ATOM 5989 C CA . LEU B 1 316 ? 13.516 34.406 10.727 1 95.12 316 LEU B CA 1
ATOM 5990 C C . LEU B 1 316 ? 12.461 35.406 11.195 1 95.12 316 LEU B C 1
ATOM 5992 O O . LEU B 1 316 ? 11.273 35.219 10.922 1 95.12 316 LEU B O 1
ATOM 5996 N N . THR B 1 317 ? 12.914 36.469 11.898 1 92.5 317 THR B N 1
ATOM 5997 C CA . THR B 1 317 ? 11.93 37.375 12.516 1 92.5 317 THR B CA 1
ATOM 5998 C C . THR B 1 317 ? 12.016 38.75 11.906 1 92.5 317 THR B C 1
ATOM 6000 O O . THR B 1 317 ? 13.016 39.125 11.281 1 92.5 317 THR B O 1
ATOM 6003 N N . GLN B 1 318 ? 10.992 39.406 12.125 1 90 318 GLN B N 1
ATOM 6004 C CA . GLN B 1 318 ? 10.977 40.812 11.734 1 90 318 GLN B CA 1
ATOM 6005 C C . GLN B 1 318 ? 12.008 41.625 12.523 1 90 318 GLN B C 1
ATOM 6007 O O . GLN B 1 318 ? 12.602 42.562 12.008 1 90 318 GLN B O 1
ATOM 6012 N N . GLU B 1 319 ? 12.203 41.25 13.719 1 89.69 319 GLU B N 1
ATOM 6013 C CA . GLU B 1 319 ? 13.188 41.938 14.57 1 89.69 319 GLU B CA 1
ATOM 6014 C C . GLU B 1 319 ? 14.594 41.812 13.977 1 89.69 319 GLU B C 1
ATOM 6016 O O . GLU B 1 319 ? 15.414 42.719 14.133 1 89.69 319 GLU B O 1
ATOM 6021 N N . ASP B 1 320 ? 14.812 40.75 13.289 1 91.12 320 ASP B N 1
ATOM 6022 C CA . ASP B 1 320 ? 16.109 40.562 12.656 1 91.12 320 ASP B CA 1
ATOM 6023 C C . ASP B 1 320 ? 16.156 41.219 11.273 1 91.12 320 ASP B C 1
ATOM 6025 O O . ASP B 1 320 ? 17.141 41.094 10.555 1 91.12 320 ASP B O 1
ATOM 6029 N N . GLY B 1 321 ? 15.086 41.75 10.891 1 92.62 321 GLY B N 1
ATOM 6030 C CA . GLY B 1 321 ? 15.047 42.5 9.641 1 92.62 321 GLY B CA 1
ATOM 6031 C C . GLY B 1 321 ? 14.367 41.719 8.523 1 92.62 321 GLY B C 1
ATOM 6032 O O . GLY B 1 321 ? 14.266 42.219 7.395 1 92.62 321 GLY B O 1
ATOM 6033 N N . TRP B 1 322 ? 13.875 40.562 8.797 1 95.44 322 TRP B N 1
ATOM 6034 C CA . TRP B 1 322 ? 13.258 39.75 7.758 1 95.44 322 TRP B CA 1
ATOM 6035 C C . TRP B 1 322 ? 11.781 40.125 7.594 1 95.44 322 TRP B C 1
ATOM 6037 O O . TRP B 1 322 ? 11.078 40.344 8.578 1 95.44 322 TRP B O 1
ATOM 6047 N N . THR B 1 323 ? 11.336 40.125 6.352 1 94.94 323 THR B N 1
ATOM 6048 C CA . THR B 1 323 ? 9.938 40.375 6.027 1 94.94 323 THR B CA 1
ATOM 6049 C C . THR B 1 323 ? 9.453 39.406 4.945 1 94.94 323 THR B C 1
ATOM 6051 O O . THR B 1 323 ? 10.18 39.125 3.994 1 94.94 323 THR B O 1
ATOM 6054 N N . LEU B 1 324 ? 8.273 38.906 5.203 1 93.62 324 LEU B N 1
ATOM 6055 C CA . LEU B 1 324 ? 7.648 38.094 4.156 1 93.62 324 LEU B CA 1
ATOM 6056 C C . LEU B 1 324 ? 7.324 38.938 2.934 1 93.62 324 LEU B C 1
ATOM 6058 O O . LEU B 1 324 ? 6.766 40.031 3.062 1 93.62 324 LEU B O 1
ATOM 6062 N N . PHE B 1 325 ? 7.656 38.406 1.817 1 94.56 325 PHE B N 1
ATOM 6063 C CA . PHE B 1 325 ? 7.426 39.156 0.585 1 94.56 325 PHE B CA 1
ATOM 6064 C C . PHE B 1 325 ? 5.945 39.469 0.406 1 94.56 325 PHE B C 1
ATOM 6066 O O . PHE B 1 325 ? 5.578 40.531 -0.091 1 94.56 325 PHE B O 1
ATOM 6073 N N . TYR B 1 326 ? 5.129 38.531 0.792 1 91.62 326 TYR B N 1
ATOM 6074 C CA . TYR B 1 326 ? 3.678 38.656 0.696 1 91.62 326 TYR B CA 1
ATOM 6075 C C . TYR B 1 326 ? 3.184 39.906 1.425 1 91.62 326 TYR B C 1
ATOM 6077 O O . TYR B 1 326 ? 2.213 40.531 1 1 91.62 326 TYR B O 1
ATOM 6085 N N . ASP B 1 327 ? 3.85 40.375 2.436 1 90.88 327 ASP B N 1
ATOM 6086 C CA . ASP B 1 327 ? 3.395 41.438 3.309 1 90.88 327 ASP B CA 1
ATOM 6087 C C . ASP B 1 327 ? 3.904 42.812 2.818 1 90.88 327 ASP B C 1
ATOM 6089 O O . ASP B 1 327 ? 3.512 43.844 3.342 1 90.88 327 ASP B O 1
ATOM 6093 N N . LEU B 1 328 ? 4.719 42.812 1.835 1 92.81 328 LEU B N 1
ATOM 6094 C CA . LEU B 1 328 ? 5.297 44.062 1.336 1 92.81 328 LEU B CA 1
ATOM 6095 C C . LEU B 1 328 ? 4.258 44.875 0.571 1 92.81 328 LEU B C 1
ATOM 6097 O O . LEU B 1 328 ? 3.299 44.312 0.031 1 92.81 328 LEU B O 1
ATOM 6101 N N . GLU B 1 329 ? 4.492 46.156 0.602 1 92.62 329 GLU B N 1
ATOM 6102 C CA . GLU B 1 329 ? 3.668 47.031 -0.217 1 92.62 329 GLU B CA 1
ATOM 6103 C C . GLU B 1 329 ? 3.938 46.812 -1.704 1 92.62 329 GLU B C 1
ATOM 6105 O O . GLU B 1 329 ? 5.047 46.438 -2.092 1 92.62 329 GLU B O 1
ATOM 6110 N N . PRO B 1 330 ? 2.938 47.062 -2.523 1 91.62 330 PRO B N 1
ATOM 6111 C CA . PRO B 1 330 ? 3.057 46.812 -3.961 1 91.62 330 PRO B CA 1
ATOM 6112 C C . PRO B 1 330 ? 4.27 47.5 -4.586 1 91.62 330 PRO B C 1
ATOM 6114 O O . PRO B 1 330 ? 4.941 46.906 -5.441 1 91.62 330 PRO B O 1
ATOM 6117 N N . GLU B 1 331 ? 4.504 48.688 -4.117 1 91.19 331 GLU B N 1
ATOM 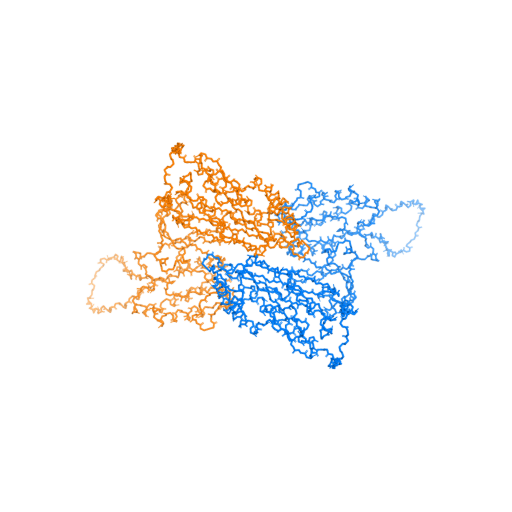6118 C CA . GLU B 1 331 ? 5.637 49.406 -4.676 1 91.19 331 GLU B CA 1
ATOM 6119 C C . GLU B 1 331 ? 6.957 48.719 -4.332 1 91.19 331 GLU B C 1
ATOM 6121 O O . GLU B 1 331 ? 7.836 48.594 -5.188 1 91.19 331 GLU B O 1
ATOM 6126 N N . ALA B 1 332 ? 7.074 48.344 -3.143 1 91.62 332 ALA B N 1
ATOM 6127 C CA . ALA B 1 332 ? 8.273 47.625 -2.709 1 91.62 332 ALA B CA 1
ATOM 6128 C C . ALA B 1 332 ? 8.422 46.281 -3.457 1 91.62 332 ALA B C 1
ATOM 6130 O O . ALA B 1 332 ? 9.539 45.906 -3.809 1 91.62 332 ALA B O 1
ATOM 6131 N N . LYS B 1 333 ? 7.332 45.594 -3.684 1 93.31 333 LYS B N 1
ATOM 6132 C CA . LYS B 1 333 ? 7.348 44.344 -4.41 1 93.31 333 LYS B CA 1
ATOM 6133 C C . LYS B 1 333 ? 7.91 44.531 -5.816 1 93.31 333 LYS B C 1
ATOM 6135 O O . LYS B 1 333 ? 8.727 43.719 -6.273 1 93.31 333 LYS B O 1
ATOM 6140 N N . ARG B 1 334 ? 7.441 45.5 -6.461 1 90.56 334 ARG B N 1
ATOM 6141 C CA . ARG B 1 334 ? 7.898 45.781 -7.82 1 90.56 334 ARG B CA 1
ATOM 6142 C C . ARG B 1 334 ? 9.398 46.062 -7.848 1 90.56 334 ARG B C 1
ATOM 6144 O O . ARG B 1 334 ? 10.102 45.625 -8.758 1 90.56 334 ARG B O 1
ATOM 6151 N N . GLU B 1 335 ? 9.789 46.719 -6.844 1 89.94 335 GLU B N 1
ATOM 6152 C CA . GLU B 1 335 ? 11.188 47.125 -6.777 1 89.94 335 GLU B CA 1
ATOM 6153 C C . GLU B 1 335 ? 12.094 45.938 -6.477 1 89.94 335 GLU B C 1
ATOM 6155 O O . GLU B 1 335 ? 13.203 45.844 -7.02 1 89.94 335 GLU B O 1
ATOM 6160 N N . LEU B 1 336 ? 11.641 45.062 -5.648 1 93.81 336 LEU B N 1
ATOM 6161 C CA . LEU B 1 336 ? 12.508 44.031 -5.125 1 93.81 336 LEU B CA 1
ATOM 6162 C C . LEU B 1 336 ? 12.359 42.75 -5.945 1 93.81 336 LEU B C 1
ATOM 6164 O O . LEU B 1 336 ? 13.18 41.844 -5.824 1 93.81 336 LEU B O 1
ATOM 6168 N N . SER B 1 337 ? 11.383 42.656 -6.816 1 94.12 337 SER B N 1
ATOM 6169 C CA . SER B 1 337 ? 11.039 41.438 -7.539 1 94.12 337 SER B CA 1
ATOM 6170 C C . SER B 1 337 ? 12.227 40.906 -8.344 1 94.12 337 SER B C 1
ATOM 6172 O O . SER B 1 337 ? 12.477 39.688 -8.383 1 94.12 337 SER B O 1
ATOM 6174 N N . GLN B 1 338 ? 12.883 41.844 -9 1 93.88 338 GLN B N 1
ATOM 6175 C CA . GLN B 1 338 ? 14.008 41.438 -9.836 1 93.88 338 GLN B CA 1
ATOM 6176 C C . GLN B 1 338 ? 15.133 40.812 -8.992 1 93.88 338 GLN B C 1
ATOM 6178 O O . GLN B 1 338 ? 15.789 39.875 -9.406 1 93.88 338 GLN B O 1
ATOM 6183 N N . GLN B 1 339 ? 15.375 41.375 -7.863 1 94.62 339 GLN B N 1
ATOM 6184 C CA . GLN B 1 339 ? 16.406 40.844 -6.977 1 94.62 339 GLN B CA 1
ATOM 6185 C C . GLN B 1 339 ? 16.047 39.469 -6.473 1 94.62 339 GLN B C 1
ATOM 6187 O O . GLN B 1 339 ? 16.938 38.625 -6.277 1 94.62 339 GLN B O 1
ATOM 6192 N N . VAL B 1 340 ? 14.82 39.25 -6.246 1 96.81 340 VAL B N 1
ATOM 6193 C CA . VAL B 1 340 ? 14.367 37.938 -5.859 1 96.81 340 VAL B CA 1
ATOM 6194 C C . VAL B 1 340 ? 14.617 36.938 -6.996 1 96.81 340 VAL B C 1
ATOM 6196 O O . VAL B 1 340 ? 15.078 35.812 -6.766 1 96.81 340 VAL B O 1
ATOM 6199 N N . LEU B 1 341 ? 14.32 37.344 -8.188 1 96.69 341 LEU B N 1
ATOM 6200 C CA . LEU B 1 341 ? 14.555 36.5 -9.359 1 96.69 341 LEU B CA 1
ATOM 6201 C C . LEU B 1 341 ? 16.047 36.188 -9.5 1 96.69 341 LEU B C 1
ATOM 6203 O O . LEU B 1 341 ? 16.406 35.062 -9.898 1 96.69 341 LEU B O 1
ATOM 6207 N N . ASP B 1 342 ? 16.844 37.156 -9.219 1 96.44 342 ASP B N 1
ATOM 6208 C CA . ASP B 1 342 ? 18.281 36.938 -9.25 1 96.44 342 ASP B CA 1
ATOM 6209 C C . ASP B 1 342 ? 18.703 35.906 -8.211 1 96.44 342 ASP B C 1
ATOM 6211 O O . ASP B 1 342 ? 19.547 35.062 -8.477 1 96.44 342 ASP B O 1
ATOM 6215 N N . ALA B 1 343 ? 18.188 36.062 -7.062 1 97.62 343 ALA B N 1
ATOM 6216 C CA . ALA B 1 343 ? 18.469 35.062 -6.016 1 97.62 343 ALA B CA 1
ATOM 6217 C C . ALA B 1 343 ? 17.984 33.688 -6.426 1 97.62 343 ALA B C 1
ATOM 6219 O O . ALA B 1 343 ? 18.641 32.688 -6.133 1 97.62 343 ALA B O 1
ATOM 6220 N N . LEU B 1 344 ? 16.828 33.656 -7.051 1 98.25 344 LEU B N 1
ATOM 6221 C CA . LEU B 1 344 ? 16.281 32.375 -7.531 1 98.25 344 LEU B CA 1
ATOM 6222 C C . LEU B 1 344 ? 17.219 31.75 -8.562 1 98.25 344 LEU B C 1
ATOM 6224 O O . LEU B 1 344 ? 17.422 30.531 -8.555 1 98.25 344 LEU B O 1
ATOM 6228 N N . ALA B 1 345 ? 17.734 32.531 -9.422 1 97.88 345 ALA B N 1
ATOM 6229 C CA . ALA B 1 345 ? 18.703 32.031 -10.406 1 97.88 345 ALA B CA 1
ATOM 6230 C C . ALA B 1 345 ? 19.922 31.406 -9.719 1 97.88 345 ALA B C 1
ATOM 6232 O O . ALA B 1 345 ? 20.422 30.375 -10.164 1 97.88 345 ALA B O 1
ATOM 6233 N N . ARG B 1 346 ? 20.375 32.094 -8.727 1 98 346 ARG B N 1
ATOM 6234 C CA . ARG B 1 346 ? 21.484 31.531 -7.941 1 98 346 ARG B CA 1
ATOM 6235 C C . ARG B 1 346 ? 21.094 30.203 -7.316 1 98 346 ARG B C 1
ATOM 6237 O O . ARG B 1 346 ? 21.859 29.234 -7.34 1 98 346 ARG B O 1
ATOM 6244 N N . ALA B 1 347 ? 19.938 30.188 -6.742 1 98.5 347 ALA B N 1
ATOM 6245 C CA . ALA B 1 347 ? 19.453 28.953 -6.125 1 98.5 347 ALA B CA 1
ATOM 6246 C C . ALA B 1 347 ? 19.359 27.828 -7.145 1 98.5 347 ALA B C 1
ATOM 6248 O O . ALA B 1 347 ? 19.75 26.688 -6.859 1 98.5 347 ALA B O 1
ATOM 6249 N N . HIS B 1 348 ? 18.891 28.141 -8.32 1 98.38 348 HIS B N 1
ATOM 6250 C CA . HIS B 1 348 ? 18.703 27.188 -9.406 1 98.38 348 HIS B CA 1
ATOM 6251 C C . HIS B 1 348 ? 20.047 26.609 -9.852 1 98.38 348 HIS B C 1
ATOM 6253 O O . HIS B 1 348 ? 20.094 25.547 -10.477 1 98.38 348 HIS B O 1
ATOM 6259 N N . SER B 1 349 ? 21.094 27.297 -9.523 1 98 349 SER B N 1
ATOM 6260 C CA . SER B 1 349 ? 22.422 26.859 -9.969 1 98 349 SER B CA 1
ATOM 6261 C C . SER B 1 349 ? 23.141 26.062 -8.891 1 98 349 SER B C 1
ATOM 6263 O O . SER B 1 349 ? 24.203 25.5 -9.133 1 98 349 SER B O 1
ATOM 6265 N N . VAL B 1 350 ? 22.562 26.062 -7.727 1 98.06 350 VAL B N 1
ATOM 6266 C CA . VAL B 1 350 ? 23.188 25.344 -6.621 1 98.06 350 VAL B CA 1
ATOM 6267 C C . VAL B 1 350 ? 23.125 23.844 -6.887 1 98.06 350 VAL B C 1
ATOM 6269 O O . VAL B 1 350 ? 22.047 23.297 -7.18 1 98.06 350 VAL B O 1
ATOM 6272 N N . ASN B 1 351 ? 24.234 23.172 -6.797 1 97.5 351 ASN B N 1
ATOM 6273 C CA . ASN B 1 351 ? 24.297 21.719 -6.941 1 97.5 351 ASN B CA 1
ATOM 6274 C C . ASN B 1 351 ? 23.922 21.016 -5.641 1 97.5 351 ASN B C 1
ATOM 6276 O O . ASN B 1 351 ? 24.422 21.375 -4.57 1 97.5 351 ASN B O 1
ATOM 6280 N N . VAL B 1 352 ? 23.078 20.016 -5.77 1 97.44 352 VAL B N 1
ATOM 6281 C CA . VAL B 1 352 ? 22.625 19.281 -4.602 1 97.44 352 VAL B CA 1
ATOM 6282 C C . VAL B 1 352 ? 23.375 17.953 -4.5 1 97.44 352 VAL B C 1
ATOM 6284 O O . VAL B 1 352 ? 22.984 16.969 -5.141 1 97.44 352 VAL B O 1
ATOM 6287 N N . ASP B 1 353 ? 24.375 17.859 -3.658 1 94.75 353 ASP B N 1
ATOM 6288 C CA . ASP B 1 353 ? 25.141 16.656 -3.336 1 94.75 353 ASP B CA 1
ATOM 6289 C C . ASP B 1 353 ? 25.672 15.992 -4.602 1 94.75 353 ASP B C 1
ATOM 6291 O O . ASP B 1 353 ? 25.688 14.758 -4.703 1 94.75 353 ASP B O 1
ATOM 6295 N N . GLY B 1 354 ? 25.906 16.672 -5.574 1 94.38 354 GLY B N 1
ATOM 6296 C CA . GLY B 1 354 ? 26.484 16.141 -6.793 1 94.38 354 GLY B CA 1
ATOM 6297 C C . GLY B 1 354 ? 25.469 15.453 -7.684 1 94.38 354 GLY B C 1
ATOM 6298 O O . GLY B 1 354 ? 25.828 14.805 -8.664 1 94.38 354 GLY B O 1
ATOM 6299 N N . GLU B 1 355 ? 24.25 15.531 -7.426 1 94.31 355 GLU B N 1
ATOM 6300 C CA . GLU B 1 355 ? 23.219 14.797 -8.148 1 94.31 355 GLU B CA 1
ATOM 6301 C C . GLU B 1 355 ? 22.484 15.695 -9.141 1 94.31 355 GLU B C 1
ATOM 6303 O O . GLU B 1 355 ? 21.672 15.219 -9.93 1 94.31 355 GLU B O 1
ATOM 6308 N N . GLY B 1 356 ? 22.781 17 -9.078 1 96 356 GLY B N 1
ATOM 6309 C CA . GLY B 1 356 ? 22.172 17.922 -10.023 1 96 356 GLY B CA 1
ATOM 6310 C C . GLY B 1 356 ? 21.625 19.172 -9.367 1 96 356 GLY B C 1
ATOM 6311 O O . GLY B 1 356 ? 22.016 19.516 -8.25 1 96 356 GLY B O 1
ATOM 6312 N N . VAL B 1 357 ? 20.734 19.906 -10.195 1 97.69 357 VAL B N 1
ATOM 6313 C CA . VAL B 1 357 ? 20.156 21.141 -9.703 1 97.69 357 VAL B CA 1
ATOM 6314 C C . VAL B 1 357 ? 18.672 20.938 -9.391 1 97.69 357 VAL B C 1
ATOM 6316 O O . VAL B 1 357 ? 18.094 19.906 -9.75 1 97.69 357 VAL B O 1
ATOM 6319 N N . ALA B 1 358 ? 18.156 21.984 -8.656 1 97.81 358 ALA B N 1
ATOM 6320 C CA . ALA B 1 358 ? 16.828 21.719 -8.094 1 97.81 358 ALA B CA 1
ATOM 6321 C C . ALA B 1 358 ? 15.82 22.766 -8.586 1 97.81 358 ALA B C 1
ATOM 6323 O O . ALA B 1 358 ? 16.203 23.781 -9.164 1 97.81 358 ALA B O 1
ATOM 6324 N N . VAL B 1 359 ? 14.586 22.406 -8.484 1 97.69 359 VAL B N 1
ATOM 6325 C CA . VAL B 1 359 ? 13.438 23.297 -8.656 1 97.69 359 VAL B CA 1
ATOM 6326 C C . VAL B 1 359 ? 12.688 23.422 -7.332 1 97.69 359 VAL B C 1
ATOM 6328 O O . VAL B 1 359 ? 12.641 22.484 -6.539 1 97.69 359 VAL B O 1
ATOM 6331 N N . HIS B 1 360 ? 12.125 24.562 -7.035 1 97.56 360 HIS B N 1
ATOM 6332 C CA . HIS B 1 360 ? 11.352 24.781 -5.82 1 97.56 360 HIS B CA 1
ATOM 6333 C C . HIS B 1 360 ? 9.922 24.266 -5.98 1 97.56 360 HIS B C 1
ATOM 6335 O O . HIS B 1 360 ? 9.398 23.609 -5.078 1 97.56 360 HIS B O 1
ATOM 6341 N N . ALA B 1 361 ? 9.344 24.562 -7.121 1 96.38 361 ALA B N 1
ATOM 6342 C CA . ALA B 1 361 ? 8.055 24.062 -7.59 1 96.38 361 ALA B CA 1
ATOM 6343 C C . ALA B 1 361 ? 6.902 24.766 -6.887 1 96.38 361 ALA B C 1
ATOM 6345 O O . ALA B 1 361 ? 5.734 24.469 -7.152 1 96.38 361 ALA B O 1
ATOM 6346 N N . ASP B 1 362 ? 7.137 25.688 -5.98 1 95 362 ASP B N 1
ATOM 6347 C CA . ASP B 1 362 ? 6.086 26.453 -5.328 1 95 362 ASP B CA 1
ATOM 6348 C C . ASP B 1 362 ? 6.555 27.891 -5.039 1 95 362 ASP B C 1
ATOM 6350 O O . ASP B 1 362 ? 6.457 28.359 -3.904 1 95 362 ASP B O 1
ATOM 6354 N N . MET B 1 363 ? 6.988 28.547 -6.055 1 96.06 363 MET B N 1
ATOM 6355 C CA . MET B 1 363 ? 7.531 29.906 -5.938 1 96.06 363 MET B CA 1
ATOM 6356 C C . MET B 1 363 ? 6.41 30.938 -5.848 1 96.06 363 MET B C 1
ATOM 6358 O O . MET B 1 363 ? 6.176 31.688 -6.793 1 96.06 363 MET B O 1
ATOM 6362 N N . ARG B 1 364 ? 5.828 31.016 -4.699 1 93.38 364 ARG B N 1
ATOM 6363 C CA . ARG B 1 364 ? 4.801 32 -4.391 1 93.38 364 ARG B CA 1
ATOM 6364 C C . ARG B 1 364 ? 5.324 33.062 -3.422 1 93.38 364 ARG B C 1
ATOM 6366 O O . ARG B 1 364 ? 6.363 32.875 -2.787 1 93.38 364 ARG B O 1
ATOM 6373 N N . GLN B 1 365 ? 4.582 34.125 -3.277 1 93.5 365 GLN B N 1
ATOM 6374 C CA . GLN B 1 365 ? 5.027 35.25 -2.459 1 93.5 365 GLN B CA 1
ATOM 6375 C C . GLN B 1 365 ? 5.117 34.875 -0.987 1 93.5 365 GLN B C 1
ATOM 6377 O O . GLN B 1 365 ? 5.977 35.375 -0.257 1 93.5 365 GLN B O 1
ATOM 6382 N N . ALA B 1 366 ? 4.258 33.906 -0.602 1 91.62 366 ALA B N 1
ATOM 6383 C CA . ALA B 1 366 ? 4.207 33.5 0.793 1 91.62 366 ALA B CA 1
ATOM 6384 C C . ALA B 1 366 ? 5.406 32.594 1.139 1 91.62 366 ALA B C 1
ATOM 6386 O O . ALA B 1 366 ? 5.676 32.344 2.314 1 91.62 366 ALA B O 1
ATOM 6387 N N . ASN B 1 367 ? 6.234 32.281 0.164 1 95.25 367 ASN B N 1
ATOM 6388 C CA . ASN B 1 367 ? 7.359 31.375 0.395 1 95.25 367 ASN B CA 1
ATOM 6389 C C . ASN B 1 367 ? 8.695 32.094 0.201 1 95.25 367 ASN B C 1
ATOM 6391 O O . ASN B 1 367 ? 9.711 31.438 -0.051 1 95.25 367 ASN B O 1
ATOM 6395 N N . VAL B 1 368 ? 8.648 33.375 0.287 1 96.81 368 VAL B N 1
ATOM 6396 C CA . VAL B 1 368 ? 9.867 34.156 0.113 1 96.81 368 VAL B CA 1
ATOM 6397 C C . VAL B 1 368 ? 9.961 35.219 1.211 1 96.81 368 VAL B C 1
ATOM 6399 O O . VAL B 1 368 ? 8.992 35.938 1.465 1 96.81 368 VAL B O 1
ATOM 6402 N N . MET B 1 369 ? 11.117 35.25 1.832 1 96.75 369 MET B N 1
ATOM 6403 C CA . MET B 1 369 ? 11.406 36.344 2.785 1 96.75 369 MET B CA 1
ATOM 6404 C C . MET B 1 369 ? 12.594 37.156 2.322 1 96.75 369 MET B C 1
ATOM 6406 O O . MET B 1 369 ? 13.516 36.656 1.692 1 96.75 369 MET B O 1
ATOM 6410 N N . VAL B 1 370 ? 12.555 38.469 2.689 1 96.94 370 VAL B N 1
ATOM 6411 C CA . VAL B 1 370 ? 13.609 39.375 2.248 1 96.94 370 VAL B CA 1
ATOM 6412 C C . VAL B 1 370 ? 14.086 40.219 3.422 1 96.94 370 VAL B C 1
ATOM 6414 O O . VAL B 1 370 ? 13.336 40.469 4.367 1 96.94 370 VAL B O 1
ATOM 6417 N N . LYS B 1 371 ? 15.328 40.562 3.396 1 95.38 371 LYS B N 1
ATOM 6418 C CA . LYS B 1 371 ? 15.969 41.438 4.363 1 95.38 371 LYS B CA 1
ATOM 6419 C C . LYS B 1 371 ? 16.891 42.438 3.668 1 95.38 371 LYS B C 1
ATOM 6421 O O . LYS B 1 371 ? 17.734 42.062 2.863 1 95.38 371 LYS B O 1
ATOM 6426 N N . MET B 1 372 ? 16.688 43.781 3.994 1 86.81 372 MET B N 1
ATOM 6427 C CA . MET B 1 372 ? 17.516 44.812 3.416 1 86.81 372 MET B CA 1
ATOM 6428 C C . MET B 1 372 ? 18.781 45.031 4.246 1 86.81 372 MET B C 1
ATOM 6430 O O . MET B 1 372 ? 18.719 45.094 5.477 1 86.81 372 MET B O 1
ATOM 6434 N N . SER B 1 373 ? 19.953 44.75 3.842 1 73.44 373 SER B N 1
ATOM 6435 C CA . SER B 1 373 ? 21.188 45 4.586 1 73.44 373 SER B CA 1
ATOM 6436 C C . SER B 1 373 ? 21.578 46.469 4.535 1 73.44 373 SER B C 1
ATOM 6438 O O . SER B 1 373 ? 21.375 47.156 3.516 1 73.44 373 SER B O 1
ATOM 6440 N N . GLU B 1 374 ? 21.688 47.281 5.637 1 57.22 374 GLU B N 1
ATOM 6441 C CA . GLU B 1 374 ? 22.281 48.594 5.691 1 57.22 374 GLU B CA 1
ATOM 6442 C C . GLU B 1 374 ? 23.719 48.594 5.164 1 57.22 374 GLU B C 1
ATOM 6444 O O . GLU B 1 374 ? 24.422 47.594 5.277 1 57.22 374 GLU B O 1
ATOM 6449 N N . GLY B 1 375 ? 24.078 49.312 4.191 1 47.16 375 GLY B N 1
ATOM 6450 C CA . GLY B 1 375 ? 25.422 49.531 3.719 1 47.16 375 GLY B CA 1
ATOM 6451 C C . GLY B 1 375 ? 26.438 49.688 4.844 1 47.16 375 GLY B C 1
ATOM 6452 O O . GLY B 1 375 ? 26.203 50.469 5.789 1 47.16 375 GLY B O 1
ATOM 6453 N N . GLY B 1 376 ? 27.141 48.719 5.316 1 39.31 376 GLY B N 1
ATOM 6454 C CA . GLY B 1 376 ? 28.266 48.906 6.211 1 39.31 376 GLY B CA 1
ATOM 6455 C C . GLY B 1 376 ? 29.109 50.125 5.863 1 39.31 376 GLY B C 1
ATOM 6456 O O . GLY B 1 376 ? 29.359 50.406 4.688 1 39.31 376 GLY B O 1
ATOM 6457 N N . ASP B 1 377 ? 29.109 51.25 6.645 1 36.91 377 ASP B N 1
ATOM 6458 C CA . ASP B 1 377 ? 30.172 52.25 6.703 1 36.91 377 ASP B CA 1
ATOM 6459 C C . ASP B 1 377 ? 31.547 51.594 6.672 1 36.91 377 ASP B C 1
ATOM 6461 O O . ASP B 1 377 ? 31.781 50.625 7.395 1 36.91 377 ASP B O 1
ATOM 6465 N N . GLY B 1 378 ? 32.312 51.531 5.527 1 33.84 378 GLY B N 1
ATOM 6466 C CA . GLY B 1 378 ? 33.75 51.281 5.551 1 33.84 378 GLY B CA 1
ATOM 6467 C C . GLY B 1 378 ? 34.469 52.062 6.629 1 33.84 378 GLY B C 1
ATOM 6468 O O . GLY B 1 378 ? 34.562 53.312 6.531 1 33.84 378 GLY B O 1
ATOM 6469 N N . ALA B 1 379 ? 34.219 51.812 7.926 1 29.75 379 ALA B N 1
ATOM 6470 C CA . ALA B 1 379 ? 35.094 52.344 8.961 1 29.75 379 ALA B CA 1
ATOM 6471 C C . ALA B 1 379 ? 36.562 52.188 8.57 1 29.75 379 ALA B C 1
ATOM 6473 O O . ALA B 1 379 ? 37.094 51.062 8.555 1 29.75 379 ALA B O 1
ATOM 6474 N N . GLY B 1 380 ? 37.031 52.812 7.402 1 28.92 380 GLY B N 1
ATOM 6475 C CA . GLY B 1 380 ? 38.469 53 7.273 1 28.92 380 GLY B CA 1
ATOM 6476 C C . GLY B 1 380 ? 39.094 53.594 8.523 1 28.92 380 GLY B C 1
ATOM 6477 O O . GLY B 1 380 ? 38.719 54.656 8.992 1 28.92 380 GLY B O 1
ATOM 6478 N N . GLY B 1 381 ? 39.281 52.75 9.547 1 28.62 381 GLY B N 1
ATOM 6479 C CA . GLY B 1 381 ? 40.25 53.125 10.562 1 28.62 381 GLY B CA 1
ATOM 6480 C C . GLY B 1 381 ? 41.531 53.719 9.984 1 28.62 381 GLY B C 1
ATOM 6481 O O . GLY B 1 381 ? 42.531 53.031 9.859 1 28.62 381 GLY B O 1
ATOM 6482 N N . GLY B 1 382 ? 41.344 54.5 8.922 1 24.56 382 GLY B N 1
ATOM 6483 C CA . GLY B 1 382 ? 42.562 55.188 8.594 1 24.56 382 GLY B CA 1
ATOM 6484 C C . GLY B 1 382 ? 43.125 56 9.766 1 24.56 382 GLY B C 1
ATOM 6485 O O . GLY B 1 382 ? 42.406 56.781 10.398 1 24.56 382 GLY B O 1
ATOM 6486 N N . GLN B 1 383 ? 43.844 55.25 10.617 1 23.2 383 GLN B N 1
ATOM 6487 C CA . GLN B 1 383 ? 44.812 56 11.445 1 23.2 383 GLN B CA 1
ATOM 6488 C C . GLN B 1 383 ? 45.438 57.125 10.656 1 23.2 383 GLN B C 1
ATOM 6490 O O . GLN B 1 383 ? 45.938 56.906 9.547 1 23.2 383 GLN B O 1
ATOM 6495 N N . THR B 1 384 ? 44.875 58.281 10.828 1 23.36 384 THR B N 1
ATOM 6496 C CA . THR B 1 384 ? 45.344 59.594 10.383 1 23.36 384 THR B CA 1
ATOM 6497 C C . THR B 1 384 ? 46.844 59.75 10.664 1 23.36 384 THR B C 1
ATOM 6499 O O . THR B 1 384 ? 47.25 59.781 11.828 1 23.36 384 THR B O 1
ATOM 6502 N N . PRO B 1 385 ? 47.719 58.875 9.961 1 23.81 385 PRO B N 1
ATOM 6503 C CA . PRO B 1 385 ? 48.969 59.531 10.344 1 23.81 385 PRO B CA 1
ATOM 6504 C C . PRO B 1 385 ? 48.969 61.031 10.062 1 23.81 385 PRO B C 1
ATOM 6506 O O . PRO B 1 385 ? 48.219 61.5 9.219 1 23.81 385 PRO B O 1
ATOM 6509 N N . ALA B 1 386 ? 49.5 61.844 10.938 1 22.55 386 ALA B N 1
ATOM 6510 C CA . ALA B 1 386 ? 49.594 63.312 11.109 1 22.55 386 ALA B CA 1
ATOM 6511 C C . ALA B 1 386 ? 50.219 63.969 9.883 1 22.55 386 ALA B C 1
ATOM 6513 O O . ALA B 1 386 ? 50.469 65.188 9.883 1 22.55 386 ALA B O 1
ATOM 6514 N N . GLY B 1 387 ? 50.438 63.094 8.734 1 21.41 387 GLY B N 1
ATOM 6515 C CA . GLY B 1 387 ? 51.438 63.906 8.078 1 21.41 387 GLY B CA 1
ATOM 6516 C C . GLY B 1 387 ? 50.906 65.25 7.641 1 21.41 387 GLY B C 1
ATOM 6517 O O . GLY B 1 387 ? 49.719 65.5 7.613 1 21.41 387 GLY B O 1
ATOM 6518 N N . ARG B 1 388 ? 51.875 66.125 6.938 1 20.69 388 ARG B N 1
ATOM 6519 C CA . ARG B 1 388 ? 52.156 67.5 6.777 1 20.69 388 ARG B CA 1
ATOM 6520 C C . ARG B 1 388 ? 51.125 68.188 5.898 1 20.69 388 ARG B C 1
ATOM 6522 O O . ARG B 1 388 ? 50.219 67.562 5.344 1 20.69 388 ARG B O 1
ATOM 6529 N N . GLY B 1 389 ? 51.5 68.875 4.867 1 21.8 389 GLY B N 1
ATOM 6530 C CA . GLY B 1 389 ? 51.375 70.25 4.453 1 21.8 389 GLY B CA 1
ATOM 6531 C C . GLY B 1 389 ? 50.188 70.5 3.533 1 21.8 389 GLY B C 1
ATOM 6532 O O . GLY B 1 389 ? 49.5 71.5 3.652 1 21.8 389 GLY B O 1
ATOM 6533 N N . GLY B 1 390 ? 50.094 69.812 2.385 1 23.09 390 GLY B N 1
ATOM 6534 C CA . GLY B 1 390 ? 49.875 70.625 1.214 1 23.09 390 GLY B CA 1
ATOM 6535 C C . GLY B 1 390 ? 48.438 71.062 1.047 1 23.09 390 GLY B C 1
ATOM 6536 O O . GLY B 1 390 ? 47.562 70.562 1.757 1 23.09 390 GLY B O 1
ATOM 6537 N N . ARG B 1 391 ? 48.188 71.688 -0.288 1 26.47 391 ARG B N 1
ATOM 6538 C CA . ARG B 1 391 ? 47.219 72.688 -0.833 1 26.47 391 ARG B CA 1
ATOM 6539 C C . ARG B 1 391 ? 45.844 72.062 -0.982 1 26.47 391 ARG B C 1
ATOM 6541 O O . ARG B 1 391 ? 45.719 70.875 -1.396 1 26.47 391 ARG B O 1
ATOM 6548 N N . ALA B 1 392 ? 44.781 72.625 -0.421 1 23.83 392 ALA B N 1
ATOM 6549 C CA . ALA B 1 392 ? 43.375 72.438 -0.08 1 23.83 392 ALA B CA 1
ATOM 6550 C C . ALA B 1 392 ? 42.531 72.312 -1.337 1 23.83 392 ALA B C 1
ATOM 6552 O O . ALA B 1 392 ? 42.125 73.312 -1.922 1 23.83 392 ALA B O 1
ATOM 6553 N N . ARG B 1 393 ? 42.969 71.875 -2.547 1 25.33 393 ARG B N 1
ATOM 6554 C CA . ARG B 1 393 ? 42 72.062 -3.629 1 25.33 393 ARG B CA 1
ATOM 6555 C C . ARG B 1 393 ? 40.656 71.375 -3.332 1 25.33 393 ARG B C 1
ATOM 6557 O O . ARG B 1 393 ? 40.625 70.375 -2.689 1 25.33 393 ARG B O 1
ATOM 6564 N N . SER B 1 394 ? 39.625 72.188 -3.379 1 25.75 394 SER B N 1
ATOM 6565 C CA . SER B 1 394 ? 38.219 71.938 -3.098 1 25.75 394 SER B CA 1
ATOM 6566 C C . SER B 1 394 ? 37.656 70.812 -3.949 1 25.75 394 SER B C 1
ATOM 6568 O O . SER B 1 394 ? 37.5 70.938 -5.164 1 25.75 394 SER B O 1
ATOM 6570 N N . ARG B 1 395 ? 38.281 69.688 -4.121 1 26.69 395 ARG B N 1
ATOM 6571 C CA . ARG B 1 395 ? 37.656 68.688 -5.008 1 26.69 395 ARG B CA 1
ATOM 6572 C C . ARG B 1 395 ? 36.25 68.375 -4.555 1 26.69 395 ARG B C 1
ATOM 6574 O O . ARG B 1 395 ? 36 68.188 -3.363 1 26.69 395 ARG B O 1
ATOM 6581 N N . ARG B 1 396 ? 35.25 68.812 -5.375 1 30.05 396 ARG B N 1
ATOM 6582 C CA . ARG B 1 396 ? 33.844 68.438 -5.387 1 30.05 396 ARG B CA 1
ATOM 6583 C C . ARG B 1 396 ? 33.625 66.938 -5.102 1 30.05 396 ARG B C 1
ATOM 6585 O O . ARG B 1 396 ? 34.188 66.125 -5.789 1 30.05 396 ARG B O 1
ATOM 6592 N N . ARG B 1 397 ? 33.375 66.562 -3.867 1 28.38 397 ARG B N 1
ATOM 6593 C CA . ARG B 1 397 ? 33.094 65.25 -3.371 1 28.38 397 ARG B CA 1
ATOM 6594 C C . ARG B 1 397 ? 31.984 64.625 -4.195 1 28.38 397 ARG B C 1
ATOM 6596 O O . ARG B 1 397 ? 30.844 65.125 -4.23 1 28.38 397 ARG B O 1
ATOM 6603 N N . GLN B 1 398 ? 32.281 64.125 -5.5 1 28.03 398 GLN B N 1
ATOM 6604 C CA . GLN B 1 398 ? 31.281 63.312 -6.152 1 28.03 398 GLN B CA 1
ATOM 6605 C C . GLN B 1 398 ? 30.578 62.406 -5.145 1 28.03 398 GLN B C 1
ATOM 6607 O O . GLN B 1 398 ? 31.219 61.812 -4.266 1 28.03 398 GLN B O 1
ATOM 6612 N N . THR B 1 399 ? 29.312 62.781 -4.793 1 29.75 399 THR B N 1
ATOM 6613 C CA . THR B 1 399 ? 28.453 61.938 -3.965 1 29.75 399 THR B CA 1
ATOM 6614 C C . THR B 1 399 ? 28.656 60.438 -4.297 1 29.75 399 THR B C 1
ATOM 6616 O O . THR B 1 399 ? 28.641 60.062 -5.465 1 29.75 399 THR B O 1
ATOM 6619 N N . PRO B 1 400 ? 29.516 59.75 -3.543 1 33.53 400 PRO B N 1
ATOM 6620 C CA . PRO B 1 400 ? 29.719 58.344 -3.857 1 33.53 400 PRO B CA 1
ATOM 6621 C C . PRO B 1 400 ? 28.438 57.656 -4.336 1 33.53 400 PRO B C 1
ATOM 6623 O O . PRO B 1 400 ? 27.328 58.094 -4.004 1 33.53 400 PRO B O 1
ATOM 6626 N N . ALA B 1 401 ? 28.375 57.219 -5.539 1 36.03 401 ALA B N 1
ATOM 6627 C CA . ALA B 1 401 ? 27.344 56.344 -6.102 1 36.03 401 ALA B CA 1
ATOM 6628 C C . ALA B 1 401 ? 26.672 55.5 -5.012 1 36.03 401 ALA B C 1
ATOM 6630 O O . ALA B 1 401 ? 27.328 55.094 -4.051 1 36.03 401 ALA B O 1
ATOM 6631 N N . GLY B 1 402 ? 25.359 55.781 -4.754 1 37.09 402 GLY B N 1
ATOM 6632 C CA . GLY B 1 402 ? 24.469 55.062 -3.852 1 37.09 402 GLY B CA 1
ATOM 6633 C C . GLY B 1 402 ? 24.812 53.594 -3.695 1 37.09 402 GLY B C 1
ATOM 6634 O O . GLY B 1 402 ? 24.953 52.875 -4.688 1 37.09 402 GLY B O 1
ATOM 6635 N N . ARG B 1 403 ? 25.688 53.219 -2.924 1 40.34 403 ARG B N 1
ATOM 6636 C CA . ARG B 1 403 ? 25.969 51.812 -2.555 1 40.34 403 ARG B CA 1
ATOM 6637 C C . ARG B 1 403 ? 24.703 50.969 -2.598 1 40.34 403 ARG B C 1
ATOM 6639 O O . ARG B 1 403 ? 23.719 51.281 -1.902 1 40.34 403 ARG B O 1
ATOM 6646 N N . ALA B 1 404 ? 24.203 50.375 -3.703 1 46.59 404 ALA B N 1
ATOM 6647 C CA . ALA B 1 404 ? 23.078 49.5 -3.939 1 46.59 404 ALA B CA 1
ATOM 6648 C C . ALA B 1 404 ? 22.859 48.562 -2.748 1 46.59 404 ALA B C 1
ATOM 6650 O O . ALA B 1 404 ? 23.766 47.844 -2.324 1 46.59 404 ALA B O 1
ATOM 6651 N N . GLN B 1 405 ? 22.078 48.844 -1.72 1 57.62 405 GLN B N 1
ATOM 6652 C CA . GLN B 1 405 ? 21.625 48.062 -0.58 1 57.62 405 GLN B CA 1
ATOM 6653 C C . GLN B 1 405 ? 21.344 46.625 -0.983 1 57.62 405 GLN B C 1
ATOM 6655 O O . GLN B 1 405 ? 20.641 46.375 -1.956 1 57.62 405 GLN B O 1
ATOM 6660 N N . ALA B 1 406 ? 22.281 45.656 -0.653 1 77.75 406 ALA B N 1
ATOM 6661 C CA . ALA B 1 406 ? 22.234 44.25 -1.035 1 77.75 406 ALA B CA 1
ATOM 6662 C C . ALA B 1 406 ? 21.047 43.562 -0.359 1 77.75 406 ALA B C 1
ATOM 6664 O O . ALA B 1 406 ? 20.844 43.719 0.846 1 77.75 406 ALA B O 1
ATOM 6665 N N . LEU B 1 407 ? 20.031 43.125 -1.085 1 90.56 407 LEU B N 1
ATOM 6666 C CA . LEU B 1 407 ? 18.859 42.375 -0.628 1 90.56 407 LEU B CA 1
ATOM 6667 C C . LEU B 1 407 ? 19.203 40.906 -0.358 1 90.56 407 LEU B C 1
ATOM 6669 O O . LEU B 1 407 ? 19.812 40.25 -1.196 1 90.56 407 LEU B O 1
ATOM 6673 N N . GLN B 1 408 ? 19 40.5 0.862 1 95.69 408 GLN B N 1
ATOM 6674 C CA . GLN B 1 408 ? 19.078 39.062 1.164 1 95.69 408 GLN B CA 1
ATOM 6675 C C . GLN B 1 408 ? 17.734 38.406 0.963 1 95.69 408 GLN B C 1
ATOM 6677 O O . GLN B 1 408 ? 16.688 38.938 1.312 1 95.69 408 GLN B O 1
ATOM 6682 N N . VAL B 1 409 ? 17.797 37.281 0.357 1 97.62 409 VAL B N 1
ATOM 6683 C CA . VAL B 1 409 ? 16.578 36.531 0.071 1 97.62 409 VAL B CA 1
ATOM 6684 C C . VAL B 1 409 ? 16.672 35.125 0.697 1 97.62 409 VAL B C 1
ATOM 6686 O O . VAL B 1 409 ? 17.719 34.5 0.665 1 97.62 409 VAL B O 1
ATOM 6689 N N . ARG B 1 410 ? 15.562 34.688 1.34 1 98.31 410 ARG B N 1
ATOM 6690 C CA . ARG B 1 410 ? 15.422 33.312 1.812 1 98.31 410 ARG B CA 1
ATOM 6691 C C . ARG B 1 410 ? 14.156 32.656 1.251 1 98.31 410 ARG B C 1
ATOM 6693 O O . ARG B 1 410 ? 13.062 33.219 1.372 1 98.31 410 ARG B O 1
ATOM 6700 N N . PHE B 1 411 ? 14.352 31.547 0.634 1 98.25 411 PHE B N 1
ATOM 6701 C CA . PHE B 1 411 ? 13.211 30.797 0.145 1 98.25 411 PHE B CA 1
ATOM 6702 C C . PHE B 1 411 ? 12.695 29.844 1.217 1 98.25 411 PHE B C 1
ATOM 6704 O O . PHE B 1 411 ? 13.484 29.234 1.954 1 98.25 411 PHE B O 1
ATOM 6711 N N . LEU B 1 412 ? 11.312 29.719 1.244 1 96.06 412 LEU B N 1
ATOM 6712 C CA . LEU B 1 412 ? 10.656 28.922 2.266 1 96.06 412 LEU B CA 1
ATOM 6713 C C . LEU B 1 412 ? 9.883 27.766 1.635 1 96.06 412 LEU B C 1
ATOM 6715 O O . LEU B 1 412 ? 9.602 27.781 0.434 1 96.06 412 LEU B O 1
ATOM 6719 N N . ASP B 1 413 ? 9.562 26.75 2.449 1 94.44 413 ASP B N 1
ATOM 6720 C CA . ASP B 1 413 ? 8.656 25.656 2.127 1 94.44 413 ASP B CA 1
ATOM 6721 C C . ASP B 1 413 ? 9.164 24.859 0.918 1 94.44 413 ASP B C 1
ATOM 6723 O O . ASP B 1 413 ? 8.805 25.172 -0.221 1 94.44 413 ASP B O 1
ATOM 6727 N N . PHE B 1 414 ? 9.805 23.812 1.132 1 96.25 414 PHE B N 1
ATOM 6728 C CA . PHE B 1 414 ? 10.43 23 0.093 1 96.25 414 PHE B CA 1
ATOM 6729 C C . PHE B 1 414 ? 9.641 21.719 -0.139 1 96.25 414 PHE B C 1
ATOM 6731 O O . PHE B 1 414 ? 10.18 20.734 -0.657 1 96.25 414 PHE B O 1
ATOM 6738 N N . ASP B 1 415 ? 8.352 21.734 0.233 1 92.19 415 ASP B N 1
ATOM 6739 C CA . ASP B 1 415 ? 7.551 20.5 0.2 1 92.19 415 ASP B CA 1
ATOM 6740 C C . ASP B 1 415 ? 7.473 19.938 -1.215 1 92.19 415 ASP B C 1
ATOM 6742 O O . ASP B 1 415 ? 7.441 18.719 -1.4 1 92.19 415 ASP B O 1
ATOM 6746 N N . TRP B 1 416 ? 7.477 20.828 -2.197 1 93.81 416 TRP B N 1
ATOM 6747 C CA . TRP B 1 416 ? 7.25 20.375 -3.568 1 93.81 416 TRP B CA 1
ATOM 6748 C C . TRP B 1 416 ? 8.562 20.359 -4.352 1 93.81 416 TRP B C 1
ATOM 6750 O O . TRP B 1 416 ? 8.586 19.953 -5.52 1 93.81 416 TRP B O 1
ATOM 6760 N N . SER B 1 417 ? 9.656 20.672 -3.699 1 96.5 417 SER B N 1
ATOM 6761 C CA . SER B 1 417 ? 10.93 20.781 -4.402 1 96.5 417 SER B CA 1
ATOM 6762 C C . SER B 1 417 ? 11.445 19.422 -4.84 1 96.5 417 SER B C 1
ATOM 6764 O O . SER B 1 417 ? 11.078 18.391 -4.266 1 96.5 417 SER B O 1
ATOM 6766 N N . GLY B 1 418 ? 12.219 19.422 -5.906 1 95.88 418 GLY B N 1
ATOM 6767 C CA . GLY B 1 418 ? 12.836 18.219 -6.434 1 95.88 418 GLY B CA 1
ATOM 6768 C C . GLY B 1 418 ? 13.953 18.5 -7.414 1 95.88 418 GLY B C 1
ATOM 6769 O O . GLY B 1 418 ? 14.172 19.656 -7.801 1 95.88 418 GLY B O 1
ATOM 6770 N N . LEU B 1 419 ? 14.656 17.453 -7.699 1 96.31 419 LEU B N 1
ATOM 6771 C CA . LEU B 1 419 ? 15.719 17.609 -8.688 1 96.31 419 LEU B CA 1
ATOM 6772 C C . LEU B 1 419 ? 15.141 17.734 -10.094 1 96.31 419 LEU B C 1
ATOM 6774 O O . LEU B 1 419 ? 14.172 17.062 -10.438 1 96.31 419 LEU B O 1
ATOM 6778 N N . VAL B 1 420 ? 15.797 18.594 -10.828 1 95.19 420 VAL B N 1
ATOM 6779 C CA . VAL B 1 420 ? 15.352 18.828 -12.203 1 95.19 420 VAL B CA 1
ATOM 6780 C C . VAL B 1 420 ? 15.367 17.5 -12.969 1 95.19 420 VAL B C 1
ATOM 6782 O O . VAL B 1 420 ? 16.344 16.766 -12.93 1 95.19 420 VAL B O 1
ATOM 6785 N N . GLY B 1 421 ? 14.219 17.203 -13.633 1 90.75 421 GLY B N 1
ATOM 6786 C CA . GLY B 1 421 ? 14.102 16 -14.438 1 90.75 421 GLY B CA 1
ATOM 6787 C C . GLY B 1 421 ? 13.523 14.82 -13.68 1 90.75 421 GLY B C 1
ATOM 6788 O O . GLY B 1 421 ? 13.188 13.797 -14.273 1 90.75 421 GLY B O 1
ATOM 6789 N N . ARG B 1 422 ? 13.336 14.945 -12.398 1 86.94 422 ARG B N 1
ATOM 6790 C CA . ARG B 1 422 ? 12.914 13.805 -11.594 1 86.94 422 ARG B CA 1
ATOM 6791 C C . ARG B 1 422 ? 11.719 14.172 -10.719 1 86.94 422 ARG B C 1
ATOM 6793 O O . ARG B 1 422 ? 11.227 13.336 -9.953 1 86.94 422 ARG B O 1
ATOM 6800 N N . ALA B 1 423 ? 11.266 15.359 -10.82 1 85.56 423 ALA B N 1
ATOM 6801 C CA . ALA B 1 423 ? 10.273 15.836 -9.867 1 85.56 423 ALA B CA 1
ATOM 6802 C C . ALA B 1 423 ? 8.953 16.156 -10.562 1 85.56 423 ALA B C 1
ATOM 6804 O O . ALA B 1 423 ? 8.844 17.156 -11.273 1 85.56 423 ALA B O 1
ATOM 6805 N N . PRO B 1 424 ? 8 15.344 -10.375 1 88.06 424 PRO B N 1
ATOM 6806 C CA . PRO B 1 424 ? 6.68 15.742 -10.859 1 88.06 424 PRO B CA 1
ATOM 6807 C C . PRO B 1 424 ? 5.969 16.703 -9.914 1 88.06 424 PRO B C 1
ATOM 6809 O O . PRO B 1 424 ? 6.23 16.703 -8.711 1 88.06 424 PRO B O 1
ATOM 6812 N N . LEU B 1 425 ? 5.137 17.547 -10.477 1 92.38 425 LEU B N 1
ATOM 6813 C CA . LEU B 1 425 ? 4.27 18.375 -9.648 1 92.38 425 LEU B CA 1
ATOM 6814 C C . LEU B 1 425 ? 3.301 17.516 -8.844 1 92.38 425 LEU B C 1
ATOM 6816 O O . LEU B 1 425 ? 2.85 16.469 -9.32 1 92.38 425 LEU B O 1
ATOM 6820 N N . PRO B 1 426 ? 2.982 17.938 -7.641 1 89.06 426 PRO B N 1
ATOM 6821 C CA . PRO B 1 426 ? 2.27 17.062 -6.699 1 89.06 426 PRO B CA 1
ATOM 6822 C C . PRO B 1 426 ? 0.809 16.844 -7.086 1 89.06 426 PRO B C 1
ATOM 6824 O O . PRO B 1 426 ? 0.225 17.672 -7.797 1 89.06 426 PRO B O 1
ATOM 6827 N N . PRO B 1 427 ? 0.284 15.766 -6.578 1 89 427 PRO B N 1
ATOM 6828 C CA . PRO B 1 427 ? -1.146 15.523 -6.781 1 89 427 PRO B CA 1
ATOM 6829 C C . PRO B 1 427 ? -2.025 16.547 -6.066 1 89 427 PRO B C 1
ATOM 6831 O O . PRO B 1 427 ? -1.671 17.031 -4.984 1 89 427 PRO B O 1
ATOM 6834 N N . PHE B 1 428 ? -3.221 16.938 -6.719 1 88.56 428 PHE B N 1
ATOM 6835 C CA . PHE B 1 428 ? -4.289 17.75 -6.156 1 88.56 428 PHE B CA 1
ATOM 6836 C C . PHE B 1 428 ? -3.85 19.203 -6.047 1 88.56 428 PHE B C 1
ATOM 6838 O O . PHE B 1 428 ? -4.41 19.969 -5.254 1 88.56 428 PHE B O 1
ATOM 6845 N N . MET B 1 429 ? -2.77 19.516 -6.75 1 89.44 429 MET B N 1
ATOM 6846 C CA . MET B 1 429 ? -2.391 20.922 -6.801 1 89.44 429 MET B CA 1
ATOM 6847 C C . MET B 1 429 ? -3.391 21.734 -7.625 1 89.44 429 MET B C 1
ATOM 6849 O O . MET B 1 429 ? -4.109 21.172 -8.453 1 89.44 429 MET B O 1
ATOM 6853 N N . ARG B 1 430 ? -3.418 23 -7.328 1 86.25 430 ARG B N 1
ATOM 6854 C CA . ARG B 1 430 ? -4.168 23.906 -8.188 1 86.25 430 ARG B CA 1
ATOM 6855 C C . ARG B 1 430 ? -3.33 24.344 -9.383 1 86.25 430 ARG B C 1
ATOM 6857 O O . ARG B 1 430 ? -2.186 24.781 -9.219 1 86.25 430 ARG B O 1
ATOM 6864 N N . GLU B 1 431 ? -3.914 24.172 -10.516 1 90.44 431 GLU B N 1
ATOM 6865 C CA . GLU B 1 431 ? -3.207 24.641 -11.703 1 90.44 431 GLU B CA 1
ATOM 6866 C C . GLU B 1 431 ? -3.266 26.172 -11.812 1 90.44 431 GLU B C 1
ATOM 6868 O O . GLU B 1 431 ? -4.305 26.734 -12.156 1 90.44 431 GLU B O 1
ATOM 6873 N N . ARG B 1 432 ? -2.188 26.781 -11.617 1 90.56 432 ARG B N 1
ATOM 6874 C CA . ARG B 1 432 ? -2.123 28.25 -11.648 1 90.56 432 ARG B CA 1
ATOM 6875 C C . ARG B 1 432 ? -1.608 28.734 -13 1 90.56 432 ARG B C 1
ATOM 6877 O O . ARG B 1 432 ? -1.904 29.859 -13.406 1 90.56 432 ARG B O 1
ATOM 6884 N N . LEU B 1 433 ? -0.769 27.938 -13.641 1 93.75 433 LEU B N 1
ATOM 6885 C CA . LEU B 1 433 ? -0.223 28.234 -14.961 1 93.75 433 LEU B CA 1
ATOM 6886 C C . LEU B 1 433 ? -0.585 27.141 -15.953 1 93.75 433 LEU B C 1
ATOM 6888 O O . LEU B 1 433 ? -0.468 25.953 -15.641 1 93.75 433 LEU B O 1
ATOM 6892 N N . PRO B 1 434 ? -1.018 27.594 -17.047 1 91.25 434 PRO B N 1
ATOM 6893 C CA . PRO B 1 434 ? -1.344 26.578 -18.047 1 91.25 434 PRO B CA 1
ATOM 6894 C C . PRO B 1 434 ? -0.162 25.656 -18.375 1 91.25 434 PRO B C 1
ATOM 6896 O O . PRO B 1 434 ? 0.962 26.141 -18.547 1 91.25 434 PRO B O 1
ATOM 6899 N N . GLY B 1 435 ? -0.42 24.453 -18.375 1 89.69 435 GLY B N 1
ATOM 6900 C CA . GLY B 1 435 ? 0.604 23.484 -18.734 1 89.69 435 GLY B CA 1
ATOM 6901 C C . GLY B 1 435 ? 1.327 22.906 -17.547 1 89.69 435 GLY B C 1
ATOM 6902 O O . GLY B 1 435 ? 2.076 21.938 -17.688 1 89.69 435 GLY B O 1
ATOM 6903 N N . TYR B 1 436 ? 1.13 23.516 -16.406 1 92.19 436 TYR B N 1
ATOM 6904 C CA . TYR B 1 436 ? 1.765 23.016 -15.195 1 92.19 436 TYR B CA 1
ATOM 6905 C C . TYR B 1 436 ? 0.723 22.516 -14.203 1 92.19 436 TYR B C 1
ATOM 6907 O O . TYR B 1 436 ? 0.191 23.297 -13.406 1 92.19 436 TYR B O 1
ATOM 6915 N N . SER B 1 437 ? 0.441 21.25 -14.344 1 91.75 437 SER B N 1
ATOM 6916 C CA . SER B 1 437 ? -0.561 20.625 -13.492 1 91.75 437 SER B CA 1
ATOM 6917 C C . SER B 1 437 ? -0.043 19.312 -12.914 1 91.75 437 SER B C 1
ATOM 6919 O O . SER B 1 437 ? 1.117 18.938 -13.117 1 91.75 437 SER B O 1
ATOM 6921 N N . THR B 1 438 ? -0.94 18.672 -12.172 1 91.25 438 THR B N 1
ATOM 6922 C CA . THR B 1 438 ? -0.584 17.422 -11.508 1 91.25 438 THR B CA 1
ATOM 6923 C C . THR B 1 438 ? 0.123 16.484 -12.477 1 91.25 438 THR B C 1
ATOM 6925 O O . THR B 1 438 ? -0.329 16.297 -13.609 1 91.25 438 THR B O 1
ATOM 6928 N N . GLY B 1 439 ? 1.254 16 -11.992 1 87.88 439 GLY B N 1
ATOM 6929 C CA . GLY B 1 439 ? 1.933 14.953 -12.742 1 87.88 439 GLY B CA 1
ATOM 6930 C C . GLY B 1 439 ? 2.924 15.484 -13.758 1 87.88 439 GLY B C 1
ATOM 6931 O O . GLY B 1 439 ? 3.807 14.758 -14.219 1 87.88 439 GLY B O 1
ATOM 6932 N N . ARG B 1 440 ? 2.789 16.672 -14.078 1 90.38 440 ARG B N 1
ATOM 6933 C CA . ARG B 1 440 ? 3.736 17.297 -15.008 1 90.38 440 ARG B CA 1
ATOM 6934 C C . ARG B 1 440 ? 5.07 17.562 -14.328 1 90.38 440 ARG B C 1
ATOM 6936 O O . ARG B 1 440 ? 5.145 17.641 -13.102 1 90.38 440 ARG B O 1
ATOM 6943 N N . GLN B 1 441 ? 6.035 17.641 -15.164 1 91.5 441 GLN B N 1
ATOM 6944 C CA . GLN B 1 441 ? 7.371 17.875 -14.633 1 91.5 441 GLN B CA 1
ATOM 6945 C C . GLN B 1 441 ? 7.516 19.312 -14.117 1 91.5 441 GLN B C 1
ATOM 6947 O O . GLN B 1 441 ? 7.152 20.266 -14.812 1 91.5 441 GLN B O 1
ATOM 6952 N N . ALA B 1 442 ? 8.023 19.391 -12.898 1 92.75 442 ALA B N 1
ATOM 6953 C CA . ALA B 1 442 ? 8.391 20.703 -12.398 1 92.75 442 ALA B CA 1
ATOM 6954 C C . ALA B 1 442 ? 9.695 21.188 -13.031 1 92.75 442 ALA B C 1
ATOM 6956 O O . ALA B 1 442 ? 10.688 20.453 -13.055 1 92.75 442 ALA B O 1
ATOM 6957 N N . THR B 1 443 ? 9.664 22.344 -13.586 1 96.06 443 THR B N 1
ATOM 6958 C CA . THR B 1 443 ? 10.852 22.906 -14.219 1 96.06 443 THR B CA 1
ATOM 6959 C C . THR B 1 443 ? 11.234 24.234 -13.57 1 96.06 443 THR B C 1
ATOM 6961 O O . THR B 1 443 ? 10.438 24.828 -12.836 1 96.06 443 THR B O 1
ATOM 6964 N N . GLN B 1 444 ? 12.492 24.578 -13.812 1 97.56 444 GLN B N 1
ATOM 6965 C CA . GLN B 1 444 ? 12.93 25.875 -13.312 1 97.56 444 GLN B CA 1
ATOM 6966 C C . GLN B 1 444 ? 12.195 27.016 -14.016 1 97.56 444 GLN B C 1
ATOM 6968 O O . GLN B 1 444 ? 11.961 28.078 -13.422 1 97.56 444 GLN B O 1
ATOM 6973 N N . GLU B 1 445 ? 11.852 26.75 -15.219 1 96.75 445 GLU B N 1
ATOM 6974 C CA . GLU B 1 445 ? 11.016 27.703 -15.938 1 96.75 445 GLU B CA 1
ATOM 6975 C C . GLU B 1 445 ? 9.672 27.906 -15.234 1 96.75 445 GLU B C 1
ATOM 6977 O O . GLU B 1 445 ? 9.148 29.016 -15.203 1 96.75 445 GLU B O 1
ATOM 6982 N N . TYR B 1 446 ? 9.117 26.875 -14.789 1 96.62 446 TYR B N 1
ATOM 6983 C CA . TYR B 1 446 ? 7.867 26.969 -14.047 1 96.62 446 TYR B CA 1
ATOM 6984 C C . TYR B 1 446 ? 8.016 27.875 -12.828 1 96.62 446 TYR B C 1
ATOM 6986 O O . TYR B 1 446 ? 7.145 28.719 -12.562 1 96.62 446 TYR B O 1
ATOM 6994 N N . ASP B 1 447 ? 9.109 27.703 -12.094 1 97.56 447 ASP B N 1
ATOM 6995 C CA . ASP B 1 447 ? 9.359 28.531 -10.922 1 97.56 447 ASP B CA 1
ATOM 6996 C C . ASP B 1 447 ? 9.328 30.016 -11.281 1 97.56 447 ASP B C 1
ATOM 6998 O O . ASP B 1 447 ? 8.656 30.812 -10.617 1 97.56 447 ASP B O 1
ATOM 7002 N N . ARG B 1 448 ? 10.039 30.344 -12.32 1 97 448 ARG B N 1
ATOM 7003 C CA . ARG B 1 448 ? 10.133 31.734 -12.75 1 97 448 ARG B CA 1
ATOM 7004 C C . ARG B 1 448 ? 8.781 32.25 -13.234 1 97 448 ARG B C 1
ATOM 7006 O O . ARG B 1 448 ? 8.383 33.375 -12.906 1 97 448 ARG B O 1
ATOM 7013 N N . ALA B 1 449 ? 8.117 31.422 -13.984 1 96.06 449 ALA B N 1
ATOM 7014 C CA . ALA B 1 449 ? 6.816 31.797 -14.508 1 96.06 449 ALA B CA 1
ATOM 7015 C C . ALA B 1 449 ? 5.801 32 -13.383 1 96.06 449 ALA B C 1
ATOM 7017 O O . ALA B 1 449 ? 4.977 32.906 -13.438 1 96.06 449 ALA B O 1
ATOM 7018 N N . LEU B 1 450 ? 5.852 31.109 -12.453 1 96.12 450 LEU B N 1
ATOM 7019 C CA . LEU B 1 450 ? 4.934 31.203 -11.32 1 96.12 450 LEU B CA 1
ATOM 7020 C C . LEU B 1 450 ? 5.176 32.5 -10.539 1 96.12 450 LEU B C 1
ATOM 7022 O O . LEU B 1 450 ? 4.223 33.156 -10.117 1 96.12 450 LEU B O 1
ATOM 7026 N N . TRP B 1 451 ? 6.434 32.812 -10.32 1 95.94 451 TRP B N 1
ATOM 7027 C CA . TRP B 1 451 ? 6.785 34.031 -9.617 1 95.94 451 TRP B CA 1
ATOM 7028 C C . TRP B 1 451 ? 6.227 35.25 -10.344 1 95.94 451 TRP B C 1
ATOM 7030 O O . TRP B 1 451 ? 5.609 36.125 -9.719 1 95.94 451 TRP B O 1
ATOM 7040 N N . GLN B 1 452 ? 6.402 35.25 -11.617 1 93.38 452 GLN B N 1
ATOM 7041 C CA . GLN B 1 452 ? 5.91 36.375 -12.422 1 93.38 452 GLN B CA 1
ATOM 7042 C C . GLN B 1 452 ? 4.387 36.469 -12.367 1 93.38 452 GLN B C 1
ATOM 7044 O O . GLN B 1 452 ? 3.82 37.531 -12.266 1 93.38 452 GLN B O 1
ATOM 7049 N N . HIS B 1 453 ? 3.834 35.344 -12.461 1 93.88 453 HIS B N 1
ATOM 7050 C CA . HIS B 1 453 ? 2.379 35.281 -12.406 1 93.88 453 HIS B CA 1
ATOM 7051 C C . HIS B 1 453 ? 1.855 35.812 -11.078 1 93.88 453 HIS B C 1
ATOM 7053 O O . HIS B 1 453 ? 0.858 36.562 -11.055 1 93.88 453 HIS B O 1
ATOM 7059 N N . GLU B 1 454 ? 2.504 35.469 -9.992 1 90.25 454 GLU B N 1
ATOM 7060 C CA . GLU B 1 454 ? 2.105 35.938 -8.664 1 90.25 454 GLU B CA 1
ATOM 7061 C C . GLU B 1 454 ? 2.262 37.438 -8.523 1 90.25 454 GLU B C 1
ATOM 7063 O O . GLU B 1 454 ? 1.483 38.094 -7.816 1 90.25 454 GLU B O 1
ATOM 7068 N N . LEU B 1 455 ? 3.215 37.969 -9.148 1 88.94 455 LEU B N 1
ATOM 7069 C CA . LEU B 1 455 ? 3.471 39.406 -9.07 1 88.94 455 LEU B CA 1
ATOM 7070 C C . LEU B 1 455 ? 2.422 40.188 -9.852 1 88.94 455 LEU B C 1
ATOM 7072 O O . LEU B 1 455 ? 2.031 41.281 -9.445 1 88.94 455 LEU B O 1
ATOM 7076 N N . GLU B 1 456 ? 2.025 39.625 -10.977 1 86.56 456 GLU B N 1
ATOM 7077 C CA . GLU B 1 456 ? 1.057 40.281 -11.836 1 86.56 456 GLU B CA 1
ATOM 7078 C C . GLU B 1 456 ? -0.349 40.219 -11.242 1 86.56 456 GLU B C 1
ATOM 7080 O O . GLU B 1 456 ? -1.156 41.125 -11.43 1 86.56 456 GLU B O 1
ATOM 7085 N N . ARG B 1 457 ? -0.822 39.094 -10.812 1 76.06 457 ARG B N 1
ATOM 7086 C CA . ARG B 1 457 ? -2.172 38.906 -10.281 1 76.06 457 ARG B CA 1
ATOM 7087 C C . ARG B 1 457 ? -2.369 39.719 -9 1 76.06 457 ARG B C 1
ATOM 7089 O O . ARG B 1 457 ? -3.492 40.094 -8.664 1 76.06 457 ARG B O 1
ATOM 7096 N N . GLY B 1 458 ? -1.586 40.375 -8.555 1 57.56 458 GLY B N 1
ATOM 7097 C CA . GLY B 1 458 ? -1.787 41.062 -7.301 1 57.56 458 GLY B CA 1
ATOM 7098 C C . GLY B 1 458 ? -2.316 40.188 -6.191 1 57.56 458 GLY B C 1
ATOM 7099 O O . GLY B 1 458 ? -2.686 39.031 -6.434 1 57.56 458 GLY B O 1
ATOM 7100 N N . ASP B 1 459 ? -2.061 40.344 -4.852 1 48.09 459 ASP B N 1
ATOM 7101 C CA . ASP B 1 459 ? -2.662 39.625 -3.732 1 48.09 459 ASP B CA 1
ATOM 7102 C C . ASP B 1 459 ? -4.184 39.594 -3.869 1 48.09 459 ASP B C 1
ATOM 7104 O O . ASP B 1 459 ? -4.895 40.375 -3.264 1 48.09 459 ASP B O 1
ATOM 7108 N N . LYS B 1 460 ? -4.816 39.438 -5.039 1 38.28 460 LYS B N 1
ATOM 7109 C CA . LYS B 1 460 ? -6.266 39.281 -4.926 1 38.28 460 LYS B CA 1
ATOM 7110 C C . LYS B 1 460 ? -6.645 37.906 -4.402 1 38.28 460 LYS B C 1
ATOM 7112 O O . LYS B 1 460 ? -6.066 36.906 -4.812 1 38.28 460 LYS B O 1
#

Organism: Gonium pectorale (NCBI:txid33097)

Sequence (920 aa):
MGCPHQAVAGGNYPLEQEDCQVAFDLCSQMPQSFPSEQLREAVFHAILGRYLDDPLTGRFPNKVMSEAVPDGCIAIYKKGCVAPLYIEEIKLEIGSLGDPYFQGQRYYQLFLTEKSLGPVVQRSVLPVLLVELVGPHLRVSLLASPKDGVVVCEPVTPFLHLFNMSSSQPDHMTRVARVLRALQRGVRLLRAEYEGLIDSLPAEPLPAGGGSASYASAGPWLPERDASLQLPYPLRPGSGFRNVEAHAAAARDPTKLLYVAEQEESGRKVVVKFAPSLSEDATRIHRAWAAADLAPPLLEERRLPCGMTMLVMERLTQEDGWTLFYDLEPEAKRELSQQVLDALARAHSVNVDGEGVAVHADMRQANVMVKMSEGGDGAGGGQTPAGRGGRARSRRRQTPAGRAQALQVRFLDFDWSGLVGRAPLPPFMRERLPGYSTGRQATQEYDRALWQHELERGDKMGCPHQAVAGGNYPLEQEDCQVAFDLCSQMPQSFPSEQLREAVFHAILGRYLDDPLTGRFPNKVMSEAVPDGCIAIYKKGCVAPLYIEEIKLEIGSLGDPYFQGQRYYQLFLTEKSLGPVVQRSVLPVLLVELVGPHLRVSLLASPKDGVVVCEPVTPFLHLFNMSSSQPDHMTRVARVLRALQRGVRLLRAEYEGLIDSLPAEPLPAGGGSASYASAGPWLPERDASLQLPYPLRPGSGFRNVEAHAAAARDPTKLLYVAEQEESGRKVVVKFAPSLSEDATRIHRAWAAADLAPPLLEERRLPCGMTMLVMERLTQEDGWTLFYDLEPEAKRELSQQVLDALARAHSVNVDGEGVAVHADMRQANVMVKMSEGGDGAGGGQTPAGRGGRARSRRRQTPAGRAQALQVRFLDFDWSGLVGRAPLPPFMRERLPGYSTGRQATQEYDRALWQHELERGDK

Secondary structure (DSSP, 8-state):
---HHHHH---SPPP-HHHHHHHHHHHHHTTS--SSHHHHHHHHHHHHHHHHTS--BS--SSGGGGS---SEEEEEEETTEEEEEEEEEEESSTB-SS-HHHHHHHHHHHHHT-GGGHHHHHH----EEEEEEETTEEEEEEEE-SSTT--EEEESS-BEE----TTT-HHHHHHHHHHHHHHHHHHHHHHHHHHHHHHHS-------------SSSS----PPPPGGGGS-GGGSTTSSEEEEEE-HHHHH-TT-EEEEEEETTT--EEEEEEEET--HHHHHHHHHHHHTTSSPPEEEEEE-TTSEEEEEEEPP-TTTT-EEGGGS-HHHHHHHHHHHHHHHHHHHH---TTS--EE-S---GGGEEEEE----------------------------------EEEEE---TT-EETTT-BPPTT----BTTB-TTSBP-HHHHHHHHHHHHHH---/---HHHHH---SPPP-HHHHHHHHHHHHHTTS--SSHHHHHHHHHHHHHHHHTS--BS--SSGGGGS---SEEEEEEETTEEEEEEEEEEESSTB-SS-HHHHHHHHHHHHHT-GGGHHHHHH----EEEEEEETTEEEEEEEE-SSTT--EEEESS-BEE----TTT-HHHHHHHHHHHHHHHHHHHHHHHHHHHHHHHS-------------SSSS----PPPPGGGGS-GGGSTTSSEEEEEE-HHHHH-TT-EEEEEEETTT--EEEEEEEET--HHHHHHHHHHHHTTSSPPEEEEEE-TTSEEEEEEEPP-TTTT-EEGGGS-HHHHHHHHHHHHHHHHHHHH---TTS--EE-S---GGGEEEEE----------------------------------EEEEE---TT-EETTT-BPPTT----BTTB-TTSBP-HHHHHHHHHHHHHH---

Foldseek 3Di:
DFDLLLLQLLDVDDFDPLLLVLLLQLLVPLLDADPDQVVSLVSNQVSLCVSLVHGFPQDDPDPLCVVATFSGWDWDDDLQATATAEGEHEANAVPDPDDLQVSSQVVVLSSQLDPSCQQVVQEAQRKHWYWYHHRQWIWIWIWGHLFFSDIDIGTPDDTQGSHPCCPPCVVSSVVSSSSSVSVSSSSVVSVVVSVVSSVVDPSPRPPPDPDPPDPPDDDRDRHGHDPQSPARPCQGPPNQWPPKDADPVCVVPVVWRKIWTAGNVPRAIKIKGKAAQFDPQLVLLQCLCVVVLAAFHWDDWDQDSSRIIITITHDDDVVVQKDQQLPDDLVVNVVCLVVVVVSLVVSQQGDRVPPAGKAQLDQASRFKMKGFADPPDPPPPPPPDPDDDDDDPPPPPPPPDDPPGRMRMYGGDSRQMDHQPPGAGDPPDDDPDPPRDGGHGGDNVSNVVVSVSNSVVDPD/DFDLLLLQLLDVDDFDPLLLVLLLQLLVPLLDADPDQVVSLVSNQVSLCVSLVHGFPQDDPDPLCVVATFSGWDWDDDLQATATAEGEHEANADPDPDDLQVSSQVVVLSSQLDPSCQQVVQEAQRKHWYWYHHRQWIWIWIWGHLFFSDIDIGTPDDTQGSHPCCPPCVVSSVVSSSSSVSNSSSSVVSVVVVVVSSVVDPSPRPPPDPDPPDPPDDPRDGHGHDPQSPARPCQGPPNQWPPKDADPVCVVPVVWRKIWTAGNVPRAIKIKGKAAQFDPQLVLLQCQCVVVLAAFHWDDWDQDSSRIIITITHDDDVVVQKDQQLPDDLVVNVVCLVVQVVSLVVSQQGDRVPPAGKAQLDQASRFKMKGFADPPDPPPPPPPPPDDDDDDPPPDPPPPDDPPGRMRMYGGDSRQMDHQPPGAGDPPDDDPDPPRDGGHGDDNVSNVVVSVSNSVVDPD

Solvent-accessible surface area (backbone atoms only — not comparable to full-atom values): 51152 Å² total; per-residue (Å²): 132,59,55,67,41,53,35,47,33,64,57,96,65,71,55,43,51,67,34,35,46,53,34,51,49,45,14,62,53,41,62,51,90,60,97,42,53,66,57,46,48,52,55,49,35,57,57,51,16,60,70,60,72,42,76,55,38,38,79,62,88,56,72,84,43,72,86,57,61,47,65,22,33,39,65,47,81,55,96,79,21,68,48,62,39,33,41,29,32,72,39,60,36,61,14,39,90,71,58,50,71,58,52,52,51,51,52,51,52,54,56,63,53,34,70,60,30,34,72,56,47,22,74,38,42,62,58,28,39,34,40,34,33,41,36,36,26,41,30,44,27,39,34,32,31,68,47,78,88,45,79,46,75,44,73,77,46,48,35,37,69,27,61,73,34,68,80,82,36,47,66,56,49,49,48,49,15,46,52,51,44,17,48,45,50,19,47,53,51,48,49,54,48,49,50,53,52,58,65,70,43,77,81,69,73,68,84,76,81,74,76,79,66,76,81,73,79,68,66,86,64,55,56,79,54,50,75,59,58,72,45,59,52,77,54,19,85,88,54,52,33,41,83,64,41,75,28,74,69,22,74,78,36,76,80,46,51,35,29,33,29,24,32,62,89,79,61,47,63,28,29,37,37,55,37,72,74,62,52,73,54,17,57,49,45,45,45,42,34,19,75,68,62,34,20,59,49,70,78,44,77,43,81,43,68,67,51,32,32,41,37,33,25,57,57,83,38,60,90,79,47,37,40,53,49,61,74,49,53,68,68,55,44,65,67,46,47,61,58,50,51,52,50,47,52,53,51,44,65,43,62,38,90,82,77,43,36,45,24,53,63,58,47,43,50,86,28,30,35,37,28,78,45,77,72,76,78,80,78,70,77,66,75,72,70,78,75,84,80,83,84,81,70,82,70,78,74,70,72,71,73,78,72,78,61,56,71,44,51,30,50,45,77,44,76,60,23,24,44,61,89,72,25,53,34,57,82,76,54,79,65,85,47,92,89,51,39,22,39,30,73,39,38,60,64,50,29,54,51,42,37,51,49,52,65,69,62,45,98,112,135,61,54,65,41,54,35,46,34,64,56,95,65,71,55,42,52,66,35,34,47,52,36,51,49,46,13,62,53,41,61,52,90,61,97,42,52,65,57,47,48,51,55,48,35,57,55,53,16,60,71,59,72,42,76,55,39,36,78,62,86,56,71,86,42,72,86,57,62,49,64,20,33,40,65,46,80,53,97,79,21,67,46,63,38,32,41,28,31,75,41,61,35,61,13,38,89,71,58,48,72,58,51,50,50,51,52,52,50,54,56,63,52,35,71,62,31,33,74,55,47,23,75,38,44,62,57,25,39,36,38,35,32,42,34,36,24,40,30,44,28,39,34,32,32,67,49,79,86,44,78,46,75,44,73,77,46,49,34,37,67,28,60,73,33,67,80,82,36,46,66,56,49,49,48,50,15,47,53,51,44,17,49,44,50,20,46,53,51,48,50,54,48,48,50,53,53,58,66,67,46,78,80,68,73,70,83,76,82,74,77,78,67,76,79,73,80,70,67,85,66,57,56,77,55,51,75,58,58,71,46,60,54,77,54,20,86,87,54,54,31,42,84,66,41,76,27,73,70,22,74,77,36,77,81,46,50,36,27,32,30,24,32,62,89,79,62,47,62,29,31,37,36,54,37,71,75,59,53,74,53,18,58,49,44,44,46,42,34,19,73,69,61,34,21,58,49,69,76,44,78,44,81,42,68,69,52,32,32,40,37,33,25,56,59,82,39,59,91,78,47,36,39,52,48,60,75,49,52,69,69,55,44,66,68,46,46,61,58,50,51,51,51,48,53,53,51,44,64,41,62,37,90,82,76,44,35,45,25,53,60,57,47,44,49,86,27,30,33,36,27,76,46,76,74,75,76,80,75,70,78,64,73,72,70,80,73,86,82,78,87,79,72,82,70,79,74,70,74,72,73,78,74,76,62,58,71,45,51,30,50,44,77,44,75,59,23,24,45,61,89,73,24,52,34,55,82,76,56,80,65,85,47,91,88,50,40,20,38,31,73,40,37,60,65,52,28,55,50,42,37,51,49,53,65,69,62,46,100,115

InterPro domains:
  IPR011009 Protein kinase-like domain superfamily [SSF56112] (264-374)

Radius of gyration: 35.69 Å; Cα contacts (8 Å, |Δi|>4): 1588; chains: 2; bounding box: 104×131×88 Å

pLDDT: mean 81.82, std 20.38, range [20.69, 98.56]

Nearest PDB structures (foldseek):
  6vvg-assembly1_B  TM=6.249E-01  e=8.652E-05  Cydia pomonella granulosis virus (isolate Mexican)
  6vvg-assembly1_A  TM=6.920E-01  e=6.311E-04  Cydia pomonella granulosis virus (isolate Mexican)
  2wnt-assembly1_A  TM=7.211E-01  e=3.548E-02  Homo sapiens
  1h08-assembly1_A  TM=5.946E-01  e=1.388E-02  Homo sapiens
  6yl1-assembly1_A  TM=6.484E-01  e=8.581E-02  Homo sapiens